Protein AF-0000000065976279 (afdb_homodimer)

GO terms:
  GO:0052716 hydroquinone:oxygen oxidoreductase activity (F, IDA)
  GO:0052716 hydroquinone:oxygen oxidoreductase activity (F, IMP)
  GO:0043324 pigment metabolic process involved in developmental pigmentation (P, IMP)
  GO:0048315 conidium formation (P, IMP)

Secondary structure (DSSP, 8-state):
------------------PPPEEEEEEEEEEEEE-TTSS--EEEEEETTBSSEEEEEEETT-EEEEEEEEESSS-B--EEET---TT-GGGS--BTTTB--B-TT-EEEEEEE--S-EEEEEE--STTTTTTT-EEEEEEEPPTTS---GGGT---HHHHHHHHHHHHSPEEEEEEEE-SS-HHHHHHHHHHH-S-----SEEEETTB--B----HHHHHHSS-HHHHHHHTT----TTSBPPTT-HHHH-S-----GGGS-HHHHT----B--PPPEEEE-TTT-SEEEEEEEE--SS--EEEEETT--EEEEEETTEEEEEEEESEEEE-TT-EEEEEEE--SPSSEEEEEEEE-SSSB--EEEEEEEE--TTGGG-TT------STT-TTSSSB-TTS-BSSTT--EE-TT--PPBSSSPPPPPGGGEEEEEEEEEEE-SSTT-EEESTT----GGGG-SS-GGG-S-HHHHS-GGGEEE--TT-EEEEEEEEE-BTTB-EE---EEEESSS-EEEEEEEES---SSSHHHHHHH-GGGB--STT-EEESEEEPPPEETTT-SEEEEEEEEE--S-EEEEEEE-SHHHHHTT-EEEEEE-GGGS--/------------------PPPEEEEEEEEEEEEE-TTSS--EEEEEETTBSSEEEEEEETT-EEEEEEEEESSS-B--EEET---TT-GGGS--BTTTB--B-TT-EEEEEEE--S-EEEEEE--STTTTTTT-EEEEEEEPPTTS---GGGT---HHHHHHHHHHHHSPEEEEEEEE-SS-HHHHHHHHHHH-S-----SEEEETTB--B----HHHHHHTS-HHHHHHHTT----TTSBPPTT-HHHH-S-----GGGS-HHHHT----B--PPPEEEE-TTT-SEEEEEEEE--SS--EEEEETT--EEEEEETTEEEEEEEESEEEE-TT-EEEEEEE--SPSSEEEEEEEE-SSSB--EEEEEEEE--TTGGG-TT------STT-TTSSSB-TTS-BSSTT--EE-TT--PPBSSSPPPPPGGGEEEEEEEEEEE-SSTT-EEESTT----GGGG-SS-GGG-S-HHHHS-GGGEEE--TT-EEEEEEEEE-BTTB-EE---EEEESSS-EEEEEEEES---SSSHHHHHHH-GGGB--STT-EEESEEEPPPEETTT-SEEEEEEEEE--S-EEEEEEE-SHHHHHTT-EEEEEE-GGGS--

Radius of gyration: 33.19 Å; Cα contacts (8 Å, |Δi|>4): 3290; chains: 2; bounding box: 68×103×101 Å

Nearest PDB structures (foldseek):
  5nq9-assembly1_C  TM=8.255E-01  e=1.855E-36  Trametes sanguinea
  6h5y-assembly2_B  TM=8.227E-01  e=1.568E-36  Aspergillus oryzae
  6vow-assembly1_A  TM=7.676E-01  e=3.914E-28  Zestomonas thermotolerans
  3g5w-assembly1_A  TM=7.216E-01  e=3.025E-21  Nitrosomonas europaea
  4e9w-assembly1_A  TM=7.809E-01  e=5.899E-20  uncultured bacterium

Foldseek 3Di:
DPPPPPPPPPPPPPPPPPDAAEDEEEWEWAWDWDDQAQDDIDTFIDTVNDFQHDEAEAAAFHWYKYKYFAQYQAWWWKAWFLFFQFPNLLQRTAFQANAFTQHHRGMDMHIGTRDDFFWTKMAINPAQNLQRGHIYIYGYAYDPPDDFQCVVVDDDPVQVVLQSVQSRPADEWEKAFAANDDSVRVLVLCVVFLFAAQATQFMATRSHWWRFQPAFVLLVVQADPVLVVQQVPHTAASSQFHDRPRCLQLFQQDDGHPVSDDCPRGHDHDTGHDDAAEDEDECVVGQKHKYKYAQSYQRFKKKKFKFPWWKWWQDKSGFGFNTDTFGMETGHHSIMTMIMTGNDDFFAKIWIKMFTDQSGGFAIGIHIYGHDDPCRVVDDPGDYYDDDAPSQQRGQAHRRGDGPDPPGGYHYPQDFGFTPPDFFADDQVQADEEAEWEWDAANTSLEIATHPRDFADSNVSSVARLLRDLQSPVVDDPRQEDEEAAQGKYKYKYKYFADNRHFKDTKFWKFWHRFWWWFFFKDFADDDDPGVVRVCVVCVVGTHRHRGIHTHGIHIDHIDGNVVTGMMIIMIMDHFHAWHQIKIATSNSSHVSSRHIGTYTGNSVPSND/DPPPPPPPPPPPPPPPPPDAAEDEEEWEWAWDWDDQAFDDIDTFIDTVNDFQHDEAEAAAFHWYKYKYFAQYQAWWWKAWFLFFQFPNLLQRTAFQANAFTQHHRGMDMHIGTPDDFFWTKMAINPAQNLQRGHIYIYGYAYDPPDDFQCVVVDDDPVQVVLQSVQSRPADEWEKEFHANDDSVRVLVLCVVFLFAAQAGQFMATRSHWWRFQPAFVLLVVQADPVLVVQQVPHTAASSQFHDRPRCLQLFQQDDGHPVSDDCPRGHDHDTGHDDAAEDEDECVVGQKHKYKYAQSYQRFKKKKFKFPWWKWWQDKSGFGFNTDTFGMETGHHSIMTMIMTGNDDFFAKIWIKMFTDQSGGFAIGIHIYGHDDPCRVVDDPGDYYDDDAPSQQRGQAHRRGDGPDPPGGYHYPQDFGFTPPDFFADDQVQADEEAEWEWDAANTSLEIATHPRDFADSNVSSVARLLRDLQSPVVDDPRQEDEEAAFGKYKYKYKYFADNRHFKDTKFWKFWHRFWWWFFFKDFADDDDRGVVRVCVVPVVRTHRHRRIHTHGIHIDHIDGNVVTGMMIIMIMDHFHAWHQIKIATSNSSHVSSRHIGTYTGNSVPSND

Structure (mmCIF, N/CA/C/O backbone):
data_AF-0000000065976279-model_v1
#
loop_
_entity.id
_entity.type
_entity.pdbx_description
1 polymer Laccase-1
#
loop_
_atom_site.group_PDB
_atom_site.id
_atom_site.type_symbol
_atom_site.label_atom_id
_atom_site.label_alt_id
_atom_site.label_comp_id
_atom_site.label_asym_id
_atom_site.label_entity_id
_atom_site.label_seq_id
_atom_site.pdbx_PDB_ins_code
_atom_site.Cartn_x
_atom_site.Cartn_y
_atom_site.Cartn_z
_atom_site.occupancy
_atom_site.B_iso_or_equiv
_atom_site.auth_seq_id
_atom_site.auth_comp_id
_atom_site.auth_asym_id
_atom_site.auth_atom_id
_atom_site.pdbx_PDB_model_num
ATOM 1 N N . MET A 1 1 ? 6.605 34.406 -60.438 1 29.83 1 MET A N 1
ATOM 2 C CA . MET A 1 1 ? 6.02 34.625 -59.125 1 29.83 1 MET A CA 1
ATOM 3 C C . MET A 1 1 ? 5.703 33.312 -58.438 1 29.83 1 MET A C 1
ATOM 5 O O . MET A 1 1 ? 4.746 32.625 -58.812 1 29.83 1 MET A O 1
ATOM 9 N N . TYR A 1 2 ? 6.715 32.562 -58.062 1 35.81 2 TYR A N 1
ATOM 10 C CA . TYR A 1 2 ? 6.773 31.219 -57.5 1 35.81 2 TYR A CA 1
ATOM 11 C C . TYR A 1 2 ? 6.148 31.203 -56.094 1 35.81 2 TYR A C 1
ATOM 13 O O . TYR A 1 2 ? 6.602 31.922 -55.188 1 35.81 2 TYR A O 1
ATOM 21 N N . LEU A 1 3 ? 4.82 31.031 -56.062 1 32.12 3 LEU A N 1
ATOM 22 C CA . LEU A 1 3 ? 4.047 30.922 -54.812 1 32.12 3 LEU A CA 1
ATOM 23 C C . LEU A 1 3 ? 4.57 29.781 -53.969 1 32.12 3 LEU A C 1
ATOM 25 O O . LEU A 1 3 ? 4.52 28.609 -54.375 1 32.12 3 LEU A O 1
ATOM 29 N N . SER A 1 4 ? 5.609 30.047 -53.156 1 35.09 4 SER A N 1
ATOM 30 C CA . SER A 1 4 ? 6.148 29.109 -52.188 1 35.09 4 SER A CA 1
ATOM 31 C C . SER A 1 4 ? 5.086 28.719 -51.156 1 35.09 4 SER A C 1
ATOM 33 O O . SER A 1 4 ? 4.52 29.578 -50.469 1 35.09 4 SER A O 1
ATOM 35 N N . THR A 1 5 ? 4.32 27.672 -51.438 1 37.66 5 THR A N 1
ATOM 36 C CA . THR A 1 5 ? 3.35 27.094 -50.5 1 37.66 5 THR A CA 1
ATOM 37 C C . THR A 1 5 ? 4.023 26.688 -49.188 1 37.66 5 THR A C 1
ATOM 39 O O . THR A 1 5 ? 4.895 25.812 -49.188 1 37.66 5 THR A O 1
ATOM 42 N N . VAL A 1 6 ? 4.164 27.625 -48.25 1 37.03 6 VAL A N 1
ATOM 43 C CA . VAL A 1 6 ? 4.648 27.328 -46.906 1 37.03 6 VAL A CA 1
ATOM 44 C C . VAL A 1 6 ? 3.732 26.312 -46.25 1 37.03 6 VAL A C 1
ATOM 46 O O . VAL A 1 6 ? 2.545 26.578 -46.031 1 37.03 6 VAL A O 1
ATOM 49 N N . LEU A 1 7 ? 4.031 25.016 -46.406 1 36.97 7 LEU A N 1
ATOM 50 C CA . LEU A 1 7 ? 3.346 23.969 -45.656 1 36.97 7 LEU A CA 1
ATOM 51 C C . LEU A 1 7 ? 3.523 24.156 -44.156 1 36.97 7 LEU A C 1
ATOM 53 O O . LEU A 1 7 ? 4.652 24.188 -43.656 1 36.97 7 LEU A O 1
ATOM 57 N N . PHE A 1 8 ? 2.605 24.875 -43.5 1 34.69 8 PHE A N 1
ATOM 58 C CA . PHE A 1 8 ? 2.592 24.969 -42.062 1 34.69 8 PHE A CA 1
ATOM 59 C C . PHE A 1 8 ? 2.537 23.594 -41.406 1 34.69 8 PHE A C 1
ATOM 61 O O . PHE A 1 8 ? 1.687 22.766 -41.75 1 34.69 8 PHE A O 1
ATOM 68 N N . PRO A 1 9 ? 3.619 23.172 -40.781 1 36.09 9 PRO A N 1
ATOM 69 C CA . PRO A 1 9 ? 3.541 21.922 -40.031 1 36.09 9 PRO A CA 1
ATOM 70 C C . PRO A 1 9 ? 2.461 21.938 -38.969 1 36.09 9 PRO A C 1
ATOM 72 O O . PRO A 1 9 ? 2.387 22.891 -38.188 1 36.09 9 PRO A O 1
ATOM 75 N N . LEU A 1 10 ? 1.335 21.422 -39.219 1 31.81 10 LEU A N 1
ATOM 76 C CA . LEU A 1 10 ? 0.347 21.188 -38.188 1 31.81 10 LEU A CA 1
ATOM 77 C C . LEU A 1 10 ? 0.979 20.484 -37 1 31.81 10 LEU A C 1
ATOM 79 O O . LEU A 1 10 ? 1.435 19.344 -37.094 1 31.81 10 LEU A O 1
ATOM 83 N N . LEU A 1 11 ? 1.527 21.219 -36.094 1 32.25 11 LEU A N 1
ATOM 84 C CA . LEU A 1 11 ? 1.904 20.688 -34.812 1 32.25 11 LEU A CA 1
ATOM 85 C C . LEU A 1 11 ? 0.741 19.938 -34.156 1 32.25 11 LEU A C 1
ATOM 87 O O . LEU A 1 11 ? -0.288 20.531 -33.844 1 32.25 11 LEU A O 1
ATOM 91 N N . ALA A 1 12 ? 0.614 18.703 -34.5 1 33.59 12 ALA A N 1
ATOM 92 C CA . ALA A 1 12 ? -0.281 17.844 -33.719 1 33.59 12 ALA A CA 1
ATOM 93 C C . ALA A 1 12 ? -0.069 18.016 -32.219 1 33.59 12 ALA A C 1
ATOM 95 O O . ALA A 1 12 ? 0.977 17.641 -31.703 1 33.59 12 ALA A O 1
ATOM 96 N N . LEU A 1 13 ? -0.64 19.062 -31.672 1 32.59 13 LEU A N 1
ATOM 97 C CA . LEU A 1 13 ? -0.769 19.172 -30.219 1 32.59 13 LEU A CA 1
ATOM 98 C C . LEU A 1 13 ? -1.282 17.875 -29.609 1 32.59 13 LEU A C 1
ATOM 100 O O . LEU A 1 13 ? -2.424 17.469 -29.859 1 32.59 13 LEU A O 1
ATOM 104 N N . ASN A 1 14 ? -0.419 17 -29.359 1 34.72 14 ASN A N 1
ATOM 105 C CA . ASN A 1 14 ? -0.693 15.82 -28.531 1 34.72 14 ASN A CA 1
ATOM 106 C C . ASN A 1 14 ? -1.289 16.203 -27.188 1 34.72 14 ASN A C 1
ATOM 108 O O . ASN A 1 14 ? -0.574 16.688 -26.297 1 34.72 14 ASN A O 1
ATOM 112 N N . LEU A 1 15 ? -2.459 16.719 -27.203 1 35.47 15 LEU A N 1
ATOM 113 C CA . LEU A 1 15 ? -3.193 16.875 -25.953 1 35.47 15 LEU A CA 1
ATOM 114 C C . LEU A 1 15 ? -3.266 15.562 -25.203 1 35.47 15 LEU A C 1
ATOM 116 O O . LEU A 1 15 ? -4.012 14.656 -25.594 1 35.47 15 LEU A O 1
ATOM 120 N N . GLY A 1 16 ? -2.238 15.18 -24.609 1 40.28 16 GLY A N 1
ATOM 121 C CA . GLY A 1 16 ? -2.244 14.078 -23.656 1 40.28 16 GLY A CA 1
ATOM 122 C C . GLY A 1 16 ? -3.33 14.203 -22.594 1 40.28 16 GLY A C 1
ATOM 123 O O . GLY A 1 16 ? -3.195 14.977 -21.656 1 40.28 16 GLY A O 1
ATOM 124 N N . LEU A 1 17 ? -4.547 14.102 -22.922 1 41.25 17 LEU A N 1
ATOM 125 C CA . LEU A 1 17 ? -5.645 14.133 -21.953 1 41.25 17 LEU A CA 1
ATOM 126 C C . LEU A 1 17 ? -5.496 13.008 -20.938 1 41.25 17 LEU A C 1
ATOM 128 O O . LEU A 1 17 ? -5.441 11.836 -21.297 1 41.25 17 LEU A O 1
ATOM 132 N N . SER A 1 18 ? -4.875 13.242 -19.906 1 50.59 18 SER A N 1
ATOM 133 C CA . SER A 1 18 ? -4.902 12.367 -18.734 1 50.59 18 SER A CA 1
ATOM 134 C C . SER A 1 18 ? -6.336 12.039 -18.328 1 50.59 18 SER A C 1
ATOM 136 O O . SER A 1 18 ? -7.145 12.945 -18.094 1 50.59 18 SER A O 1
ATOM 138 N N . HIS A 1 19 ? -6.965 10.953 -18.828 1 57.09 19 HIS A N 1
ATOM 139 C CA . HIS A 1 19 ? -8.336 10.586 -18.516 1 57.09 19 HIS A CA 1
ATOM 140 C C . HIS A 1 19 ? -8.492 10.234 -17.047 1 57.09 19 HIS A C 1
ATOM 142 O O . HIS A 1 19 ? -7.59 9.648 -16.438 1 57.09 19 HIS A O 1
ATOM 148 N N . ALA A 1 20 ? -9.43 10.828 -16.453 1 67.38 20 ALA A N 1
ATOM 149 C CA . ALA A 1 20 ? -9.945 10.555 -15.117 1 67.38 20 ALA A CA 1
ATOM 150 C C . ALA A 1 20 ? -10.266 9.07 -14.953 1 67.38 20 ALA A C 1
ATOM 152 O O . ALA A 1 20 ? -10.867 8.453 -15.844 1 67.38 20 ALA A O 1
ATOM 153 N N . ARG A 1 21 ? -9.594 8.469 -14.062 1 77.38 21 ARG A N 1
ATOM 154 C CA . ARG A 1 21 ? -9.859 7.066 -13.758 1 77.38 21 ARG A CA 1
ATOM 155 C C . ARG A 1 21 ? -10.68 6.93 -12.484 1 77.38 21 ARG A C 1
ATOM 157 O O . ARG A 1 21 ? -10.688 7.832 -11.641 1 77.38 21 ARG A O 1
ATOM 164 N N . PHE A 1 22 ? -11.5 5.945 -12.508 1 75.69 22 PHE A N 1
ATOM 165 C CA . PHE A 1 22 ? -12.125 5.551 -11.25 1 75.69 22 PHE A CA 1
ATOM 166 C C . PHE A 1 22 ? -11.18 4.691 -10.422 1 75.69 22 PHE A C 1
ATOM 168 O O . PHE A 1 22 ? -10.586 3.74 -10.93 1 75.69 22 PHE A O 1
ATOM 175 N N . VAL A 1 23 ? -10.945 5.082 -9.164 1 81.69 23 VAL A N 1
ATOM 176 C CA . VAL A 1 23 ? -10.055 4.344 -8.281 1 81.69 23 VAL A CA 1
ATOM 177 C C . VAL A 1 23 ? -10.766 4.051 -6.961 1 81.69 23 VAL A C 1
ATOM 179 O O . VAL A 1 23 ? -11.508 4.891 -6.445 1 81.69 23 VAL A O 1
ATOM 182 N N . ARG A 1 24 ? -10.523 2.82 -6.422 1 84.56 24 ARG A N 1
ATOM 183 C CA . ARG A 1 24 ? -11.133 2.414 -5.16 1 84.56 24 ARG A CA 1
ATOM 184 C C . ARG A 1 24 ? -10.07 2.078 -4.121 1 84.56 24 ARG A C 1
ATOM 186 O O . ARG A 1 24 ? -9.047 1.466 -4.445 1 84.56 24 ARG A O 1
ATOM 193 N N . GLU A 1 25 ? -10.32 2.508 -2.941 1 88 25 GLU A N 1
ATOM 194 C CA . GLU A 1 25 ? -9.523 2.135 -1.773 1 88 25 GLU A CA 1
ATOM 195 C C . GLU A 1 25 ? -10.422 1.682 -0.623 1 88 25 GLU A C 1
ATOM 197 O O . GLU A 1 25 ? -11.609 2.02 -0.582 1 88 25 GLU A O 1
ATOM 202 N N . THR A 1 26 ? -9.914 0.83 0.239 1 86.75 26 THR A N 1
ATOM 203 C CA . THR A 1 26 ? -10.578 0.409 1.465 1 86.75 26 THR A CA 1
ATOM 204 C C . THR A 1 26 ? -9.719 0.715 2.686 1 86.75 26 THR A C 1
ATOM 206 O O . THR A 1 26 ? -8.516 0.439 2.688 1 86.75 26 THR A O 1
ATOM 209 N N . LEU A 1 27 ? -10.32 1.301 3.666 1 94.69 27 LEU A N 1
ATOM 210 C CA . LEU A 1 27 ? -9.68 1.527 4.957 1 94.69 27 LEU A CA 1
ATOM 211 C C . LEU A 1 27 ? -10.438 0.808 6.07 1 94.69 27 LEU A C 1
ATOM 213 O O . LEU A 1 27 ? -11.57 1.167 6.391 1 94.69 27 LEU A O 1
ATOM 217 N N . GLU A 1 28 ? -9.852 -0.153 6.617 1 91.44 28 GLU A N 1
ATOM 218 C CA . GLU A 1 28 ? -10.383 -0.833 7.793 1 91.44 28 GLU A CA 1
ATOM 219 C C . GLU A 1 28 ? -9.703 -0.336 9.07 1 91.44 28 GLU A C 1
ATOM 221 O O . GLU A 1 28 ? -8.484 -0.44 9.219 1 91.44 28 GLU A O 1
ATOM 226 N N . LEU A 1 29 ? -10.516 0.14 9.969 1 97 29 LEU A N 1
ATOM 227 C CA . LEU A 1 29 ? -10 0.675 11.219 1 97 29 LEU A CA 1
ATOM 228 C C . LEU A 1 29 ? -10.172 -0.33 12.352 1 97 29 LEU A C 1
ATOM 230 O O . LEU A 1 29 ? -11.273 -0.838 12.578 1 97 29 LEU A O 1
ATOM 234 N N . THR A 1 30 ? -9.117 -0.582 13.055 1 95.12 30 THR A N 1
ATOM 235 C CA . THR A 1 30 ? -9.164 -1.501 14.188 1 95.12 30 THR A CA 1
ATOM 236 C C . THR A 1 30 ? -8.477 -0.892 15.406 1 95.12 30 THR A C 1
ATOM 238 O O . THR A 1 30 ? -7.707 0.064 15.281 1 95.12 30 THR A O 1
ATOM 241 N N . TRP A 1 31 ? -8.883 -1.323 16.594 1 96.5 31 TRP A N 1
ATOM 242 C CA . TRP A 1 31 ? -8.336 -0.906 17.891 1 96.5 31 TRP A CA 1
ATOM 243 C C . TRP A 1 31 ? -7.43 -1.985 18.469 1 96.5 31 TRP A C 1
ATOM 245 O O . TRP A 1 31 ? -7.91 -2.986 19 1 96.5 31 TRP A O 1
ATOM 255 N N . GLU A 1 32 ? -6.066 -1.796 18.391 1 94.38 32 GLU A N 1
ATOM 256 C CA . GLU A 1 32 ? -5.09 -2.811 18.781 1 94.38 32 GLU A CA 1
ATOM 257 C C . GLU A 1 32 ? -3.939 -2.193 19.562 1 94.38 32 GLU A C 1
ATOM 259 O O . GLU A 1 32 ? -3.812 -0.97 19.641 1 94.38 32 GLU A O 1
ATOM 264 N N . TYR A 1 33 ? -3.109 -3.057 20.203 1 93.19 33 TYR A N 1
ATOM 265 C CA . TYR A 1 33 ? -1.956 -2.564 20.953 1 93.19 33 TYR A CA 1
ATOM 266 C C . TYR A 1 33 ? -0.779 -2.295 20.016 1 93.19 33 TYR A C 1
ATOM 268 O O . TYR A 1 33 ? -0.529 -3.062 19.078 1 93.19 33 TYR A O 1
ATOM 276 N N . GLY A 1 34 ? -0.126 -1.167 20.219 1 94.25 34 GLY A N 1
ATOM 277 C CA . GLY A 1 34 ? 1.077 -0.822 19.484 1 94.25 34 GLY A CA 1
ATOM 278 C C . GLY A 1 34 ? 2.041 0.037 20.281 1 94.25 34 GLY A C 1
ATOM 279 O O . GLY A 1 34 ? 1.697 0.528 21.359 1 94.25 34 GLY A O 1
ATOM 280 N N . SER A 1 35 ? 3.277 0.096 19.812 1 94.75 35 SER A N 1
ATOM 281 C CA . SER A 1 35 ? 4.344 0.895 20.406 1 94.75 35 SER A CA 1
ATOM 282 C C . SER A 1 35 ? 5.27 1.464 19.328 1 94.75 35 SER A C 1
ATOM 284 O O . SER A 1 35 ? 6.391 0.99 19.156 1 94.75 35 SER A O 1
ATOM 286 N N . PRO A 1 36 ? 4.824 2.51 18.703 1 96.31 36 PRO A N 1
ATOM 287 C CA . PRO A 1 36 ? 5.586 3.053 17.578 1 96.31 36 PRO A CA 1
ATOM 288 C C . PRO A 1 36 ? 6.953 3.588 18 1 96.31 36 PRO A C 1
ATOM 290 O O . PRO A 1 36 ? 7.848 3.719 17.156 1 96.31 36 PRO A O 1
ATOM 293 N N . ASN A 1 37 ? 7.148 3.875 19.234 1 97.25 37 ASN A N 1
ATOM 294 C CA . ASN A 1 37 ? 8.422 4.426 19.688 1 97.25 37 ASN A CA 1
ATOM 295 C C . ASN A 1 37 ? 9.25 3.377 20.422 1 97.25 37 ASN A C 1
ATOM 297 O O . ASN A 1 37 ? 10.273 3.701 21.031 1 97.25 37 ASN A O 1
ATOM 301 N N . GLY A 1 38 ? 8.805 2.137 20.531 1 92.19 38 GLY A N 1
ATOM 302 C CA . GLY A 1 38 ? 9.539 1.061 21.188 1 92.19 38 GLY A CA 1
ATOM 303 C C . GLY A 1 38 ? 9.305 1.004 22.688 1 92.19 38 GLY A C 1
ATOM 304 O O . GLY A 1 38 ? 9.852 0.144 23.375 1 92.19 38 GLY A O 1
ATOM 305 N N . GLY A 1 39 ? 8.469 1.873 23.219 1 94.06 39 GLY A N 1
ATOM 306 C CA . GLY A 1 39 ? 8.156 1.886 24.641 1 94.06 39 GLY A CA 1
ATOM 307 C C . GLY A 1 39 ? 7 0.977 25 1 94.06 39 GLY A C 1
ATOM 308 O O . GLY A 1 39 ? 6.777 -0.046 24.359 1 94.06 39 GLY A O 1
ATOM 309 N N . THR A 1 40 ? 6.352 1.294 26.078 1 90.06 40 THR A N 1
ATOM 310 C CA . THR A 1 40 ? 5.211 0.504 26.531 1 90.06 40 THR A CA 1
ATOM 311 C C . THR A 1 40 ? 4.059 0.596 25.547 1 90.06 40 THR A C 1
ATOM 313 O O . THR A 1 40 ? 3.613 1.692 25.188 1 90.06 40 THR A O 1
ATOM 316 N N . PRO A 1 41 ? 3.611 -0.579 25.156 1 94.19 41 PRO A N 1
ATOM 317 C CA . PRO A 1 41 ? 2.488 -0.545 24.219 1 94.19 41 PRO A CA 1
ATOM 318 C C . PRO A 1 41 ? 1.196 -0.043 24.859 1 94.19 41 PRO A C 1
ATOM 320 O O . PRO A 1 41 ? 1.011 -0.182 26.078 1 94.19 41 PRO A O 1
ATOM 323 N N . ARG A 1 42 ? 0.35 0.534 24.062 1 96 42 ARG A N 1
ATOM 324 C CA . ARG A 1 42 ? -1.01 0.9 24.453 1 96 42 ARG A CA 1
ATOM 325 C C . ARG A 1 42 ? -1.964 0.78 23.266 1 96 42 ARG A C 1
ATOM 327 O O . ARG A 1 42 ? -1.529 0.574 22.141 1 96 42 ARG A O 1
ATOM 334 N N . GLU A 1 43 ? -3.223 0.844 23.562 1 96.75 43 GLU A N 1
ATOM 335 C CA . GLU A 1 43 ? -4.234 0.763 22.516 1 96.75 43 GLU A CA 1
ATOM 336 C C . GLU A 1 43 ? -4.164 1.972 21.578 1 96.75 43 GLU A C 1
ATOM 338 O O . GLU A 1 43 ? -3.939 3.096 22.031 1 96.75 43 GLU A O 1
ATOM 343 N N . MET A 1 44 ? -4.305 1.714 20.328 1 97.94 44 MET A N 1
ATOM 344 C CA . MET A 1 44 ? -4.293 2.758 19.312 1 97.94 44 MET A CA 1
ATOM 345 C C . MET A 1 44 ? -5.016 2.291 18.047 1 97.94 44 MET A C 1
ATOM 347 O O . MET A 1 44 ? -5.398 1.126 17.938 1 97.94 44 MET A O 1
ATOM 351 N N . VAL A 1 45 ? -5.238 3.178 17.141 1 98.25 45 VAL A N 1
ATOM 352 C CA . VAL A 1 45 ? -5.93 2.875 15.898 1 98.25 45 VAL A CA 1
ATOM 353 C C . VAL A 1 45 ? -4.934 2.342 14.867 1 98.25 45 VAL A C 1
ATOM 355 O O . VAL A 1 45 ? -3.881 2.943 14.641 1 98.25 45 VAL A O 1
ATOM 358 N N . PHE A 1 46 ? -5.203 1.22 14.305 1 96.31 46 PHE A N 1
ATOM 359 C CA . PHE A 1 46 ? -4.547 0.725 13.102 1 96.31 46 PHE A CA 1
ATOM 360 C C . PHE A 1 46 ? -5.461 0.857 11.891 1 96.31 46 PHE A C 1
ATOM 362 O O . PHE A 1 46 ? -6.676 0.687 12.008 1 96.31 46 PHE A O 1
ATOM 369 N N . THR A 1 47 ? -4.934 1.232 10.773 1 97.19 47 THR A N 1
ATOM 370 C CA . THR A 1 47 ? -5.629 1.281 9.492 1 97.19 47 THR A CA 1
ATOM 371 C C . THR A 1 47 ? -5.066 0.238 8.531 1 97.19 47 THR A C 1
ATOM 373 O O . THR A 1 47 ? -3.9 0.312 8.141 1 97.19 47 THR A O 1
ATOM 376 N N . ASN A 1 48 ? -5.918 -0.715 8.141 1 90.19 48 ASN A N 1
ATOM 377 C CA . ASN A 1 48 ? -5.488 -1.85 7.328 1 90.19 48 ASN A CA 1
ATOM 378 C C . ASN A 1 48 ? -4.324 -2.596 7.977 1 90.19 48 ASN A C 1
ATOM 380 O O . ASN A 1 48 ? -3.375 -2.984 7.297 1 90.19 48 ASN A O 1
ATOM 384 N N . GLY A 1 49 ? -4.32 -2.578 9.352 1 86.69 49 GLY A N 1
ATOM 385 C CA . GLY A 1 49 ? -3.338 -3.34 10.102 1 86.69 49 GLY A CA 1
ATOM 386 C C . GLY A 1 49 ? -2.02 -2.611 10.273 1 86.69 49 GLY A C 1
ATOM 387 O O . GLY A 1 49 ? -1.059 -3.174 10.805 1 86.69 49 GLY A O 1
ATOM 388 N N . GLU A 1 50 ? -1.968 -1.455 9.828 1 89.19 50 GLU A N 1
ATOM 389 C CA . GLU A 1 50 ? -0.697 -0.74 9.922 1 89.19 50 GLU A CA 1
ATOM 390 C C . GLU A 1 50 ? -0.881 0.636 10.555 1 89.19 50 GLU A C 1
ATOM 392 O O . GLU A 1 50 ? -2.002 1.141 10.641 1 89.19 50 GLU A O 1
ATOM 397 N N . TYR A 1 51 ? 0.238 1.222 11.094 1 95.69 51 TYR A N 1
ATOM 398 C CA . TYR A 1 51 ? 0.355 2.596 11.562 1 95.69 51 TYR A CA 1
ATOM 399 C C . TYR A 1 51 ? 1.623 3.252 11.031 1 95.69 51 TYR A C 1
ATOM 401 O O . TYR A 1 51 ? 2.721 2.711 11.18 1 95.69 51 TYR A O 1
ATOM 409 N N . PRO A 1 52 ? 1.482 4.492 10.469 1 97.25 52 PRO A N 1
ATOM 410 C CA . PRO A 1 52 ? 0.249 5.141 10.016 1 97.25 52 PRO A CA 1
ATOM 411 C C . PRO A 1 52 ? -0.5 4.312 8.977 1 97.25 52 PRO A C 1
ATOM 413 O O . PRO A 1 52 ? -0.028 3.246 8.57 1 97.25 52 PRO A O 1
ATOM 416 N N . GLY A 1 53 ? -1.7 4.777 8.664 1 96.56 53 GLY A N 1
ATOM 417 C CA . GLY A 1 53 ? -2.424 4.125 7.586 1 96.56 53 GLY A CA 1
ATOM 418 C C . GLY A 1 53 ? -1.683 4.164 6.262 1 96.56 53 GLY A C 1
ATOM 419 O O . GLY A 1 53 ? -0.669 4.855 6.133 1 96.56 53 GLY A O 1
ATOM 420 N N . PRO A 1 54 ? -2.188 3.408 5.281 1 93.12 54 PRO A N 1
ATOM 421 C CA . PRO A 1 54 ? -1.501 3.361 3.99 1 93.12 54 PRO A CA 1
ATOM 422 C C . PRO A 1 54 ? -1.468 4.719 3.291 1 93.12 54 PRO A C 1
ATOM 424 O O . PRO A 1 54 ? -2.4 5.516 3.434 1 93.12 54 PRO A O 1
ATOM 427 N N . ASP A 1 55 ? -0.309 4.887 2.494 1 94.88 55 ASP A N 1
ATOM 428 C CA . ASP A 1 55 ? -0.285 6.043 1.604 1 94.88 55 ASP A CA 1
ATOM 429 C C . ASP A 1 55 ? -1.33 5.906 0.498 1 94.88 55 ASP A C 1
ATOM 431 O O . ASP A 1 55 ? -1.436 4.855 -0.137 1 94.88 55 ASP A O 1
ATOM 435 N N . LEU A 1 56 ? -2.104 6.902 0.337 1 96 56 LEU A N 1
ATOM 436 C CA . LEU A 1 56 ? -3.039 6.949 -0.782 1 96 56 LEU A CA 1
ATOM 437 C C . LEU A 1 56 ? -2.508 7.844 -1.898 1 96 56 LEU A C 1
ATOM 439 O O . LEU A 1 56 ? -2.26 9.031 -1.684 1 96 56 LEU A O 1
ATOM 443 N N . ILE A 1 57 ? -2.277 7.246 -3.057 1 93.06 57 ILE A N 1
ATOM 444 C CA . ILE A 1 57 ? -1.737 7.973 -4.199 1 93.06 57 ILE A CA 1
ATOM 445 C C . ILE A 1 57 ? -2.752 7.965 -5.34 1 93.06 57 ILE A C 1
ATOM 447 O O . ILE A 1 57 ? -3.188 6.902 -5.785 1 93.06 57 ILE A O 1
ATOM 451 N N . PHE A 1 58 ? -3.172 9.148 -5.793 1 93.38 58 PHE A N 1
ATOM 452 C CA . PHE A 1 58 ? -4.113 9.312 -6.895 1 93.38 58 PHE A CA 1
ATOM 453 C C . PHE A 1 58 ? -3.535 10.227 -7.969 1 93.38 58 PHE A C 1
ATOM 455 O O . PHE A 1 58 ? -2.488 10.852 -7.766 1 93.38 58 PHE A O 1
ATOM 462 N N . ASP A 1 59 ? -4.195 10.273 -9.109 1 89.06 59 ASP A N 1
ATOM 463 C CA . ASP A 1 59 ? -3.918 11.266 -10.148 1 89.06 59 ASP A CA 1
ATOM 464 C C . ASP A 1 59 ? -4.992 12.352 -10.172 1 89.06 59 ASP A C 1
ATOM 466 O O . ASP A 1 59 ? -6.156 12.086 -9.875 1 89.06 59 ASP A O 1
ATOM 470 N N . GLU A 1 60 ? -4.523 13.484 -10.5 1 93.94 60 GLU A N 1
ATOM 471 C CA . GLU A 1 60 ? -5.434 14.625 -10.531 1 93.94 60 GLU A CA 1
ATOM 472 C C . GLU A 1 60 ? -6.672 14.312 -11.375 1 93.94 60 GLU A C 1
ATOM 474 O O . GLU A 1 60 ? -6.559 13.844 -12.508 1 93.94 60 GLU A O 1
ATOM 479 N N . ASP A 1 61 ? -7.875 14.484 -10.797 1 92.5 61 ASP A N 1
ATOM 480 C CA . ASP A 1 61 ? -9.203 14.383 -11.391 1 92.5 61 ASP A CA 1
ATOM 481 C C . ASP A 1 61 ? -9.703 12.938 -11.375 1 92.5 61 ASP A C 1
ATOM 483 O O . ASP A 1 61 ? -10.766 12.641 -11.922 1 92.5 61 ASP A O 1
ATOM 487 N N . ASP A 1 62 ? -8.953 12.062 -10.805 1 88.94 62 ASP A N 1
ATOM 488 C CA . ASP A 1 62 ? -9.508 10.734 -10.578 1 88.94 62 ASP A CA 1
ATOM 489 C C . ASP A 1 62 ? -10.828 10.805 -9.82 1 88.94 62 ASP A C 1
ATOM 491 O O . ASP A 1 62 ? -10.984 11.641 -8.922 1 88.94 62 ASP A O 1
ATOM 495 N N . ASP A 1 63 ? -11.766 9.969 -10.188 1 88.62 63 ASP A N 1
ATOM 496 C CA . ASP A 1 63 ? -12.93 9.711 -9.344 1 88.62 63 ASP A CA 1
ATOM 497 C C . ASP A 1 63 ? -12.609 8.68 -8.266 1 88.62 63 ASP A C 1
ATOM 499 O O . ASP A 1 63 ? -12.375 7.504 -8.57 1 88.62 63 ASP A O 1
ATOM 503 N N . VAL A 1 64 ? -12.648 9.109 -7.02 1 92.5 64 VAL A N 1
ATOM 504 C CA . VAL A 1 64 ? -12.133 8.297 -5.926 1 92.5 64 VAL A CA 1
ATOM 505 C C . VAL A 1 64 ? -13.281 7.797 -5.059 1 92.5 64 VAL A C 1
ATOM 507 O O . VAL A 1 64 ? -14.188 8.562 -4.715 1 92.5 64 VAL A O 1
ATOM 510 N N . GLU A 1 65 ? -13.258 6.551 -4.781 1 89.56 65 GLU A N 1
ATOM 511 C CA . GLU A 1 65 ? -14.117 5.941 -3.773 1 89.56 65 GLU A CA 1
ATOM 512 C C . GLU A 1 65 ? -13.297 5.301 -2.658 1 89.56 65 GLU A C 1
ATOM 514 O O . GLU A 1 65 ? -12.391 4.508 -2.924 1 89.56 65 GLU A O 1
ATOM 519 N N . VAL A 1 66 ? -13.562 5.664 -1.453 1 93.69 66 VAL A N 1
ATOM 520 C CA . VAL A 1 66 ? -12.906 5.059 -0.301 1 93.69 66 VAL A CA 1
ATOM 521 C C . VAL A 1 66 ? -13.953 4.453 0.632 1 93.69 66 VAL A C 1
ATOM 523 O O . VAL A 1 66 ? -14.742 5.176 1.237 1 93.69 66 VAL A O 1
ATOM 526 N N . LEU A 1 67 ? -13.961 3.186 0.724 1 89.38 67 LEU A N 1
ATOM 527 C CA . LEU A 1 67 ? -14.797 2.49 1.7 1 89.38 67 LEU A CA 1
ATOM 528 C C . LEU A 1 67 ? -14.102 2.434 3.059 1 89.38 67 LEU A C 1
ATOM 530 O O . LEU A 1 67 ? -12.992 1.916 3.174 1 89.38 67 LEU A O 1
ATOM 534 N N . VAL A 1 68 ? -14.781 2.973 4.043 1 94.44 68 VAL A N 1
ATOM 535 C CA . VAL A 1 68 ? -14.242 2.943 5.402 1 94.44 68 VAL A CA 1
ATOM 536 C C . VAL A 1 68 ? -15.055 1.972 6.254 1 94.44 68 VAL A C 1
ATOM 538 O O . VAL A 1 68 ? -16.281 2.07 6.324 1 94.44 68 VAL A O 1
ATOM 541 N N . ILE A 1 69 ? -14.375 1.023 6.879 1 88.56 69 ILE A N 1
ATOM 542 C CA . ILE A 1 69 ? -14.961 0.071 7.812 1 88.56 69 ILE A CA 1
ATOM 543 C C . ILE A 1 69 ? -14.516 0.402 9.234 1 88.56 69 ILE A C 1
ATOM 545 O O . ILE A 1 69 ? -13.328 0.373 9.547 1 88.56 69 ILE A O 1
ATOM 549 N N . ASN A 1 70 ? -15.531 0.681 10.086 1 93.25 70 ASN A N 1
ATOM 550 C CA . ASN A 1 70 ? -15.203 1.034 11.469 1 93.25 70 ASN A CA 1
ATOM 551 C C . ASN A 1 70 ? -15.297 -0.176 12.391 1 93.25 70 ASN A C 1
ATOM 553 O O . ASN A 1 70 ? -16.359 -0.472 12.93 1 93.25 70 ASN A O 1
ATOM 557 N N . ASN A 1 71 ? -14.203 -0.771 12.688 1 89.75 71 ASN A N 1
ATOM 558 C CA . ASN A 1 71 ? -14.141 -1.836 13.68 1 89.75 71 ASN A CA 1
ATOM 559 C C . ASN A 1 71 ? -13.586 -1.332 15.008 1 89.75 71 ASN A C 1
ATOM 561 O O . ASN A 1 71 ? -13.07 -2.117 15.812 1 89.75 71 ASN A O 1
ATOM 565 N N . LEU A 1 72 ? -13.586 -0.043 15.203 1 95.81 72 LEU A N 1
ATOM 566 C CA . LEU A 1 72 ? -13.266 0.557 16.484 1 95.81 72 LEU A CA 1
ATOM 567 C C . LEU A 1 72 ? -14.445 0.451 17.453 1 95.81 72 LEU A C 1
ATOM 569 O O . LEU A 1 72 ? -15.594 0.332 17.016 1 95.81 72 LEU A O 1
ATOM 573 N N . PRO A 1 73 ? -14.141 0.505 18.766 1 94.31 73 PRO A N 1
ATOM 574 C CA . PRO A 1 73 ? -15.242 0.59 19.734 1 94.31 73 PRO A CA 1
ATOM 575 C C . PRO A 1 73 ? -15.812 2.002 19.844 1 94.31 73 PRO A C 1
ATOM 577 O O . PRO A 1 73 ? -16.609 2.279 20.75 1 94.31 73 PRO A O 1
ATOM 580 N N . PHE A 1 74 ? -15.344 2.961 18.938 1 94.88 74 PHE A N 1
ATOM 581 C CA . PHE A 1 74 ? -15.742 4.363 18.953 1 94.88 74 PHE A CA 1
ATOM 582 C C . PHE A 1 74 ? -16.344 4.762 17.609 1 94.88 74 PHE A C 1
ATOM 584 O O . PHE A 1 74 ? -16.062 4.145 16.578 1 94.88 74 PHE A O 1
ATOM 591 N N . ASN A 1 75 ? -17.219 5.871 17.719 1 95.69 75 ASN A N 1
ATOM 592 C CA . ASN A 1 75 ? -17.547 6.57 16.484 1 95.69 75 ASN A CA 1
ATOM 593 C C . ASN A 1 75 ? -16.297 7.145 15.812 1 95.69 75 ASN A C 1
ATOM 595 O O . ASN A 1 75 ? -15.281 7.371 16.469 1 95.69 75 ASN A O 1
ATOM 599 N N . THR A 1 76 ? -16.375 7.332 14.492 1 97.19 76 THR A N 1
ATOM 600 C CA . THR A 1 76 ? -15.273 8 13.797 1 97.19 76 THR A CA 1
ATOM 601 C C . THR A 1 76 ? -15.758 8.617 12.484 1 97.19 76 THR A C 1
ATOM 603 O O . THR A 1 76 ? -16.953 8.562 12.172 1 97.19 76 THR A O 1
ATOM 606 N N . THR A 1 77 ? -14.93 9.359 11.852 1 97.69 77 THR A N 1
ATOM 607 C CA . THR A 1 77 ? -15.008 9.828 10.469 1 97.69 77 THR A CA 1
ATOM 608 C C . THR A 1 77 ? -13.609 9.93 9.852 1 97.69 77 THR A C 1
ATOM 610 O O . THR A 1 77 ? -12.609 9.695 10.531 1 97.69 77 THR A O 1
ATOM 613 N N . VAL A 1 78 ? -13.586 10.164 8.555 1 98.31 78 VAL A N 1
ATOM 614 C CA . VAL A 1 78 ? -12.312 10.469 7.902 1 98.31 78 VAL A CA 1
ATOM 615 C C . VAL A 1 78 ? -12.414 11.82 7.188 1 98.31 78 VAL A C 1
ATOM 617 O O . VAL A 1 78 ? -13.336 12.047 6.398 1 98.31 78 VAL A O 1
ATOM 620 N N . HIS A 1 79 ? -11.516 12.648 7.527 1 98.19 79 HIS A N 1
ATOM 621 C CA . HIS A 1 79 ? -11.336 13.914 6.824 1 98.19 79 HIS A CA 1
ATOM 622 C C . HIS A 1 79 ? -10.141 13.852 5.883 1 98.19 79 HIS A C 1
ATOM 624 O O . HIS A 1 79 ? -9.07 13.359 6.254 1 98.19 79 HIS A O 1
ATOM 630 N N . TRP A 1 80 ? -10.359 14.375 4.73 1 98.25 80 TRP A N 1
ATOM 631 C CA . TRP A 1 80 ? -9.344 14.453 3.689 1 98.25 80 TRP A CA 1
ATOM 632 C C . TRP A 1 80 ? -8.719 15.844 3.645 1 98.25 80 TRP A C 1
ATOM 634 O O . TRP A 1 80 ? -9.102 16.672 2.82 1 98.25 80 TRP A O 1
ATOM 644 N N . HIS A 1 81 ? -7.75 15.969 4.395 1 98.25 81 HIS A N 1
ATOM 645 C CA . HIS A 1 81 ? -7.203 17.266 4.762 1 98.25 81 HIS A CA 1
ATOM 646 C C . HIS A 1 81 ? -6.598 17.969 3.549 1 98.25 81 HIS A C 1
ATOM 648 O O . HIS A 1 81 ? -5.617 17.5 2.975 1 98.25 81 HIS A O 1
ATOM 654 N N . GLY A 1 82 ? -7.145 19.109 3.246 1 97.19 82 GLY A N 1
ATOM 655 C CA . GLY A 1 82 ? -6.605 19.953 2.188 1 97.19 82 GLY A CA 1
ATOM 656 C C . GLY A 1 82 ? -7.379 19.844 0.885 1 97.19 82 GLY A C 1
ATOM 657 O O . GLY A 1 82 ? -7.203 20.656 -0.018 1 97.19 82 GLY A O 1
ATOM 658 N N . LEU A 1 83 ? -8.258 18.875 0.762 1 97.44 83 LEU A N 1
ATOM 659 C CA . LEU A 1 83 ? -9.047 18.75 -0.455 1 97.44 83 LEU A CA 1
ATOM 660 C C . LEU A 1 83 ? -10.188 19.766 -0.473 1 97.44 83 LEU A C 1
ATOM 662 O O . LEU A 1 83 ? -10.719 20.125 0.58 1 97.44 83 LEU A O 1
ATOM 666 N N . GLU A 1 84 ? -10.594 20.094 -1.691 1 95 84 GLU A N 1
ATOM 667 C CA . GLU A 1 84 ? -11.594 21.156 -1.843 1 95 84 GLU A CA 1
ATOM 668 C C . GLU A 1 84 ? -13 20.609 -1.647 1 95 84 GLU A C 1
ATOM 670 O O . GLU A 1 84 ? -13.906 21.344 -1.24 1 95 84 GLU A O 1
ATOM 675 N N . MET A 1 85 ? -13.18 19.328 -2.016 1 93.38 85 MET A N 1
ATOM 676 C CA . MET A 1 85 ? -14.477 18.672 -1.938 1 93.38 85 MET A CA 1
ATOM 677 C C . MET A 1 85 ? -15.523 19.438 -2.73 1 93.38 85 MET A C 1
ATOM 679 O O . MET A 1 85 ? -16.672 19.594 -2.285 1 93.38 85 MET A O 1
ATOM 683 N N . ARG A 1 86 ? -15.031 19.859 -3.898 1 87.19 86 ARG A N 1
ATOM 684 C CA . ARG A 1 86 ? -15.953 20.609 -4.746 1 87.19 86 ARG A CA 1
ATOM 685 C C . ARG A 1 86 ? -17.141 19.734 -5.168 1 87.19 86 ARG A C 1
ATOM 687 O O . ARG A 1 86 ? -16.953 18.625 -5.668 1 87.19 86 ARG A O 1
ATOM 694 N N . GLU A 1 87 ? -18.312 20.016 -4.898 1 89.12 87 GLU A N 1
ATOM 695 C CA . GLU A 1 87 ? -19.547 19.375 -5.336 1 89.12 87 GLU A CA 1
ATOM 696 C C . GLU A 1 87 ? -19.875 18.141 -4.488 1 89.12 87 GLU A C 1
ATOM 698 O O . GLU A 1 87 ? -20.875 17.469 -4.723 1 89.12 87 GLU A O 1
ATOM 703 N N . THR A 1 88 ? -18.906 17.828 -3.654 1 94.56 88 THR A N 1
ATOM 704 C CA . THR A 1 88 ? -19.141 16.672 -2.791 1 94.56 88 THR A CA 1
ATOM 705 C C . THR A 1 88 ? -18.875 17.031 -1.332 1 94.56 88 THR A C 1
ATOM 707 O O . THR A 1 88 ? -18.125 16.328 -0.644 1 94.56 88 THR A O 1
ATOM 710 N N . PRO A 1 89 ? -19.547 18.016 -0.849 1 95.56 89 PRO A N 1
ATOM 711 C CA . PRO A 1 89 ? -19.297 18.422 0.539 1 95.56 89 PRO A CA 1
ATOM 712 C C . PRO A 1 89 ? -19.594 17.297 1.535 1 95.56 89 PRO A C 1
ATOM 714 O O . PRO A 1 89 ? -19.016 17.266 2.627 1 95.56 89 PRO A O 1
ATOM 717 N N . GLU A 1 90 ? -20.469 16.359 1.172 1 95.25 90 GLU A N 1
ATOM 718 C CA . GLU A 1 90 ? -20.828 15.258 2.051 1 95.25 90 GLU A CA 1
ATOM 719 C C . GLU A 1 90 ? -19.641 14.344 2.316 1 95.25 90 GLU A C 1
ATOM 721 O O . GLU A 1 90 ? -19.656 13.539 3.25 1 95.25 90 GLU A O 1
ATOM 726 N N . ALA A 1 91 ? -18.594 14.516 1.533 1 96.62 91 ALA A N 1
ATOM 727 C CA . ALA A 1 91 ? -17.422 13.664 1.666 1 96.62 91 ALA A CA 1
ATOM 728 C C . ALA A 1 91 ? -16.359 14.32 2.545 1 96.62 91 ALA A C 1
ATOM 730 O O . ALA A 1 91 ? -15.297 13.734 2.795 1 96.62 91 ALA A O 1
ATOM 731 N N . ASP A 1 92 ? -16.609 15.492 3.111 1 97.69 92 ASP A N 1
ATOM 732 C CA . ASP A 1 92 ? -15.586 16.25 3.828 1 97.69 92 ASP A CA 1
ATOM 733 C C . ASP A 1 92 ? -15.18 15.547 5.117 1 97.69 92 ASP A C 1
ATOM 735 O O . ASP A 1 92 ? -14.039 15.68 5.57 1 97.69 92 ASP A O 1
ATOM 739 N N . GLY A 1 93 ? -16.141 14.938 5.801 1 97.44 93 GLY A N 1
ATOM 740 C CA . GLY A 1 93 ? -15.789 14.055 6.902 1 97.44 93 GLY A CA 1
ATOM 741 C C . GLY A 1 93 ? -15.93 14.719 8.258 1 97.44 93 GLY A C 1
ATOM 742 O O . GLY A 1 93 ? -15.32 14.273 9.234 1 97.44 93 GLY A O 1
ATOM 743 N N . VAL A 1 94 ? -16.719 15.75 8.43 1 97.31 94 VAL A N 1
ATOM 744 C CA . VAL A 1 94 ? -16.891 16.406 9.719 1 97.31 94 VAL A CA 1
ATOM 745 C C . VAL A 1 94 ? -18.219 15.984 10.336 1 97.31 94 VAL A C 1
ATOM 747 O O . VAL A 1 94 ? -19.281 16.344 9.828 1 97.31 94 VAL A O 1
ATOM 750 N N . PRO A 1 95 ? -18.172 15.25 11.438 1 96.06 95 PRO A N 1
ATOM 751 C CA . PRO A 1 95 ? -19.453 14.867 12.055 1 96.06 95 PRO A CA 1
ATOM 752 C C . PRO A 1 95 ? -20.25 16.078 12.547 1 96.06 95 PRO A C 1
ATOM 754 O O . PRO A 1 95 ? -19.688 16.953 13.203 1 96.06 95 PRO A O 1
ATOM 757 N N . GLY A 1 96 ? -21.562 16.141 12.195 1 95.94 96 GLY A N 1
ATOM 758 C CA . GLY A 1 96 ? -22.422 17.25 12.586 1 95.94 96 GLY A CA 1
ATOM 759 C C . GLY A 1 96 ? -22.547 18.312 11.516 1 95.94 96 GLY A C 1
ATOM 760 O O . GLY A 1 96 ? -23.531 19.062 11.492 1 95.94 96 GLY A O 1
ATOM 761 N N . LEU A 1 97 ? -21.594 18.328 10.672 1 97.25 97 LEU A N 1
ATOM 762 C CA . LEU A 1 97 ? -21.641 19.328 9.609 1 97.25 97 LEU A CA 1
ATOM 763 C C . LEU A 1 97 ? -21.938 18.656 8.266 1 97.25 97 LEU A C 1
ATOM 765 O O . LEU A 1 97 ? -22.922 19 7.605 1 97.25 97 LEU A O 1
ATOM 769 N N . THR A 1 98 ? -21.109 17.672 7.891 1 96.88 98 THR A N 1
ATOM 770 C CA . THR A 1 98 ? -21.25 17.125 6.543 1 96.88 98 THR A CA 1
ATOM 771 C C . THR A 1 98 ? -21.641 15.656 6.586 1 96.88 98 THR A C 1
ATOM 773 O O . THR A 1 98 ? -22.062 15.094 5.574 1 96.88 98 THR A O 1
ATOM 776 N N . GLN A 1 99 ? -21.5 15.023 7.719 1 94.88 99 GLN A N 1
ATOM 777 C CA . GLN A 1 99 ? -21.875 13.617 7.824 1 94.88 99 GLN A CA 1
ATOM 778 C C . GLN A 1 99 ? -22.203 13.242 9.266 1 94.88 99 GLN A C 1
ATOM 780 O O . GLN A 1 99 ? -21.859 13.977 10.195 1 94.88 99 GLN A O 1
ATOM 785 N N . THR A 1 100 ? -22.938 12.148 9.414 1 95.12 100 THR A N 1
ATOM 786 C CA . THR A 1 100 ? -23.047 11.469 10.703 1 95.12 100 THR A CA 1
ATOM 787 C C . THR A 1 100 ? -21.797 10.664 11.016 1 95.12 100 THR A C 1
ATOM 789 O O . THR A 1 100 ? -21.047 10.289 10.102 1 95.12 100 THR A O 1
ATOM 792 N N . PRO A 1 101 ? -21.516 10.445 12.273 1 95.88 101 PRO A N 1
ATOM 793 C CA . PRO A 1 101 ? -20.375 9.578 12.578 1 95.88 101 PRO A CA 1
ATOM 794 C C . PRO A 1 101 ? -20.562 8.156 12.039 1 95.88 101 PRO A C 1
ATOM 796 O O . PRO A 1 101 ? -21.688 7.68 11.914 1 95.88 101 PRO A O 1
ATOM 799 N N . ILE A 1 102 ? -19.438 7.531 11.625 1 94.31 102 ILE A N 1
ATOM 800 C CA . ILE A 1 102 ? -19.438 6.102 11.344 1 94.31 102 ILE A CA 1
ATOM 801 C C . ILE A 1 102 ? -19.422 5.312 12.648 1 94.31 102 ILE A C 1
ATOM 803 O O . ILE A 1 102 ? -18.406 5.285 13.352 1 94.31 102 ILE A O 1
ATOM 807 N N . GLU A 1 103 ? -20.5 4.68 12.992 1 92.75 103 GLU A N 1
ATOM 808 C CA . GLU A 1 103 ? -20.625 3.977 14.266 1 92.75 103 GLU A CA 1
ATOM 809 C C . GLU A 1 103 ? -19.797 2.697 14.273 1 92.75 103 GLU A C 1
ATOM 811 O O . GLU A 1 103 ? -19.453 2.166 13.219 1 92.75 103 GLU A O 1
ATOM 816 N N . PRO A 1 104 ? -19.484 2.266 15.516 1 90.31 104 PRO A N 1
ATOM 817 C CA . PRO A 1 104 ? -18.797 0.977 15.594 1 90.31 104 PRO A CA 1
ATOM 818 C C . PRO A 1 104 ? -19.531 -0.131 14.836 1 90.31 104 PRO A C 1
ATOM 820 O O . PRO A 1 104 ? -20.734 -0.308 15.016 1 90.31 104 PRO A O 1
ATOM 823 N N . GLY A 1 105 ? -18.703 -0.824 13.961 1 80.75 105 GLY A N 1
ATOM 824 C CA . GLY A 1 105 ? -19.281 -1.917 13.211 1 80.75 105 GLY A CA 1
ATOM 825 C C . GLY A 1 105 ? -19.938 -1.465 11.914 1 80.75 105 GLY A C 1
ATOM 826 O O . GLY A 1 105 ? -20.359 -2.291 11.102 1 80.75 105 GLY A O 1
ATOM 827 N N . ALA A 1 106 ? -19.969 -0.109 11.648 1 85.62 106 ALA A N 1
ATOM 828 C CA . ALA A 1 106 ? -20.594 0.436 10.453 1 85.62 106 ALA A CA 1
ATOM 829 C C . ALA A 1 106 ? -19.562 0.775 9.383 1 85.62 106 ALA A C 1
ATOM 831 O O . ALA A 1 106 ? -18.359 0.626 9.617 1 85.62 106 ALA A O 1
ATOM 832 N N . THR A 1 107 ? -20.078 1.062 8.211 1 86.12 107 THR A N 1
ATOM 833 C CA . THR A 1 107 ? -19.234 1.471 7.094 1 86.12 107 THR A CA 1
ATOM 834 C C . THR A 1 107 ? -19.719 2.795 6.508 1 86.12 107 THR A C 1
ATOM 836 O O . THR A 1 107 ? -20.859 3.195 6.723 1 86.12 107 THR A O 1
ATOM 839 N N . PHE A 1 108 ? -18.906 3.512 5.871 1 90.94 108 PHE A N 1
ATOM 840 C CA . PHE A 1 108 ? -19.219 4.723 5.125 1 90.94 108 PHE A CA 1
ATOM 841 C C . PHE A 1 108 ? -18.375 4.805 3.855 1 90.94 108 PHE A C 1
ATOM 843 O O . PHE A 1 108 ? -17.172 4.496 3.873 1 90.94 108 PHE A O 1
ATOM 850 N N . THR A 1 109 ? -18.969 5.117 2.768 1 89.31 109 THR A N 1
ATOM 851 C CA . THR A 1 109 ? -18.25 5.27 1.506 1 89.31 109 THR A CA 1
ATOM 852 C C . THR A 1 109 ? -18.078 6.746 1.152 1 89.31 109 THR A C 1
ATOM 854 O O . THR A 1 109 ? -19.078 7.457 0.967 1 89.31 109 THR A O 1
ATOM 857 N N . TYR A 1 110 ? -16.891 7.168 1.114 1 94.88 110 TYR A N 1
ATOM 858 C CA . TYR A 1 110 ? -16.594 8.508 0.631 1 94.88 110 TYR A CA 1
ATOM 859 C C . TYR A 1 110 ? -16.391 8.508 -0.88 1 94.88 110 TYR A C 1
ATOM 861 O O . TYR A 1 110 ? -15.703 7.645 -1.425 1 94.88 110 TYR A O 1
ATOM 869 N N . ARG A 1 111 ? -17 9.43 -1.545 1 92.38 111 ARG A N 1
ATOM 870 C CA . ARG A 1 111 ? -16.828 9.641 -2.979 1 92.38 111 ARG A CA 1
ATOM 871 C C . ARG A 1 111 ? -16.453 11.094 -3.273 1 92.38 111 ARG A C 1
ATOM 873 O O . ARG A 1 111 ? -17.109 12.016 -2.801 1 92.38 111 ARG A O 1
ATOM 880 N N . PHE A 1 112 ? -15.391 11.266 -3.986 1 95.62 112 PHE A N 1
ATOM 881 C CA . PHE A 1 112 ? -14.945 12.609 -4.328 1 95.62 112 PHE A CA 1
ATOM 882 C C . PHE A 1 112 ? -14.008 12.586 -5.527 1 95.62 112 PHE A C 1
ATOM 884 O O . PHE A 1 112 ? -13.539 11.516 -5.934 1 95.62 112 PHE A O 1
ATOM 891 N N . ARG A 1 113 ? -13.82 13.703 -6.082 1 94.44 113 ARG A N 1
ATOM 892 C CA . ARG A 1 113 ? -12.82 13.891 -7.133 1 94.44 113 ARG A CA 1
ATOM 893 C C . ARG A 1 113 ? -11.461 14.227 -6.539 1 94.44 113 ARG A C 1
ATOM 895 O O . ARG A 1 113 ? -11.352 15.086 -5.664 1 94.44 113 ARG A O 1
ATOM 902 N N . ALA A 1 114 ? -10.398 13.531 -7 1 96 114 ALA A N 1
ATOM 903 C CA . ALA A 1 114 ? -9.047 13.859 -6.551 1 96 114 ALA A CA 1
ATOM 904 C C . ALA A 1 114 ? -8.617 15.234 -7.059 1 96 114 ALA A C 1
ATOM 906 O O . ALA A 1 114 ? -8.016 15.344 -8.133 1 96 114 ALA A O 1
ATOM 907 N N . TYR A 1 115 ? -8.891 16.203 -6.219 1 95.88 115 TYR A N 1
ATOM 908 C CA . TYR A 1 115 ? -8.617 17.578 -6.582 1 95.88 115 TYR A CA 1
ATOM 909 C C . TYR A 1 115 ? -8.539 18.469 -5.34 1 95.88 115 TYR A C 1
ATOM 911 O O . TYR A 1 115 ? -9.336 18.312 -4.41 1 95.88 115 TYR A O 1
ATOM 919 N N . PRO A 1 116 ? -7.629 19.469 -5.348 1 96.56 116 PRO A N 1
ATOM 920 C CA . PRO A 1 116 ? -6.555 19.734 -6.309 1 96.56 116 PRO A CA 1
ATOM 921 C C . PRO A 1 116 ? -5.395 18.75 -6.176 1 96.56 116 PRO A C 1
ATOM 923 O O . PRO A 1 116 ? -5.414 17.875 -5.305 1 96.56 116 PRO A O 1
ATOM 926 N N . ALA A 1 117 ? -4.445 18.844 -7.133 1 97.25 117 ALA A N 1
ATOM 927 C CA . ALA A 1 117 ? -3.221 18.047 -7.012 1 97.25 117 ALA A CA 1
ATOM 928 C C . ALA A 1 117 ? -2.334 18.578 -5.891 1 97.25 117 ALA A C 1
ATOM 930 O O . ALA A 1 117 ? -2.451 19.734 -5.496 1 97.25 117 ALA A O 1
ATOM 931 N N . GLY A 1 118 ? -1.466 17.703 -5.328 1 98.38 118 GLY A N 1
ATOM 932 C CA . GLY A 1 118 ? -0.511 18.109 -4.305 1 98.38 118 GLY A CA 1
ATOM 933 C C . GLY A 1 118 ? -0.403 17.109 -3.164 1 98.38 118 GLY A C 1
ATOM 934 O O . GLY A 1 118 ? -0.806 15.961 -3.303 1 98.38 118 GLY A O 1
ATOM 935 N N . THR A 1 119 ? 0.258 17.562 -2.062 1 98.75 119 THR A N 1
ATOM 936 C CA . THR A 1 119 ? 0.485 16.766 -0.863 1 98.75 119 THR A CA 1
ATOM 937 C C . THR A 1 119 ? -0.629 16.984 0.155 1 98.75 119 THR A C 1
ATOM 939 O O . THR A 1 119 ? -0.9 18.125 0.548 1 98.75 119 THR A O 1
ATOM 942 N N . PHE A 1 120 ? -1.213 15.891 0.561 1 98.62 120 PHE A N 1
ATOM 943 C CA . PHE A 1 120 ? -2.326 15.914 1.503 1 98.62 120 PHE A CA 1
ATOM 944 C C . PHE A 1 120 ? -2.182 14.805 2.537 1 98.62 120 PHE A C 1
ATOM 946 O O . PHE A 1 120 ? -1.087 14.273 2.736 1 98.62 120 PHE A O 1
ATOM 953 N N . TRP A 1 121 ? -3.154 14.641 3.311 1 98.69 121 TRP A N 1
ATOM 954 C CA . TRP A 1 121 ? -3.236 13.562 4.293 1 98.69 121 TRP A CA 1
ATOM 955 C C . TRP A 1 121 ? -4.668 13.383 4.789 1 98.69 121 TRP A C 1
ATOM 957 O O . TRP A 1 121 ? -5.555 14.172 4.438 1 98.69 121 TRP A O 1
ATOM 967 N N . TYR A 1 122 ? -4.91 12.273 5.414 1 98.69 122 TYR A N 1
ATOM 968 C CA . TYR A 1 122 ? -6.238 11.992 5.949 1 98.69 122 TYR A CA 1
ATOM 969 C C . TYR A 1 122 ? -6.168 11.633 7.43 1 98.69 122 TYR A C 1
ATOM 971 O O . TYR A 1 122 ? -5.152 11.109 7.898 1 98.69 122 TYR A O 1
ATOM 979 N N . HIS A 1 123 ? -7.211 11.992 8.164 1 98.44 123 HIS A N 1
ATOM 980 C CA . HIS A 1 123 ? -7.289 11.727 9.594 1 98.44 123 HIS A CA 1
ATOM 981 C C . HIS A 1 123 ? -8.727 11.82 10.094 1 98.44 123 HIS A C 1
ATOM 983 O O . HIS A 1 123 ? -9.609 12.273 9.367 1 98.44 123 HIS A O 1
ATOM 989 N N . SER A 1 124 ? -8.938 11.391 11.297 1 97.44 124 SER A N 1
ATOM 990 C CA . SER A 1 124 ? -10.258 11.453 11.914 1 97.44 124 SER A CA 1
ATOM 991 C C . SER A 1 124 ? -10.594 12.867 12.367 1 97.44 124 SER A C 1
ATOM 993 O O . SER A 1 124 ? -9.719 13.594 12.836 1 97.44 124 SER A O 1
ATOM 995 N N . HIS A 1 125 ? -11.867 13.266 12.273 1 95.5 125 HIS A N 1
ATOM 996 C CA . HIS A 1 125 ? -12.383 14.484 12.883 1 95.5 125 HIS A CA 1
ATOM 997 C C . HIS A 1 125 ? -13.273 14.156 14.086 1 95.5 125 HIS A C 1
ATOM 999 O O . HIS A 1 125 ? -14.023 15.016 14.555 1 95.5 125 HIS A O 1
ATOM 1005 N N . TYR A 1 126 ? -13.164 12.953 14.555 1 94.12 126 TYR A N 1
ATOM 1006 C CA . TYR A 1 126 ? -13.938 12.594 15.734 1 94.12 126 TYR A CA 1
ATOM 1007 C C . TYR A 1 126 ? -13.07 12.594 16.984 1 94.12 126 TYR A C 1
ATOM 1009 O O . TYR A 1 126 ? -12.219 11.711 17.156 1 94.12 126 TYR A O 1
ATOM 1017 N N . LYS A 1 127 ? -13.344 13.508 17.797 1 90.88 127 LYS A N 1
ATOM 1018 C CA . LYS A 1 127 ? -12.625 13.68 19.062 1 90.88 127 LYS A CA 1
ATOM 1019 C C . LYS A 1 127 ? -11.117 13.625 18.844 1 90.88 127 LYS A C 1
ATOM 1021 O O . LYS A 1 127 ? -10.578 14.344 18 1 90.88 127 LYS A O 1
ATOM 1026 N N . GLY A 1 128 ? -10.43 12.828 19.594 1 92.75 128 GLY A N 1
ATOM 1027 C CA . GLY A 1 128 ? -8.977 12.828 19.547 1 92.75 128 GLY A CA 1
ATOM 1028 C C . GLY A 1 128 ? -8.398 11.617 18.844 1 92.75 128 GLY A C 1
ATOM 1029 O O . GLY A 1 128 ? -7.223 11.289 19.016 1 92.75 128 GLY A O 1
ATOM 1030 N N . LEU A 1 129 ? -9.148 10.992 17.891 1 95.44 129 LEU A N 1
ATOM 1031 C CA . LEU A 1 129 ? -8.719 9.742 17.281 1 95.44 129 LEU A CA 1
ATOM 1032 C C . LEU A 1 129 ? -7.523 9.961 16.359 1 95.44 129 LEU A C 1
ATOM 1034 O O . LEU A 1 129 ? -6.75 9.039 16.094 1 95.44 129 LEU A O 1
ATOM 1038 N N . MET A 1 130 ? -7.371 11.172 15.867 1 96.25 130 MET A N 1
ATOM 1039 C CA . MET A 1 130 ? -6.156 11.484 15.125 1 96.25 130 MET A CA 1
ATOM 1040 C C . MET A 1 130 ? -4.918 11.25 15.984 1 96.25 130 MET A C 1
ATOM 1042 O O . MET A 1 130 ? -3.934 10.672 15.516 1 96.25 130 MET A O 1
ATOM 1046 N N . GLN A 1 131 ? -4.996 11.656 17.188 1 96 131 GLN A N 1
ATOM 1047 C CA . GLN A 1 131 ? -3.9 11.484 18.141 1 96 131 GLN A CA 1
ATOM 1048 C C . GLN A 1 131 ? -3.721 10.016 18.5 1 96 131 GLN A C 1
ATOM 1050 O O . GLN A 1 131 ? -2.623 9.586 18.875 1 96 131 GLN A O 1
ATOM 1055 N N . ASP A 1 132 ? -4.746 9.266 18.391 1 97.5 132 ASP A N 1
ATOM 1056 C CA . ASP A 1 132 ? -4.703 7.852 18.75 1 97.5 132 ASP A CA 1
ATOM 1057 C C . ASP A 1 132 ? -4.266 7.004 17.562 1 97.5 132 ASP A C 1
ATOM 1059 O O . ASP A 1 132 ? -4.27 5.773 17.625 1 97.5 132 ASP A O 1
ATOM 1063 N N . GLY A 1 133 ? -4 7.602 16.453 1 97.88 133 GLY A N 1
ATOM 1064 C CA . GLY A 1 133 ? -3.34 6.828 15.422 1 97.88 133 GLY A CA 1
ATOM 1065 C C . GLY A 1 133 ? -4.102 6.82 14.109 1 97.88 133 GLY A C 1
ATOM 1066 O O . GLY A 1 133 ? -3.629 6.266 13.117 1 97.88 133 GLY A O 1
ATOM 1067 N N . GLN A 1 134 ? -5.305 7.375 14.008 1 98.06 134 GLN A N 1
ATOM 1068 C CA . GLN A 1 134 ? -6.035 7.383 12.742 1 98.06 134 GLN A CA 1
ATOM 1069 C C . GLN A 1 134 ? -5.531 8.492 11.82 1 98.06 134 GLN A C 1
ATOM 1071 O O . GLN A 1 134 ? -6.207 9.5 11.633 1 98.06 134 GLN A O 1
ATOM 1076 N N . VAL A 1 135 ? -4.426 8.281 11.188 1 98.38 135 VAL A N 1
ATOM 1077 C CA . VAL A 1 135 ? -3.76 9.25 10.312 1 98.38 135 VAL A CA 1
ATOM 1078 C C . VAL A 1 135 ? -3.068 8.516 9.164 1 98.38 135 VAL A C 1
ATOM 1080 O O . VAL A 1 135 ? -2.641 7.367 9.32 1 98.38 135 VAL A O 1
ATOM 1083 N N . GLY A 1 136 ? -2.973 9.141 8.047 1 98.5 136 GLY A N 1
ATOM 1084 C CA . GLY A 1 136 ? -2.262 8.633 6.879 1 98.5 136 GLY A CA 1
ATOM 1085 C C . GLY A 1 136 ? -1.947 9.711 5.859 1 98.5 136 GLY A C 1
ATOM 1086 O O . GLY A 1 136 ? -2.564 10.781 5.863 1 98.5 136 GLY A O 1
ATOM 1087 N N . ALA A 1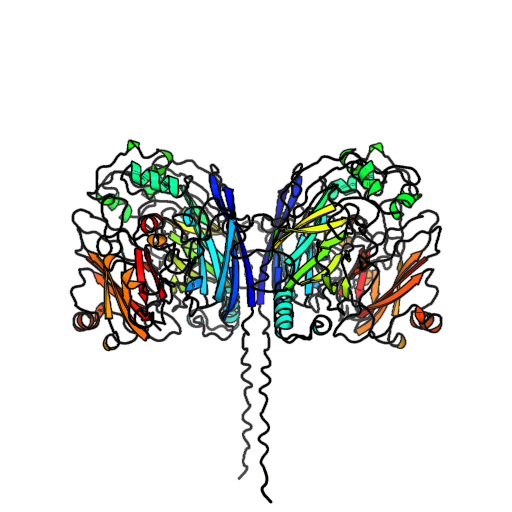 137 ? -0.973 9.391 5.008 1 98.62 137 ALA A N 1
ATOM 1088 C CA . ALA A 1 137 ? -0.54 10.352 4 1 98.62 137 ALA A CA 1
ATOM 1089 C C . ALA A 1 137 ? -1.306 10.164 2.695 1 98.62 137 ALA A C 1
ATOM 1091 O O . ALA A 1 137 ? -1.835 9.086 2.43 1 98.62 137 ALA A O 1
ATOM 1092 N N . MET A 1 138 ? -1.395 11.234 1.949 1 98.38 138 MET A N 1
ATOM 1093 C CA . MET A 1 138 ? -2.078 11.219 0.658 1 98.38 138 MET A CA 1
ATOM 1094 C C . MET A 1 138 ? -1.377 12.141 -0.335 1 98.38 138 MET A C 1
ATOM 1096 O O . MET A 1 138 ? -0.929 13.234 0.031 1 98.38 138 MET A O 1
ATOM 1100 N N . TYR A 1 139 ? -1.229 11.664 -1.527 1 98.19 139 TYR A N 1
ATOM 1101 C CA . TYR A 1 139 ? -0.644 12.461 -2.6 1 98.19 139 TYR A CA 1
ATOM 1102 C C . TYR A 1 139 ? -1.465 12.336 -3.877 1 98.19 139 TYR A C 1
ATOM 1104 O O . TYR A 1 139 ? -1.894 11.242 -4.246 1 98.19 139 TYR A O 1
ATOM 1112 N N . ILE A 1 140 ? -1.716 13.438 -4.523 1 97.38 140 ILE A N 1
ATOM 1113 C CA . ILE A 1 140 ? -2.373 13.492 -5.824 1 97.38 140 ILE A CA 1
ATOM 1114 C C . ILE A 1 140 ? -1.401 14.031 -6.871 1 97.38 140 ILE A C 1
ATOM 1116 O O . ILE A 1 140 ? -1.022 15.203 -6.832 1 97.38 140 ILE A O 1
ATOM 1120 N N . ARG A 1 141 ? -1 13.234 -7.812 1 93.94 141 ARG A N 1
ATOM 1121 C CA . ARG A 1 141 ? -0.049 13.602 -8.859 1 93.94 141 ARG A CA 1
ATOM 1122 C C . ARG A 1 141 ? -0.656 14.625 -9.812 1 93.94 141 ARG A C 1
ATOM 1124 O O . ARG A 1 141 ? -1.832 14.523 -10.172 1 93.94 141 ARG A O 1
ATOM 1131 N N . ARG A 1 142 ? 0.169 15.594 -10.109 1 94.81 142 ARG A N 1
ATOM 1132 C CA . ARG A 1 142 ? -0.263 16.609 -11.07 1 94.81 142 ARG A CA 1
ATOM 1133 C C . ARG A 1 142 ? -0.322 16.031 -12.477 1 94.81 142 ARG A C 1
ATOM 1135 O O . ARG A 1 142 ? 0.408 15.094 -12.805 1 94.81 142 ARG A O 1
ATOM 1142 N N . LYS A 1 143 ? -1.156 16.672 -13.266 1 89.88 143 LYS A N 1
ATOM 1143 C CA . LYS A 1 143 ? -1.202 16.312 -14.68 1 89.88 143 LYS A CA 1
ATOM 1144 C C . LYS A 1 143 ? 0.152 16.531 -15.344 1 89.88 143 LYS A C 1
ATOM 1146 O O . LYS A 1 143 ? 0.879 17.469 -14.992 1 89.88 143 LYS A O 1
ATOM 1151 N N . PRO A 1 144 ? 0.5 15.703 -16.297 1 82.38 144 PRO A N 1
ATOM 1152 C CA . PRO A 1 144 ? 1.82 15.797 -16.938 1 82.38 144 PRO A CA 1
ATOM 1153 C C . PRO A 1 144 ? 2.061 17.156 -17.594 1 82.38 144 PRO A C 1
ATOM 1155 O O . PRO A 1 144 ? 3.201 17.625 -17.656 1 82.38 144 PRO A O 1
ATOM 1158 N N . ASP A 1 145 ? 0.981 17.797 -18.047 1 87.31 145 ASP A N 1
ATOM 1159 C CA . ASP A 1 145 ? 1.143 19.031 -18.797 1 87.31 145 ASP A CA 1
ATOM 1160 C C . ASP A 1 145 ? 0.956 20.266 -17.906 1 87.31 145 ASP A C 1
ATOM 1162 O O . ASP A 1 145 ? 0.943 21.391 -18.406 1 87.31 145 ASP A O 1
ATOM 1166 N N . ALA A 1 146 ? 0.813 20 -16.688 1 92.38 146 ALA A N 1
ATOM 1167 C CA . ALA A 1 146 ? 0.671 21.141 -15.773 1 92.38 146 ALA A CA 1
ATOM 1168 C C . ALA A 1 146 ? 1.921 22.016 -15.789 1 92.38 146 ALA A C 1
ATOM 1170 O O . ALA A 1 146 ? 3.037 21.516 -15.93 1 92.38 146 ALA A O 1
ATOM 1171 N N . LEU A 1 147 ? 1.715 23.391 -15.617 1 94.5 147 LEU A N 1
ATOM 1172 C CA . LEU A 1 147 ? 2.84 24.312 -15.484 1 94.5 147 LEU A CA 1
ATOM 1173 C C . LEU A 1 147 ? 3.609 24.047 -14.195 1 94.5 147 LEU A C 1
ATOM 1175 O O . LEU A 1 147 ? 3.008 23.812 -13.141 1 94.5 147 LEU A O 1
ATOM 1179 N N . ARG A 1 148 ? 4.93 24 -14.32 1 96.5 148 ARG A N 1
ATOM 1180 C CA . ARG A 1 148 ? 5.781 23.719 -13.172 1 96.5 148 ARG A CA 1
ATOM 1181 C C . ARG A 1 148 ? 6.766 24.844 -12.922 1 96.5 148 ARG A C 1
ATOM 1183 O O . ARG A 1 148 ? 7.215 25.516 -13.867 1 96.5 148 ARG A O 1
ATOM 1190 N N . PRO A 1 149 ? 7.121 25.078 -11.664 1 97.56 149 PRO A N 1
ATOM 1191 C CA . PRO A 1 149 ? 7.949 26.234 -11.297 1 97.56 149 PRO A CA 1
ATOM 1192 C C . PRO A 1 149 ? 9.445 25.906 -11.297 1 97.56 149 PRO A C 1
ATOM 1194 O O . PRO A 1 149 ? 10.227 26.641 -10.68 1 97.56 149 PRO A O 1
ATOM 1197 N N . TYR A 1 150 ? 10 24.969 -11.938 1 97.69 150 TYR A N 1
ATOM 1198 C CA . TYR A 1 150 ? 11.312 24.406 -11.672 1 97.69 150 TYR A CA 1
ATOM 1199 C C . TYR A 1 150 ? 12.391 25.109 -12.484 1 97.69 150 TYR A C 1
ATOM 1201 O O . TYR A 1 150 ? 13.586 24.906 -12.266 1 97.69 150 TYR A O 1
ATOM 1209 N N . ALA A 1 151 ? 12 26.062 -13.359 1 94.94 151 ALA A N 1
ATOM 1210 C CA . ALA A 1 151 ? 12.969 26.781 -14.18 1 94.94 151 ALA A CA 1
ATOM 1211 C C . ALA A 1 151 ? 13.922 27.594 -13.312 1 94.94 151 ALA A C 1
ATOM 1213 O O . ALA A 1 151 ? 15.055 27.875 -13.711 1 94.94 151 ALA A O 1
ATOM 1214 N N . VAL A 1 152 ? 13.453 28 -12.188 1 96.06 152 VAL A N 1
ATOM 1215 C CA . VAL A 1 152 ? 14.281 28.781 -11.281 1 96.06 152 VAL A CA 1
ATOM 1216 C C . VAL A 1 152 ? 15.352 27.891 -10.656 1 96.06 152 VAL A C 1
ATOM 1218 O O . VAL A 1 152 ? 16.391 28.375 -10.203 1 96.06 152 VAL A O 1
ATOM 1221 N N . ILE A 1 153 ? 15.141 26.594 -10.609 1 97.81 153 ILE A N 1
ATOM 1222 C CA . ILE A 1 153 ? 16.078 25.656 -10.023 1 97.81 153 ILE A CA 1
ATOM 1223 C C . ILE A 1 153 ? 17.156 25.297 -11.047 1 97.81 153 ILE A C 1
ATOM 1225 O O . ILE A 1 153 ? 18.344 25.297 -10.727 1 97.81 153 ILE A O 1
ATOM 1229 N N . THR A 1 154 ? 16.719 25 -12.258 1 97.44 154 THR A N 1
ATOM 1230 C CA . THR A 1 154 ? 17.641 24.656 -13.328 1 97.44 154 THR A CA 1
ATOM 1231 C C . THR A 1 154 ? 17 24.875 -14.695 1 97.44 154 THR A C 1
ATOM 1233 O O . THR A 1 154 ? 15.773 24.891 -14.812 1 97.44 154 THR A O 1
ATOM 1236 N N . GLU A 1 155 ? 17.891 25.062 -15.703 1 95.62 155 GLU A N 1
ATOM 1237 C CA . GLU A 1 155 ? 17.422 25.156 -17.078 1 95.62 155 GLU A CA 1
ATOM 1238 C C . GLU A 1 155 ? 17.828 23.938 -17.891 1 95.62 155 GLU A C 1
ATOM 1240 O O . GLU A 1 155 ? 17.469 23.797 -19.062 1 95.62 155 GLU A O 1
ATOM 1245 N N . ASP A 1 156 ? 18.547 23.047 -17.297 1 96.44 156 ASP A N 1
ATOM 1246 C CA . ASP A 1 156 ? 18.969 21.812 -17.953 1 96.44 156 ASP A CA 1
ATOM 1247 C C . ASP A 1 156 ? 17.797 20.859 -18.172 1 96.44 156 ASP A C 1
ATOM 1249 O O . ASP A 1 156 ? 17.156 20.438 -17.203 1 96.44 156 ASP A O 1
ATOM 1253 N N . PRO A 1 157 ? 17.547 20.5 -19.438 1 93.38 157 PRO A N 1
ATOM 1254 C CA . PRO A 1 157 ? 16.375 19.672 -19.703 1 93.38 157 PRO A CA 1
ATOM 1255 C C . PRO A 1 157 ? 16.438 18.312 -19.016 1 93.38 157 PRO A C 1
ATOM 1257 O O . PRO A 1 157 ? 15.414 17.766 -18.609 1 93.38 157 PRO A O 1
ATOM 1260 N N . ARG A 1 158 ? 17.562 17.766 -18.953 1 92.62 158 ARG A N 1
ATOM 1261 C CA . ARG A 1 158 ? 17.703 16.484 -18.281 1 92.62 158 ARG A CA 1
ATOM 1262 C C . ARG A 1 158 ? 17.359 16.609 -16.797 1 92.62 158 ARG A C 1
ATOM 1264 O O . ARG A 1 158 ? 16.641 15.773 -16.25 1 92.62 158 ARG A O 1
ATOM 1271 N N . GLU A 1 159 ? 17.875 17.578 -16.125 1 94.81 159 GLU A N 1
ATOM 1272 C CA . GLU A 1 159 ? 17.578 17.812 -14.719 1 94.81 159 GLU A CA 1
ATOM 1273 C C . GLU A 1 159 ? 16.094 18.109 -14.508 1 94.81 159 GLU A C 1
ATOM 1275 O O . GLU A 1 159 ? 15.5 17.672 -13.516 1 94.81 159 GLU A O 1
ATOM 1280 N N . LEU A 1 160 ? 15.578 18.875 -15.445 1 95.38 160 LEU A N 1
ATOM 1281 C CA . LEU A 1 160 ? 14.156 19.172 -15.344 1 95.38 160 LEU A CA 1
ATOM 1282 C C . LEU A 1 160 ? 13.32 17.891 -15.406 1 95.38 160 LEU A C 1
ATOM 1284 O O . LEU A 1 160 ? 12.336 17.75 -14.672 1 95.38 160 LEU A O 1
ATOM 1288 N N . ALA A 1 161 ? 13.711 16.984 -16.234 1 92.06 161 ALA A N 1
ATOM 1289 C CA . ALA A 1 161 ? 13.023 15.703 -16.312 1 92.06 161 ALA A CA 1
ATOM 1290 C C . ALA A 1 161 ? 13.18 14.906 -15.023 1 92.06 161 ALA A C 1
ATOM 1292 O O . ALA A 1 161 ? 12.234 14.258 -14.57 1 92.06 161 ALA A O 1
ATOM 1293 N N . GLU A 1 162 ? 14.359 14.914 -14.422 1 92.56 162 GLU A N 1
ATOM 1294 C CA . GLU A 1 162 ? 14.625 14.227 -13.164 1 92.56 162 GLU A CA 1
ATOM 1295 C C . GLU A 1 162 ? 13.812 14.82 -12.023 1 92.56 162 GLU A C 1
ATOM 1297 O O . GLU A 1 162 ? 13.281 14.094 -11.188 1 92.56 162 GLU A O 1
ATOM 1302 N N . ILE A 1 163 ? 13.711 16.125 -12.078 1 97.06 163 ILE A N 1
ATOM 1303 C CA . ILE A 1 163 ? 12.938 16.828 -11.062 1 97.06 163 ILE A CA 1
ATOM 1304 C C . ILE A 1 163 ? 11.461 16.484 -11.203 1 97.06 163 ILE A C 1
ATOM 1306 O O . ILE A 1 163 ? 10.781 16.219 -10.203 1 97.06 163 ILE A O 1
ATOM 1310 N N . GLN A 1 164 ? 11 16.5 -12.367 1 93.31 164 GLN A N 1
ATOM 1311 C CA . GLN A 1 164 ? 9.602 16.141 -12.578 1 93.31 164 GLN A CA 1
ATOM 1312 C C . GLN A 1 164 ? 9.328 14.695 -12.156 1 93.31 164 GLN A C 1
ATOM 1314 O O . GLN A 1 164 ? 8.281 14.398 -11.578 1 93.31 164 GLN A O 1
ATOM 1319 N N . TYR A 1 165 ? 10.266 13.828 -12.453 1 89.5 165 TYR A N 1
ATOM 1320 C CA . TYR A 1 165 ? 10.156 12.445 -12.008 1 89.5 165 TYR A CA 1
ATOM 1321 C C . TYR A 1 165 ? 10.07 12.359 -10.484 1 89.5 165 TYR A C 1
ATOM 1323 O O . TYR A 1 165 ? 9.242 11.625 -9.938 1 89.5 165 TYR A O 1
ATOM 1331 N N . ALA A 1 166 ? 10.891 13.086 -9.828 1 94.94 166 ALA A N 1
ATOM 1332 C CA . ALA A 1 166 ? 10.898 13.109 -8.367 1 94.94 166 ALA A CA 1
ATOM 1333 C C . ALA A 1 166 ? 9.586 13.672 -7.824 1 94.94 166 ALA A C 1
ATOM 1335 O O . ALA A 1 166 ? 9.062 13.188 -6.816 1 94.94 166 ALA A O 1
ATOM 1336 N N . GLU A 1 167 ? 9.047 14.672 -8.477 1 96.69 167 GLU A N 1
ATOM 1337 C CA . GLU A 1 167 ? 7.758 15.242 -8.094 1 96.69 167 GLU A CA 1
ATOM 1338 C C . GLU A 1 167 ? 6.645 14.203 -8.195 1 96.69 167 GLU A C 1
ATOM 1340 O O . GLU A 1 167 ? 5.773 14.133 -7.32 1 96.69 167 GLU A O 1
ATOM 1345 N N . ASP A 1 168 ? 6.715 13.453 -9.227 1 91.56 168 ASP A N 1
ATOM 1346 C CA . ASP A 1 168 ? 5.672 12.461 -9.484 1 91.56 168 ASP A CA 1
ATOM 1347 C C . ASP A 1 168 ? 5.77 11.297 -8.508 1 91.56 168 ASP A C 1
ATOM 1349 O O . ASP A 1 168 ? 4.793 10.57 -8.297 1 91.56 168 ASP A O 1
ATOM 1353 N N . ASN A 1 169 ? 6.969 11.148 -7.977 1 91.5 169 ASN A N 1
ATOM 1354 C CA . ASN A 1 169 ? 7.223 10.008 -7.102 1 91.5 169 ASN A CA 1
ATOM 1355 C C . ASN A 1 169 ? 7.863 10.438 -5.785 1 91.5 169 ASN A C 1
ATOM 1357 O O . ASN A 1 169 ? 8.938 9.961 -5.43 1 91.5 169 ASN A O 1
ATOM 1361 N N . PRO A 1 170 ? 7.145 11.195 -5.062 1 96.75 170 PRO A N 1
ATOM 1362 C CA . PRO A 1 170 ? 7.754 11.695 -3.828 1 96.75 170 PRO A CA 1
ATOM 1363 C C . PRO A 1 170 ? 7.785 10.648 -2.719 1 96.75 170 PRO A C 1
ATOM 1365 O O . PRO A 1 170 ? 7.02 9.68 -2.756 1 96.75 170 PRO A O 1
ATOM 1368 N N . TYR A 1 171 ? 8.719 10.828 -1.816 1 96.06 171 TYR A N 1
ATOM 1369 C CA . TYR A 1 171 ? 8.594 10.172 -0.518 1 96.06 171 TYR A CA 1
ATOM 1370 C C . TYR A 1 171 ? 7.762 11.023 0.44 1 96.06 171 TYR A C 1
ATOM 1372 O O . TYR A 1 171 ? 8.07 12.195 0.668 1 96.06 171 TYR A O 1
ATOM 1380 N N . LEU A 1 172 ? 6.664 10.461 0.945 1 98.06 172 LEU A N 1
ATOM 1381 C CA . LEU A 1 172 ? 5.812 11.164 1.893 1 98.06 172 LEU A CA 1
ATOM 1382 C C . LEU A 1 172 ? 6.332 11.008 3.316 1 98.06 172 LEU A C 1
ATOM 1384 O O . LEU A 1 172 ? 6.445 9.883 3.816 1 98.06 172 LEU A O 1
ATOM 1388 N N . MET A 1 173 ? 6.715 12.125 3.928 1 98.69 173 MET A N 1
ATOM 1389 C CA . MET A 1 173 ? 7.262 12.172 5.281 1 98.69 173 MET A CA 1
ATOM 1390 C C . MET A 1 173 ? 6.215 12.656 6.277 1 98.69 173 MET A C 1
ATOM 1392 O O . MET A 1 173 ? 6.098 13.859 6.527 1 98.69 173 MET A O 1
ATOM 1396 N N . LEU A 1 174 ? 5.477 11.703 6.828 1 98.75 174 LEU A N 1
ATOM 1397 C CA . LEU A 1 174 ? 4.43 12.047 7.789 1 98.75 174 LEU A CA 1
ATOM 1398 C C . LEU A 1 174 ? 5.004 12.156 9.195 1 98.75 174 LEU A C 1
ATOM 1400 O O . LEU A 1 174 ? 5.453 11.164 9.766 1 98.75 174 LEU A O 1
ATOM 1404 N N . ALA A 1 175 ? 4.984 13.352 9.734 1 98.75 175 ALA A N 1
ATOM 1405 C CA . ALA A 1 175 ? 5.457 13.609 11.094 1 98.75 175 ALA A CA 1
ATOM 1406 C C . ALA A 1 175 ? 4.293 13.633 12.086 1 98.75 175 ALA A C 1
ATOM 1408 O O . ALA A 1 175 ? 3.342 14.391 11.914 1 98.75 175 ALA A O 1
ATOM 1409 N N . THR A 1 176 ? 4.352 12.789 13.039 1 98.44 176 THR A N 1
ATOM 1410 C CA . THR A 1 176 ? 3.352 12.75 14.102 1 98.44 176 THR A CA 1
ATOM 1411 C C . THR A 1 176 ? 4.016 12.805 15.477 1 98.44 176 THR A C 1
ATOM 1413 O O . THR A 1 176 ? 5.242 12.828 15.578 1 98.44 176 THR A O 1
ATOM 1416 N N . ASP A 1 177 ? 3.299 13.047 16.516 1 98 177 ASP A N 1
ATOM 1417 C CA . ASP A 1 177 ? 3.771 12.914 17.875 1 98 177 ASP A CA 1
ATOM 1418 C C . ASP A 1 177 ? 3.027 11.797 18.609 1 98 177 ASP A C 1
ATOM 1420 O O . ASP A 1 177 ? 2.021 11.289 18.109 1 98 177 ASP A O 1
ATOM 1424 N N . TRP A 1 178 ? 3.615 11.375 19.703 1 97.56 178 TRP A N 1
ATOM 1425 C CA . TRP A 1 178 ? 3.127 10.18 20.391 1 97.56 178 TRP A CA 1
ATOM 1426 C C . TRP A 1 178 ? 3.18 10.352 21.906 1 97.56 178 TRP A C 1
ATOM 1428 O O . TRP A 1 178 ? 4.133 10.922 22.438 1 97.56 178 TRP A O 1
ATOM 1438 N N . THR A 1 179 ? 2.117 9.898 22.531 1 95.38 179 THR A N 1
ATOM 1439 C CA . THR A 1 179 ? 2.041 9.797 23.984 1 95.38 179 THR A CA 1
ATOM 1440 C C . THR A 1 179 ? 1.623 8.391 24.406 1 95.38 179 THR A C 1
ATOM 1442 O O . THR A 1 179 ? 0.873 7.719 23.688 1 95.38 179 THR A O 1
ATOM 1445 N N . TYR A 1 180 ? 2.098 7.961 25.547 1 94.75 180 TYR A N 1
ATOM 1446 C CA . TYR A 1 180 ? 1.704 6.652 26.047 1 94.75 180 TYR A CA 1
ATOM 1447 C C . TYR A 1 180 ? 0.243 6.652 26.484 1 94.75 180 TYR A C 1
ATOM 1449 O O . TYR A 1 180 ? -0.333 5.594 26.75 1 94.75 180 TYR A O 1
ATOM 1457 N N . LEU A 1 181 ? -0.38 7.785 26.5 1 95.62 181 LEU A N 1
ATOM 1458 C CA . LEU A 1 181 ? -1.792 7.93 26.844 1 95.62 181 LEU A CA 1
ATOM 1459 C C . LEU A 1 181 ? -2.65 7.988 25.578 1 95.62 181 LEU A C 1
ATOM 1461 O O . LEU A 1 181 ? -2.24 8.57 24.578 1 95.62 181 LEU A O 1
ATOM 1465 N N . THR A 1 182 ? -3.889 7.441 25.703 1 95.88 182 THR A N 1
ATOM 1466 C CA . THR A 1 182 ? -4.879 7.73 24.672 1 95.88 182 THR A CA 1
ATOM 1467 C C . THR A 1 182 ? -5.301 9.195 24.734 1 95.88 182 THR A C 1
ATOM 1469 O O . THR A 1 182 ? -5.078 9.875 25.734 1 95.88 182 THR A O 1
ATOM 1472 N N . SER A 1 183 ? -5.918 9.641 23.672 1 95.25 183 SER A N 1
ATOM 1473 C CA . SER A 1 183 ? -6.379 11.023 23.641 1 95.25 183 SER A CA 1
ATOM 1474 C C . SER A 1 183 ? -7.387 11.297 24.766 1 95.25 183 SER A C 1
ATOM 1476 O O . SER A 1 183 ? -7.391 12.375 25.344 1 95.25 183 SER A O 1
ATOM 1478 N N . ALA A 1 184 ? -8.234 10.352 25.078 1 94.38 184 ALA A N 1
ATOM 1479 C CA . ALA A 1 184 ? -9.211 10.516 26.141 1 94.38 184 ALA A CA 1
ATOM 1480 C C . ALA A 1 184 ? -8.531 10.641 27.5 1 94.38 184 ALA A C 1
ATOM 1482 O O . ALA A 1 184 ? -8.906 11.477 28.328 1 94.38 184 ALA A O 1
ATOM 1483 N N . GLU A 1 185 ? -7.586 9.781 27.719 1 95.25 185 GLU A N 1
ATOM 1484 C CA . GLU A 1 185 ? -6.836 9.836 28.969 1 95.25 185 GLU A CA 1
ATOM 1485 C C . GLU A 1 185 ? -6.074 11.156 29.094 1 95.25 185 GLU A C 1
ATOM 1487 O O . GLU A 1 185 ? -6.023 11.75 30.172 1 95.25 185 GLU A O 1
ATOM 1492 N N . TYR A 1 186 ? -5.465 11.531 28.031 1 95 186 TYR A N 1
ATOM 1493 C CA . TYR A 1 186 ? -4.73 12.797 27.984 1 95 186 TYR A CA 1
ATOM 1494 C C . TYR A 1 186 ? -5.637 13.969 28.344 1 95 186 TYR A C 1
ATOM 1496 O O . TYR A 1 186 ? -5.277 14.805 29.172 1 95 186 TYR A O 1
ATOM 1504 N N . HIS A 1 187 ? -6.762 14.031 27.766 1 93.25 187 HIS A N 1
ATOM 1505 C CA . HIS A 1 187 ? -7.734 15.086 28.016 1 93.25 187 HIS A CA 1
ATOM 1506 C C . HIS A 1 187 ? -8.211 15.039 29.469 1 93.25 187 HIS A C 1
ATOM 1508 O O . HIS A 1 187 ? -8.398 16.094 30.094 1 93.25 187 HIS A O 1
ATOM 1514 N N . ASN A 1 188 ? -8.43 13.883 29.969 1 94.69 188 ASN A N 1
ATOM 1515 C CA . ASN A 1 188 ? -8.883 13.75 31.344 1 94.69 188 ASN A CA 1
ATOM 1516 C C . ASN A 1 188 ? -7.871 14.328 32.344 1 94.69 188 ASN A C 1
ATOM 1518 O O . ASN A 1 188 ? -8.25 14.867 33.375 1 94.69 188 ASN A O 1
ATOM 1522 N N . ILE A 1 189 ? -6.664 14.172 32.031 1 95.81 189 ILE A N 1
ATOM 1523 C CA . ILE A 1 189 ? -5.633 14.734 32.875 1 95.81 189 ILE A CA 1
ATOM 1524 C C . ILE A 1 189 ? -5.738 16.266 32.875 1 95.81 189 ILE A C 1
ATOM 1526 O O . ILE A 1 189 ? -5.578 16.891 33.938 1 95.81 189 ILE A O 1
ATOM 1530 N N . GLU A 1 190 ? -5.945 16.859 31.75 1 95 190 GLU A N 1
ATOM 1531 C CA . GLU A 1 190 ? -6.145 18.297 31.688 1 95 190 GLU A CA 1
ATOM 1532 C C . GLU A 1 190 ? -7.344 18.734 32.5 1 95 190 GLU A C 1
ATOM 1534 O O . GLU A 1 190 ? -7.27 19.703 33.25 1 95 190 GLU A O 1
ATOM 1539 N N . VAL A 1 191 ? -8.398 17.969 32.438 1 94.25 191 VAL A N 1
ATOM 1540 C CA . VAL A 1 191 ? -9.633 18.281 33.156 1 94.25 191 VAL A CA 1
ATOM 1541 C C . VAL A 1 191 ? -9.391 18.188 34.688 1 94.25 191 VAL A C 1
ATOM 1543 O O . VAL A 1 191 ? -9.758 19.078 35.438 1 94.25 191 VAL A O 1
ATOM 1546 N N . GLU A 1 192 ? -8.773 17.172 35.062 1 96.06 192 GLU A N 1
ATOM 1547 C CA . GLU A 1 192 ? -8.586 16.906 36.5 1 96.06 192 GLU A CA 1
ATOM 1548 C C . GLU A 1 192 ? -7.566 17.875 37.094 1 96.06 192 GLU A C 1
ATOM 1550 O O . GLU A 1 192 ? -7.695 18.266 38.25 1 96.06 192 GLU A O 1
ATOM 1555 N N . SER A 1 193 ? -6.625 18.219 36.344 1 96.25 193 SER A N 1
ATOM 1556 C CA . SER A 1 193 ? -5.555 19.047 36.906 1 96.25 193 SER A CA 1
ATOM 1557 C C . SER A 1 193 ? -5.859 20.531 36.719 1 96.25 193 SER A C 1
ATOM 1559 O O . SER A 1 193 ? -5.355 21.375 37.469 1 96.25 193 SER A O 1
ATOM 1561 N N . GLY A 1 194 ? -6.586 20.859 35.625 1 95.12 194 GLY A N 1
ATOM 1562 C CA . GLY A 1 194 ? -6.852 22.234 35.281 1 95.12 194 GLY A CA 1
ATOM 1563 C C . GLY A 1 194 ? -5.738 22.859 34.469 1 95.12 194 GLY A C 1
ATOM 1564 O O . GLY A 1 194 ? -5.844 24.016 34.062 1 95.12 194 GLY A O 1
ATOM 1565 N N . TYR A 1 195 ? -4.672 22.125 34.25 1 94.56 195 TYR A N 1
ATOM 1566 C CA . TYR A 1 195 ? -3.523 22.625 33.5 1 94.56 195 TYR A CA 1
ATOM 1567 C C . TYR A 1 195 ? -3.709 22.406 32 1 94.56 195 TYR A C 1
ATOM 1569 O O . TYR A 1 195 ? -4.387 21.469 31.594 1 94.56 195 TYR A O 1
ATOM 1577 N N . ASN A 1 196 ? -3.199 23.328 31.219 1 93.75 196 ASN A N 1
ATOM 1578 C CA . ASN A 1 196 ? -2.912 23.016 29.828 1 93.75 196 ASN A CA 1
ATOM 1579 C C . ASN A 1 196 ? -1.695 22.109 29.703 1 93.75 196 ASN A C 1
ATOM 1581 O O . ASN A 1 196 ? -0.564 22.531 29.938 1 93.75 196 ASN A O 1
ATOM 1585 N N . VAL A 1 197 ? -1.964 20.875 29.344 1 91.56 197 VAL A N 1
ATOM 1586 C CA . VAL A 1 197 ? -0.888 19.906 29.172 1 91.56 197 VAL A CA 1
ATOM 1587 C C . VAL A 1 197 ? -0.438 19.906 27.719 1 91.56 197 VAL A C 1
ATOM 1589 O O . VAL A 1 197 ? -1.267 19.953 26.797 1 91.56 197 VAL A O 1
ATOM 1592 N N . PHE A 1 198 ? 0.834 19.953 27.438 1 89.25 198 PHE A N 1
ATOM 1593 C CA . PHE A 1 198 ? 1.312 19.969 26.062 1 89.25 198 PHE A CA 1
ATOM 1594 C C . PHE A 1 198 ? 2.418 18.953 25.859 1 89.25 198 PHE A C 1
ATOM 1596 O O . PHE A 1 198 ? 2.852 18.719 24.719 1 89.25 198 PHE A O 1
ATOM 1603 N N . CYS A 1 199 ? 2.881 18.281 26.859 1 95.12 199 CYS A N 1
ATOM 1604 C CA . CYS A 1 199 ? 4.02 17.375 26.766 1 95.12 199 CYS A CA 1
ATOM 1605 C C . CYS A 1 199 ? 3.629 16.078 26.094 1 95.12 199 CYS A C 1
ATOM 1607 O O . CYS A 1 199 ? 2.537 15.555 26.312 1 95.12 199 CYS A O 1
ATOM 1609 N N . VAL A 1 200 ? 4.512 15.586 25.219 1 96.69 200 VAL A N 1
ATOM 1610 C CA . VAL A 1 200 ? 4.344 14.289 24.562 1 96.69 200 VAL A CA 1
ATOM 1611 C C . VAL A 1 200 ? 5.582 13.43 24.797 1 96.69 200 VAL A C 1
ATOM 1613 O O . VAL A 1 200 ? 6.574 13.898 25.359 1 96.69 200 VAL A O 1
ATOM 1616 N N . ASP A 1 201 ? 5.555 12.164 24.422 1 97 201 ASP A N 1
ATOM 1617 C CA . ASP A 1 201 ? 6.645 11.234 24.703 1 97 201 ASP A CA 1
ATOM 1618 C C . ASP A 1 201 ? 7.691 11.25 23.594 1 97 201 ASP A C 1
ATOM 1620 O O . ASP A 1 201 ? 8.883 11.07 23.859 1 97 201 ASP A O 1
ATOM 1624 N N . SER A 1 202 ? 7.219 11.375 22.375 1 97.06 202 SER A N 1
ATOM 1625 C CA . SER A 1 202 ? 8.164 11.352 21.266 1 97.06 202 SER A CA 1
ATOM 1626 C C . SER A 1 202 ? 7.551 11.945 20 1 97.06 202 SER A C 1
ATOM 1628 O O . SER A 1 202 ? 6.336 12.148 19.938 1 97.06 202 SER A O 1
ATOM 1630 N N . LEU A 1 203 ? 8.414 12.312 19.109 1 97.81 203 LEU A N 1
ATOM 1631 C CA . LEU A 1 203 ? 8.055 12.531 17.703 1 97.81 203 LEU A CA 1
ATOM 1632 C C . LEU A 1 203 ? 8.242 11.266 16.891 1 97.81 203 LEU A C 1
ATOM 1634 O O . LEU A 1 203 ? 9.062 10.406 17.234 1 97.81 203 LEU A O 1
ATOM 1638 N N . LEU A 1 204 ? 7.441 11.172 15.859 1 98.62 204 LEU A N 1
ATOM 1639 C CA . LEU A 1 204 ? 7.547 10.039 14.945 1 98.62 204 LEU A CA 1
ATOM 1640 C C . LEU A 1 204 ? 7.652 10.508 13.5 1 98.62 204 LEU A C 1
ATOM 1642 O O . LEU A 1 204 ? 7.059 11.523 13.133 1 98.62 204 LEU A O 1
ATOM 1646 N N . ILE A 1 205 ? 8.461 9.805 12.758 1 98.56 205 ILE A N 1
ATOM 1647 C CA . ILE A 1 205 ? 8.461 9.914 11.305 1 98.56 205 ILE A CA 1
ATOM 1648 C C . ILE A 1 205 ? 7.961 8.609 10.688 1 98.56 205 ILE A C 1
ATOM 1650 O O . ILE A 1 205 ? 8.562 7.551 10.898 1 98.56 205 ILE A O 1
ATOM 1654 N N . ASN A 1 206 ? 6.891 8.734 9.922 1 97.44 206 ASN A N 1
ATOM 1655 C CA . ASN A 1 206 ? 6.285 7.559 9.305 1 97.44 206 ASN A CA 1
ATOM 1656 C C . ASN A 1 206 ? 6.09 6.434 10.312 1 97.44 206 ASN A C 1
ATOM 1658 O O . ASN A 1 206 ? 6.418 5.277 10.031 1 97.44 206 ASN A O 1
ATOM 1662 N N . GLY A 1 207 ? 5.688 6.785 11.508 1 97.31 207 GLY A N 1
ATOM 1663 C CA . GLY A 1 207 ? 5.223 5.836 12.5 1 97.31 207 GLY A CA 1
ATOM 1664 C C . GLY A 1 207 ? 6.328 5.332 13.406 1 97.31 207 GLY A C 1
ATOM 1665 O O . GLY A 1 207 ? 6.109 4.438 14.234 1 97.31 207 GLY A O 1
ATOM 1666 N N . ARG A 1 208 ? 7.566 5.84 13.297 1 96.19 208 ARG A N 1
ATOM 1667 C CA . ARG A 1 208 ? 8.68 5.379 14.125 1 96.19 208 ARG A CA 1
ATOM 1668 C C . ARG A 1 208 ? 9.461 6.555 14.695 1 96.19 208 ARG A C 1
ATOM 1670 O O . ARG A 1 208 ? 9.688 7.551 14 1 96.19 208 ARG A O 1
ATOM 1677 N N . GLY A 1 209 ? 9.836 6.402 15.984 1 98 209 GLY A N 1
ATOM 1678 C CA . GLY A 1 209 ? 10.672 7.422 16.609 1 98 209 GLY A CA 1
ATOM 1679 C C . GLY A 1 209 ? 11.102 7.055 18.016 1 98 209 GLY A C 1
ATOM 1680 O O . GLY A 1 209 ? 10.266 6.793 18.891 1 98 209 GLY A O 1
ATOM 1681 N N . SER A 1 210 ? 12.359 7.086 18.328 1 96.81 210 SER A N 1
ATOM 1682 C CA . SER A 1 210 ? 12.93 6.699 19.609 1 96.81 210 SER A CA 1
ATOM 1683 C C . SER A 1 210 ? 12.711 7.785 20.656 1 96.81 210 SER A C 1
ATOM 1685 O O . SER A 1 210 ? 12.461 8.945 20.328 1 96.81 210 SER A O 1
ATOM 1687 N N . VAL A 1 211 ? 12.742 7.367 21.875 1 97 211 VAL A N 1
ATOM 1688 C CA . VAL A 1 211 ? 12.773 8.258 23.031 1 97 211 VAL A CA 1
ATOM 1689 C C . VAL A 1 211 ? 14.188 8.32 23.609 1 97 211 VAL A C 1
ATOM 1691 O O . VAL A 1 211 ? 14.688 7.328 24.141 1 97 211 VAL A O 1
ATOM 1694 N N . TYR A 1 212 ? 14.82 9.516 23.641 1 95.5 212 TYR A N 1
ATOM 1695 C CA . TYR A 1 212 ? 16.25 9.594 23.938 1 95.5 212 TYR A CA 1
ATOM 1696 C C . TYR A 1 212 ? 16.484 9.984 25.391 1 95.5 212 TYR A C 1
ATOM 1698 O O . TYR A 1 212 ? 17.406 9.492 26.031 1 95.5 212 TYR A O 1
ATOM 1706 N N . CYS A 1 213 ? 15.82 10.914 25.969 1 95.69 213 CYS A N 1
ATOM 1707 C CA . CYS A 1 213 ? 15.922 11.406 27.344 1 95.69 213 CYS A CA 1
ATOM 1708 C C . CYS A 1 213 ? 17.328 11.875 27.656 1 95.69 213 CYS A C 1
ATOM 1710 O O . CYS A 1 213 ? 17.953 11.406 28.609 1 95.69 213 CYS A O 1
ATOM 1712 N N . PRO A 1 214 ? 17.844 12.844 27.016 1 95.38 214 PRO A N 1
ATOM 1713 C CA . PRO A 1 214 ? 19.25 13.219 27.188 1 95.38 214 PRO A CA 1
ATOM 1714 C C . PRO A 1 214 ? 19.5 14.039 28.453 1 95.38 214 PRO A C 1
ATOM 1716 O O . PRO A 1 214 ? 20.641 14.32 28.797 1 95.38 214 PRO A O 1
ATOM 1719 N N . GLY A 1 215 ? 18.484 14.484 29.203 1 95 215 GLY A N 1
ATOM 1720 C CA . GLY A 1 215 ? 18.609 15.297 30.406 1 95 215 GLY A CA 1
ATOM 1721 C C . GLY A 1 215 ? 18.328 16.766 30.156 1 95 215 GLY A C 1
ATOM 1722 O O . GLY A 1 215 ? 18.672 17.297 29.109 1 95 215 GLY A O 1
ATOM 1723 N N . TYR A 1 216 ? 17.75 17.438 31.172 1 94.75 216 TYR A N 1
ATOM 1724 C CA . TYR A 1 216 ? 17.266 18.797 30.984 1 94.75 216 TYR A CA 1
ATOM 1725 C C . TYR A 1 216 ? 18.406 19.766 30.781 1 94.75 216 TYR A C 1
ATOM 1727 O O . TYR A 1 216 ? 18.266 20.781 30.078 1 94.75 216 TYR A O 1
ATOM 1735 N N . GLN A 1 217 ? 19.625 19.531 31.359 1 94 217 GLN A N 1
ATOM 1736 C CA . GLN A 1 217 ? 20.766 20.422 31.188 1 94 217 GLN A CA 1
ATOM 1737 C C . GLN A 1 217 ? 21.188 20.516 29.734 1 94 217 GLN A C 1
ATOM 1739 O O . GLN A 1 217 ? 21.391 21.609 29.203 1 94 217 GLN A O 1
ATOM 1744 N N . TYR A 1 218 ? 21.297 19.391 29.141 1 94.38 218 TYR A N 1
ATOM 1745 C CA . TYR A 1 218 ? 21.641 19.359 27.719 1 94.38 218 TYR A CA 1
ATOM 1746 C C . TYR A 1 218 ? 20.562 20.016 26.891 1 94.38 218 TYR A C 1
ATOM 1748 O O . TYR A 1 218 ? 20.859 20.797 25.969 1 94.38 218 TYR A O 1
ATOM 1756 N N . LEU A 1 219 ? 19.328 19.703 27.188 1 94.38 219 LEU A N 1
ATOM 1757 C CA . LEU A 1 219 ? 18.203 20.234 26.438 1 94.38 219 LEU A CA 1
ATOM 1758 C C . LEU A 1 219 ? 18.172 21.766 26.5 1 94.38 219 LEU A C 1
ATOM 1760 O O . LEU A 1 219 ? 17.875 22.422 25.5 1 94.38 219 LEU A O 1
ATOM 1764 N N . GLU A 1 220 ? 18.469 22.312 27.578 1 92.88 220 GLU A N 1
ATOM 1765 C CA . GLU A 1 220 ? 18.5 23.766 27.734 1 92.88 220 GLU A CA 1
ATOM 1766 C C . GLU A 1 220 ? 19.703 24.359 27 1 92.88 220 GLU A C 1
ATOM 1768 O O . GLU A 1 220 ? 19.625 25.484 26.484 1 92.88 220 GLU A O 1
ATOM 1773 N N . GLU A 1 221 ? 20.75 23.625 26.922 1 90 221 GLU A N 1
ATOM 1774 C CA . GLU A 1 221 ? 21.953 24.094 26.219 1 90 221 GLU A CA 1
ATOM 1775 C C . GLU A 1 221 ? 21.703 24.234 24.719 1 90 221 GLU A C 1
ATOM 1777 O O . GLU A 1 221 ? 22.219 25.141 24.078 1 90 221 GLU A O 1
ATOM 1782 N N . VAL A 1 222 ? 20.922 23.328 24.172 1 90.44 222 VAL A N 1
ATOM 1783 C CA . VAL A 1 222 ? 20.734 23.297 22.719 1 90.44 222 VAL A CA 1
ATOM 1784 C C . VAL A 1 222 ? 19.5 24.094 22.344 1 90.44 222 VAL A C 1
ATOM 1786 O O . VAL A 1 222 ? 19.141 24.172 21.172 1 90.44 222 VAL A O 1
ATOM 1789 N N . SER A 1 223 ? 18.828 24.609 23.312 1 87.44 223 SER A N 1
ATOM 1790 C CA . SER A 1 223 ? 17.625 25.391 23.031 1 87.44 223 SER A CA 1
ATOM 1791 C C . SER A 1 223 ? 17.953 26.844 22.766 1 87.44 223 SER A C 1
ATOM 1793 O O . SER A 1 223 ? 19.047 27.312 23.094 1 87.44 223 SER A O 1
ATOM 1795 N N . ASP A 1 224 ? 17 27.484 22.125 1 75.75 224 ASP A N 1
ATOM 1796 C CA . ASP A 1 224 ? 17.234 28.891 21.781 1 75.75 224 ASP A CA 1
ATOM 1797 C C . ASP A 1 224 ? 16.859 29.812 22.953 1 75.75 224 ASP A C 1
ATOM 1799 O O . ASP A 1 224 ? 16.328 29.344 23.969 1 75.75 224 ASP A O 1
ATOM 1803 N N . ASP A 1 225 ? 17.125 31.047 22.672 1 65.56 225 ASP A N 1
ATOM 1804 C CA . ASP A 1 225 ? 16.922 32.062 23.688 1 65.56 225 ASP A CA 1
ATOM 1805 C C . ASP A 1 225 ? 15.445 32.25 24 1 65.56 225 ASP A C 1
ATOM 1807 O O . ASP A 1 225 ? 15.07 32.656 25.094 1 65.56 225 ASP A O 1
ATOM 1811 N N . GLY A 1 226 ? 14.664 31.922 23.109 1 71.06 226 GLY A N 1
ATOM 1812 C CA . GLY A 1 226 ? 13.234 32.062 23.328 1 71.06 226 GLY A CA 1
ATOM 1813 C C . GLY A 1 226 ? 12.711 31.188 24.453 1 71.06 226 GLY A C 1
ATOM 1814 O O . GLY A 1 226 ? 11.867 31.625 25.25 1 71.06 226 GLY A O 1
ATOM 1815 N N . LEU A 1 227 ? 13.297 30.141 24.625 1 79.94 227 LEU A N 1
ATOM 1816 C CA . LEU A 1 227 ? 12.883 29.219 25.688 1 79.94 227 LEU A CA 1
ATOM 1817 C C . LEU A 1 227 ? 13.258 29.766 27.062 1 79.94 227 LEU A C 1
ATOM 1819 O O . LEU A 1 227 ? 12.5 29.609 28.016 1 79.94 227 LEU A O 1
ATOM 1823 N N . THR A 1 228 ? 14.312 30.422 27.094 1 75.81 228 THR A N 1
ATOM 1824 C CA . THR A 1 228 ? 14.766 30.984 28.375 1 75.81 228 THR A CA 1
ATOM 1825 C C . THR A 1 228 ? 13.773 32.031 28.891 1 75.81 228 THR A C 1
ATOM 1827 O O . THR A 1 228 ? 13.523 32.094 30.094 1 75.81 228 THR A O 1
ATOM 1830 N N . ALA A 1 229 ? 13.25 32.656 27.969 1 74.94 229 ALA A N 1
ATOM 1831 C CA . ALA A 1 229 ? 12.289 33.688 28.344 1 74.94 229 ALA A CA 1
ATOM 1832 C C . ALA A 1 229 ? 11.023 33.094 28.938 1 74.94 229 ALA A C 1
ATOM 1834 O O . ALA A 1 229 ? 10.406 33.656 29.844 1 74.94 229 ALA A O 1
ATOM 1835 N N . VAL A 1 230 ? 10.719 32 28.578 1 82.81 230 VAL A N 1
ATOM 1836 C CA . VAL A 1 230 ? 9.484 31.344 29 1 82.81 230 VAL A CA 1
ATOM 1837 C C . VAL A 1 230 ? 9.711 30.641 30.344 1 82.81 230 VAL A C 1
ATOM 1839 O O . VAL A 1 230 ? 8.805 30.562 31.172 1 82.81 230 VAL A O 1
ATOM 1842 N N . LEU A 1 231 ? 10.867 30.203 30.609 1 88.62 231 LEU A N 1
ATOM 1843 C CA . LEU A 1 231 ? 11.172 29.391 31.781 1 88.62 231 LEU A CA 1
ATOM 1844 C C . LEU A 1 231 ? 11.172 30.234 33.062 1 88.62 231 LEU A C 1
ATOM 1846 O O . LEU A 1 231 ? 11.039 29.703 34.156 1 88.62 231 LEU A O 1
ATOM 1850 N N . GLU A 1 232 ? 11.266 31.469 32.969 1 83.38 232 GLU A N 1
ATOM 1851 C CA . GLU A 1 232 ? 11.227 32.375 34.125 1 83.38 232 GLU A CA 1
ATOM 1852 C C . GLU A 1 232 ? 12.078 31.859 35.281 1 83.38 232 GLU A C 1
ATOM 1854 O O . GLU A 1 232 ? 11.617 31.812 36.406 1 83.38 232 GLU A O 1
ATOM 1859 N N . GLY A 1 233 ? 13.188 31.391 35.031 1 85.75 233 GLY A N 1
ATOM 1860 C CA . GLY A 1 233 ? 14.133 30.969 36.062 1 85.75 233 GLY A CA 1
ATOM 1861 C C . GLY A 1 233 ? 14.016 29.516 36.406 1 85.75 233 GLY A C 1
ATOM 1862 O O . GLY A 1 233 ? 14.828 28.984 37.188 1 85.75 233 GLY A O 1
ATOM 1863 N N . THR A 1 234 ? 12.992 28.875 36 1 92.5 234 THR A N 1
ATOM 1864 C CA . THR A 1 234 ? 12.883 27.438 36.219 1 92.5 234 THR A CA 1
ATOM 1865 C C . THR A 1 234 ? 13.656 26.656 35.156 1 92.5 234 THR A C 1
ATOM 1867 O O . THR A 1 234 ? 14.391 27.234 34.375 1 92.5 234 THR A O 1
ATOM 1870 N N . HIS A 1 235 ? 13.594 25.312 35.312 1 94.19 235 HIS A N 1
ATOM 1871 C CA . HIS A 1 235 ? 14.273 24.422 34.375 1 94.19 235 HIS A CA 1
ATOM 1872 C C . HIS A 1 235 ? 13.273 23.531 33.625 1 94.19 235 HIS A C 1
ATOM 1874 O O . HIS A 1 235 ? 12.156 23.312 34.125 1 94.19 235 HIS A O 1
ATOM 1880 N N . LEU A 1 236 ? 13.711 23.062 32.5 1 95.56 236 LEU A N 1
ATOM 1881 C CA . LEU A 1 236 ? 12.938 22.031 31.812 1 95.56 236 LEU A CA 1
ATOM 1882 C C . LEU A 1 236 ? 12.859 20.766 32.656 1 95.56 236 LEU A C 1
ATOM 1884 O O . LEU A 1 236 ? 13.727 20.531 33.5 1 95.56 236 LEU A O 1
ATOM 1888 N N . THR A 1 237 ? 11.836 20 32.469 1 95.94 237 THR A N 1
ATOM 1889 C CA . THR A 1 237 ? 11.766 18.688 33.094 1 95.94 237 THR A CA 1
ATOM 1890 C C . THR A 1 237 ? 12.688 17.703 32.375 1 95.94 237 THR A C 1
ATOM 1892 O O . THR A 1 237 ? 13.266 18.047 31.328 1 95.94 237 THR A O 1
ATOM 1895 N N . GLU A 1 238 ? 12.781 16.453 32.875 1 95.5 238 GLU A N 1
ATOM 1896 C CA . GLU A 1 238 ? 13.594 15.43 32.219 1 95.5 238 GLU A CA 1
ATOM 1897 C C . GLU A 1 238 ? 13.031 15.062 30.844 1 95.5 238 GLU A C 1
ATOM 1899 O O . GLU A 1 238 ? 13.758 14.602 29.969 1 95.5 238 GLU A O 1
ATOM 1904 N N . LYS A 1 239 ? 11.773 15.344 30.656 1 95.5 239 LYS A N 1
ATOM 1905 C CA . LYS A 1 239 ? 11.102 15.047 29.406 1 95.5 239 LYS A CA 1
ATOM 1906 C C . LYS A 1 239 ? 11.25 16.188 28.406 1 95.5 239 LYS A C 1
ATOM 1908 O O . LYS A 1 239 ? 10.711 16.141 27.297 1 95.5 239 LYS A O 1
ATOM 1913 N N . GLY A 1 240 ? 11.953 17.25 28.828 1 95.25 240 GLY A N 1
ATOM 1914 C CA . GLY A 1 240 ? 12.172 18.406 27.984 1 95.25 240 GLY A CA 1
ATOM 1915 C C . GLY A 1 240 ? 10.992 19.359 27.953 1 95.25 240 GLY A C 1
ATOM 1916 O O . GLY A 1 240 ? 10.914 20.234 27.094 1 95.25 240 GLY A O 1
ATOM 1917 N N . CYS A 1 241 ? 10.086 19.234 28.922 1 95.5 241 CYS A N 1
ATOM 1918 C CA . CYS A 1 241 ? 8.883 20.047 28.969 1 95.5 241 CYS A CA 1
ATOM 1919 C C . CYS A 1 241 ? 9.047 21.219 29.922 1 95.5 241 CYS A C 1
ATOM 1921 O O . CYS A 1 241 ? 9.906 21.203 30.812 1 95.5 241 CYS A O 1
ATOM 1923 N N . LEU A 1 242 ? 8.203 22.219 29.672 1 93.12 242 LEU A N 1
ATOM 1924 C CA . LEU A 1 242 ? 8.07 23.297 30.656 1 93.12 242 LEU A CA 1
ATOM 1925 C C . LEU A 1 242 ? 7.457 22.766 31.953 1 93.12 242 LEU A C 1
ATOM 1927 O O . LEU A 1 242 ? 6.664 21.828 31.938 1 93.12 242 LEU A O 1
ATOM 1931 N N . GLN A 1 243 ? 7.855 23.484 32.969 1 92.81 243 GLN A N 1
ATOM 1932 C CA . GLN A 1 243 ? 7.184 23.188 34.219 1 92.81 243 GLN A CA 1
ATOM 1933 C C . GLN A 1 243 ? 5.688 23.469 34.125 1 92.81 243 GLN A C 1
ATOM 1935 O O . GLN A 1 243 ? 5.273 24.469 33.531 1 92.81 243 GLN A O 1
ATOM 1940 N N . PRO A 1 244 ? 4.848 22.578 34.75 1 91.12 244 PRO A N 1
ATOM 1941 C CA . PRO A 1 244 ? 3.402 22.719 34.562 1 91.12 244 PRO A CA 1
ATOM 1942 C C . PRO A 1 244 ? 2.832 23.969 35.219 1 91.12 244 PRO A C 1
ATOM 1944 O O . PRO A 1 244 ? 1.795 24.484 34.812 1 91.12 244 PRO A O 1
ATOM 1947 N N . ASP A 1 245 ? 3.467 24.5 36.156 1 89 245 ASP A N 1
ATOM 1948 C CA . ASP A 1 245 ? 2.857 25.547 36.969 1 89 245 ASP A CA 1
ATOM 1949 C C . ASP A 1 245 ? 3.41 26.922 36.594 1 89 245 ASP A C 1
ATOM 1951 O O . ASP A 1 245 ? 3.342 27.875 37.375 1 89 245 ASP A O 1
ATOM 1955 N N . LEU A 1 246 ? 3.982 27.016 35.438 1 90.56 246 LEU A N 1
ATOM 1956 C CA . LEU A 1 246 ? 4.426 28.312 34.969 1 90.56 246 LEU A CA 1
ATOM 1957 C C . LEU A 1 246 ? 3.232 29.219 34.688 1 90.56 246 LEU A C 1
ATOM 1959 O O . LEU A 1 246 ? 2.443 28.953 33.781 1 90.56 246 LEU A O 1
ATOM 1963 N N . HIS A 1 247 ? 3.162 30.266 35.312 1 87.5 247 HIS A N 1
ATOM 1964 C CA . HIS A 1 247 ? 2.004 31.156 35.25 1 87.5 247 HIS A CA 1
ATOM 1965 C C . HIS A 1 247 ? 1.897 31.828 33.875 1 87.5 247 HIS A C 1
ATOM 1967 O O . HIS A 1 247 ? 0.793 32.062 33.375 1 87.5 247 HIS A O 1
ATOM 1973 N N . ASN A 1 248 ? 3 32.219 33.312 1 87.62 248 ASN A N 1
ATOM 1974 C CA . ASN A 1 248 ? 2.975 32.906 32.031 1 87.62 248 ASN A CA 1
ATOM 1975 C C . ASN A 1 248 ? 2.469 31.969 30.922 1 87.62 248 ASN A C 1
ATOM 1977 O O . ASN A 1 248 ? 2.008 32.438 29.875 1 87.62 248 ASN A O 1
ATOM 1981 N N . VAL A 1 249 ? 2.553 30.703 31.203 1 88.56 249 VAL A N 1
ATOM 1982 C CA . VAL A 1 249 ? 2.125 29.734 30.203 1 88.56 249 VAL A CA 1
ATOM 1983 C C . VAL A 1 249 ? 0.679 29.312 30.469 1 88.56 249 VAL A C 1
ATOM 1985 O O . VAL A 1 249 ? -0.102 29.125 29.547 1 88.56 249 VAL A O 1
ATOM 1988 N N . GLN A 1 250 ? 0.283 29.219 31.719 1 92.38 250 GLN A N 1
ATOM 1989 C CA . GLN A 1 250 ? -1.034 28.719 32.125 1 92.38 250 GLN A CA 1
ATOM 1990 C C . GLN A 1 250 ? -2.053 29.859 32.156 1 92.38 250 GLN A C 1
ATOM 1992 O O . GLN A 1 250 ? -3.262 29.609 32.125 1 92.38 250 GLN A O 1
ATOM 1997 N N . GLY A 1 251 ? -1.624 31.078 32.219 1 90.25 251 GLY A N 1
ATOM 1998 C CA . GLY A 1 251 ? -2.531 32.188 32.438 1 90.25 251 GLY A CA 1
ATOM 1999 C C . GLY A 1 251 ? -3.189 32.188 33.781 1 90.25 251 GLY A C 1
ATOM 2000 O O . GLY A 1 251 ? -2.893 31.344 34.625 1 90.25 251 GLY A O 1
ATOM 2001 N N . ASP A 1 252 ? -3.971 33.219 33.969 1 91.81 252 ASP A N 1
ATOM 2002 C CA . ASP A 1 252 ? -4.703 33.344 35.25 1 91.81 252 ASP A CA 1
ATOM 2003 C C . ASP A 1 252 ? -6.051 32.625 35.156 1 91.81 252 ASP A C 1
ATOM 2005 O O . ASP A 1 252 ? -7.102 33.25 35.25 1 91.81 252 ASP A O 1
ATOM 2009 N N . TYR A 1 253 ? -5.965 31.297 35.031 1 92.5 253 TYR A N 1
ATOM 2010 C CA . TYR A 1 253 ? -7.184 30.516 34.812 1 92.5 253 TYR A CA 1
ATOM 2011 C C . TYR A 1 253 ? -7.297 29.375 35.812 1 92.5 253 TYR A C 1
ATOM 2013 O O . TYR A 1 253 ? -7.945 28.375 35.531 1 92.5 253 TYR A O 1
ATOM 2021 N N . GLY A 1 254 ? -6.688 29.531 36.938 1 87.38 254 GLY A N 1
ATOM 2022 C CA . GLY A 1 254 ? -6.824 28.531 38 1 87.38 254 GLY A CA 1
ATOM 2023 C C . GLY A 1 254 ? -8.266 28.25 38.375 1 87.38 254 GLY A C 1
ATOM 2024 O O . GLY A 1 254 ? -9.188 28.859 37.812 1 87.38 254 GLY A O 1
ATOM 2025 N N . PRO A 1 255 ? -8.508 27.297 39.281 1 91.81 255 PRO A N 1
ATOM 2026 C CA . PRO A 1 255 ? -7.523 26.594 40.125 1 91.81 255 PRO A CA 1
ATOM 2027 C C . PRO A 1 255 ? -6.836 25.453 39.375 1 91.81 255 PRO A C 1
ATOM 2029 O O . PRO A 1 255 ? -7.395 24.906 38.406 1 91.81 255 PRO A O 1
ATOM 2032 N N . TRP A 1 256 ? -5.609 25.125 39.844 1 95.62 256 TRP A N 1
ATOM 2033 C CA . TRP A 1 256 ? -4.805 24.031 39.281 1 95.62 256 TRP A CA 1
ATOM 2034 C C . TRP A 1 256 ? -4.508 22.984 40.344 1 95.62 256 TRP A C 1
ATOM 2036 O O . TRP A 1 256 ? -4.5 23.297 41.562 1 95.62 256 TRP A O 1
ATOM 2046 N N . ASN A 1 257 ? -4.379 21.75 39.969 1 96.12 257 ASN A N 1
ATOM 2047 C CA . ASN A 1 257 ? -4.016 20.641 40.844 1 96.12 257 ASN A CA 1
ATOM 2048 C C . ASN A 1 257 ? -2.854 19.844 40.25 1 96.12 257 ASN A C 1
ATOM 2050 O O . ASN A 1 257 ? -3.064 18.859 39.562 1 96.12 257 ASN A O 1
ATOM 2054 N N . LEU A 1 258 ? -1.705 20.156 40.719 1 94.12 258 LEU A N 1
ATOM 2055 C CA . LEU A 1 258 ? -0.493 19.547 40.188 1 94.12 258 LEU A CA 1
ATOM 2056 C C . LEU A 1 258 ? -0.45 18.062 40.5 1 94.12 258 LEU A C 1
ATOM 2058 O O . LEU A 1 258 ? 0.101 17.281 39.719 1 94.12 258 LEU A O 1
ATOM 2062 N N . SER A 1 259 ? -1.007 17.641 41.594 1 94.69 259 SER A N 1
ATOM 2063 C CA . SER A 1 259 ? -0.968 16.25 42 1 94.69 259 SER A CA 1
ATOM 2064 C C . SER A 1 259 ? -1.762 15.367 41.031 1 94.69 259 SER A C 1
ATOM 2066 O O . SER A 1 259 ? -1.59 14.141 41.031 1 94.69 259 SER A O 1
ATOM 2068 N N . ALA A 1 260 ? -2.617 15.969 40.281 1 95.56 260 ALA A N 1
ATOM 2069 C CA . ALA A 1 260 ? -3.432 15.227 39.312 1 95.56 260 ALA A CA 1
ATOM 2070 C C . ALA A 1 260 ? -2.664 14.977 38.031 1 95.56 260 ALA A C 1
ATOM 2072 O O . ALA A 1 260 ? -3.143 14.258 37.156 1 95.56 260 ALA A O 1
ATOM 2073 N N . VAL A 1 261 ? -1.487 15.414 37.906 1 95.62 261 VAL A N 1
ATOM 2074 C CA . VAL A 1 261 ? -0.646 15.164 36.75 1 95.62 261 VAL A CA 1
ATOM 2075 C C . VAL A 1 261 ? 0.349 14.055 37.062 1 95.62 261 VAL A C 1
ATOM 2077 O O . VAL A 1 261 ? 1.322 14.266 37.781 1 95.62 261 VAL A O 1
ATOM 2080 N N . PRO A 1 262 ? 0.121 12.914 36.469 1 95 262 PRO A N 1
ATOM 2081 C CA . PRO A 1 262 ? 1.117 11.859 36.688 1 95 262 PRO A CA 1
ATOM 2082 C C . PRO A 1 262 ? 2.523 12.289 36.281 1 95 262 PRO A C 1
ATOM 2084 O O . PRO A 1 262 ? 2.691 12.992 35.281 1 95 262 PRO A O 1
ATOM 2087 N N . THR A 1 263 ? 3.564 11.773 36.969 1 94.38 263 THR A N 1
ATOM 2088 C CA . THR A 1 263 ? 4.945 12.203 36.781 1 94.38 263 THR A CA 1
ATOM 2089 C C . THR A 1 263 ? 5.418 11.852 35.375 1 94.38 263 THR A C 1
ATOM 2091 O O . THR A 1 263 ? 6.23 12.57 34.781 1 94.38 263 THR A O 1
ATOM 2094 N N . GLU A 1 264 ? 4.906 10.75 34.781 1 93.19 264 GLU A N 1
ATOM 2095 C CA . GLU A 1 264 ? 5.352 10.273 33.469 1 93.19 264 GLU A CA 1
ATOM 2096 C C . GLU A 1 264 ? 4.809 11.148 32.344 1 93.19 264 GLU A C 1
ATOM 2098 O O . GLU A 1 264 ? 5.285 11.078 31.219 1 93.19 264 GLU A O 1
ATOM 2103 N N . VAL A 1 265 ? 3.852 11.969 32.688 1 94.5 265 VAL A N 1
ATOM 2104 C CA . VAL A 1 265 ? 3.211 12.789 31.672 1 94.5 265 VAL A CA 1
ATOM 2105 C C . VAL A 1 265 ? 4.086 14 31.359 1 94.5 265 VAL A C 1
ATOM 2107 O O . VAL A 1 265 ? 4.234 14.383 30.203 1 94.5 265 VAL A O 1
ATOM 2110 N N . VAL A 1 266 ? 4.742 14.57 32.406 1 95 266 VAL A N 1
ATOM 2111 C CA . VAL A 1 266 ? 5.426 15.844 32.188 1 95 266 VAL A CA 1
ATOM 2112 C C . VAL A 1 266 ? 6.855 15.758 32.719 1 95 266 VAL A C 1
ATOM 2114 O O . VAL A 1 266 ? 7.766 16.391 32.156 1 95 266 VAL A O 1
ATOM 2117 N N . PHE A 1 267 ? 7.172 14.945 33.75 1 94.38 267 PHE A N 1
ATOM 2118 C CA . PHE A 1 267 ? 8.422 15.078 34.469 1 94.38 267 PHE A CA 1
ATOM 2119 C C . PHE A 1 267 ? 9.406 13.984 34.094 1 94.38 267 PHE A C 1
ATOM 2121 O O . PHE A 1 267 ? 10.531 14.281 33.656 1 94.38 267 PHE A O 1
ATOM 2128 N N . ASN A 1 268 ? 8.953 12.781 34.188 1 94.06 268 ASN A N 1
ATOM 2129 C CA . ASN A 1 268 ? 9.875 11.664 34 1 94.06 268 ASN A CA 1
ATOM 2130 C C . ASN A 1 268 ? 9.961 11.242 32.531 1 94.06 268 ASN A C 1
ATOM 2132 O O . ASN A 1 268 ? 8.953 11.266 31.828 1 94.06 268 ASN A O 1
ATOM 2136 N N . CYS A 1 269 ? 11.125 10.906 32.125 1 95.69 269 CYS A N 1
ATOM 2137 C CA . CYS A 1 269 ? 11.383 10.414 30.781 1 95.69 269 CYS A CA 1
ATOM 2138 C C . CYS A 1 269 ? 11.938 8.992 30.812 1 95.69 269 CYS A C 1
ATOM 2140 O O . CYS A 1 269 ? 12.867 8.703 31.562 1 95.69 269 CYS A O 1
ATOM 2142 N N . THR A 1 270 ? 11.391 8.062 30.109 1 95.12 270 THR A N 1
ATOM 2143 C CA . THR A 1 270 ? 11.883 6.699 29.953 1 95.12 270 THR A CA 1
ATOM 2144 C C . THR A 1 270 ? 12.336 6.445 28.516 1 95.12 270 THR A C 1
ATOM 2146 O O . THR A 1 270 ? 11.523 6.453 27.594 1 95.12 270 THR A O 1
ATOM 2149 N N . PRO A 1 271 ? 13.641 6.145 28.344 1 95.5 271 PRO A N 1
ATOM 2150 C CA . PRO A 1 271 ? 14.148 5.949 26.984 1 95.5 271 PRO A CA 1
ATOM 2151 C C . PRO A 1 271 ? 13.633 4.664 26.344 1 95.5 271 PRO A C 1
ATOM 2153 O O . PRO A 1 271 ? 13.336 3.693 27.047 1 95.5 271 PRO A O 1
ATOM 2156 N N . SER A 1 272 ? 13.445 4.629 25.047 1 95.69 272 SER A N 1
ATOM 2157 C CA . SER A 1 272 ? 13.148 3.494 24.188 1 95.69 272 SER A CA 1
ATOM 2158 C C . SER A 1 272 ? 13.727 3.703 22.781 1 95.69 272 SER A C 1
ATOM 2160 O O . SER A 1 272 ? 14.039 4.832 22.406 1 95.69 272 SER A O 1
ATOM 2162 N N . SER A 1 273 ? 13.938 2.545 22.062 1 93.25 273 SER A N 1
ATOM 2163 C CA . SER A 1 273 ? 14.609 2.676 20.781 1 93.25 273 SER A CA 1
ATOM 2164 C C . SER A 1 273 ? 13.906 1.865 19.703 1 93.25 273 SER A C 1
ATOM 2166 O O . SER A 1 273 ? 13.43 0.756 19.953 1 93.25 273 SER A O 1
ATOM 2168 N N . VAL A 1 274 ? 13.766 2.445 18.562 1 91.88 274 VAL A N 1
ATOM 2169 C CA . VAL A 1 274 ? 13.344 1.794 17.328 1 91.88 274 VAL A CA 1
ATOM 2170 C C . VAL A 1 274 ? 14.258 2.217 16.172 1 91.88 274 VAL A C 1
ATOM 2172 O O . VAL A 1 274 ? 14.914 3.258 16.25 1 91.88 274 VAL A O 1
ATOM 2175 N N . GLU A 1 275 ? 14.375 1.379 15.117 1 88.38 275 GLU A N 1
ATOM 2176 C CA . GLU A 1 275 ? 15.133 1.773 13.938 1 88.38 275 GLU A CA 1
ATOM 2177 C C . GLU A 1 275 ? 14.461 2.928 13.203 1 88.38 275 GLU A C 1
ATOM 2179 O O . GLU A 1 275 ? 13.242 2.908 12.992 1 88.38 275 GLU A O 1
ATOM 2184 N N . PRO A 1 276 ? 15.234 3.934 12.898 1 94.31 276 PRO A N 1
ATOM 2185 C CA . PRO A 1 276 ? 14.633 5.027 12.125 1 94.31 276 PRO A CA 1
ATOM 2186 C C . PRO A 1 276 ? 14.227 4.602 10.719 1 94.31 276 PRO A C 1
ATOM 2188 O O . PRO A 1 276 ? 14.828 3.691 10.148 1 94.31 276 PRO A O 1
ATOM 2191 N N . PRO A 1 277 ? 13.203 5.281 10.203 1 92.94 277 PRO A N 1
ATOM 2192 C CA . PRO A 1 277 ? 12.906 5.035 8.789 1 92.94 277 PRO A CA 1
ATOM 2193 C C . PRO A 1 277 ? 14.086 5.363 7.879 1 92.94 277 PRO A C 1
ATOM 2195 O O . PRO A 1 277 ? 14.828 6.312 8.141 1 92.94 277 PRO A O 1
ATOM 2198 N N . VAL A 1 278 ? 14.227 4.621 6.781 1 90.19 278 VAL A N 1
ATOM 2199 C CA . VAL A 1 278 ? 15.281 4.859 5.809 1 90.19 278 VAL A CA 1
ATOM 2200 C C . VAL A 1 278 ? 14.664 5.18 4.445 1 90.19 278 VAL A C 1
ATOM 2202 O O . VAL A 1 278 ? 13.797 4.449 3.965 1 90.19 278 VAL A O 1
ATOM 2205 N N . ILE A 1 279 ? 15.031 6.266 3.891 1 93.06 279 ILE A N 1
ATOM 2206 C CA . ILE A 1 279 ? 14.688 6.656 2.527 1 93.06 279 ILE A CA 1
ATOM 2207 C C . ILE A 1 279 ? 15.836 6.309 1.584 1 93.06 279 ILE A C 1
ATOM 2209 O O . ILE A 1 279 ? 16.891 6.945 1.625 1 93.06 279 ILE A O 1
ATOM 2213 N N . TYR A 1 280 ? 15.625 5.383 0.683 1 86.12 280 TYR A N 1
ATOM 2214 C CA . TYR A 1 280 ? 16.672 4.953 -0.242 1 86.12 280 TYR A CA 1
ATOM 2215 C C . TYR A 1 280 ? 16.609 5.75 -1.538 1 86.12 280 TYR A C 1
ATOM 2217 O O . TYR A 1 280 ? 15.547 5.898 -2.139 1 86.12 280 TYR A O 1
ATOM 2225 N N . VAL A 1 281 ? 17.734 6.234 -1.922 1 89 281 VAL A N 1
ATOM 2226 C CA . VAL A 1 281 ? 17.828 7.008 -3.156 1 89 281 VAL A CA 1
ATOM 2227 C C . VAL A 1 281 ? 19 6.516 -3.986 1 89 281 VAL A C 1
ATOM 2229 O O . VAL A 1 281 ? 20.016 6.059 -3.438 1 89 281 VAL A O 1
ATOM 2232 N N . ASP A 1 282 ? 18.859 6.562 -5.324 1 80 282 ASP A N 1
ATOM 2233 C CA . ASP A 1 282 ? 19.906 6.207 -6.266 1 80 282 ASP A CA 1
ATOM 2234 C C . ASP A 1 282 ? 20.219 7.363 -7.215 1 80 282 ASP A C 1
ATOM 2236 O O . ASP A 1 282 ? 19.516 7.559 -8.211 1 80 282 ASP A O 1
ATOM 2240 N N . PRO A 1 283 ? 21.312 8.055 -6.988 1 87.06 283 PRO A N 1
ATOM 2241 C CA . PRO A 1 283 ? 21.625 9.211 -7.828 1 87.06 283 PRO A CA 1
ATOM 2242 C C . PRO A 1 283 ? 21.938 8.82 -9.273 1 87.06 283 PRO A C 1
ATOM 2244 O O . PRO A 1 283 ? 21.891 9.672 -10.164 1 87.06 283 PRO A O 1
ATOM 2247 N N . GLU A 1 284 ? 22.312 7.594 -9.508 1 78.06 284 GLU A N 1
ATOM 2248 C CA . GLU A 1 284 ? 22.562 7.145 -10.875 1 78.06 284 GLU A CA 1
ATOM 2249 C C . GLU A 1 284 ? 21.266 7.012 -11.672 1 78.06 284 GLU A C 1
ATOM 2251 O O . GLU A 1 284 ? 21.266 7.195 -12.891 1 78.06 284 GLU A O 1
ATOM 2256 N N . PHE A 1 285 ? 20.328 6.816 -10.961 1 73.56 285 PHE A N 1
ATOM 2257 C CA . PHE A 1 285 ? 19.031 6.695 -11.609 1 73.56 285 PHE A CA 1
ATOM 2258 C C . PHE A 1 285 ? 18.375 8.062 -11.781 1 73.56 285 PHE A C 1
ATOM 2260 O O . PHE A 1 285 ? 17.859 8.383 -12.859 1 73.56 285 PHE A O 1
ATOM 2267 N N . ASN A 1 286 ? 18.312 8.68 -10.75 1 87.56 286 ASN A N 1
ATOM 2268 C CA . ASN A 1 286 ? 17.766 10.031 -10.711 1 87.56 286 ASN A CA 1
ATOM 2269 C C . ASN A 1 286 ? 18.547 10.922 -9.758 1 87.56 286 ASN A C 1
ATOM 2271 O O . ASN A 1 286 ? 18.703 10.609 -8.578 1 87.56 286 ASN A O 1
ATOM 2275 N N . GLY A 1 287 ? 18.922 11.977 -10.273 1 93.88 287 GLY A N 1
ATOM 2276 C CA . GLY A 1 287 ? 19.781 12.852 -9.5 1 93.88 287 GLY A CA 1
ATOM 2277 C C . GLY A 1 287 ? 19.031 13.727 -8.516 1 93.88 287 GLY A C 1
ATOM 2278 O O . GLY A 1 287 ? 19.625 14.508 -7.777 1 93.88 287 GLY A O 1
ATOM 2279 N N . TRP A 1 288 ? 17.703 13.602 -8.477 1 97 288 TRP A N 1
ATOM 2280 C CA . TRP A 1 288 ? 16.859 14.422 -7.594 1 97 288 TRP A CA 1
ATOM 2281 C C . TRP A 1 288 ? 15.875 13.555 -6.82 1 97 288 TRP A C 1
ATOM 2283 O O . TRP A 1 288 ? 15.523 12.461 -7.266 1 97 288 TRP A O 1
ATOM 2293 N N . VAL A 1 289 ? 15.492 14.039 -5.621 1 97 289 VAL A N 1
ATOM 2294 C CA . VAL A 1 289 ? 14.469 13.375 -4.82 1 97 289 VAL A CA 1
ATOM 2295 C C . VAL A 1 289 ? 13.523 14.414 -4.223 1 97 289 VAL A C 1
ATOM 2297 O O . VAL A 1 289 ? 13.93 15.539 -3.924 1 97 289 VAL A O 1
ATOM 2300 N N . SER A 1 290 ? 12.297 14.086 -4.207 1 98.5 290 SER A N 1
ATOM 2301 C CA . SER A 1 290 ? 11.32 14.914 -3.504 1 98.5 290 SER A CA 1
ATOM 2302 C C . SER A 1 290 ? 10.938 14.297 -2.162 1 98.5 290 SER A C 1
ATOM 2304 O O . SER A 1 290 ? 10.594 13.117 -2.092 1 98.5 290 SER A O 1
ATOM 2306 N N . LEU A 1 291 ? 11.062 15.023 -1.071 1 98.75 291 LEU A N 1
ATOM 2307 C CA . LEU A 1 291 ? 10.539 14.695 0.249 1 98.75 291 LEU A CA 1
ATOM 2308 C C . LEU A 1 291 ? 9.383 15.617 0.62 1 98.75 291 LEU A C 1
ATOM 2310 O O . LEU A 1 291 ? 9.562 16.828 0.709 1 98.75 291 LEU A O 1
ATOM 2314 N N . ASN A 1 292 ? 8.195 15.055 0.797 1 98.88 292 ASN A N 1
ATOM 2315 C CA . ASN A 1 292 ? 7.008 15.828 1.145 1 98.88 292 ASN A CA 1
ATOM 2316 C C . ASN A 1 292 ? 6.664 15.695 2.625 1 98.88 292 ASN A C 1
ATOM 2318 O O . ASN A 1 292 ? 6.039 14.711 3.033 1 98.88 292 ASN A O 1
ATOM 2322 N N . PHE A 1 293 ? 6.98 16.719 3.383 1 98.88 293 PHE A N 1
ATOM 2323 C CA . PHE A 1 293 ? 6.781 16.688 4.828 1 98.88 293 PHE A CA 1
ATOM 2324 C C . PHE A 1 293 ? 5.355 17.094 5.184 1 98.88 293 PHE A C 1
ATOM 2326 O O . PHE A 1 293 ? 4.855 18.109 4.691 1 98.88 293 PHE A O 1
ATOM 2333 N N . ILE A 1 294 ? 4.75 16.297 5.98 1 98.75 294 ILE A N 1
ATOM 2334 C CA . ILE A 1 294 ? 3.383 16.516 6.441 1 98.75 294 ILE A CA 1
ATOM 2335 C C . ILE A 1 294 ? 3.371 16.719 7.953 1 98.75 294 ILE A C 1
ATOM 2337 O O . ILE A 1 294 ? 3.836 15.859 8.703 1 98.75 294 ILE A O 1
ATOM 2341 N N . GLY A 1 295 ? 2.857 17.906 8.352 1 98.31 295 GLY A N 1
ATOM 2342 C CA . GLY A 1 295 ? 2.711 18.172 9.773 1 98.31 295 GLY A CA 1
ATOM 2343 C C . GLY A 1 295 ? 1.501 17.5 10.391 1 98.31 295 GLY A C 1
ATOM 2344 O O . GLY A 1 295 ? 0.506 18.172 10.703 1 98.31 295 GLY A O 1
ATOM 2345 N N . GLY A 1 296 ? 1.583 16.266 10.648 1 97.94 296 GLY A N 1
ATOM 2346 C CA . GLY A 1 296 ? 0.469 15.5 11.172 1 97.94 296 GLY A CA 1
ATOM 2347 C C . GLY A 1 296 ? 0.517 15.344 12.68 1 97.94 296 GLY A C 1
ATOM 2348 O O . GLY A 1 296 ? -0.191 14.5 13.25 1 97.94 296 GLY A O 1
ATOM 2349 N N . ALA A 1 297 ? 1.356 16.094 13.359 1 97.44 297 ALA A N 1
ATOM 2350 C CA . ALA A 1 297 ? 1.435 16.016 14.812 1 97.44 297 ALA A CA 1
ATOM 2351 C C . ALA A 1 297 ? 0.177 16.594 15.461 1 97.44 297 ALA A C 1
ATOM 2353 O O . ALA A 1 297 ? -0.363 17.594 14.992 1 97.44 297 ALA A O 1
ATOM 2354 N N . ALA A 1 298 ? -0.235 15.984 16.516 1 96.38 298 ALA A N 1
ATOM 2355 C CA . ALA A 1 298 ? -1.448 16.406 17.203 1 96.38 298 ALA A CA 1
ATOM 2356 C C . ALA A 1 298 ? -1.177 17.609 18.094 1 96.38 298 ALA A C 1
ATOM 2358 O O . ALA A 1 298 ? -2.049 18.469 18.281 1 96.38 298 ALA A O 1
ATOM 2359 N N . GLN A 1 299 ? 0.028 17.656 18.641 1 95.31 299 GLN A N 1
ATOM 2360 C CA . GLN A 1 299 ? 0.299 18.672 19.641 1 95.31 299 GLN A CA 1
ATOM 2361 C C . GLN A 1 299 ? 1.465 19.562 19.234 1 95.31 299 GLN A C 1
ATOM 2363 O O . GLN A 1 299 ? 1.562 20.719 19.672 1 95.31 299 GLN A O 1
ATOM 2368 N N . LYS A 1 300 ? 2.275 19.016 18.391 1 96.44 300 LYS A N 1
ATOM 2369 C CA . LYS A 1 300 ? 3.572 19.672 18.234 1 96.44 300 LYS A CA 1
ATOM 2370 C C . LYS A 1 300 ? 3.703 20.328 16.875 1 96.44 300 LYS A C 1
ATOM 2372 O O . LYS A 1 300 ? 3.127 19.859 15.891 1 96.44 300 LYS A O 1
ATOM 2377 N N . ALA A 1 301 ? 4.422 21.406 16.859 1 95.56 301 ALA A N 1
ATOM 2378 C CA . ALA A 1 301 ? 4.996 21.953 15.625 1 95.56 301 ALA A CA 1
ATOM 2379 C C . ALA A 1 301 ? 6.434 21.469 15.438 1 95.56 301 ALA A C 1
ATOM 2381 O O . ALA A 1 301 ? 7.125 21.156 16.406 1 95.56 301 ALA A O 1
ATOM 2382 N N . ILE A 1 302 ? 6.871 21.484 14.18 1 97.06 302 ILE A N 1
ATOM 2383 C CA . ILE A 1 302 ? 8.164 20.844 13.945 1 97.06 302 ILE A CA 1
ATOM 2384 C C . ILE A 1 302 ? 8.992 21.703 12.984 1 97.06 302 ILE A C 1
ATOM 2386 O O . ILE A 1 302 ? 8.453 22.562 12.297 1 97.06 302 ILE A O 1
ATOM 2390 N N . THR A 1 303 ? 10.266 21.5 13.047 1 97.06 303 THR A N 1
ATOM 2391 C CA . THR A 1 303 ? 11.219 21.953 12.047 1 97.06 303 THR A CA 1
ATOM 2392 C C . THR A 1 303 ? 12.023 20.781 11.484 1 97.06 303 THR A C 1
ATOM 2394 O O . THR A 1 303 ? 12.406 19.875 12.227 1 97.06 303 THR A O 1
ATOM 2397 N N . PHE A 1 304 ? 12.258 20.766 10.156 1 98.19 304 PHE A N 1
ATOM 2398 C CA . PHE A 1 304 ? 13.023 19.656 9.594 1 98.19 304 PHE A CA 1
ATOM 2399 C C . PHE A 1 304 ? 14.211 20.172 8.789 1 98.19 304 PHE A C 1
ATOM 2401 O O . PHE A 1 304 ? 14.227 21.328 8.367 1 98.19 304 PHE A O 1
ATOM 2408 N N . SER A 1 305 ? 15.211 19.375 8.641 1 97.81 305 SER A N 1
ATOM 2409 C CA . SER A 1 305 ? 16.406 19.562 7.812 1 97.81 305 SER A CA 1
ATOM 2410 C C . SER A 1 305 ? 16.969 18.219 7.344 1 97.81 305 SER A C 1
ATOM 2412 O O . SER A 1 305 ? 16.625 17.172 7.891 1 97.81 305 SER A O 1
ATOM 2414 N N . VAL A 1 306 ? 17.672 18.234 6.297 1 97.81 306 VAL A N 1
ATOM 2415 C CA . VAL A 1 306 ? 18.438 17.078 5.809 1 97.81 306 VAL A CA 1
ATOM 2416 C C . VAL A 1 306 ? 19.922 17.406 5.805 1 97.81 306 VAL A C 1
ATOM 2418 O O . VAL A 1 306 ? 20.359 18.359 5.145 1 97.81 306 VAL A O 1
ATOM 2421 N N . ASP A 1 307 ? 20.703 16.531 6.543 1 96.69 307 ASP A N 1
ATOM 2422 C CA . ASP A 1 307 ? 22.125 16.812 6.691 1 96.69 307 ASP A CA 1
ATOM 2423 C C . ASP A 1 307 ? 22.812 16.891 5.328 1 96.69 307 ASP A C 1
ATOM 2425 O O . ASP A 1 307 ? 22.594 16.031 4.465 1 96.69 307 ASP A O 1
ATOM 2429 N N . ASN A 1 308 ? 23.641 17.953 5.094 1 95.38 308 ASN A N 1
ATOM 2430 C CA . ASN A 1 308 ? 24.484 18.156 3.924 1 95.38 308 ASN A CA 1
ATOM 2431 C C . ASN A 1 308 ? 23.672 18.516 2.688 1 95.38 308 ASN A C 1
ATOM 2433 O O . ASN A 1 308 ? 24.219 18.672 1.599 1 95.38 308 ASN A O 1
ATOM 2437 N N . HIS A 1 309 ? 22.359 18.641 2.84 1 97.31 309 HIS A N 1
ATOM 2438 C CA . HIS A 1 309 ? 21.531 18.844 1.657 1 97.31 309 HIS A CA 1
ATOM 2439 C C . HIS A 1 309 ? 20.656 20.078 1.805 1 97.31 309 HIS A C 1
ATOM 2441 O O . HIS A 1 309 ? 19.656 20.062 2.521 1 97.31 309 HIS A O 1
ATOM 2447 N N . PRO A 1 310 ? 21.016 21.203 1.127 1 97.88 310 PRO A N 1
ATOM 2448 C CA . PRO A 1 310 ? 20 22.25 1.004 1 97.88 310 PRO A CA 1
ATOM 2449 C C . PRO A 1 310 ? 18.75 21.766 0.271 1 97.88 310 PRO A C 1
ATOM 2451 O O . PRO A 1 310 ? 18.812 20.828 -0.531 1 97.88 310 PRO A O 1
ATOM 2454 N N . MET A 1 311 ? 17.672 22.422 0.527 1 98.56 311 MET A N 1
ATOM 2455 C CA . MET A 1 311 ? 16.391 21.969 0.008 1 98.56 311 MET A CA 1
ATOM 2456 C C . MET A 1 311 ? 15.68 23.094 -0.738 1 98.56 311 MET A C 1
ATOM 2458 O O . MET A 1 311 ? 15.688 24.234 -0.292 1 98.56 311 MET A O 1
ATOM 2462 N N . TRP A 1 312 ? 15.094 22.781 -1.875 1 98.75 312 TRP A N 1
ATOM 2463 C CA . TRP A 1 312 ? 14.203 23.703 -2.572 1 98.75 312 TRP A CA 1
ATOM 2464 C C . TRP A 1 312 ? 12.75 23.469 -2.176 1 98.75 312 TRP A C 1
ATOM 2466 O O . TRP A 1 312 ? 12.148 22.469 -2.57 1 98.75 312 TRP A O 1
ATOM 2476 N N . VAL A 1 313 ? 12.18 24.375 -1.413 1 98.88 313 VAL A N 1
ATOM 2477 C CA . VAL A 1 313 ? 10.75 24.312 -1.147 1 98.88 313 VAL A CA 1
ATOM 2478 C C . VAL A 1 313 ? 9.969 24.641 -2.42 1 98.88 313 VAL A C 1
ATOM 2480 O O . VAL A 1 313 ? 10.117 25.734 -2.98 1 98.88 313 VAL A O 1
ATOM 2483 N N . TYR A 1 314 ? 9.125 23.672 -2.889 1 98.81 314 TYR A N 1
ATOM 2484 C CA . TYR A 1 314 ? 8.461 23.938 -4.164 1 98.81 314 TYR A CA 1
ATOM 2485 C C . TYR A 1 314 ? 6.949 23.844 -4.023 1 98.81 314 TYR A C 1
ATOM 2487 O O . TYR A 1 314 ? 6.211 24.234 -4.93 1 98.81 314 TYR A O 1
ATOM 2495 N N . GLU A 1 315 ? 6.477 23.344 -3.004 1 98.75 315 GLU A N 1
ATOM 2496 C CA . GLU A 1 315 ? 5.047 23.188 -2.742 1 98.75 315 GLU A CA 1
ATOM 2497 C C . GLU A 1 315 ? 4.727 23.438 -1.27 1 98.75 315 GLU A C 1
ATOM 2499 O O . GLU A 1 315 ? 5.453 22.969 -0.387 1 98.75 315 GLU A O 1
ATOM 2504 N N . VAL A 1 316 ? 3.656 24.188 -0.95 1 98.75 316 VAL A N 1
ATOM 2505 C CA . VAL A 1 316 ? 3.152 24.406 0.4 1 98.75 316 VAL A CA 1
ATOM 2506 C C . VAL A 1 316 ? 1.638 24.219 0.425 1 98.75 316 VAL A C 1
ATOM 2508 O O . VAL A 1 316 ? 0.914 24.828 -0.364 1 98.75 316 VAL A O 1
ATOM 2511 N N . ASP A 1 317 ? 1.167 23.359 1.367 1 98.5 317 ASP A N 1
ATOM 2512 C CA . ASP A 1 317 ? -0.25 23.047 1.536 1 98.5 317 ASP A CA 1
ATOM 2513 C C . ASP A 1 317 ? -0.878 22.609 0.215 1 98.5 317 ASP A C 1
ATOM 2515 O O . ASP A 1 317 ? -1.979 23.031 -0.13 1 98.5 317 ASP A O 1
ATOM 2519 N N . GLY A 1 318 ? -0.101 21.844 -0.532 1 98.12 318 GLY A N 1
ATOM 2520 C CA . GLY A 1 318 ? -0.589 21.266 -1.774 1 98.12 318 GLY A CA 1
ATOM 2521 C C . GLY A 1 318 ? -0.517 22.219 -2.947 1 98.12 318 GLY A C 1
ATOM 2522 O O . GLY A 1 318 ? -0.87 21.859 -4.074 1 98.12 318 GLY A O 1
ATOM 2523 N N . GLN A 1 319 ? -0.039 23.406 -2.764 1 98.25 319 GLN A N 1
ATOM 2524 C CA . GLN A 1 319 ? 0.052 24.453 -3.779 1 98.25 319 GLN A CA 1
ATOM 2525 C C . GLN A 1 319 ? 1.501 24.688 -4.195 1 98.25 319 GLN A C 1
ATOM 2527 O O . GLN A 1 319 ? 2.371 24.906 -3.35 1 98.25 319 GLN A O 1
ATOM 2532 N N . PHE A 1 320 ? 1.747 24.672 -5.57 1 98.5 320 PHE A N 1
ATOM 2533 C CA . PHE A 1 320 ? 3.059 25.094 -6.043 1 98.5 320 PHE A CA 1
ATOM 2534 C C . PHE A 1 320 ? 3.354 26.531 -5.598 1 98.5 320 PHE A C 1
ATOM 2536 O O . PHE A 1 320 ? 2.467 27.391 -5.617 1 98.5 320 PHE A O 1
ATOM 2543 N N . VAL A 1 321 ? 4.566 26.734 -5.234 1 98.62 321 VAL A N 1
ATOM 2544 C CA . VAL A 1 321 ? 5.016 28.078 -4.867 1 98.62 321 VAL A CA 1
ATOM 2545 C C . VAL A 1 321 ? 6.254 28.438 -5.68 1 98.62 321 VAL A C 1
ATOM 2547 O O . VAL A 1 321 ? 6.816 27.609 -6.383 1 98.62 321 VAL A O 1
ATOM 2550 N N . GLU A 1 322 ? 6.566 29.781 -5.621 1 97.81 322 GLU A N 1
ATOM 2551 C CA . GLU A 1 322 ? 7.887 30.141 -6.125 1 97.81 322 GLU A CA 1
ATOM 2552 C C . GLU A 1 322 ? 8.992 29.5 -5.285 1 97.81 322 GLU A C 1
ATOM 2554 O O . GLU A 1 322 ? 9.156 29.844 -4.105 1 97.81 322 GLU A O 1
ATOM 2559 N N . PRO A 1 323 ? 9.766 28.609 -5.953 1 98.44 323 PRO A N 1
ATOM 2560 C CA . PRO A 1 323 ? 10.711 27.812 -5.16 1 98.44 323 PRO A CA 1
ATOM 2561 C C . PRO A 1 323 ? 11.742 28.672 -4.441 1 98.44 323 PRO A C 1
ATOM 2563 O O . PRO A 1 323 ? 12.203 29.672 -4.988 1 98.44 323 PRO A O 1
ATOM 2566 N N . ARG A 1 324 ? 12.086 28.266 -3.246 1 98.12 324 ARG A N 1
ATOM 2567 C CA . ARG A 1 324 ? 13.117 28.891 -2.422 1 98.12 324 ARG A CA 1
ATOM 2568 C C . ARG A 1 324 ? 14.062 27.844 -1.841 1 98.12 324 ARG A C 1
ATOM 2570 O O . ARG A 1 324 ? 13.625 26.844 -1.284 1 98.12 324 ARG A O 1
ATOM 2577 N N . GLU A 1 325 ? 15.375 28.047 -1.99 1 98.38 325 GLU A N 1
ATOM 2578 C CA . GLU A 1 325 ? 16.359 27.125 -1.425 1 98.38 325 GLU A CA 1
ATOM 2579 C C . GLU A 1 325 ? 16.672 27.469 0.028 1 98.38 325 GLU A C 1
ATOM 2581 O O . GLU A 1 325 ? 17 28.625 0.34 1 98.38 325 GLU A O 1
ATOM 2586 N N . VAL A 1 326 ? 16.516 26.547 0.912 1 98.5 326 VAL A N 1
ATOM 2587 C CA . VAL A 1 326 ? 16.797 26.719 2.332 1 98.5 326 VAL A CA 1
ATOM 2588 C C . VAL A 1 326 ? 17.375 25.438 2.914 1 98.5 326 VAL A C 1
ATOM 2590 O O . VAL A 1 326 ? 17.438 24.406 2.234 1 98.5 326 VAL A O 1
ATOM 2593 N N . GLU A 1 327 ? 17.875 25.531 4.184 1 98.06 327 GLU A N 1
ATOM 2594 C CA . GLU A 1 327 ? 18.422 24.359 4.859 1 98.06 327 GLU A CA 1
ATOM 2595 C C . GLU A 1 327 ? 17.469 23.844 5.934 1 98.06 327 GLU A C 1
ATOM 2597 O O . GLU A 1 327 ? 17.5 22.672 6.305 1 98.06 327 GLU A O 1
ATOM 2602 N N . MET A 1 328 ? 16.609 24.734 6.426 1 97.62 328 MET A N 1
ATOM 2603 C CA . MET A 1 328 ? 15.641 24.391 7.465 1 97.62 328 MET A CA 1
ATOM 2604 C C . MET A 1 328 ? 14.258 24.938 7.129 1 97.62 328 MET A C 1
ATOM 2606 O O . MET A 1 328 ? 14.141 26.031 6.57 1 97.62 328 MET A O 1
ATOM 2610 N N . VAL A 1 329 ? 13.227 24.141 7.504 1 98.31 329 VAL A N 1
ATOM 2611 C CA . VAL A 1 329 ? 11.852 24.562 7.246 1 98.31 329 VAL A CA 1
ATOM 2612 C C . VAL A 1 329 ? 10.992 24.328 8.484 1 98.31 329 VAL A C 1
ATOM 2614 O O . VAL A 1 329 ? 10.961 23.219 9.016 1 98.31 329 VAL A O 1
ATOM 2617 N N . GLY A 1 330 ? 10.32 25.359 8.961 1 96.75 330 GLY A N 1
ATOM 2618 C CA . GLY A 1 330 ? 9.359 25.234 10.047 1 96.75 330 GLY A CA 1
ATOM 2619 C C . GLY A 1 330 ? 7.969 24.859 9.57 1 96.75 330 GLY A C 1
ATOM 2620 O O . GLY A 1 330 ? 7.496 25.375 8.555 1 96.75 330 GLY A O 1
ATOM 2621 N N . VAL A 1 331 ? 7.352 23.906 10.273 1 96.56 331 VAL A N 1
ATOM 2622 C CA . VAL A 1 331 ? 6.043 23.375 9.914 1 96.56 331 VAL A CA 1
ATOM 2623 C C . VAL A 1 331 ? 5.156 23.281 11.148 1 96.56 331 VAL A C 1
ATOM 2625 O O . VAL A 1 331 ? 5.531 22.672 12.148 1 96.56 331 VAL A O 1
ATOM 2628 N N . TYR A 1 332 ? 4.012 23.875 11.102 1 95.62 332 TYR A N 1
ATOM 2629 C CA . TYR A 1 332 ? 3.039 23.688 12.172 1 95.62 332 TYR A CA 1
ATOM 2630 C C . TYR A 1 332 ? 2.004 22.625 11.789 1 95.62 332 TYR A C 1
ATOM 2632 O O . TYR A 1 332 ? 1.913 22.234 10.625 1 95.62 332 TYR A O 1
ATOM 2640 N N . SER A 1 333 ? 1.257 22.234 12.797 1 95.12 333 SER A N 1
ATOM 2641 C CA . SER A 1 333 ? 0.295 21.141 12.609 1 95.12 333 SER A CA 1
ATOM 2642 C C . SER A 1 333 ? -0.695 21.469 11.5 1 95.12 333 SER A C 1
ATOM 2644 O O . SER A 1 333 ? -1.217 22.594 11.43 1 95.12 333 SER A O 1
ATOM 2646 N N . GLY A 1 334 ? -0.845 20.484 10.656 1 97.06 334 GLY A N 1
ATOM 2647 C CA . GLY A 1 334 ? -1.775 20.641 9.547 1 97.06 334 GLY A CA 1
ATOM 2648 C C . GLY A 1 334 ? -1.105 21.094 8.266 1 97.06 334 GLY A C 1
ATOM 2649 O O . GLY A 1 334 ? -1.578 20.781 7.168 1 97.06 334 GLY A O 1
ATOM 2650 N N . ALA A 1 335 ? -0.027 21.828 8.398 1 98.12 335 ALA A N 1
ATOM 2651 C CA . ALA A 1 335 ? 0.655 22.344 7.211 1 98.12 335 ALA A CA 1
ATOM 2652 C C . ALA A 1 335 ? 1.511 21.266 6.555 1 98.12 335 ALA A C 1
ATOM 2654 O O . ALA A 1 335 ? 1.871 20.281 7.199 1 98.12 335 ALA A O 1
ATOM 2655 N N . ARG A 1 336 ? 1.776 21.484 5.289 1 98.69 336 ARG A N 1
ATOM 2656 C CA . ARG A 1 336 ? 2.604 20.578 4.512 1 98.69 336 ARG A CA 1
ATOM 2657 C C . ARG A 1 336 ? 3.602 21.328 3.646 1 98.69 336 ARG A C 1
ATOM 2659 O O . ARG A 1 336 ? 3.266 22.375 3.07 1 98.69 336 ARG A O 1
ATOM 2666 N N . TYR A 1 337 ? 4.789 20.781 3.572 1 98.81 337 TYR A N 1
ATOM 2667 C CA . TYR A 1 337 ? 5.852 21.344 2.754 1 98.81 337 TYR A CA 1
ATOM 2668 C C . TYR A 1 337 ? 6.555 20.266 1.943 1 98.81 337 TYR A C 1
ATOM 2670 O O . TYR A 1 337 ? 7.016 19.266 2.5 1 98.81 337 TYR A O 1
ATOM 2678 N N . ALA A 1 338 ? 6.598 20.484 0.664 1 98.81 338 ALA A N 1
ATOM 2679 C CA . ALA A 1 338 ? 7.371 19.594 -0.199 1 98.81 338 ALA A CA 1
ATOM 2680 C C . ALA A 1 338 ? 8.688 20.234 -0.613 1 98.81 338 ALA A C 1
ATOM 2682 O O . ALA A 1 338 ? 8.734 21.422 -0.941 1 98.81 338 ALA A O 1
ATOM 2683 N N . VAL A 1 339 ? 9.75 19.375 -0.599 1 98.94 339 VAL A N 1
ATOM 2684 C CA . VAL A 1 339 ? 11.07 19.922 -0.92 1 98.94 339 VAL A CA 1
ATOM 2685 C C . VAL A 1 339 ? 11.758 19.031 -1.948 1 98.94 339 VAL A C 1
ATOM 2687 O O . VAL A 1 339 ? 11.57 17.812 -1.945 1 98.94 339 VAL A O 1
ATOM 2690 N N . MET A 1 340 ? 12.469 19.656 -2.785 1 98.75 340 MET A N 1
ATOM 2691 C CA . MET A 1 340 ? 13.297 19.016 -3.799 1 98.75 340 MET A CA 1
ATOM 2692 C C . MET A 1 340 ? 14.773 19.062 -3.408 1 98.75 340 MET A C 1
ATOM 2694 O O . MET A 1 340 ? 15.289 20.125 -3.055 1 98.75 340 MET A O 1
ATOM 2698 N N . ILE A 1 341 ? 15.461 17.875 -3.484 1 98.69 341 ILE A N 1
ATOM 2699 C CA . ILE A 1 341 ? 16.844 17.781 -3.039 1 98.69 341 ILE A CA 1
ATOM 2700 C C . ILE A 1 341 ? 17.719 17.219 -4.164 1 98.69 341 ILE A C 1
ATOM 2702 O O . ILE A 1 341 ? 17.375 16.188 -4.758 1 98.69 341 ILE A O 1
ATOM 2706 N N . LYS A 1 342 ? 18.766 17.875 -4.465 1 98.25 342 LYS A N 1
ATOM 2707 C CA . LYS A 1 342 ? 19.766 17.328 -5.395 1 98.25 342 LYS A CA 1
ATOM 2708 C C . LYS A 1 342 ? 20.641 16.281 -4.715 1 98.25 342 LYS A C 1
ATOM 2710 O O . LYS A 1 342 ? 21.141 16.516 -3.605 1 98.25 342 LYS A O 1
ATOM 2715 N N . LEU A 1 343 ? 20.797 15.172 -5.359 1 96 343 LEU A N 1
ATOM 2716 C CA . LEU A 1 343 ? 21.578 14.078 -4.801 1 96 343 LEU A CA 1
ATOM 2717 C C . LEU A 1 343 ? 23.016 14.125 -5.32 1 96 343 LEU A C 1
ATOM 2719 O O . LEU A 1 343 ? 23.438 13.234 -6.059 1 96 343 LEU A O 1
ATOM 2723 N N . ASP A 1 344 ? 23.797 15 -4.754 1 95.75 344 ASP A N 1
ATOM 2724 C CA . ASP A 1 344 ? 25.141 15.242 -5.277 1 95.75 344 ASP A CA 1
ATOM 2725 C C . ASP A 1 344 ? 26.188 15.039 -4.191 1 95.75 344 ASP A C 1
ATOM 2727 O O . ASP A 1 344 ? 27.312 15.539 -4.309 1 95.75 344 ASP A O 1
ATOM 2731 N N . GLN A 1 345 ? 25.812 14.375 -3.109 1 92.81 345 GLN A N 1
ATOM 2732 C CA . GLN A 1 345 ? 26.766 14.109 -2.033 1 92.81 345 GLN A CA 1
ATOM 2733 C C . GLN A 1 345 ? 27.453 12.758 -2.217 1 92.81 345 GLN A C 1
ATOM 2735 O O . GLN A 1 345 ? 27 11.93 -3.014 1 92.81 345 GLN A O 1
ATOM 2740 N N . THR A 1 346 ? 28.594 12.602 -1.475 1 89.69 346 THR A N 1
ATOM 2741 C CA . THR A 1 346 ? 29.219 11.289 -1.45 1 89.69 346 THR A CA 1
ATOM 2742 C C . THR A 1 346 ? 28.219 10.227 -0.987 1 89.69 346 THR A C 1
ATOM 2744 O O . THR A 1 346 ? 27.547 10.406 0.027 1 89.69 346 THR A O 1
ATOM 2747 N N . PRO A 1 347 ? 28.062 9.188 -1.832 1 86.19 347 PRO A N 1
ATOM 2748 C CA . PRO A 1 347 ? 27.109 8.148 -1.43 1 86.19 347 PRO A CA 1
ATOM 2749 C C . PRO A 1 347 ? 27.328 7.664 0.001 1 86.19 347 PRO A C 1
ATOM 2751 O O . PRO A 1 347 ? 28.469 7.379 0.389 1 86.19 347 PRO A O 1
ATOM 2754 N N . GLY A 1 348 ? 26.422 7.613 0.818 1 87.31 348 GLY A N 1
ATOM 2755 C CA . GLY A 1 348 ? 26.375 7.266 2.229 1 87.31 348 GLY A CA 1
ATOM 2756 C C . GLY A 1 348 ? 25.047 7.551 2.881 1 87.31 348 GLY A C 1
ATOM 2757 O O . GLY A 1 348 ? 24.016 7.59 2.205 1 87.31 348 GLY A O 1
ATOM 2758 N N . ASP A 1 349 ? 25.078 7.582 4.199 1 89.5 349 ASP A N 1
ATOM 2759 C CA . ASP A 1 349 ? 23.859 7.828 4.973 1 89.5 349 ASP A CA 1
ATOM 2760 C C . ASP A 1 349 ? 23.875 9.227 5.574 1 89.5 349 ASP A C 1
ATOM 2762 O O . ASP A 1 349 ? 24.891 9.672 6.117 1 89.5 349 ASP A O 1
ATOM 2766 N N . TYR A 1 350 ? 22.797 9.93 5.398 1 94.62 350 TYR A N 1
ATOM 2767 C CA . TYR A 1 350 ? 22.641 11.273 5.949 1 94.62 350 TYR A CA 1
ATOM 2768 C C . TYR A 1 350 ? 21.359 11.359 6.789 1 94.62 350 TYR A C 1
ATOM 2770 O O . TYR A 1 350 ? 20.328 10.789 6.434 1 94.62 350 TYR A O 1
ATOM 2778 N N . ALA A 1 351 ? 21.422 12.102 7.871 1 96.56 351 ALA A N 1
ATOM 2779 C CA . ALA A 1 351 ? 20.281 12.219 8.773 1 96.56 351 ALA A CA 1
ATOM 2780 C C . ALA A 1 351 ? 19.234 13.164 8.211 1 96.56 351 ALA A C 1
ATOM 2782 O O . ALA A 1 351 ? 19.562 14.234 7.699 1 96.56 351 ALA A O 1
ATOM 2783 N N . ILE A 1 352 ? 18.047 12.805 8.195 1 97.81 352 ILE A N 1
ATOM 2784 C CA . ILE A 1 352 ? 16.891 13.688 8.156 1 97.81 352 ILE A CA 1
ATOM 2785 C C . ILE A 1 352 ? 16.438 14.023 9.578 1 97.81 352 ILE A C 1
ATOM 2787 O O . ILE A 1 352 ? 16.094 13.133 10.352 1 97.81 352 ILE A O 1
ATOM 2791 N N . ARG A 1 353 ? 16.422 15.281 9.938 1 97.06 353 ARG A N 1
ATOM 2792 C CA . ARG A 1 353 ? 16.172 15.703 11.305 1 97.06 353 ARG A CA 1
ATOM 2793 C C . ARG A 1 353 ? 14.812 16.406 11.422 1 97.06 353 ARG A C 1
ATOM 2795 O O . ARG A 1 353 ? 14.453 17.203 10.555 1 97.06 353 ARG A O 1
ATOM 2802 N N . ILE A 1 354 ? 14.055 16.078 12.414 1 97.75 354 ILE A N 1
ATOM 2803 C CA . ILE A 1 354 ? 12.852 16.812 12.789 1 97.75 354 ILE A CA 1
ATOM 2804 C C . ILE A 1 354 ? 12.898 17.141 14.281 1 97.75 354 ILE A C 1
ATOM 2806 O O . ILE A 1 354 ? 13.109 16.266 15.117 1 97.75 354 ILE A O 1
ATOM 2810 N N . ALA A 1 355 ? 12.727 18.391 14.609 1 96.25 355 ALA A N 1
ATOM 2811 C CA . ALA A 1 355 ? 12.719 18.859 15.984 1 96.25 355 ALA A CA 1
ATOM 2812 C C . ALA A 1 355 ? 11.453 19.672 16.281 1 96.25 355 ALA A C 1
ATOM 2814 O O . ALA A 1 355 ? 10.844 20.234 15.375 1 96.25 355 ALA A O 1
ATOM 2815 N N . VAL A 1 356 ? 11.109 19.672 17.562 1 95.25 356 VAL A N 1
ATOM 2816 C CA . VAL A 1 356 ? 9.984 20.5 17.984 1 95.25 356 VAL A CA 1
ATOM 2817 C C . VAL A 1 356 ? 10.344 21.984 17.859 1 95.25 356 VAL A C 1
ATOM 2819 O O . VAL A 1 356 ? 11.461 22.375 18.188 1 95.25 356 VAL A O 1
ATOM 2822 N N . ASN A 1 357 ? 9.406 22.844 17.359 1 88.56 357 ASN A N 1
ATOM 2823 C CA . ASN A 1 357 ? 9.711 24.266 17.25 1 88.56 357 ASN A CA 1
ATOM 2824 C C . ASN A 1 357 ? 8.688 25.125 17.984 1 88.56 357 ASN A C 1
ATOM 2826 O O . ASN A 1 357 ? 8.688 26.344 17.859 1 88.56 357 ASN A O 1
ATOM 2830 N N . GLY A 1 358 ? 7.859 24.672 18.781 1 78.44 358 GLY A N 1
ATOM 2831 C CA . GLY A 1 358 ? 6.809 25.438 19.438 1 78.44 358 GLY A CA 1
ATOM 2832 C C . GLY A 1 358 ? 7.254 26.062 20.75 1 78.44 358 GLY A C 1
ATOM 2833 O O . GLY A 1 358 ? 6.516 26.844 21.344 1 78.44 358 GLY A O 1
ATOM 2834 N N . GLY A 1 359 ? 8.43 25.766 21.266 1 80.62 359 GLY A N 1
ATOM 2835 C CA . GLY A 1 359 ? 8.969 26.359 22.469 1 80.62 359 GLY A CA 1
ATOM 2836 C C . GLY A 1 359 ? 8.383 25.766 23.734 1 80.62 359 GLY A C 1
ATOM 2837 O O . GLY A 1 359 ? 8.484 26.359 24.812 1 80.62 359 GLY A O 1
ATOM 2838 N N . ASP A 1 360 ? 7.727 24.688 23.609 1 88.5 360 ASP A N 1
ATOM 2839 C CA . ASP A 1 360 ? 7.051 24.125 24.781 1 88.5 360 ASP A CA 1
ATOM 2840 C C . ASP A 1 360 ? 7.688 22.797 25.188 1 88.5 360 ASP A C 1
ATOM 2842 O O . ASP A 1 360 ? 7.441 22.297 26.297 1 88.5 360 ASP A O 1
ATOM 2846 N N . GLN A 1 361 ? 8.445 22.266 24.391 1 93.56 361 GLN A N 1
ATOM 2847 C CA . GLN A 1 361 ? 9.188 21.031 24.641 1 93.56 361 GLN A CA 1
ATOM 2848 C C . GLN A 1 361 ? 10.391 20.922 23.719 1 93.56 361 GLN A C 1
ATOM 2850 O O . GLN A 1 361 ? 10.375 21.453 22.609 1 93.56 361 GLN A O 1
ATOM 2855 N N . VAL A 1 362 ? 11.469 20.312 24.234 1 95.44 362 VAL A N 1
ATOM 2856 C CA . VAL A 1 362 ? 12.656 20.125 23.406 1 95.44 362 VAL A CA 1
ATOM 2857 C C . VAL A 1 362 ? 12.867 18.641 23.125 1 95.44 362 VAL A C 1
ATOM 2859 O O . VAL A 1 362 ? 13.117 17.859 24.047 1 95.44 362 VAL A O 1
ATOM 2862 N N . MET A 1 363 ? 12.758 18.266 21.891 1 95.56 363 MET A N 1
ATOM 2863 C CA . MET A 1 363 ? 13.008 16.891 21.453 1 95.56 363 MET A CA 1
ATOM 2864 C C . MET A 1 363 ? 13.219 16.828 19.953 1 95.56 363 MET A C 1
ATOM 2866 O O . MET A 1 363 ? 12.875 17.766 19.219 1 95.56 363 MET A O 1
ATOM 2870 N N . SER A 1 364 ? 13.773 15.664 19.516 1 96.06 364 SER A N 1
ATOM 2871 C CA . SER A 1 364 ? 14.023 15.438 18.094 1 96.06 364 SER A CA 1
ATOM 2872 C C . SER A 1 364 ? 13.75 13.984 17.719 1 96.06 364 SER A C 1
ATOM 2874 O O . SER A 1 364 ? 13.734 13.102 18.578 1 96.06 364 SER A O 1
ATOM 2876 N N . VAL A 1 365 ? 13.5 13.773 16.438 1 97.62 365 VAL A N 1
ATOM 2877 C CA . VAL A 1 365 ? 13.398 12.453 15.828 1 97.62 365 VAL A CA 1
ATOM 2878 C C . VAL A 1 365 ? 14.156 12.438 14.508 1 97.62 365 VAL A C 1
ATOM 2880 O O . VAL A 1 365 ? 14.492 13.492 13.961 1 97.62 365 VAL A O 1
ATOM 2883 N N . TYR A 1 366 ? 14.469 11.211 14.023 1 97.19 366 TYR A N 1
ATOM 2884 C CA . TYR A 1 366 ? 15.359 11.125 12.875 1 97.19 366 TYR A CA 1
ATOM 2885 C C . TYR A 1 366 ? 14.859 10.086 11.875 1 97.19 366 TYR A C 1
ATOM 2887 O O . TYR A 1 366 ? 14.219 9.102 12.266 1 97.19 366 TYR A O 1
ATOM 2895 N N . ALA A 1 367 ? 15.109 10.312 10.656 1 97.5 367 ALA A N 1
ATOM 2896 C CA . ALA A 1 367 ? 15.156 9.344 9.57 1 97.5 367 ALA A CA 1
ATOM 2897 C C . ALA A 1 367 ? 16.5 9.375 8.859 1 97.5 367 ALA A C 1
ATOM 2899 O O . ALA A 1 367 ? 17.391 10.156 9.227 1 97.5 367 ALA A O 1
ATOM 2900 N N . ILE A 1 368 ? 16.703 8.406 7.902 1 94.5 368 ILE A N 1
ATOM 2901 C CA . ILE A 1 368 ? 18 8.328 7.211 1 94.5 368 ILE A CA 1
ATOM 2902 C C . ILE A 1 368 ? 17.781 8.438 5.703 1 94.5 368 ILE A C 1
ATOM 2904 O O . ILE A 1 368 ? 16.922 7.746 5.141 1 94.5 368 ILE A O 1
ATOM 2908 N N . LEU A 1 369 ? 18.375 9.359 5.078 1 94.88 369 LEU A N 1
ATOM 2909 C CA . LEU A 1 369 ? 18.531 9.375 3.627 1 94.88 369 LEU A CA 1
ATOM 2910 C C . LEU A 1 369 ? 19.734 8.547 3.205 1 94.88 369 LEU A C 1
ATOM 2912 O O . LEU A 1 369 ? 20.875 8.93 3.465 1 94.88 369 LEU A O 1
ATOM 2916 N N . SER A 1 370 ? 19.484 7.473 2.531 1 90 370 SER A N 1
ATOM 2917 C CA . SER A 1 370 ? 20.547 6.527 2.211 1 90 370 SER A CA 1
ATOM 2918 C C . SER A 1 370 ? 20.797 6.461 0.708 1 90 370 SER A C 1
ATOM 2920 O O . SER A 1 370 ? 19.891 6.098 -0.058 1 90 370 SER A O 1
ATOM 2922 N N . TYR A 1 371 ? 21.984 6.855 0.279 1 87.44 371 TYR A N 1
ATOM 2923 C CA . TYR A 1 371 ? 22.406 6.723 -1.109 1 87.44 371 TYR A CA 1
ATOM 2924 C C . TYR A 1 371 ? 22.75 5.273 -1.438 1 87.44 371 TYR A C 1
ATOM 2926 O O . TYR A 1 371 ? 23.688 4.703 -0.868 1 87.44 371 TYR A O 1
ATOM 2934 N N . VAL A 1 372 ? 21.828 4.695 -2.326 1 76.62 372 VAL A N 1
ATOM 2935 C CA . VAL A 1 372 ? 22.094 3.311 -2.691 1 76.62 372 VAL A CA 1
ATOM 2936 C C . VAL A 1 372 ? 22.812 3.264 -4.039 1 76.62 372 VAL A C 1
ATOM 2938 O O . VAL A 1 372 ? 22.641 4.152 -4.875 1 76.62 372 VAL A O 1
ATOM 2941 N N . ASN A 1 373 ? 23.938 2.699 -4.16 1 61.06 373 ASN A N 1
ATOM 2942 C CA . ASN A 1 373 ? 24.594 2.459 -5.441 1 61.06 373 ASN A CA 1
ATOM 2943 C C . ASN A 1 373 ? 24.938 0.983 -5.625 1 61.06 373 ASN A C 1
ATOM 2945 O O . ASN A 1 373 ? 24.812 0.191 -4.688 1 61.06 373 ASN A O 1
ATOM 2949 N N . GLN A 1 374 ? 25.016 0.517 -6.836 1 52.66 374 GLN A N 1
ATOM 2950 C CA . GLN A 1 374 ? 25.328 -0.866 -7.176 1 52.66 374 GLN A CA 1
ATOM 2951 C C . GLN A 1 374 ? 26.391 -1.432 -6.242 1 52.66 374 GLN A C 1
ATOM 2953 O O . GLN A 1 374 ? 26.391 -2.627 -5.941 1 52.66 374 GLN A O 1
ATOM 2958 N N . ASP A 1 375 ? 27.312 -0.588 -5.75 1 51.19 375 ASP A N 1
ATOM 2959 C CA . ASP A 1 375 ? 28.422 -1.137 -4.98 1 51.19 375 ASP A CA 1
ATOM 2960 C C . ASP A 1 375 ? 28.312 -0.755 -3.506 1 51.19 375 ASP A C 1
ATOM 2962 O O . ASP A 1 375 ? 29.328 -0.578 -2.826 1 51.19 375 ASP A O 1
ATOM 2966 N N . TRP A 1 376 ? 27.141 -0.667 -3.02 1 50.47 376 TRP A N 1
ATOM 2967 C CA . TRP A 1 376 ? 26.922 -0.03 -1.726 1 50.47 376 TRP A CA 1
ATOM 2968 C C . TRP A 1 376 ? 27.578 -0.836 -0.605 1 50.47 376 TRP A C 1
ATOM 2970 O O . TRP A 1 376 ? 28.016 -0.272 0.402 1 50.47 376 TRP A O 1
ATOM 2980 N N . ILE A 1 377 ? 27.516 -2.18 -0.646 1 46.88 377 ILE A N 1
ATOM 2981 C CA . ILE A 1 377 ? 27.969 -3.02 0.459 1 46.88 377 ILE A CA 1
ATOM 2982 C C . ILE A 1 377 ? 29.469 -2.852 0.659 1 46.88 377 ILE A C 1
ATOM 2984 O O . ILE A 1 377 ? 30 -3.189 1.718 1 46.88 377 ILE A O 1
ATOM 2988 N N . HIS A 1 378 ? 30.156 -2.596 -0.456 1 51.16 378 HIS A N 1
ATOM 2989 C CA . HIS A 1 378 ? 31.594 -2.662 -0.266 1 51.16 378 HIS A CA 1
ATOM 2990 C C . HIS A 1 378 ? 32.156 -1.323 0.209 1 51.16 378 HIS A C 1
ATOM 2992 O O . HIS A 1 378 ? 33.375 -1.088 0.138 1 51.16 378 HIS A O 1
ATOM 2998 N N . ARG A 1 379 ? 31.203 -0.535 0.704 1 52.41 379 ARG A N 1
ATOM 2999 C CA . ARG A 1 379 ? 31.703 0.817 0.951 1 52.41 379 ARG A CA 1
ATOM 3000 C C . ARG A 1 379 ? 32.438 0.896 2.279 1 52.41 379 ARG A C 1
ATOM 3002 O O . ARG A 1 379 ? 31.828 0.819 3.346 1 52.41 379 ARG A O 1
ATOM 3009 N N . GLU A 1 380 ? 33.625 0.595 2.197 1 59.47 380 GLU A N 1
ATOM 3010 C CA . GLU A 1 380 ? 34.5 1.045 3.266 1 59.47 380 GLU A CA 1
ATOM 3011 C C . GLU A 1 380 ? 34.531 2.568 3.34 1 59.47 380 GLU A C 1
ATOM 3013 O O . GLU A 1 380 ? 34.5 3.248 2.312 1 59.47 380 GLU A O 1
ATOM 3018 N N . ASN A 1 381 ? 34.281 3.27 4.434 1 67.12 381 ASN A N 1
ATOM 3019 C CA . ASN A 1 381 ? 34.469 4.68 4.746 1 67.12 381 ASN A CA 1
ATOM 3020 C C . ASN A 1 381 ? 33.344 5.547 4.156 1 67.12 381 ASN A C 1
ATOM 3022 O O . ASN A 1 381 ? 33.625 6.574 3.533 1 67.12 381 ASN A O 1
ATOM 3026 N N . VAL A 1 382 ? 32.125 5.043 4.176 1 76.06 382 VAL A N 1
ATOM 3027 C CA . VAL A 1 382 ? 31.016 5.832 3.668 1 76.06 382 VAL A CA 1
ATOM 3028 C C . VAL A 1 382 ? 30.438 6.688 4.789 1 76.06 382 VAL A C 1
ATOM 3030 O O . VAL A 1 382 ? 30.469 6.301 5.961 1 76.06 382 VAL A O 1
ATOM 3033 N N . PRO A 1 383 ? 30.078 7.918 4.402 1 81.31 383 PRO A N 1
ATOM 3034 C CA . PRO A 1 383 ? 29.391 8.734 5.41 1 81.31 383 PRO A CA 1
ATOM 3035 C C . PRO A 1 383 ? 28.297 7.977 6.152 1 81.31 383 PRO A C 1
ATOM 3037 O O . PRO A 1 383 ? 27.594 7.16 5.551 1 81.31 383 PRO A O 1
ATOM 3040 N N . LYS A 1 384 ? 28.281 8.141 7.449 1 86.12 384 LYS A N 1
ATOM 3041 C CA . LYS A 1 384 ? 27.234 7.562 8.297 1 86.12 384 LYS A CA 1
ATOM 3042 C C . LYS A 1 384 ? 26.359 8.656 8.906 1 86.12 384 LYS A C 1
ATOM 3044 O O . LYS A 1 384 ? 26.859 9.727 9.266 1 86.12 384 LYS A O 1
ATOM 3049 N N . ALA A 1 385 ? 25.109 8.391 8.938 1 89.94 385 ALA A N 1
ATOM 3050 C CA . ALA A 1 385 ? 24.203 9.352 9.547 1 89.94 385 ALA A CA 1
ATOM 3051 C C . ALA A 1 385 ? 24.453 9.477 11.047 1 89.94 385 ALA A C 1
ATOM 3053 O O . ALA A 1 385 ? 24.484 8.477 11.758 1 89.94 385 ALA A O 1
ATOM 3054 N N . ALA A 1 386 ? 24.641 10.68 11.523 1 90.88 386 ALA A N 1
ATOM 3055 C CA . ALA A 1 386 ? 24.734 10.953 12.953 1 90.88 386 ALA A CA 1
ATOM 3056 C C . ALA A 1 386 ? 23.359 11.281 13.523 1 90.88 386 ALA A C 1
ATOM 3058 O O . ALA A 1 386 ? 22.781 12.336 13.234 1 90.88 386 ALA A O 1
ATOM 3059 N N . ILE A 1 387 ? 22.797 10.406 14.359 1 92.25 387 ILE A N 1
ATOM 3060 C CA . ILE A 1 387 ? 21.469 10.633 14.906 1 92.25 387 ILE A CA 1
ATOM 3061 C C . ILE A 1 387 ? 21.516 10.586 16.422 1 92.25 387 ILE A C 1
ATOM 3063 O O . ILE A 1 387 ? 22.438 10.016 17.016 1 92.25 387 ILE A O 1
ATOM 3067 N N . GLY A 1 388 ? 20.578 11.172 17.062 1 91.75 388 GLY A N 1
ATOM 3068 C CA . GLY A 1 388 ? 20.484 11.203 18.516 1 91.75 388 GLY A CA 1
ATOM 3069 C C . GLY A 1 388 ? 21.062 12.461 19.125 1 91.75 388 GLY A C 1
ATOM 3070 O O . GLY A 1 388 ? 21.562 13.336 18.406 1 91.75 388 GLY A O 1
ATOM 3071 N N . PRO A 1 389 ? 20.938 12.555 20.469 1 91.62 389 PRO A N 1
ATOM 3072 C CA . PRO A 1 389 ? 21.5 13.703 21.172 1 91.62 389 PRO A CA 1
ATOM 3073 C C . PRO A 1 389 ? 23.016 13.766 21.062 1 91.62 389 PRO A C 1
ATOM 3075 O O . PRO A 1 389 ? 23.672 12.734 20.891 1 91.62 389 PRO A O 1
ATOM 3078 N N . HIS A 1 390 ? 23.578 14.906 21.156 1 85.19 390 HIS A N 1
ATOM 3079 C CA . HIS A 1 390 ? 25 15.164 21.188 1 85.19 390 HIS A CA 1
ATOM 3080 C C . HIS A 1 390 ? 25.641 14.938 19.812 1 85.19 390 HIS A C 1
ATOM 3082 O O . HIS A 1 390 ? 26.844 14.672 19.719 1 85.19 390 HIS A O 1
ATOM 3088 N N . THR A 1 391 ? 24.875 14.773 18.781 1 76.5 391 THR A N 1
ATOM 3089 C CA . THR A 1 391 ? 25.391 14.695 17.422 1 76.5 391 THR A CA 1
ATOM 3090 C C . THR A 1 391 ? 25.234 16.031 16.703 1 76.5 391 THR A C 1
ATOM 3092 O O . THR A 1 391 ? 25.125 16.078 15.477 1 76.5 391 THR A O 1
ATOM 3095 N N . ASP A 1 392 ? 25.203 17.109 17.375 1 63.88 392 ASP A N 1
ATOM 3096 C CA . ASP A 1 392 ? 24.75 18.438 16.969 1 63.88 392 ASP A CA 1
ATOM 3097 C C . ASP A 1 392 ? 25.703 19.062 15.969 1 63.88 392 ASP A C 1
ATOM 3099 O O . ASP A 1 392 ? 25.328 19.953 15.203 1 63.88 392 ASP A O 1
ATOM 3103 N N . THR A 1 393 ? 26.875 18.594 15.828 1 65.56 393 THR A N 1
ATOM 3104 C CA . THR A 1 393 ? 27.859 19.328 15.039 1 65.56 393 THR A CA 1
ATOM 3105 C C . THR A 1 393 ? 27.844 18.875 13.586 1 65.56 393 THR A C 1
ATOM 3107 O O . THR A 1 393 ? 28.484 19.484 12.734 1 65.56 393 THR A O 1
ATOM 3110 N N . VAL A 1 394 ? 27.078 18.109 13.156 1 71.5 394 VAL A N 1
ATOM 3111 C CA . VAL A 1 394 ? 27.266 17.578 11.805 1 71.5 394 VAL A CA 1
ATOM 3112 C C . VAL A 1 394 ? 26.125 18.047 10.906 1 71.5 394 VAL A C 1
ATOM 3114 O O . VAL A 1 394 ? 26.312 18.266 9.711 1 71.5 394 VAL A O 1
ATOM 3117 N N . GLY A 1 395 ? 25.156 18.766 11.281 1 88.06 395 GLY A N 1
ATOM 3118 C CA . GLY A 1 395 ? 24 19.109 10.492 1 88.06 395 GLY A CA 1
ATOM 3119 C C . GLY A 1 395 ? 23.625 20.578 10.578 1 88.06 395 GLY A C 1
ATOM 3120 O O . GLY A 1 395 ? 24.375 21.375 11.133 1 88.06 395 GLY A O 1
ATOM 3121 N N . TYR A 1 396 ? 22.578 20.906 9.75 1 94.69 396 TYR A N 1
ATOM 3122 C CA . TYR A 1 396 ? 22.094 22.281 9.711 1 94.69 396 TYR A CA 1
ATOM 3123 C C . TYR A 1 396 ? 21.312 22.625 10.977 1 94.69 396 TYR A C 1
ATOM 3125 O O . TYR A 1 396 ? 21.109 23.797 11.281 1 94.69 396 TYR A O 1
ATOM 3133 N N . MET A 1 397 ? 20.906 21.562 11.695 1 93.69 397 MET A N 1
ATOM 3134 C CA . MET A 1 397 ? 20.016 21.75 12.836 1 93.69 397 MET A CA 1
ATOM 3135 C C . MET A 1 397 ? 20.484 20.938 14.039 1 93.69 397 MET A C 1
ATOM 3137 O O . MET A 1 397 ? 20.859 19.781 13.891 1 93.69 397 MET A O 1
ATOM 3141 N N . ASN A 1 398 ? 20.5 21.562 15.195 1 92.75 398 ASN A N 1
ATOM 3142 C CA . ASN A 1 398 ? 20.859 20.828 16.406 1 92.75 398 ASN A CA 1
ATOM 3143 C C . ASN A 1 398 ? 19.656 20.125 17 1 92.75 398 ASN A C 1
ATOM 3145 O O . ASN A 1 398 ? 18.562 20.156 16.453 1 92.75 398 ASN A O 1
ATOM 3149 N N . TYR A 1 399 ? 19.844 19.453 18.156 1 93.5 399 TYR A N 1
ATOM 3150 C CA . TYR A 1 399 ? 18.828 18.625 18.766 1 93.5 399 TYR A CA 1
ATOM 3151 C C . TYR A 1 399 ? 17.625 19.453 19.172 1 93.5 399 TYR A C 1
ATOM 3153 O O . TYR A 1 399 ? 16.484 18.953 19.188 1 93.5 399 TYR A O 1
ATOM 3161 N N . GLY A 1 400 ? 17.844 20.719 19.516 1 91.69 400 GLY A N 1
ATOM 3162 C CA . GLY A 1 400 ? 16.781 21.594 19.969 1 91.69 400 GLY A CA 1
ATOM 3163 C C . GLY A 1 400 ? 16.062 22.312 18.828 1 91.69 400 GLY A C 1
ATOM 3164 O O . GLY A 1 400 ? 15.164 23.109 19.062 1 91.69 400 GLY A O 1
ATOM 3165 N N . GLY A 1 401 ? 16.484 22.078 17.609 1 91.75 401 GLY A N 1
ATOM 3166 C CA . GLY A 1 401 ? 15.82 22.672 16.453 1 91.75 401 GLY A CA 1
ATOM 3167 C C . GLY A 1 401 ? 16.422 24 16.031 1 91.75 401 GLY A C 1
ATOM 3168 O O . GLY A 1 401 ? 15.859 24.703 15.203 1 91.75 401 GLY A O 1
ATOM 3169 N N . GLY A 1 402 ? 17.453 24.328 16.641 1 89.94 402 GLY A N 1
ATOM 3170 C CA . GLY A 1 402 ? 18.141 25.562 16.281 1 89.94 402 GLY A CA 1
ATOM 3171 C C . GLY A 1 402 ? 19.188 25.391 15.195 1 89.94 402 GLY A C 1
ATOM 3172 O O . GLY A 1 402 ? 19.703 24.281 15.008 1 89.94 402 GLY A O 1
ATOM 3173 N N . ASN A 1 403 ? 19.438 26.484 14.492 1 90.69 403 ASN A N 1
ATOM 3174 C CA . ASN A 1 403 ? 20.484 26.438 13.469 1 90.69 403 ASN A CA 1
ATOM 3175 C C . ASN A 1 403 ? 21.859 26.234 14.078 1 90.69 403 ASN A C 1
ATOM 3177 O O . ASN A 1 403 ? 22.156 26.766 15.156 1 90.69 403 ASN A O 1
ATOM 3181 N N . THR A 1 404 ? 22.734 25.578 13.383 1 90.88 404 THR A N 1
ATOM 3182 C CA . THR A 1 404 ? 24.062 25.25 13.891 1 90.88 404 THR A CA 1
ATOM 3183 C C . THR A 1 404 ? 25.062 26.344 13.508 1 90.88 404 THR A C 1
ATOM 3185 O O . THR A 1 404 ? 26.172 26.406 14.055 1 90.88 404 THR A O 1
ATOM 3188 N N . SER A 1 405 ? 24.75 27.172 12.531 1 90.06 405 SER A N 1
ATOM 3189 C CA . SER A 1 405 ? 25.594 28.281 12.133 1 90.06 405 SER A CA 1
ATOM 3190 C C . SER A 1 405 ? 24.766 29.422 11.531 1 90.06 405 SER A C 1
ATOM 3192 O O . SER A 1 405 ? 23.609 29.219 11.164 1 90.06 405 SER A O 1
ATOM 3194 N N . ALA A 1 406 ? 25.422 30.516 11.422 1 88.12 406 ALA A N 1
ATOM 3195 C CA . ALA A 1 406 ? 24.75 31.703 10.891 1 88.12 406 ALA A CA 1
ATOM 3196 C C . ALA A 1 406 ? 24.469 31.547 9.398 1 88.12 406 ALA A C 1
ATOM 3198 O O . ALA A 1 406 ? 23.609 32.25 8.852 1 88.12 406 ALA A O 1
ATOM 3199 N N . ASP A 1 407 ? 25.078 30.656 8.734 1 92.12 407 ASP A N 1
ATOM 3200 C CA . ASP A 1 407 ? 24.938 30.484 7.293 1 92.12 407 ASP A CA 1
ATOM 3201 C C . ASP A 1 407 ? 23.719 29.625 6.953 1 92.12 407 ASP A C 1
ATOM 3203 O O . ASP A 1 407 ? 23.312 29.562 5.797 1 92.12 407 ASP A O 1
ATOM 3207 N N . VAL A 1 408 ? 23.125 29 7.98 1 94.56 408 VAL A N 1
ATOM 3208 C CA . VAL A 1 408 ? 21.969 28.141 7.75 1 94.56 408 VAL A CA 1
ATOM 3209 C C . VAL A 1 408 ? 20.734 29 7.457 1 94.56 408 VAL A C 1
ATOM 3211 O O . VAL A 1 408 ? 20.344 29.844 8.273 1 94.56 408 VAL A O 1
ATOM 3214 N N . ARG A 1 409 ? 20.234 28.984 6.234 1 95 409 ARG A N 1
ATOM 3215 C CA . ARG A 1 409 ? 19 29.672 5.852 1 95 409 ARG A CA 1
ATOM 3216 C C . ARG A 1 409 ? 17.781 28.875 6.301 1 95 409 ARG A C 1
ATOM 3218 O O . ARG A 1 409 ? 17.641 27.703 5.984 1 95 409 ARG A O 1
ATOM 3225 N N . GLN A 1 410 ? 16.859 29.469 6.98 1 95.69 410 GLN A N 1
ATOM 3226 C CA . GLN A 1 410 ? 15.633 28.828 7.465 1 95.69 410 GLN A CA 1
ATOM 3227 C C . GLN A 1 410 ? 14.398 29.516 6.883 1 95.69 410 GLN A C 1
ATOM 3229 O O . GLN A 1 410 ? 14.336 30.734 6.797 1 95.69 410 GLN A O 1
ATOM 3234 N N . LEU A 1 411 ? 13.484 28.719 6.371 1 96.75 411 LEU A N 1
ATOM 3235 C CA . LEU A 1 411 ? 12.141 29.203 6.098 1 96.75 411 LEU A CA 1
ATOM 3236 C C . LEU A 1 411 ? 11.258 29.094 7.34 1 96.75 411 LEU A C 1
ATOM 3238 O O . LEU A 1 411 ? 10.844 28 7.715 1 96.75 411 LEU A O 1
ATOM 3242 N N . LEU A 1 412 ? 10.961 30.234 7.898 1 91.69 412 LEU A N 1
ATOM 3243 C CA . LEU A 1 412 ? 10.117 30.234 9.086 1 91.69 412 LEU A CA 1
ATOM 3244 C C . LEU A 1 412 ? 8.672 29.891 8.734 1 91.69 412 LEU A C 1
ATOM 3246 O O . LEU A 1 412 ? 8.227 30.141 7.609 1 91.69 412 LEU A O 1
ATOM 3250 N N . PHE A 1 413 ? 7.969 29.344 9.727 1 88.5 413 PHE A N 1
ATOM 3251 C CA . PHE A 1 413 ? 6.586 28.938 9.508 1 88.5 413 PHE A CA 1
ATOM 3252 C C . PHE A 1 413 ? 5.711 30.156 9.211 1 88.5 413 PHE A C 1
ATOM 3254 O O . PHE A 1 413 ? 4.609 30.016 8.672 1 88.5 413 PHE A O 1
ATOM 3261 N N . THR A 1 414 ? 6.148 31.359 9.516 1 86.56 414 THR A N 1
ATOM 3262 C CA . THR A 1 414 ? 5.383 32.562 9.289 1 86.56 414 THR A CA 1
ATOM 3263 C C . THR A 1 414 ? 5.688 33.156 7.906 1 86.56 414 THR A C 1
ATOM 3265 O O . THR A 1 414 ? 5.031 34.094 7.461 1 86.56 414 THR A O 1
ATOM 3268 N N . GLU A 1 415 ? 6.691 32.656 7.309 1 90.62 415 GLU A N 1
ATOM 3269 C CA . GLU A 1 415 ? 7.012 33.094 5.953 1 90.62 415 GLU A CA 1
ATOM 3270 C C . GLU A 1 415 ? 6.172 32.344 4.918 1 90.62 415 GLU A C 1
ATOM 3272 O O . GLU A 1 415 ? 6.258 31.125 4.801 1 90.62 415 GLU A O 1
ATOM 3277 N N . ASN A 1 416 ? 5.379 33.125 4.219 1 94 416 ASN A N 1
ATOM 3278 C CA . ASN A 1 416 ? 4.488 32.562 3.211 1 94 416 ASN A CA 1
ATOM 3279 C C . ASN A 1 416 ? 5.012 32.812 1.798 1 94 416 ASN A C 1
ATOM 3281 O O . ASN A 1 416 ? 5.102 33.969 1.361 1 94 416 ASN A O 1
ATOM 3285 N N . LEU A 1 417 ? 5.293 31.75 1.085 1 97 417 LEU A N 1
ATOM 3286 C CA . LEU A 1 417 ? 5.84 31.859 -0.262 1 97 417 LEU A CA 1
ATOM 3287 C C . LEU A 1 417 ? 4.742 32.188 -1.272 1 97 417 LEU A C 1
ATOM 3289 O O . LEU A 1 417 ? 3.629 31.656 -1.166 1 97 417 LEU A O 1
ATOM 3293 N N . PRO A 1 418 ? 5.082 33.031 -2.312 1 97.31 418 PRO A N 1
ATOM 3294 C CA . PRO A 1 418 ? 4.086 33.344 -3.338 1 97.31 418 PRO A CA 1
ATOM 3295 C C . PRO A 1 418 ? 3.568 32.094 -4.062 1 97.31 418 PRO A C 1
ATOM 3297 O O . PRO A 1 418 ? 4.355 31.219 -4.438 1 97.31 418 PRO A O 1
ATOM 3300 N N . ALA A 1 419 ? 2.273 32.094 -4.234 1 97.94 419 ALA A N 1
ATOM 3301 C CA . ALA A 1 419 ? 1.676 30.984 -4.969 1 97.94 419 ALA A CA 1
ATOM 3302 C C . ALA A 1 419 ? 2.08 31.016 -6.441 1 97.94 419 ALA A C 1
ATOM 3304 O O . ALA A 1 419 ? 2.135 32.094 -7.051 1 97.94 419 ALA A O 1
ATOM 3305 N N . PHE A 1 420 ? 2.393 29.859 -6.996 1 97.75 420 PHE A N 1
ATOM 3306 C CA . PHE A 1 420 ? 2.812 29.766 -8.391 1 97.75 420 PHE A CA 1
ATOM 3307 C C . PHE A 1 420 ? 1.66 29.312 -9.273 1 97.75 420 PHE A C 1
ATOM 3309 O O . PHE A 1 420 ? 0.925 28.391 -8.914 1 97.75 420 PHE A O 1
ATOM 3316 N N . GLY A 1 421 ? 1.582 29.922 -10.391 1 95.19 421 GLY A N 1
ATOM 3317 C CA . GLY A 1 421 ? 0.697 29.453 -11.438 1 95.19 421 GLY A CA 1
ATOM 3318 C C . GLY A 1 421 ? -0.766 29.75 -11.164 1 95.19 421 GLY A C 1
ATOM 3319 O O . GLY A 1 421 ? -1.65 29.094 -11.711 1 95.19 421 GLY A O 1
ATOM 3320 N N . VAL A 1 422 ? -1.128 30.578 -10.258 1 95.62 422 VAL A N 1
ATOM 3321 C CA . VAL A 1 422 ? -2.502 30.969 -9.969 1 95.62 422 VAL A CA 1
ATOM 3322 C C . VAL A 1 422 ? -2.633 32.5 -10.062 1 95.62 422 VAL A C 1
ATOM 3324 O O . VAL A 1 422 ? -1.644 33.219 -9.93 1 95.62 422 VAL A O 1
ATOM 3327 N N . PRO A 1 423 ? -3.834 32.969 -10.359 1 95.38 423 PRO A N 1
ATOM 3328 C CA . PRO A 1 423 ? -4.016 34.438 -10.391 1 95.38 423 PRO A CA 1
ATOM 3329 C C . PRO A 1 423 ? -3.879 35.094 -9.008 1 95.38 423 PRO A C 1
ATOM 3331 O O . PRO A 1 423 ? -4.102 34.406 -7.992 1 95.38 423 PRO A O 1
ATOM 3334 N N . PRO A 1 424 ? -3.467 36.344 -9.023 1 96.12 424 PRO A N 1
ATOM 3335 C CA . PRO A 1 424 ? -3.488 37.062 -7.742 1 96.12 424 PRO A CA 1
ATOM 3336 C C . PRO A 1 424 ? -4.898 37.219 -7.176 1 96.12 424 PRO A C 1
ATOM 3338 O O . PRO A 1 424 ? -5.879 37.094 -7.91 1 96.12 424 PRO A O 1
ATOM 3341 N N . PRO A 1 425 ? -4.938 37.375 -5.855 1 96.5 425 PRO A N 1
ATOM 3342 C CA . PRO A 1 425 ? -6.266 37.656 -5.301 1 96.5 425 PRO A CA 1
ATOM 3343 C C . PRO A 1 425 ? -6.902 38.906 -5.875 1 96.5 425 PRO A C 1
ATOM 3345 O O . PRO A 1 425 ? -6.195 39.844 -6.242 1 96.5 425 PRO A O 1
ATOM 3348 N N . PRO A 1 426 ? -8.211 38.969 -5.906 1 96.12 426 PRO A N 1
ATOM 3349 C CA . PRO A 1 426 ? -8.883 40.156 -6.383 1 96.12 426 PRO A CA 1
ATOM 3350 C C . PRO A 1 426 ? -8.703 41.344 -5.441 1 96.12 426 PRO A C 1
ATOM 3352 O O . PRO A 1 426 ? -8.414 41.156 -4.254 1 96.12 426 PRO A O 1
ATOM 3355 N N . PRO A 1 427 ? -8.898 42.562 -6.043 1 94.94 427 PRO A N 1
ATOM 3356 C CA . PRO A 1 427 ? -8.797 43.719 -5.176 1 94.94 427 PRO A CA 1
ATOM 3357 C C . PRO A 1 427 ? -9.867 43.75 -4.086 1 94.94 427 PRO A C 1
ATOM 3359 O O . PRO A 1 427 ? -10.906 43.094 -4.227 1 94.94 427 PRO A O 1
ATOM 3362 N N . SER A 1 428 ? -9.594 44.469 -3.053 1 93.25 428 SER A N 1
ATOM 3363 C CA . SER A 1 428 ? -10.477 44.531 -1.89 1 93.25 428 SER A CA 1
ATOM 3364 C C . SER A 1 428 ? -11.852 45.062 -2.252 1 93.25 428 SER A C 1
ATOM 3366 O O . SER A 1 428 ? -12.836 44.812 -1.56 1 93.25 428 SER A O 1
ATOM 3368 N N . SER A 1 429 ? -11.898 45.844 -3.273 1 90.88 429 SER A N 1
ATOM 3369 C CA . SER A 1 429 ? -13.164 46.406 -3.711 1 90.88 429 SER A CA 1
ATOM 3370 C C . SER A 1 429 ? -14.133 45.312 -4.172 1 90.88 429 SER A C 1
ATOM 3372 O O . SER A 1 429 ? -15.344 45.562 -4.234 1 90.88 429 SER A O 1
ATOM 3374 N N . GLU A 1 430 ? -13.656 44.188 -4.453 1 93.62 430 GLU A N 1
ATOM 3375 C CA . GLU A 1 430 ? -14.492 43.125 -4.961 1 93.62 430 GLU A CA 1
ATOM 3376 C C . GLU A 1 430 ? -14.938 42.188 -3.83 1 93.62 430 GLU A C 1
ATOM 3378 O O . GLU A 1 430 ? -15.719 41.25 -4.055 1 93.62 430 GLU A O 1
ATOM 3383 N N . VAL A 1 431 ? -14.516 42.438 -2.719 1 95.12 431 VAL A N 1
ATOM 3384 C CA . VAL A 1 431 ? -14.844 41.625 -1.571 1 95.12 431 VAL A CA 1
ATOM 3385 C C . VAL A 1 431 ? -16.234 41.969 -1.053 1 95.12 431 VAL A C 1
ATOM 3387 O O . VAL A 1 431 ? -16.547 43.156 -0.853 1 95.12 431 VAL A O 1
ATOM 3390 N N . SER A 1 432 ? -16.984 40.969 -0.763 1 93.12 432 SER A N 1
ATOM 3391 C CA . SER A 1 432 ? -18.375 41.156 -0.365 1 93.12 432 SER A CA 1
ATOM 3392 C C . SER A 1 432 ? -18.484 41.375 1.14 1 93.12 432 SER A C 1
ATOM 3394 O O . SER A 1 432 ? -19.344 42.156 1.596 1 93.12 432 SER A O 1
ATOM 3396 N N . THR A 1 433 ? -17.812 40.688 1.864 1 95.19 433 THR A N 1
ATOM 3397 C CA . THR A 1 433 ? -17.938 40.719 3.316 1 95.19 433 THR A CA 1
ATOM 3398 C C . THR A 1 433 ? -16.594 40.469 3.986 1 95.19 433 THR A C 1
ATOM 3400 O O . THR A 1 433 ? -15.766 39.719 3.459 1 95.19 433 THR A O 1
ATOM 3403 N N . THR A 1 434 ? -16.359 41.156 5.016 1 96.62 434 THR A N 1
ATOM 3404 C CA . THR A 1 434 ? -15.242 40.906 5.91 1 96.62 434 THR A CA 1
ATOM 3405 C C . THR A 1 434 ? -15.734 40.344 7.238 1 96.62 434 THR A C 1
ATOM 3407 O O . THR A 1 434 ? -16.469 41 7.977 1 96.62 434 THR A O 1
ATOM 3410 N N . LEU A 1 435 ? -15.336 39.125 7.461 1 97 435 LEU A N 1
ATOM 3411 C CA . LEU A 1 435 ? -15.633 38.5 8.742 1 97 435 LEU A CA 1
ATOM 3412 C C . LEU A 1 435 ? -14.461 38.656 9.703 1 97 435 LEU A C 1
ATOM 3414 O O . LEU A 1 435 ? -13.305 38.719 9.281 1 97 435 LEU A O 1
ATOM 3418 N N . ARG A 1 436 ? -14.812 38.688 10.969 1 95.56 436 ARG A N 1
ATOM 3419 C CA . ARG A 1 436 ? -13.789 38.781 12 1 95.56 436 ARG A CA 1
ATOM 3420 C C . ARG A 1 436 ? -13.992 37.719 13.078 1 95.56 436 ARG A C 1
ATOM 3422 O O . ARG A 1 436 ? -15.125 37.438 13.469 1 95.56 436 ARG A O 1
ATOM 3429 N N . THR A 1 437 ? -12.938 37.094 13.438 1 94.62 437 THR A N 1
ATOM 3430 C CA . THR A 1 437 ? -12.938 36.156 14.57 1 94.62 437 THR A CA 1
ATOM 3431 C C . THR A 1 437 ? -11.609 36.219 15.312 1 94.62 437 THR A C 1
ATOM 3433 O O . THR A 1 437 ? -10.656 36.844 14.852 1 94.62 437 THR A O 1
ATOM 3436 N N . GLY A 1 438 ? -11.578 35.719 16.484 1 91.81 438 GLY A N 1
ATOM 3437 C CA . GLY A 1 438 ? -10.391 35.844 17.312 1 91.81 438 GLY A CA 1
ATOM 3438 C C . GLY A 1 438 ? -10.062 34.594 18.094 1 91.81 438 GLY A C 1
ATOM 3439 O O . GLY A 1 438 ? -10.891 33.688 18.188 1 91.81 438 GLY A O 1
ATOM 3440 N N . MET A 1 439 ? -8.883 34.562 18.594 1 92.25 439 MET A N 1
ATOM 3441 C CA . MET A 1 439 ? -8.383 33.438 19.406 1 92.25 439 MET A CA 1
ATOM 3442 C C . MET A 1 439 ? -8.164 33.875 20.844 1 92.25 439 MET A C 1
ATOM 3444 O O . MET A 1 439 ? -7.441 34.844 21.109 1 92.25 439 MET A O 1
ATOM 3448 N N . ILE A 1 440 ? -8.789 33.156 21.719 1 90.5 440 ILE A N 1
ATOM 3449 C CA . ILE A 1 440 ? -8.68 33.5 23.125 1 90.5 440 ILE A CA 1
ATOM 3450 C C . ILE A 1 440 ? -8.828 32.281 24 1 90.5 440 ILE A C 1
ATOM 3452 O O . ILE A 1 440 ? -9.516 31.312 23.60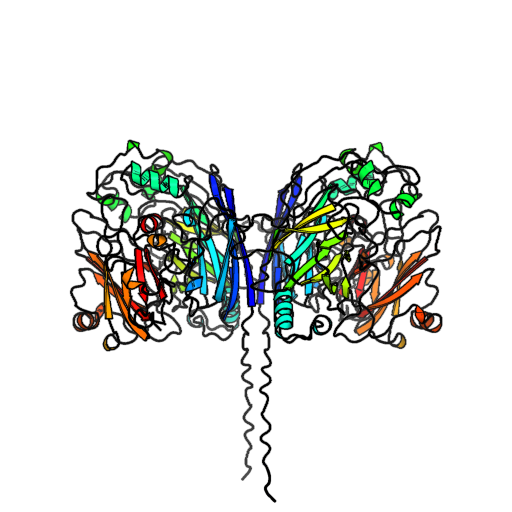9 1 90.5 440 ILE A O 1
ATOM 3456 N N . ARG A 1 441 ? -8.172 32.312 25.094 1 92.81 441 ARG A N 1
ATOM 3457 C CA . ARG A 1 441 ? -8.391 31.312 26.109 1 92.81 441 ARG A CA 1
ATOM 3458 C C . ARG A 1 441 ? -9.633 31.609 26.938 1 92.81 441 ARG A C 1
ATOM 3460 O O . ARG A 1 441 ? -9.898 32.781 27.266 1 92.81 441 ARG A O 1
ATOM 3467 N N . VAL A 1 442 ? -10.398 30.516 27.281 1 92.19 442 VAL A N 1
ATOM 3468 C CA . VAL A 1 442 ? -11.625 30.734 28.031 1 92.19 442 VAL A CA 1
ATOM 3469 C C . VAL A 1 442 ? -11.75 29.672 29.141 1 92.19 442 VAL A C 1
ATOM 3471 O O . VAL A 1 442 ? -11.242 28.562 29 1 92.19 442 VAL A O 1
ATOM 3474 N N . ASN A 1 443 ? -12.281 30.031 30.297 1 90.88 443 ASN A N 1
ATOM 3475 C CA . ASN A 1 443 ? -12.734 29.172 31.391 1 90.88 443 ASN A CA 1
ATOM 3476 C C . ASN A 1 443 ? -11.562 28.594 32.188 1 90.88 443 ASN A C 1
ATOM 3478 O O . ASN A 1 443 ? -11.516 28.734 33.406 1 90.88 443 ASN A O 1
ATOM 3482 N N . ASN A 1 444 ? -10.703 27.891 31.594 1 93.62 444 ASN A N 1
ATOM 3483 C CA . ASN A 1 444 ? -9.562 27.203 32.188 1 93.62 444 ASN A CA 1
ATOM 3484 C C . ASN A 1 444 ? -8.32 27.297 31.297 1 93.62 444 ASN A C 1
ATOM 3486 O O . ASN A 1 444 ? -8.383 27.844 30.188 1 93.62 444 ASN A O 1
ATOM 3490 N N . SER A 1 445 ? -7.211 26.75 31.75 1 94.31 445 SER A N 1
ATOM 3491 C CA . SER A 1 445 ? -5.934 26.906 31.062 1 94.31 445 SER A CA 1
ATOM 3492 C C . SER A 1 445 ? -5.91 26.125 29.75 1 94.31 445 SER A C 1
ATOM 3494 O O . SER A 1 445 ? -5.156 26.469 28.828 1 94.31 445 SER A O 1
ATOM 3496 N N . TYR A 1 446 ? -6.723 25.125 29.625 1 93.38 446 TYR A N 1
ATOM 3497 C CA . TYR A 1 446 ? -6.586 24.219 28.484 1 93.38 446 TYR A CA 1
ATOM 3498 C C . TYR A 1 446 ? -7.688 24.469 27.469 1 93.38 446 TYR A C 1
ATOM 3500 O O . TYR A 1 446 ? -7.719 23.844 26.406 1 93.38 446 TYR A O 1
ATOM 3508 N N . SER A 1 447 ? -8.609 25.406 27.656 1 94.31 447 SER A N 1
ATOM 3509 C CA . SER A 1 447 ? -9.711 25.672 26.734 1 94.31 447 SER A CA 1
ATOM 3510 C C . SER A 1 447 ? -9.461 26.938 25.938 1 94.31 447 SER A C 1
ATOM 3512 O O . SER A 1 447 ? -9.234 28 26.5 1 94.31 447 SER A O 1
ATOM 3514 N N . TRP A 1 448 ? -9.539 26.75 24.641 1 94.12 448 TRP A N 1
ATOM 3515 C CA . TRP A 1 448 ? -9.336 27.844 23.703 1 94.12 448 TRP A CA 1
ATOM 3516 C C . TRP A 1 448 ? -10.555 28.031 22.812 1 94.12 448 TRP A C 1
ATOM 3518 O O . TRP A 1 448 ? -11.203 27.047 22.422 1 94.12 448 TRP A O 1
ATOM 3528 N N . SER A 1 449 ? -10.82 29.234 22.484 1 95 449 SER A N 1
ATOM 3529 C CA . SER A 1 449 ? -11.945 29.594 21.609 1 95 449 SER A CA 1
ATOM 3530 C C . SER A 1 449 ? -11.469 30.266 20.328 1 95 449 SER A C 1
ATOM 3532 O O . SER A 1 449 ? -10.5 31.031 20.359 1 95 449 SER A O 1
ATOM 3534 N N . LEU A 1 450 ? -12.141 29.891 19.219 1 93.81 450 LEU A N 1
ATOM 3535 C CA . LEU A 1 450 ? -11.961 30.594 17.969 1 93.81 450 LEU A CA 1
ATOM 3536 C C . LEU A 1 450 ? -13.125 31.562 17.703 1 93.81 450 LEU A C 1
ATOM 3538 O O . LEU A 1 450 ? -14.031 31.25 16.922 1 93.81 450 LEU A O 1
ATOM 3542 N N . GLY A 1 451 ? -13.312 32.562 18.547 1 86.81 451 GLY A N 1
ATOM 3543 C CA . GLY A 1 451 ? -14.32 33.594 18.359 1 86.81 451 GLY A CA 1
ATOM 3544 C C . GLY A 1 451 ? -15.453 33.5 19.375 1 86.81 451 GLY A C 1
ATOM 3545 O O . GLY A 1 451 ? -15.852 32.438 19.781 1 86.81 451 GLY A O 1
ATOM 3546 N N . ASN A 1 452 ? -15.93 34.594 19.75 1 87.19 452 ASN A N 1
ATOM 3547 C CA . ASN A 1 452 ? -17.141 34.781 20.531 1 87.19 452 ASN A CA 1
ATOM 3548 C C . ASN A 1 452 ? -17.047 34.125 21.906 1 87.19 452 ASN A C 1
ATOM 3550 O O . ASN A 1 452 ? -18.062 33.781 22.516 1 87.19 452 ASN A O 1
ATOM 3554 N N . ASN A 1 453 ? -15.93 33.719 22.281 1 90.12 453 ASN A N 1
ATOM 3555 C CA . ASN A 1 453 ? -15.68 33.125 23.594 1 90.12 453 ASN A CA 1
ATOM 3556 C C . ASN A 1 453 ? -16.469 31.844 23.797 1 90.12 453 ASN A C 1
ATOM 3558 O O . ASN A 1 453 ? -16.969 31.578 24.891 1 90.12 453 ASN A O 1
ATOM 3562 N N . VAL A 1 454 ? -16.641 31.109 22.734 1 91 454 VAL A N 1
ATOM 3563 C CA . VAL A 1 454 ? -17.422 29.875 22.812 1 91 454 VAL A CA 1
ATOM 3564 C C . VAL A 1 454 ? -16.516 28.688 22.484 1 91 454 VAL A C 1
ATOM 3566 O O . VAL A 1 454 ? -15.43 28.859 21.938 1 91 454 VAL A O 1
ATOM 3569 N N . LEU A 1 455 ? -16.938 27.562 23 1 94.88 455 LEU A N 1
ATOM 3570 C CA . LEU A 1 455 ? -16.359 26.266 22.641 1 94.88 455 LEU A CA 1
ATOM 3571 C C . LEU A 1 455 ? -17.312 25.484 21.734 1 94.88 455 LEU A C 1
ATOM 3573 O O . LEU A 1 455 ? -18.406 25.109 22.172 1 94.88 455 LEU A O 1
ATOM 3577 N N . TYR A 1 456 ? -16.891 25.219 20.5 1 94.56 456 TYR A N 1
ATOM 3578 C CA . TYR A 1 456 ? -17.766 24.609 19.516 1 94.56 456 TYR A CA 1
ATOM 3579 C C . TYR A 1 456 ? -17.375 23.156 19.266 1 94.56 456 TYR A C 1
ATOM 3581 O O . TYR A 1 456 ? -16.234 22.875 18.875 1 94.56 456 TYR A O 1
ATOM 3589 N N . GLU A 1 457 ? -18.25 22.266 19.5 1 91.75 457 GLU A N 1
ATOM 3590 C CA . GLU A 1 457 ? -18.141 20.859 19.141 1 91.75 457 GLU A CA 1
ATOM 3591 C C . GLU A 1 457 ? -19.094 20.5 18.016 1 91.75 457 GLU A C 1
ATOM 3593 O O . GLU A 1 457 ? -20.297 20.312 18.25 1 91.75 457 GLU A O 1
ATOM 3598 N N . PRO A 1 458 ? -18.562 20.234 16.844 1 90.38 458 PRO A N 1
ATOM 3599 C CA . PRO A 1 458 ? -19.453 20.031 15.703 1 90.38 458 PRO A CA 1
ATOM 3600 C C . PRO A 1 458 ? -20.375 18.828 15.883 1 90.38 458 PRO A C 1
ATOM 3602 O O . PRO A 1 458 ? -21.438 18.766 15.266 1 90.38 458 PRO A O 1
ATOM 3605 N N . GLU A 1 459 ? -20.094 17.938 16.766 1 90.56 459 GLU A N 1
ATOM 3606 C CA . GLU A 1 459 ? -20.891 16.734 16.984 1 90.56 459 GLU A CA 1
ATOM 3607 C C . GLU A 1 459 ? -22.25 17.062 17.594 1 90.56 459 GLU A C 1
ATOM 3609 O O . GLU A 1 459 ? -23.156 16.234 17.609 1 90.56 459 GLU A O 1
ATOM 3614 N N . MET A 1 460 ? -22.391 18.281 18 1 89.31 460 MET A N 1
ATOM 3615 C CA . MET A 1 460 ? -23.625 18.672 18.656 1 89.31 460 MET A CA 1
ATOM 3616 C C . MET A 1 460 ? -24.812 18.562 17.688 1 89.31 460 MET A C 1
ATOM 3618 O O . MET A 1 460 ? -25.969 18.469 18.125 1 89.31 460 MET A O 1
ATOM 3622 N N . THR A 1 461 ? -24.531 18.547 16.438 1 90.5 461 THR A N 1
ATOM 3623 C CA . THR A 1 461 ? -25.578 18.391 15.43 1 90.5 461 THR A CA 1
ATOM 3624 C C . THR A 1 461 ? -25.359 17.125 14.617 1 90.5 461 THR A C 1
ATOM 3626 O O . THR A 1 461 ? -25.641 17.078 13.422 1 90.5 461 THR A O 1
ATOM 3629 N N . SER A 1 462 ? -24.859 16.109 15.234 1 87.88 462 SER A N 1
ATOM 3630 C CA . SER A 1 462 ? -24.422 14.922 14.5 1 87.88 462 SER A CA 1
ATOM 3631 C C . SER A 1 462 ? -25.609 14.039 14.117 1 87.88 462 SER A C 1
ATOM 3633 O O . SER A 1 462 ? -25.516 13.219 13.203 1 87.88 462 SER A O 1
ATOM 3635 N N . SER A 1 463 ? -26.781 14.141 14.82 1 89.44 463 SER A N 1
ATOM 3636 C CA . SER A 1 463 ? -27.938 13.336 14.461 1 89.44 463 SER A CA 1
ATOM 3637 C C . SER A 1 463 ? -28.453 13.703 13.078 1 89.44 463 SER A C 1
ATOM 3639 O O . SER A 1 463 ? -28.828 12.82 12.297 1 89.44 463 SER A O 1
ATOM 3641 N N . THR A 1 464 ? -28.469 15.008 12.82 1 93.88 464 THR A N 1
ATOM 3642 C CA . THR A 1 464 ? -28.766 15.523 11.492 1 93.88 464 THR A CA 1
ATOM 3643 C C . THR A 1 464 ? -27.75 16.609 11.102 1 93.88 464 THR A C 1
ATOM 3645 O O . THR A 1 464 ? -27.984 17.797 11.328 1 93.88 464 THR A O 1
ATOM 3648 N N . PRO A 1 465 ? -26.766 16.172 10.422 1 95.81 465 PRO A N 1
ATOM 3649 C CA . PRO A 1 465 ? -25.734 17.141 10.055 1 95.81 465 PRO A CA 1
ATOM 3650 C C . PRO A 1 465 ? -26.297 18.344 9.305 1 95.81 465 PRO A C 1
ATOM 3652 O O . PRO A 1 465 ? -27.266 18.219 8.562 1 95.81 465 PRO A O 1
ATOM 3655 N N . LEU A 1 466 ? -25.672 19.469 9.453 1 96.06 466 LEU A N 1
ATOM 3656 C CA . LEU A 1 466 ? -26.188 20.719 8.938 1 96.06 466 LEU A CA 1
ATOM 3657 C C . LEU A 1 466 ? -26.391 20.656 7.43 1 96.06 466 LEU A C 1
ATOM 3659 O O . LEU A 1 466 ? -27.297 21.297 6.891 1 96.06 466 LEU A O 1
ATOM 3663 N N . LEU A 1 467 ? -25.531 19.938 6.738 1 95.38 467 LEU A N 1
ATOM 3664 C CA . LEU A 1 467 ? -25.656 19.781 5.289 1 95.38 467 LEU A CA 1
ATOM 3665 C C . LEU A 1 467 ? -27.016 19.234 4.914 1 95.38 467 LEU A C 1
ATOM 3667 O O . LEU A 1 467 ? -27.531 19.531 3.834 1 95.38 467 LEU A O 1
ATOM 3671 N N . PHE A 1 468 ? -27.688 18.516 5.832 1 93.75 468 PHE A N 1
ATOM 3672 C CA . PHE A 1 468 ? -28.922 17.812 5.52 1 93.75 468 PHE A CA 1
ATOM 3673 C C . PHE A 1 468 ? -30.094 18.438 6.262 1 93.75 468 PHE A C 1
ATOM 3675 O O . PHE A 1 468 ? -31.219 17.922 6.203 1 93.75 468 PHE A O 1
ATOM 3682 N N . GLU A 1 469 ? -29.844 19.5 6.988 1 92.75 469 GLU A N 1
ATOM 3683 C CA . GLU A 1 469 ? -30.891 20.219 7.68 1 92.75 469 GLU A CA 1
ATOM 3684 C C . GLU A 1 469 ? -31.625 21.156 6.73 1 92.75 469 GLU A C 1
ATOM 3686 O O . GLU A 1 469 ? -31 21.906 5.98 1 92.75 469 GLU A O 1
ATOM 3691 N N . PRO A 1 470 ? -32.938 21.125 6.832 1 88.75 470 PRO A N 1
ATOM 3692 C CA . PRO A 1 470 ? -33.719 22.031 5.977 1 88.75 470 PRO A CA 1
ATOM 3693 C C . PRO A 1 470 ? -33.406 23.5 6.262 1 88.75 470 PRO A C 1
ATOM 3695 O O . PRO A 1 470 ? -33.344 24.312 5.336 1 88.75 470 PRO A O 1
ATOM 3698 N N . ASP A 1 471 ? -33.25 23.781 7.508 1 89.5 471 ASP A N 1
ATOM 3699 C CA . ASP A 1 471 ? -32.875 25.141 7.922 1 89.5 471 ASP A CA 1
ATOM 3700 C C . ASP A 1 471 ? -31.734 25.125 8.914 1 89.5 471 ASP A C 1
ATOM 3702 O O . ASP A 1 471 ? -31.922 25.312 10.117 1 89.5 471 ASP A O 1
ATOM 3706 N N . PRO A 1 472 ? -30.547 25.031 8.391 1 91.12 472 PRO A N 1
ATOM 3707 C CA . PRO A 1 472 ? -29.391 24.891 9.281 1 91.12 472 PRO A CA 1
ATOM 3708 C C . PRO A 1 472 ? -29.203 26.094 10.195 1 91.12 472 PRO A C 1
ATOM 3710 O O . PRO A 1 472 ? -28.766 25.938 11.344 1 91.12 472 PRO A O 1
ATOM 3713 N N . LEU A 1 473 ? -29.578 27.297 9.75 1 91.94 473 LEU A N 1
ATOM 3714 C CA . LEU A 1 473 ? -29.375 28.516 10.531 1 91.94 473 LEU A CA 1
ATOM 3715 C C . LEU A 1 473 ? -30.328 28.562 11.719 1 91.94 473 LEU A C 1
ATOM 3717 O O . LEU A 1 473 ? -30.094 29.312 12.672 1 91.94 473 LEU A O 1
ATOM 3721 N N . ALA A 1 474 ? -31.359 27.781 11.641 1 91.94 474 ALA A N 1
ATOM 3722 C CA . ALA A 1 474 ? -32.312 27.703 12.758 1 91.94 474 ALA A CA 1
ATOM 3723 C C . ALA A 1 474 ? -31.797 26.719 13.82 1 91.94 474 ALA A C 1
ATOM 3725 O O . ALA A 1 474 ? -32.25 26.766 14.969 1 91.94 474 ALA A O 1
ATOM 3726 N N . VAL A 1 475 ? -30.938 25.906 13.43 1 92.56 475 VAL A N 1
ATOM 3727 C CA . VAL A 1 475 ? -30.516 24.812 14.297 1 92.56 475 VAL A CA 1
ATOM 3728 C C . VAL A 1 475 ? -29.234 25.203 15.039 1 92.56 475 VAL A C 1
ATOM 3730 O O . VAL A 1 475 ? -29.078 24.906 16.234 1 92.56 475 VAL A O 1
ATOM 3733 N N . ILE A 1 476 ? -28.312 25.859 14.391 1 93.88 476 ILE A N 1
ATOM 3734 C CA . ILE A 1 476 ? -27.047 26.234 15.016 1 93.88 476 ILE A CA 1
ATOM 3735 C C . ILE A 1 476 ? -27.109 27.672 15.508 1 93.88 476 ILE A C 1
ATOM 3737 O O . ILE A 1 476 ? -27.531 28.562 14.766 1 93.88 476 ILE A O 1
ATOM 3741 N N . ALA A 1 477 ? -26.719 27.906 16.734 1 93.81 477 ALA A N 1
ATOM 3742 C CA . ALA A 1 477 ? -26.688 29.25 17.266 1 93.81 477 ALA A CA 1
ATOM 3743 C C . ALA A 1 477 ? -25.656 30.109 16.531 1 93.81 477 ALA A C 1
ATOM 3745 O O . ALA A 1 477 ? -24.578 29.641 16.203 1 93.81 477 ALA A O 1
ATOM 3746 N N . PRO A 1 478 ? -25.953 31.359 16.312 1 94 478 PRO A N 1
ATOM 3747 C CA . PRO A 1 478 ? -25.078 32.219 15.539 1 94 478 PRO A CA 1
ATOM 3748 C C . PRO A 1 478 ? -23.688 32.375 16.172 1 94 478 PRO A C 1
ATOM 3750 O O . PRO A 1 478 ? -22.703 32.594 15.461 1 94 478 PRO A O 1
ATOM 3753 N N . LYS A 1 479 ? -23.578 32.219 17.422 1 94.69 479 LYS A N 1
ATOM 3754 C CA . LYS A 1 479 ? -22.297 32.375 18.109 1 94.69 479 LYS A CA 1
ATOM 3755 C C . LYS A 1 479 ? -21.328 31.266 17.719 1 94.69 479 LYS A C 1
ATOM 3757 O O . LYS A 1 479 ? -20.109 31.391 17.922 1 94.69 479 LYS A O 1
ATOM 3762 N N . TYR A 1 480 ? -21.828 30.156 17.125 1 96.12 480 TYR A N 1
ATOM 3763 C CA . TYR A 1 480 ? -20.984 29.016 16.766 1 96.12 480 TYR A CA 1
ATOM 3764 C C . TYR A 1 480 ? -20.656 29.016 15.289 1 96.12 480 TYR A C 1
ATOM 3766 O O . TYR A 1 480 ? -20.016 28.094 14.781 1 96.12 480 TYR A O 1
ATOM 3774 N N . ALA A 1 481 ? -21.031 30.156 14.555 1 96.19 481 ALA A N 1
ATOM 3775 C CA . ALA A 1 481 ? -20.906 30.031 13.102 1 96.19 481 ALA A CA 1
ATOM 3776 C C . ALA A 1 481 ? -20.484 31.359 12.477 1 96.19 481 ALA A C 1
ATOM 3778 O O . ALA A 1 481 ? -20.797 32.438 13 1 96.19 481 ALA A O 1
ATOM 3779 N N . LEU A 1 482 ? -19.688 31.266 11.469 1 96.56 482 LEU A N 1
ATOM 3780 C CA . LEU A 1 482 ? -19.5 32.312 10.461 1 96.56 482 LEU A CA 1
ATOM 3781 C C . LEU A 1 482 ? -20.266 31.984 9.188 1 96.56 482 LEU A C 1
ATOM 3783 O O . LEU A 1 482 ? -20.328 30.828 8.773 1 96.56 482 LEU A O 1
ATOM 3787 N N . THR A 1 483 ? -20.906 32.969 8.617 1 96.69 483 THR A N 1
ATOM 3788 C CA . THR A 1 483 ? -21.734 32.719 7.445 1 96.69 483 THR A CA 1
ATOM 3789 C C . THR A 1 483 ? -21.266 33.562 6.266 1 96.69 483 THR A C 1
ATOM 3791 O O . THR A 1 483 ? -20.844 34.719 6.453 1 96.69 483 THR A O 1
ATOM 3794 N N . THR A 1 484 ? -21.344 33 5.121 1 97.25 484 THR A N 1
ATOM 3795 C CA . THR A 1 484 ? -21.016 33.719 3.891 1 97.25 484 THR A CA 1
ATOM 3796 C C . THR A 1 484 ? -22.047 33.438 2.801 1 97.25 484 THR A C 1
ATOM 3798 O O . THR A 1 484 ? -22.844 32.5 2.92 1 97.25 484 THR A O 1
ATOM 3801 N N . GLU A 1 485 ? -22 34.312 1.763 1 96.81 485 GLU A N 1
ATOM 3802 C CA . GLU A 1 485 ? -22.906 34.125 0.624 1 96.81 485 GLU A CA 1
ATOM 3803 C C . GLU A 1 485 ? -22.188 33.5 -0.556 1 96.81 485 GLU A C 1
ATOM 3805 O O . GLU A 1 485 ? -20.984 33.688 -0.737 1 96.81 485 GLU A O 1
ATOM 3810 N N . ASN A 1 486 ? -22.938 32.75 -1.358 1 96.31 486 ASN A N 1
ATOM 3811 C CA . ASN A 1 486 ? -22.406 32.031 -2.506 1 96.31 486 ASN A CA 1
ATOM 3812 C C . ASN A 1 486 ? -21.875 33 -3.566 1 96.31 486 ASN A C 1
ATOM 3814 O O . ASN A 1 486 ? -22.359 34.125 -3.693 1 96.31 486 ASN A O 1
ATOM 3818 N N . ASN A 1 487 ? -20.844 32.5 -4.293 1 97.06 487 ASN A N 1
ATOM 3819 C CA . ASN A 1 487 ? -20.266 33.188 -5.441 1 97.06 487 ASN A CA 1
ATOM 3820 C C . ASN A 1 487 ? -19.75 34.594 -5.055 1 97.06 487 ASN A C 1
ATOM 3822 O O . ASN A 1 487 ? -19.984 35.562 -5.762 1 97.06 487 ASN A O 1
ATOM 3826 N N . THR A 1 488 ? -19.125 34.688 -3.973 1 97.75 488 THR A N 1
ATOM 3827 C CA . THR A 1 488 ? -18.562 35.938 -3.488 1 97.75 488 THR A CA 1
ATOM 3828 C C . THR A 1 488 ? -17.141 35.719 -2.977 1 97.75 488 THR A C 1
ATOM 3830 O O . THR A 1 488 ? -16.75 34.594 -2.631 1 97.75 488 THR A O 1
ATOM 3833 N N . TRP A 1 489 ? -16.375 36.812 -3.041 1 98 489 TRP A N 1
ATOM 3834 C CA . TRP A 1 489 ? -15.102 36.844 -2.326 1 98 489 TRP A CA 1
ATOM 3835 C C . TRP A 1 489 ? -15.305 37.344 -0.893 1 98 489 TRP A C 1
ATOM 3837 O O . TRP A 1 489 ? -16.062 38.281 -0.65 1 98 489 TRP A O 1
ATOM 3847 N N . VAL A 1 490 ? -14.609 36.656 0.049 1 98.12 490 VAL A N 1
ATOM 3848 C CA . VAL A 1 490 ? -14.773 36.938 1.47 1 98.12 490 VAL A CA 1
ATOM 3849 C C . VAL A 1 490 ? -13.406 37.094 2.135 1 98.12 490 VAL A C 1
ATOM 3851 O O . VAL A 1 490 ? -12.469 36.375 1.786 1 98.12 490 VAL A O 1
ATOM 3854 N N . ASP A 1 491 ? -13.328 38.062 3.037 1 98.19 491 ASP A N 1
ATOM 3855 C CA . ASP A 1 491 ? -12.18 38.188 3.924 1 98.19 491 ASP A CA 1
ATOM 3856 C C . ASP A 1 491 ? -12.5 37.625 5.312 1 98.19 491 ASP A C 1
ATOM 3858 O O . ASP A 1 491 ? -13.609 37.812 5.812 1 98.19 491 ASP A O 1
ATOM 3862 N N . ILE A 1 492 ? -11.57 36.938 5.902 1 98.06 492 ILE A N 1
ATOM 3863 C CA . ILE A 1 492 ? -11.633 36.594 7.32 1 98.06 492 ILE A CA 1
ATOM 3864 C C . ILE A 1 492 ? -10.414 37.188 8.039 1 98.06 492 ILE A C 1
ATOM 3866 O O . ILE A 1 492 ? -9.273 36.875 7.684 1 98.06 492 ILE A O 1
ATOM 3870 N N . VAL A 1 493 ? -10.648 37.969 9.023 1 97.06 493 VAL A N 1
ATOM 3871 C CA . VAL A 1 493 ? -9.594 38.5 9.898 1 97.06 493 VAL A CA 1
ATOM 3872 C C . VAL A 1 493 ? -9.453 37.594 11.125 1 97.06 493 VAL A C 1
ATOM 3874 O O . VAL A 1 493 ? -10.391 37.469 11.922 1 97.06 493 VAL A O 1
ATOM 3877 N N . LEU A 1 494 ? -8.336 37 11.258 1 96.38 494 LEU A N 1
ATOM 3878 C CA . LEU A 1 494 ? -7.98 36.219 12.43 1 96.38 494 LEU A CA 1
ATOM 3879 C C . LEU A 1 494 ? -7.148 37.031 13.406 1 96.38 494 LEU A C 1
ATOM 3881 O O . LEU A 1 494 ? -6.008 37.406 13.109 1 96.38 494 LEU A O 1
ATOM 3885 N N . GLU A 1 495 ? -7.723 37.188 14.57 1 94 495 GLU A N 1
ATOM 3886 C CA . GLU A 1 495 ? -7.109 38.156 15.453 1 94 495 GLU A CA 1
ATOM 3887 C C . GLU A 1 495 ? -6.773 37.562 16.812 1 94 495 GLU A C 1
ATOM 3889 O O . GLU A 1 495 ? -7.469 36.656 17.281 1 94 495 GLU A O 1
ATOM 3894 N N . ILE A 1 496 ? -5.746 38 17.344 1 92.75 496 ILE A N 1
ATOM 3895 C CA . ILE A 1 496 ? -5.422 37.812 18.766 1 92.75 496 ILE A CA 1
ATOM 3896 C C . ILE A 1 496 ? -5.398 39.188 19.453 1 92.75 496 ILE A C 1
ATOM 3898 O O . ILE A 1 496 ? -4.852 40.156 18.922 1 92.75 496 ILE A O 1
ATOM 3902 N N . THR A 1 497 ? -6.047 39.25 20.547 1 89.19 497 THR A N 1
ATOM 3903 C CA . THR A 1 497 ? -6.043 40.469 21.344 1 89.19 497 THR A CA 1
ATOM 3904 C C . THR A 1 497 ? -5.398 40.25 22.703 1 89.19 497 THR A C 1
ATOM 3906 O O . THR A 1 497 ? -5.633 39.219 23.344 1 89.19 497 THR A O 1
ATOM 3909 N N . ALA A 1 498 ? -4.668 41.219 23.062 1 90.06 498 ALA A N 1
ATOM 3910 C CA . ALA A 1 498 ? -3.977 41.125 24.344 1 90.06 498 ALA A CA 1
ATOM 3911 C C . ALA A 1 498 ? -4.973 41 25.5 1 90.06 498 ALA A C 1
ATOM 3913 O O . ALA A 1 498 ? -6.027 41.656 25.484 1 90.06 498 ALA A O 1
ATOM 3914 N N . ASP A 1 499 ? -4.637 40.188 26.359 1 89.06 499 ASP A N 1
ATOM 3915 C CA . ASP A 1 499 ? -5.371 39.938 27.609 1 89.06 499 ASP A CA 1
ATOM 3916 C C . ASP A 1 499 ? -4.418 39.781 28.781 1 89.06 499 ASP A C 1
ATOM 3918 O O . ASP A 1 499 ? -3.537 38.906 28.766 1 89.06 499 ASP A O 1
ATOM 3922 N N . PRO A 1 500 ? -4.594 40.594 29.812 1 87.81 500 PRO A N 1
ATOM 3923 C CA . PRO A 1 500 ? -3.695 40.5 30.969 1 87.81 500 PRO A CA 1
ATOM 3924 C C . PRO A 1 500 ? -3.77 39.125 31.656 1 87.81 500 PRO A C 1
ATOM 3926 O O . PRO A 1 500 ? -2.846 38.75 32.375 1 87.81 500 PRO A O 1
ATOM 3929 N N . ARG A 1 501 ? -4.828 38.438 31.531 1 90.81 501 ARG A N 1
ATOM 3930 C CA . ARG A 1 501 ? -4.969 37.125 32.156 1 90.81 501 ARG A CA 1
ATOM 3931 C C . ARG A 1 501 ? -4.246 36.062 31.344 1 90.81 501 ARG A C 1
ATOM 3933 O O . ARG A 1 501 ? -4.027 34.938 31.844 1 90.81 501 ARG A O 1
ATOM 3940 N N . ASP A 1 502 ? -3.914 36.375 30.172 1 89.94 502 ASP A N 1
ATOM 3941 C CA . ASP A 1 502 ? -3.268 35.438 29.25 1 89.94 502 ASP A CA 1
ATOM 3942 C C . ASP A 1 502 ? -2.07 36.094 28.562 1 89.94 502 ASP A C 1
ATOM 3944 O O . ASP A 1 502 ? -2.193 36.594 27.453 1 89.94 502 ASP A O 1
ATOM 3948 N N . LEU A 1 503 ? -0.936 35.906 29.125 1 86.44 503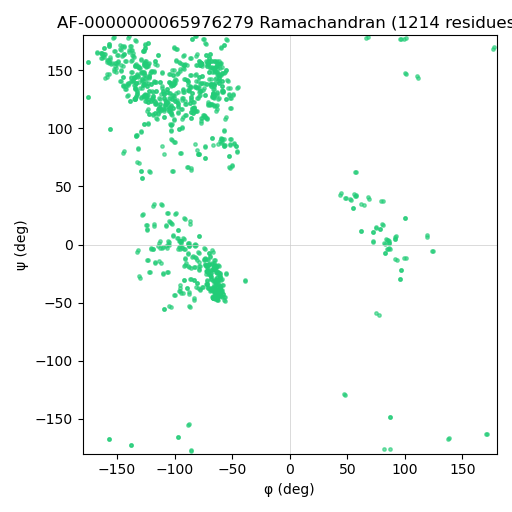 LEU A N 1
ATOM 3949 C CA . LEU A 1 503 ? 0.24 36.688 28.75 1 86.44 503 LEU A CA 1
ATOM 3950 C C . LEU A 1 503 ? 0.832 36.156 27.438 1 86.44 503 LEU A C 1
ATOM 3952 O O . LEU A 1 503 ? 1.342 36.938 26.641 1 86.44 503 LEU A O 1
ATOM 3956 N N . ILE A 1 504 ? 0.841 34.906 27.266 1 84.56 504 ILE A N 1
ATOM 3957 C CA . ILE A 1 504 ? 1.482 34.344 26.094 1 84.56 504 ILE A CA 1
ATOM 3958 C C . ILE A 1 504 ? 0.484 33.469 25.344 1 84.56 504 ILE A C 1
ATOM 3960 O O . ILE A 1 504 ? -0.18 32.594 25.938 1 84.56 504 ILE A O 1
ATOM 3964 N N . HIS A 1 505 ? 0.392 33.75 24.062 1 83.56 505 HIS A N 1
ATOM 3965 C CA . HIS A 1 505 ? -0.346 32.906 23.156 1 83.56 505 HIS A CA 1
ATOM 3966 C C . HIS A 1 505 ? 0.6 32.125 22.25 1 83.56 505 HIS A C 1
ATOM 3968 O O . HIS A 1 505 ? 1.447 32.719 21.578 1 83.56 505 HIS A O 1
ATOM 3974 N N . PRO A 1 506 ? 0.498 30.766 22.312 1 83.88 506 PRO A N 1
ATOM 3975 C CA . PRO A 1 506 ? 1.243 30.062 21.266 1 83.88 506 PRO A CA 1
ATOM 3976 C C . PRO A 1 506 ? 0.705 30.344 19.859 1 83.88 506 PRO A C 1
ATOM 3978 O O . PRO A 1 506 ? -0.437 30.781 19.719 1 83.88 506 PRO A O 1
ATOM 3981 N N . PRO A 1 507 ? 1.581 30.125 18.859 1 88.88 507 PRO A N 1
ATOM 3982 C CA . PRO A 1 507 ? 1.017 30.172 17.516 1 88.88 507 PRO A CA 1
ATOM 3983 C C . PRO A 1 507 ? -0.112 29.172 17.312 1 88.88 507 PRO A C 1
ATOM 3985 O O . PRO A 1 507 ? -0.039 28.047 17.812 1 88.88 507 PRO A O 1
ATOM 3988 N N . HIS A 1 508 ? -1.191 29.609 16.781 1 90.12 508 HIS A N 1
ATOM 3989 C CA . HIS A 1 508 ? -2.305 28.719 16.453 1 90.12 508 HIS A CA 1
ATOM 3990 C C . HIS A 1 508 ? -2.391 28.469 14.953 1 90.12 508 HIS A C 1
ATOM 3992 O O . HIS A 1 508 ? -2.588 29.391 14.172 1 90.12 508 HIS A O 1
ATOM 3998 N N . PRO A 1 509 ? -2.172 27.203 14.539 1 95.62 509 PRO A N 1
ATOM 3999 C CA . PRO A 1 509 ? -2.438 26.859 13.141 1 95.62 509 PRO A CA 1
ATOM 4000 C C . PRO A 1 509 ? -3.926 26.688 12.844 1 95.62 509 PRO A C 1
ATOM 4002 O O . PRO A 1 509 ? -4.52 25.672 13.211 1 95.62 509 PRO A O 1
ATOM 4005 N N . ILE A 1 510 ? -4.484 27.656 12.195 1 97.06 510 ILE A N 1
ATOM 4006 C CA . ILE A 1 510 ? -5.902 27.625 11.859 1 97.06 510 ILE A CA 1
ATOM 4007 C C . ILE A 1 510 ? -6.09 26.984 10.484 1 97.06 510 ILE A C 1
ATOM 4009 O O . ILE A 1 510 ? -5.492 27.438 9.5 1 97.06 510 ILE A O 1
ATOM 4013 N N . HIS A 1 511 ? -6.863 25.984 10.445 1 97.94 511 HIS A N 1
ATOM 4014 C CA . HIS A 1 511 ? -7.16 25.281 9.203 1 97.94 511 HIS A CA 1
ATOM 4015 C C . HIS A 1 511 ? -8.578 25.578 8.719 1 97.94 511 HIS A C 1
ATOM 4017 O O . HIS A 1 511 ? -9.523 25.547 9.508 1 97.94 511 HIS A O 1
ATOM 4023 N N . LYS A 1 512 ? -8.664 25.859 7.496 1 98 512 LYS A N 1
ATOM 4024 C CA . LYS A 1 512 ? -9.945 26.031 6.812 1 98 512 LYS A CA 1
ATOM 4025 C C . LYS A 1 512 ? -10.25 24.844 5.91 1 98 512 LYS A C 1
ATOM 4027 O O . LYS A 1 512 ? -9.445 24.484 5.043 1 98 512 LYS A O 1
ATOM 4032 N N . HIS A 1 513 ? -11.422 24.203 6.176 1 97.75 513 HIS A N 1
ATOM 4033 C CA . HIS A 1 513 ? -11.867 23.156 5.254 1 97.75 513 HIS A CA 1
ATOM 4034 C C . HIS A 1 513 ? -12.297 23.75 3.92 1 97.75 513 HIS A C 1
ATOM 4036 O O . HIS A 1 513 ? -12.641 24.938 3.846 1 97.75 513 HIS A O 1
ATOM 4042 N N . GLY A 1 514 ? -12.273 22.938 2.877 1 96.25 514 GLY A N 1
ATOM 4043 C CA . GLY A 1 514 ? -12.672 23.391 1.554 1 96.25 514 GLY A CA 1
ATOM 4044 C C . GLY A 1 514 ? -11.531 24.016 0.768 1 96.25 514 GLY A C 1
ATOM 4045 O O . GLY A 1 514 ? -10.383 23.578 0.893 1 96.25 514 GLY A O 1
ATOM 4046 N N . ASN A 1 515 ? -11.891 24.953 -0.059 1 95.94 515 ASN A N 1
ATOM 4047 C CA . ASN A 1 515 ? -10.875 25.516 -0.943 1 95.94 515 ASN A CA 1
ATOM 4048 C C . ASN A 1 515 ? -9.867 26.359 -0.171 1 95.94 515 ASN A C 1
ATOM 4050 O O . ASN A 1 515 ? -10.148 26.812 0.939 1 95.94 515 ASN A O 1
ATOM 4054 N N . ARG A 1 516 ? -8.727 26.594 -0.751 1 97.69 516 ARG A N 1
ATOM 4055 C CA . ARG A 1 516 ? -7.637 27.375 -0.17 1 97.69 516 ARG A CA 1
ATOM 4056 C C . ARG A 1 516 ? -7.961 28.859 -0.154 1 97.69 516 ARG A C 1
ATOM 4058 O O . ARG A 1 516 ? -8.875 29.312 -0.847 1 97.69 516 ARG A O 1
ATOM 4065 N N . ALA A 1 517 ? -7.219 29.562 0.631 1 98.19 517 ALA A N 1
ATOM 4066 C CA . ALA A 1 517 ? -7.379 31.016 0.757 1 98.19 517 ALA A CA 1
ATOM 4067 C C . ALA A 1 517 ? -6.043 31.734 0.578 1 98.19 517 ALA A C 1
ATOM 4069 O O . ALA A 1 517 ? -4.996 31.219 0.977 1 98.19 517 ALA A O 1
ATOM 4070 N N . TYR A 1 518 ? -6.172 32.906 0.024 1 98.25 518 TYR A N 1
ATOM 4071 C CA . TYR A 1 518 ? -5.004 33.781 -0.047 1 98.25 518 TYR A CA 1
ATOM 4072 C C . TYR A 1 518 ? -4.703 34.375 1.312 1 98.25 518 TYR A C 1
ATOM 4074 O O . TYR A 1 518 ? -5.617 34.781 2.043 1 98.25 518 TYR A O 1
ATOM 4082 N N . ILE A 1 519 ? -3.484 34.375 1.692 1 97.5 519 ILE A N 1
ATOM 4083 C CA . ILE A 1 519 ? -3.047 35.25 2.777 1 97.5 519 ILE A CA 1
ATOM 4084 C C . ILE A 1 519 ? -2.729 36.625 2.227 1 97.5 519 ILE A C 1
ATOM 4086 O O . ILE A 1 519 ? -1.767 36.781 1.475 1 97.5 519 ILE A O 1
ATOM 4090 N N . ILE A 1 520 ? -3.471 37.656 2.676 1 96.25 520 ILE A N 1
ATOM 4091 C CA . ILE A 1 520 ? -3.371 38.906 1.958 1 96.25 520 ILE A CA 1
ATOM 4092 C C . ILE A 1 520 ? -2.848 40 2.896 1 96.25 520 ILE A C 1
ATOM 4094 O O . ILE A 1 520 ? -2.615 41.125 2.473 1 96.25 520 ILE A O 1
ATOM 4098 N N . GLY A 1 521 ? -2.688 39.625 4.133 1 94.06 521 GLY A N 1
ATOM 4099 C CA . GLY A 1 521 ? -2.156 40.625 5.047 1 94.06 521 GLY A CA 1
ATOM 4100 C C . GLY A 1 521 ? -1.891 40.094 6.438 1 94.06 521 GLY A C 1
ATOM 4101 O O . GLY A 1 521 ? -2.457 39.062 6.828 1 94.06 521 GLY A O 1
ATOM 4102 N N . ASN A 1 522 ? -1.025 40.75 7.141 1 93.31 522 ASN A N 1
ATOM 4103 C CA . ASN A 1 522 ? -0.746 40.5 8.555 1 93.31 522 ASN A CA 1
ATOM 4104 C C . ASN A 1 522 ? -0.189 41.75 9.242 1 93.31 522 ASN A C 1
ATOM 4106 O O . ASN A 1 522 ? 0.361 42.625 8.586 1 93.31 522 ASN A O 1
ATOM 4110 N N . GLY A 1 523 ? -0.392 41.781 10.562 1 91 523 GLY A N 1
ATOM 4111 C CA . GLY A 1 523 ? 0.089 42.938 11.273 1 91 523 GLY A CA 1
ATOM 4112 C C . GLY A 1 523 ? 0.093 42.75 12.781 1 91 523 GLY A C 1
ATOM 4113 O O . GLY A 1 523 ? -0.491 41.812 13.297 1 91 523 GLY A O 1
ATOM 4114 N N . VAL A 1 524 ? 0.798 43.656 13.367 1 91.06 524 VAL A N 1
ATOM 4115 C CA . VAL A 1 524 ? 0.851 43.781 14.828 1 91.06 524 VAL A CA 1
ATOM 4116 C C . VAL A 1 524 ? -0.088 44.875 15.297 1 91.06 524 VAL A C 1
ATOM 4118 O O . VAL A 1 524 ? -0.197 45.906 14.664 1 91.06 524 VAL A O 1
ATOM 4121 N N . GLY A 1 525 ? -0.707 44.594 16.406 1 91 525 GLY A N 1
ATOM 4122 C CA . GLY A 1 525 ? -1.737 45.5 16.906 1 91 525 GLY A CA 1
ATOM 4123 C C . GLY A 1 525 ? -3.145 45 16.594 1 91 525 GLY A C 1
ATOM 4124 O O . GLY A 1 525 ? -3.326 43.969 15.969 1 91 525 GLY A O 1
ATOM 4125 N N . LYS A 1 526 ? -4.078 45.75 17.062 1 92.88 526 LYS A N 1
ATOM 4126 C CA . LYS A 1 526 ? -5.48 45.406 16.828 1 92.88 526 LYS A CA 1
ATOM 4127 C C . LYS A 1 526 ? -5.906 45.781 15.422 1 92.88 526 LYS A C 1
ATOM 4129 O O . LYS A 1 526 ? -5.496 46.812 14.891 1 92.88 526 LYS A O 1
ATOM 4134 N N . PHE A 1 527 ? -6.602 44.969 14.844 1 94.81 527 PHE A N 1
ATOM 4135 C CA . PHE A 1 527 ? -7.25 45.344 13.586 1 94.81 527 PHE A CA 1
ATOM 4136 C C . PHE A 1 527 ? -8.383 46.312 13.836 1 94.81 527 PHE A C 1
ATOM 4138 O O . PHE A 1 527 ? -9.477 45.938 14.25 1 94.81 527 PHE A O 1
ATOM 4145 N N . ARG A 1 528 ? -8.281 47.5 13.516 1 94.38 528 ARG A N 1
ATOM 4146 C CA . ARG A 1 528 ? -9.203 48.531 13.945 1 94.38 528 ARG A CA 1
ATOM 4147 C C . ARG A 1 528 ? -10.117 48.969 12.797 1 94.38 528 ARG A C 1
ATOM 4149 O O . ARG A 1 528 ? -10.961 49.875 12.969 1 94.38 528 ARG A O 1
ATOM 4156 N N . TRP A 1 529 ? -9.953 48.469 11.68 1 95.88 529 TRP A N 1
ATOM 4157 C CA . TRP A 1 529 ? -10.68 48.906 10.5 1 95.88 529 TRP A CA 1
ATOM 4158 C C . TRP A 1 529 ? -11.953 48.094 10.305 1 95.88 529 TRP A C 1
ATOM 4160 O O . TRP A 1 529 ? -12.055 46.969 10.789 1 95.88 529 TRP A O 1
ATOM 4170 N N . GLU A 1 530 ? -12.867 48.688 9.656 1 93.69 530 GLU A N 1
ATOM 4171 C CA . GLU A 1 530 ? -14.141 48.031 9.375 1 93.69 530 GLU A CA 1
ATOM 4172 C C . GLU A 1 530 ? -13.953 46.875 8.391 1 93.69 530 GLU A C 1
ATOM 4174 O O . GLU A 1 530 ? -14.648 45.844 8.484 1 93.69 530 GLU A O 1
ATOM 4179 N N . ASN A 1 531 ? -13.133 47.094 7.477 1 94.94 531 ASN A N 1
ATOM 4180 C CA . ASN A 1 531 ? -12.844 46.094 6.457 1 94.94 531 ASN A CA 1
ATOM 4181 C C . ASN A 1 531 ? -11.445 46.281 5.883 1 94.94 531 ASN A C 1
ATOM 4183 O O . ASN A 1 531 ? -10.711 47.188 6.285 1 94.94 531 ASN A O 1
ATOM 4187 N N . VAL A 1 532 ? -11.125 45.375 4.992 1 95.38 532 VAL A N 1
ATOM 4188 C CA . VAL A 1 532 ? -9.766 45.344 4.461 1 95.38 532 VAL A CA 1
ATOM 4189 C C . VAL A 1 532 ? -9.523 46.531 3.559 1 95.38 532 VAL A C 1
ATOM 4191 O O . VAL A 1 532 ? -8.422 47.094 3.535 1 95.38 532 VAL A O 1
ATOM 4194 N N . SER A 1 533 ? -10.531 46.906 2.818 1 94.31 533 SER A N 1
ATOM 4195 C CA . SER A 1 533 ? -10.398 48.062 1.953 1 94.31 533 SER A CA 1
ATOM 4196 C C . SER A 1 533 ? -10 49.312 2.752 1 94.31 533 SER A C 1
ATOM 4198 O O . SER A 1 533 ? -9.109 50.062 2.34 1 94.31 533 SER A O 1
ATOM 4200 N N . ALA A 1 534 ? -10.656 49.469 3.818 1 95.5 534 ALA A N 1
ATOM 4201 C CA . ALA A 1 534 ? -10.336 50.594 4.691 1 95.5 534 ALA A CA 1
ATOM 4202 C C . ALA A 1 534 ? -8.922 50.469 5.254 1 95.5 534 ALA A C 1
ATOM 4204 O O . ALA A 1 534 ? -8.203 51.469 5.371 1 95.5 534 ALA A O 1
ATOM 4205 N N . ALA A 1 535 ? -8.57 49.344 5.621 1 96.06 535 ALA A N 1
ATOM 4206 C CA . ALA A 1 535 ? -7.238 49.094 6.164 1 96.06 535 ALA A CA 1
ATOM 4207 C C . ALA A 1 535 ? -6.164 49.375 5.117 1 96.06 535 ALA A C 1
ATOM 4209 O O . ALA A 1 535 ? -5.164 50.031 5.406 1 96.06 535 ALA A O 1
ATOM 4210 N N . GLU A 1 536 ? -6.375 48.906 3.941 1 94.12 536 GLU A N 1
ATOM 4211 C CA . GLU A 1 536 ? -5.422 49.094 2.848 1 94.12 536 GLU A CA 1
ATOM 4212 C C . GLU A 1 536 ? -5.211 50.562 2.531 1 94.12 536 GLU A C 1
ATOM 4214 O O . GLU A 1 536 ? -4.113 50.969 2.158 1 94.12 536 GLU A O 1
ATOM 4219 N N . ALA A 1 537 ? -6.246 51.281 2.596 1 93.69 537 ALA A N 1
ATOM 4220 C CA . ALA A 1 537 ? -6.164 52.688 2.314 1 93.69 537 ALA A CA 1
ATOM 4221 C C . ALA A 1 537 ? -5.238 53.406 3.309 1 93.69 537 ALA A C 1
ATOM 4223 O O . ALA A 1 537 ? -4.547 54.344 2.953 1 93.69 537 ALA A O 1
ATOM 4224 N N . GLU A 1 538 ? -5.242 52.938 4.484 1 95.38 538 GLU A N 1
ATOM 4225 C CA . GLU A 1 538 ? -4.469 53.594 5.531 1 95.38 538 GLU A CA 1
ATOM 4226 C C . GLU A 1 538 ? -3.072 52.969 5.648 1 95.38 538 GLU A C 1
ATOM 4228 O O . GLU A 1 538 ? -2.094 53.688 5.867 1 95.38 538 GLU A O 1
ATOM 4233 N N . VAL A 1 539 ? -2.971 51.656 5.57 1 94.94 539 VAL A N 1
ATOM 4234 C CA . VAL A 1 539 ? -1.688 51 5.766 1 94.94 539 VAL A CA 1
ATOM 4235 C C . VAL A 1 539 ? -1.454 49.969 4.645 1 94.94 539 VAL A C 1
ATOM 4237 O O . VAL A 1 539 ? -1.297 48.781 4.902 1 94.94 539 VAL A O 1
ATOM 4240 N N . PRO A 1 540 ? -1.226 50.438 3.521 1 92.31 540 PRO A N 1
ATOM 4241 C CA . PRO A 1 540 ? -1.106 49.531 2.365 1 92.31 540 PRO A CA 1
ATOM 4242 C C . PRO A 1 540 ? 0.077 48.594 2.477 1 92.31 540 PRO A C 1
ATOM 4244 O O . PRO A 1 540 ? 0.041 47.469 1.915 1 92.31 540 PRO A O 1
ATOM 4247 N N . ASP A 1 541 ? 1.062 48.938 3.215 1 92.5 541 ASP A N 1
ATOM 4248 C CA . ASP A 1 541 ? 2.291 48.156 3.283 1 92.5 541 ASP A CA 1
ATOM 4249 C C . ASP A 1 541 ? 2.062 46.844 4.027 1 92.5 541 ASP A C 1
ATOM 4251 O O . ASP A 1 541 ? 2.881 45.938 3.947 1 92.5 541 ASP A O 1
ATOM 4255 N N . LEU A 1 542 ? 0.968 46.656 4.719 1 92.94 542 LEU A N 1
ATOM 4256 C CA . LEU A 1 542 ? 0.672 45.438 5.492 1 92.94 542 LEU A CA 1
ATOM 4257 C C . LEU A 1 542 ? -0.144 44.469 4.668 1 92.94 542 LEU A C 1
ATOM 4259 O O . LEU A 1 542 ? -0.461 43.375 5.141 1 92.94 542 LEU A O 1
ATOM 4263 N N . PHE A 1 543 ? -0.385 44.812 3.492 1 92.88 543 PHE A N 1
ATOM 4264 C CA . PHE A 1 543 ? -1.244 44 2.652 1 92.88 543 PHE A CA 1
ATOM 4265 C C . PHE A 1 543 ? -0.548 43.656 1.342 1 92.88 543 PHE A C 1
ATOM 4267 O O . PHE A 1 543 ? 0.199 44.469 0.795 1 92.88 543 PHE A O 1
ATOM 4274 N N . TYR A 1 544 ? -0.718 42.375 0.908 1 88.31 544 TYR A N 1
ATOM 4275 C CA . TYR A 1 544 ? -0.105 41.844 -0.297 1 88.31 544 TYR A CA 1
ATOM 4276 C C . TYR A 1 544 ? -1.165 41.312 -1.268 1 88.31 544 TYR A C 1
ATOM 4278 O O . TYR A 1 544 ? -1.123 40.156 -1.695 1 88.31 544 TYR A O 1
ATOM 4286 N N . VAL A 1 545 ? -1.975 42.188 -1.706 1 89.12 545 VAL A N 1
ATOM 4287 C CA . VAL A 1 545 ? -3.014 41.844 -2.668 1 89.12 545 VAL A CA 1
ATOM 4288 C C . VAL A 1 545 ? -2.449 41.906 -4.086 1 89.12 545 VAL A C 1
ATOM 4290 O O . VAL A 1 545 ? -2.883 42.719 -4.898 1 89.12 545 VAL A O 1
ATOM 4293 N N . ASN A 1 546 ? -1.521 41.062 -4.383 1 90.69 546 ASN A N 1
ATOM 4294 C CA . ASN A 1 546 ? -0.785 41.031 -5.641 1 90.69 546 ASN A CA 1
ATOM 4295 C C . ASN A 1 546 ? -0.197 39.625 -5.883 1 90.69 546 ASN A C 1
ATOM 4297 O O . ASN A 1 546 ? -0.649 38.656 -5.293 1 90.69 546 ASN A O 1
ATOM 4301 N N . GLU A 1 547 ? 0.704 39.531 -6.863 1 88.94 547 GLU A N 1
ATOM 4302 C CA . GLU A 1 547 ? 1.24 38.281 -7.328 1 88.94 547 GLU A CA 1
ATOM 4303 C C . GLU A 1 547 ? 2.092 37.594 -6.25 1 88.94 547 GLU A C 1
ATOM 4305 O O . GLU A 1 547 ? 2.426 36.438 -6.359 1 88.94 547 GLU A O 1
ATOM 4310 N N . THR A 1 548 ? 2.303 38.25 -5.191 1 92.06 548 THR A N 1
ATOM 4311 C CA . THR A 1 548 ? 3.17 37.688 -4.156 1 92.06 548 THR A CA 1
ATOM 4312 C C . THR A 1 548 ? 2.348 36.969 -3.078 1 92.06 548 THR A C 1
ATOM 4314 O O . THR A 1 548 ? 2.904 36.375 -2.156 1 92.06 548 THR A O 1
ATOM 4317 N N . ALA A 1 549 ? 1.05 37.031 -3.201 1 96 549 ALA A N 1
ATOM 4318 C CA . ALA A 1 549 ? 0.186 36.438 -2.191 1 96 549 ALA A CA 1
ATOM 4319 C C . ALA A 1 549 ? 0.341 34.906 -2.178 1 96 549 ALA A C 1
ATOM 4321 O O . ALA A 1 549 ? 0.471 34.281 -3.23 1 96 549 ALA A O 1
ATOM 4322 N N . ALA A 1 550 ? 0.414 34.406 -0.943 1 97.62 550 ALA A N 1
ATOM 4323 C CA . ALA A 1 550 ? 0.403 32.969 -0.775 1 97.62 550 ALA A CA 1
ATOM 4324 C C . ALA A 1 550 ? -1.021 32.406 -0.824 1 97.62 550 ALA A C 1
ATOM 4326 O O . ALA A 1 550 ? -1.977 33.125 -0.497 1 97.62 550 ALA A O 1
ATOM 4327 N N . LEU A 1 551 ? -1.231 31.234 -1.332 1 98.25 551 LEU A N 1
ATOM 4328 C CA . LEU A 1 551 ? -2.488 30.5 -1.353 1 98.25 551 LEU A CA 1
ATOM 4329 C C . LEU A 1 551 ? -2.379 29.219 -0.535 1 98.25 551 LEU A C 1
ATOM 4331 O O . LEU A 1 551 ? -1.688 28.281 -0.937 1 98.25 551 LEU A O 1
ATOM 4335 N N . ARG A 1 552 ? -3.047 29.156 0.661 1 98.12 552 ARG A N 1
ATOM 4336 C CA . ARG A 1 552 ? -2.842 28.094 1.639 1 98.12 552 ARG A CA 1
ATOM 4337 C C . ARG A 1 552 ? -4.168 27.656 2.248 1 98.12 552 ARG A C 1
ATOM 4339 O O . ARG A 1 552 ? -5.215 28.25 1.974 1 98.12 552 ARG A O 1
ATOM 4346 N N . ASP A 1 553 ? -4.094 26.531 3.025 1 98.25 553 ASP A N 1
ATOM 4347 C CA . ASP A 1 553 ? -5.281 26.109 3.77 1 98.25 553 ASP A CA 1
ATOM 4348 C C . ASP A 1 553 ? -4.996 26.062 5.27 1 98.25 553 ASP A C 1
ATOM 4350 O O . ASP A 1 553 ? -5.883 25.734 6.066 1 98.25 553 ASP A O 1
ATOM 4354 N N . THR A 1 554 ? -3.828 26.312 5.691 1 97.88 554 THR A N 1
ATOM 4355 C CA . THR A 1 554 ? -3.416 26.422 7.086 1 97.88 554 THR A CA 1
ATOM 4356 C C . THR A 1 554 ? -2.76 27.781 7.352 1 97.88 554 THR A C 1
ATOM 4358 O O . THR A 1 554 ? -1.81 28.156 6.66 1 97.88 554 THR A O 1
ATOM 4361 N N . PHE A 1 555 ? -3.215 28.469 8.352 1 96.94 555 PHE A N 1
ATOM 4362 C CA . PHE A 1 555 ? -2.789 29.828 8.664 1 96.94 555 PHE A CA 1
ATOM 4363 C C . PHE A 1 555 ? -2.25 29.906 10.086 1 96.94 555 PHE A C 1
ATOM 4365 O O . PHE A 1 555 ? -3 29.75 11.055 1 96.94 555 PHE A O 1
ATOM 4372 N N . VAL A 1 556 ? -1.006 30.219 10.156 1 92.75 556 VAL A N 1
ATOM 4373 C CA . VAL A 1 556 ? -0.359 30.188 11.461 1 92.75 556 VAL A CA 1
ATOM 4374 C C . VAL A 1 556 ? -0.116 31.609 11.961 1 92.75 556 VAL A C 1
ATOM 4376 O O . VAL A 1 556 ? 0.551 32.406 11.289 1 92.75 556 VAL A O 1
ATOM 4379 N N . THR A 1 557 ? -0.65 31.891 13.07 1 84.62 557 THR A N 1
ATOM 4380 C CA . THR A 1 557 ? -0.369 33.156 13.703 1 84.62 557 THR A CA 1
ATOM 4381 C C . THR A 1 557 ? 1.018 33.156 14.344 1 84.62 557 THR A C 1
ATOM 4383 O O . THR A 1 557 ? 1.57 32.094 14.633 1 84.62 557 THR A O 1
ATOM 4386 N N . ASP A 1 558 ? 1.562 34.281 14.5 1 79.81 558 ASP A N 1
ATOM 4387 C CA . ASP A 1 558 ? 2.867 34.344 15.148 1 79.81 558 ASP A CA 1
ATOM 4388 C C . ASP A 1 558 ? 2.727 34.281 16.672 1 79.81 558 ASP A C 1
ATOM 4390 O O . ASP A 1 558 ? 1.623 34.375 17.203 1 79.81 558 ASP A O 1
ATOM 4394 N N . PHE A 1 559 ? 3.941 33.938 17.266 1 77.62 559 PHE A N 1
ATOM 4395 C CA . PHE A 1 559 ? 4.023 34.031 18.719 1 77.62 559 PHE A CA 1
ATOM 4396 C C . PHE A 1 559 ? 3.561 35.406 19.188 1 77.62 559 PHE A C 1
ATOM 4398 O O . PHE A 1 559 ? 3.871 36.438 18.578 1 77.62 559 PHE A O 1
ATOM 4405 N N . PHE A 1 560 ? 2.697 35.375 20.266 1 80.38 560 PHE A N 1
ATOM 4406 C CA . PHE A 1 560 ? 2.09 36.594 20.766 1 80.38 560 PHE A CA 1
ATOM 4407 C C . PHE A 1 560 ? 2.363 36.781 22.25 1 80.38 560 PHE A C 1
ATOM 4409 O O . PHE A 1 560 ? 2.141 35.844 23.047 1 80.38 560 PHE A O 1
ATOM 4416 N N . ASP A 1 561 ? 2.924 37.844 22.578 1 83.25 561 ASP A N 1
ATOM 4417 C CA . ASP A 1 561 ? 3.166 38.25 23.969 1 83.25 561 ASP A CA 1
ATOM 4418 C C . ASP A 1 561 ? 2.416 39.531 24.297 1 83.25 561 ASP A C 1
ATOM 4420 O O . ASP A 1 561 ? 2.781 40.625 23.828 1 83.25 561 ASP A O 1
ATOM 4424 N N . SER A 1 562 ? 1.426 39.406 25.188 1 85.25 562 SER A N 1
ATOM 4425 C CA . SER A 1 562 ? 0.523 40.5 25.531 1 85.25 562 SER A CA 1
ATOM 4426 C C . SER A 1 562 ? 1.271 41.625 26.219 1 85.25 562 SER A C 1
ATOM 4428 O O . SER A 1 562 ? 0.76 42.75 26.312 1 85.25 562 SER A O 1
ATOM 4430 N N . ARG A 1 563 ? 2.457 41.469 26.812 1 83.62 563 ARG A N 1
ATOM 4431 C CA . ARG A 1 563 ? 3.229 42.5 27.5 1 83.62 563 ARG A CA 1
ATOM 4432 C C . ARG A 1 563 ? 3.943 43.375 26.484 1 83.62 563 ARG A C 1
ATOM 4434 O O . ARG A 1 563 ? 4.316 44.531 26.812 1 83.62 563 ARG A O 1
ATOM 4441 N N . LEU A 1 564 ? 4.035 42.781 25.25 1 85.69 564 LEU A N 1
ATOM 4442 C CA . LEU A 1 564 ? 4.855 43.469 24.266 1 85.69 564 LEU A CA 1
ATOM 4443 C C . LEU A 1 564 ? 3.986 44.062 23.156 1 85.69 564 LEU A C 1
ATOM 4445 O O . LEU A 1 564 ? 4.418 44.969 22.438 1 85.69 564 LEU A O 1
ATOM 4449 N N . MET A 1 565 ? 2.787 43.5 22.906 1 88.06 565 MET A N 1
ATOM 4450 C CA . MET A 1 565 ? 1.936 43.969 21.828 1 88.06 565 MET A CA 1
ATOM 4451 C C . MET A 1 565 ? 0.462 43.875 22.203 1 88.06 565 MET A C 1
ATOM 4453 O O . MET A 1 565 ? 0.069 42.969 22.953 1 88.06 565 MET A O 1
ATOM 4457 N N . ASP A 1 566 ? -0.398 44.719 21.594 1 90.94 566 ASP A N 1
ATOM 4458 C CA . ASP A 1 566 ? -1.809 44.812 21.953 1 90.94 566 ASP A CA 1
ATOM 4459 C C . ASP A 1 566 ? -2.66 43.844 21.141 1 90.94 566 ASP A C 1
ATOM 4461 O O . ASP A 1 566 ? -3.809 43.562 21.5 1 90.94 566 ASP A O 1
ATOM 4465 N N . GLY A 1 567 ? -2.016 43.406 20.094 1 90.81 567 GLY A N 1
ATOM 4466 C CA . GLY A 1 567 ? -2.744 42.5 19.234 1 90.81 567 GLY A CA 1
ATOM 4467 C C . GLY A 1 567 ? -1.954 42.094 18 1 90.81 567 GLY A C 1
ATOM 4468 O O . GLY A 1 567 ? -0.873 42.625 17.75 1 90.81 567 GLY A O 1
ATOM 4469 N N . ALA A 1 568 ? -2.445 41.125 17.344 1 93.06 568 ALA A N 1
ATOM 4470 C CA . ALA A 1 568 ? -1.92 40.688 16.047 1 93.06 568 ALA A CA 1
ATOM 4471 C C . ALA A 1 568 ? -3.025 40.094 15.188 1 93.06 568 ALA A C 1
ATOM 4473 O O . ALA A 1 568 ? -4.062 39.656 15.703 1 93.06 568 ALA A O 1
ATOM 4474 N N . TRP A 1 569 ? -2.801 40.156 13.898 1 94.06 569 TRP A N 1
ATOM 4475 C CA . TRP A 1 569 ? -3.852 39.656 13.023 1 94.06 569 TRP A CA 1
ATOM 4476 C C . TRP A 1 569 ? -3.266 39.156 11.711 1 94.06 569 TRP A C 1
ATOM 4478 O O . TRP A 1 569 ? -2.182 39.594 11.305 1 94.06 569 TRP A O 1
ATOM 4488 N N . ILE A 1 570 ? -3.943 38.188 11.117 1 95.88 570 ILE A N 1
ATOM 4489 C CA . ILE A 1 570 ? -3.76 37.719 9.75 1 95.88 570 ILE A CA 1
ATOM 4490 C C . ILE A 1 570 ? -5.078 37.812 8.984 1 95.88 570 ILE A C 1
ATOM 4492 O O . ILE A 1 570 ? -6.148 37.562 9.547 1 95.88 570 ILE A O 1
ATOM 4496 N N . VAL A 1 571 ? -5.004 38.281 7.77 1 96.81 571 VAL A N 1
ATOM 4497 C CA . VAL A 1 571 ? -6.199 38.344 6.934 1 96.81 571 VAL A CA 1
ATOM 4498 C C . VAL A 1 571 ? -6.09 37.312 5.793 1 96.81 571 VAL A C 1
ATOM 4500 O O . VAL A 1 571 ? -5.098 37.312 5.062 1 96.81 571 VAL A O 1
ATOM 4503 N N . ILE A 1 572 ? -7.137 36.531 5.645 1 97.88 572 ILE A N 1
ATOM 4504 C CA . ILE A 1 572 ? -7.199 35.625 4.523 1 97.88 572 ILE A CA 1
ATOM 4505 C C . ILE A 1 572 ? -8.391 35.969 3.631 1 97.88 572 ILE A C 1
ATOM 4507 O O . ILE A 1 572 ? -9.375 36.531 4.098 1 97.88 572 ILE A O 1
ATOM 4511 N N . ARG A 1 573 ? -8.289 35.719 2.326 1 98.44 573 ARG A N 1
ATOM 4512 C CA . ARG A 1 573 ? -9.312 35.969 1.316 1 98.44 573 ARG A CA 1
ATOM 4513 C C . ARG A 1 573 ? -9.586 34.719 0.5 1 98.44 573 ARG A C 1
ATOM 4515 O O . ARG A 1 573 ? -8.656 34.062 0.012 1 98.44 573 ARG A O 1
ATOM 4522 N N . TYR A 1 574 ? -10.812 34.312 0.376 1 97.69 574 TYR A N 1
ATOM 4523 C CA . TYR A 1 574 ? -11.141 33.125 -0.426 1 97.69 574 TYR A CA 1
ATOM 4524 C C . TYR A 1 574 ? -12.469 33.312 -1.15 1 97.69 574 TYR A C 1
ATOM 4526 O O . TYR A 1 574 ? -13.211 34.281 -0.864 1 97.69 574 TYR A O 1
ATOM 4534 N N . PHE A 1 575 ? -12.703 32.469 -2.145 1 97.56 575 PHE A N 1
ATOM 4535 C CA . PHE A 1 575 ? -13.906 32.531 -2.957 1 97.56 575 PHE A CA 1
ATOM 4536 C C . PHE A 1 575 ? -14.914 31.484 -2.506 1 97.56 575 PHE A C 1
ATOM 4538 O O . PHE A 1 575 ? -14.578 30.297 -2.41 1 97.56 575 PHE A O 1
ATOM 4545 N N . VAL A 1 576 ? -16.109 31.844 -2.217 1 97.19 576 VAL A N 1
ATOM 4546 C CA . VAL A 1 576 ? -17.156 30.922 -1.783 1 97.19 576 VAL A CA 1
ATOM 4547 C C . VAL A 1 576 ? -17.766 30.219 -2.996 1 97.19 576 VAL A C 1
ATOM 4549 O O . VAL A 1 576 ? -18.312 30.875 -3.883 1 97.19 576 VAL A O 1
ATOM 4552 N N . GLN A 1 577 ? -17.516 28.891 -2.957 1 92.88 577 GLN A N 1
ATOM 4553 C CA . GLN A 1 577 ? -17.984 28.078 -4.078 1 92.88 577 GLN A CA 1
ATOM 4554 C C . GLN A 1 577 ? -19.109 27.156 -3.658 1 92.88 577 GLN A C 1
ATOM 4556 O O . GLN A 1 577 ? -18.891 25.984 -3.336 1 92.88 577 GLN A O 1
ATOM 4561 N N . ASP A 1 578 ? -20.391 27.594 -3.637 1 92.44 578 ASP A N 1
ATOM 4562 C CA . ASP A 1 578 ? -21.594 26.797 -3.4 1 92.44 578 ASP A CA 1
ATOM 4563 C C . ASP A 1 578 ? -21.812 26.578 -1.905 1 92.44 578 ASP A C 1
ATOM 4565 O O . ASP A 1 578 ? -21.078 27.109 -1.075 1 92.44 578 ASP A O 1
ATOM 4569 N N . LYS A 1 579 ? -22.844 25.797 -1.582 1 94.12 579 LYS A N 1
ATOM 4570 C CA . LYS A 1 579 ? -23.172 25.5 -0.192 1 94.12 579 LYS A CA 1
ATOM 4571 C C . LYS A 1 579 ? -22.172 24.516 0.411 1 94.12 579 LYS A C 1
ATOM 4573 O O . LYS A 1 579 ? -21.875 23.469 -0.187 1 94.12 579 LYS A O 1
ATOM 4578 N N . PHE A 1 580 ? -21.625 24.859 1.535 1 96.12 580 PHE A N 1
ATOM 4579 C CA . PHE A 1 580 ? -20.672 24.016 2.234 1 96.12 580 PHE A CA 1
ATOM 4580 C C . PHE A 1 580 ? -20.641 24.344 3.723 1 96.12 580 PHE A C 1
ATOM 4582 O O . PHE A 1 580 ? -20.047 25.344 4.129 1 96.12 580 PHE A O 1
ATOM 4589 N N . PRO A 1 581 ? -21.375 23.5 4.52 1 96.31 581 PRO A N 1
ATOM 4590 C CA . PRO A 1 581 ? -21.172 23.656 5.965 1 96.31 581 PRO A CA 1
ATOM 4591 C C . PRO A 1 581 ? -19.828 23.109 6.434 1 96.31 581 PRO A C 1
ATOM 4593 O O . PRO A 1 581 ? -19.766 21.984 6.961 1 96.31 581 PRO A O 1
ATOM 4596 N N . SER A 1 582 ? -18.859 23.922 6.32 1 94.56 582 SER A N 1
ATOM 4597 C CA . SER A 1 582 ? -17.5 23.516 6.66 1 94.56 582 SER A CA 1
ATOM 4598 C C . SER A 1 582 ? -17.125 23.953 8.062 1 94.56 582 SER A C 1
ATOM 4600 O O . SER A 1 582 ? -18 24.266 8.883 1 94.56 582 SER A O 1
ATOM 4602 N N . ILE A 1 583 ? -15.781 23.891 8.336 1 97.06 583 ILE A N 1
ATOM 4603 C CA . ILE A 1 583 ? -15.297 24.188 9.68 1 97.06 583 ILE A CA 1
ATOM 4604 C C . ILE A 1 583 ? -14 25 9.594 1 97.06 583 ILE A C 1
ATOM 4606 O O . ILE A 1 583 ? -13.219 24.828 8.656 1 97.06 583 ILE A O 1
ATOM 4610 N N . LEU A 1 584 ? -13.844 25.969 10.406 1 97.5 584 LEU A N 1
ATOM 4611 C CA . LEU A 1 584 ? -12.609 26.688 10.719 1 97.5 584 LEU A CA 1
ATOM 4612 C C . LEU A 1 584 ? -12.117 26.328 12.117 1 97.5 584 LEU A C 1
ATOM 4614 O O . LEU A 1 584 ? -12.852 26.469 13.094 1 97.5 584 LEU A O 1
ATOM 4618 N N . HIS A 1 585 ? -10.867 25.859 12.195 1 96.81 585 HIS A N 1
ATOM 4619 C CA . HIS A 1 585 ? -10.484 25.359 13.516 1 96.81 585 HIS A CA 1
ATOM 4620 C C . HIS A 1 585 ? -8.977 25.375 13.695 1 96.81 585 HIS A C 1
ATOM 4622 O O . HIS A 1 585 ? -8.227 25.438 12.711 1 96.81 585 HIS A O 1
ATOM 4628 N N . CYS A 1 586 ? -8.547 25.406 14.977 1 96.44 586 CYS A N 1
ATOM 4629 C CA . CYS A 1 586 ? -7.141 25.203 15.305 1 96.44 586 CYS A CA 1
ATOM 4630 C C . CYS A 1 586 ? -6.746 23.734 15.117 1 96.44 586 CYS A C 1
ATOM 4632 O O . CYS A 1 586 ? -7.5 22.828 15.484 1 96.44 586 CYS A O 1
ATOM 4634 N N . HIS A 1 587 ? -5.605 23.484 14.562 1 95.88 587 HIS A N 1
ATOM 4635 C CA . HIS A 1 587 ? -5.227 22.109 14.234 1 95.88 587 HIS A CA 1
ATOM 4636 C C . HIS A 1 587 ? -4.391 21.484 15.352 1 95.88 587 HIS A C 1
ATOM 4638 O O . HIS A 1 587 ? -3.922 20.359 15.227 1 95.88 587 HIS A O 1
ATOM 4644 N N . ILE A 1 588 ? -4.168 22.172 16.422 1 93.62 588 ILE A N 1
ATOM 4645 C CA . ILE A 1 588 ? -3.729 21.5 17.656 1 93.62 588 ILE A CA 1
ATOM 4646 C C . ILE A 1 588 ? -4.867 20.672 18.219 1 93.62 588 ILE A C 1
ATOM 4648 O O . ILE A 1 588 ? -5.922 21.203 18.578 1 93.62 588 ILE A O 1
ATOM 4652 N N . ALA A 1 589 ? -4.621 19.438 18.328 1 92.12 589 ALA A N 1
ATOM 4653 C CA . ALA A 1 589 ? -5.699 18.469 18.562 1 92.12 589 ALA A CA 1
ATOM 4654 C C . ALA A 1 589 ? -6.414 18.766 19.875 1 92.12 589 ALA A C 1
ATOM 4656 O O . ALA A 1 589 ? -7.645 18.688 19.953 1 92.12 589 ALA A O 1
ATOM 4657 N N . SER A 1 590 ? -5.73 19.047 20.938 1 90.06 590 SER A N 1
ATOM 4658 C CA . SER A 1 590 ? -6.363 19.312 22.234 1 90.06 590 SER A CA 1
ATOM 4659 C C . SER A 1 590 ? -7.207 20.578 22.188 1 90.06 590 SER A C 1
ATOM 4661 O O . SER A 1 590 ? -8.25 20.672 22.844 1 90.06 590 SER A O 1
ATOM 4663 N N . HIS A 1 591 ? -6.734 21.594 21.422 1 92.12 591 HIS A N 1
ATOM 4664 C CA . HIS A 1 591 ? -7.516 22.812 21.266 1 92.12 591 HIS A CA 1
ATOM 4665 C C . HIS A 1 591 ? -8.805 22.547 20.5 1 92.12 591 HIS A C 1
ATOM 4667 O O . HIS A 1 591 ? -9.883 23 20.906 1 92.12 591 HIS A O 1
ATOM 4673 N N . GLN A 1 592 ? -8.656 21.828 19.484 1 91.31 592 GLN A N 1
ATOM 4674 C CA . GLN A 1 592 ? -9.828 21.5 18.672 1 91.31 592 GLN A CA 1
ATOM 4675 C C . GLN A 1 592 ? -10.812 20.641 19.453 1 91.31 592 GLN A C 1
ATOM 4677 O O . GLN A 1 592 ? -12.023 20.891 19.438 1 91.31 592 GLN A O 1
ATOM 4682 N N . MET A 1 593 ? -10.297 19.641 20.094 1 87.56 593 MET A N 1
ATOM 4683 C CA . MET A 1 593 ? -11.148 18.766 20.891 1 87.56 593 MET A CA 1
ATOM 4684 C C . MET A 1 593 ? -11.859 19.547 22 1 87.56 593 MET A C 1
ATOM 4686 O O . MET A 1 593 ? -12.984 19.219 22.375 1 87.56 593 MET A O 1
ATOM 4690 N N . GLY A 1 594 ? -11.195 20.562 22.406 1 88.69 594 GLY A N 1
ATOM 4691 C CA . GLY A 1 594 ? -11.773 21.391 23.453 1 88.69 594 GLY A CA 1
ATOM 4692 C C . GLY A 1 594 ? -12.766 22.406 22.906 1 88.69 594 GLY A C 1
ATOM 4693 O O . GLY A 1 594 ? -13.43 23.109 23.688 1 88.69 594 GLY A O 1
ATOM 4694 N N . GLY A 1 595 ? -12.805 22.547 21.625 1 93.12 595 GLY A N 1
ATOM 4695 C CA . GLY A 1 595 ? -13.859 23.375 21.062 1 93.12 595 GLY A CA 1
ATOM 4696 C C . GLY A 1 595 ? -13.328 24.578 20.297 1 93.12 595 GLY A C 1
ATOM 4697 O O . GLY A 1 595 ? -14.102 25.438 19.875 1 93.12 595 GLY A O 1
ATOM 4698 N N . MET A 1 596 ? -12.07 24.656 20.094 1 95.62 596 MET A N 1
ATOM 4699 C CA . MET A 1 596 ? -11.523 25.812 19.375 1 95.62 596 MET A CA 1
ATOM 4700 C C . MET A 1 596 ? -11.836 25.719 17.891 1 95.62 596 MET A C 1
ATOM 4702 O O . MET A 1 596 ? -10.938 25.469 17.078 1 95.62 596 MET A O 1
ATOM 4706 N N . ALA A 1 597 ? -13.016 25.969 17.578 1 96.94 597 ALA A N 1
ATOM 4707 C CA . ALA A 1 597 ? -13.539 25.844 16.219 1 96.94 597 ALA A CA 1
ATOM 4708 C C . ALA A 1 597 ? -14.797 26.703 16.031 1 96.94 597 ALA A C 1
ATOM 4710 O O . ALA A 1 597 ? -15.391 27.156 17.016 1 96.94 597 ALA A O 1
ATOM 4711 N N . LEU A 1 598 ? -15.102 27.016 14.812 1 97.38 598 LEU A N 1
ATOM 4712 C CA . LEU A 1 598 ? -16.375 27.578 14.383 1 97.38 598 LEU A CA 1
ATOM 4713 C C . LEU A 1 598 ? -16.875 26.891 13.117 1 97.38 598 LEU A C 1
ATOM 4715 O O . LEU A 1 598 ? -16.078 26.531 12.25 1 97.38 598 LEU A O 1
ATOM 4719 N N . ALA A 1 599 ? -18.188 26.734 13.062 1 97.25 599 ALA A N 1
ATOM 4720 C CA . ALA A 1 599 ? -18.75 26.344 11.773 1 97.25 599 ALA A CA 1
ATOM 4721 C C . ALA A 1 599 ? -18.594 27.469 10.75 1 97.25 599 ALA A C 1
ATOM 4723 O O . ALA A 1 599 ? -18.844 28.641 11.055 1 97.25 599 ALA A O 1
ATOM 4724 N N . LEU A 1 600 ? -18.062 27.172 9.664 1 97.31 600 LEU A N 1
ATOM 4725 C CA . LEU A 1 600 ? -18 28.078 8.531 1 97.31 600 LEU A CA 1
ATOM 4726 C C . LEU A 1 600 ? -19.031 27.703 7.473 1 97.31 600 LEU A C 1
ATOM 4728 O O . LEU A 1 600 ? -18.797 26.828 6.648 1 97.31 600 LEU A O 1
ATOM 4732 N N . LEU A 1 601 ? -20.109 28.375 7.523 1 97 601 LEU A N 1
ATOM 4733 C CA . LEU A 1 601 ? -21.25 28.062 6.672 1 97 601 LEU A CA 1
ATOM 4734 C C . LEU A 1 601 ? -21.219 28.891 5.387 1 97 601 LEU A C 1
ATOM 4736 O O . LEU A 1 601 ? -21.703 30.016 5.359 1 97 601 LEU A O 1
ATOM 4740 N N . ASP A 1 602 ? -20.781 28.281 4.352 1 96.44 602 ASP A N 1
ATOM 4741 C CA . ASP A 1 602 ? -20.625 28.953 3.07 1 96.44 602 ASP A CA 1
ATOM 4742 C C . ASP A 1 602 ? -21.891 28.828 2.221 1 96.44 602 ASP A C 1
ATOM 4744 O O . ASP A 1 602 ? -22.531 27.766 2.205 1 96.44 602 ASP A O 1
ATOM 4748 N N . GLY A 1 603 ? -22.203 29.891 1.521 1 95.88 603 GLY A N 1
ATOM 4749 C CA . GLY A 1 603 ? -23.297 29.891 0.553 1 95.88 603 GLY A CA 1
ATOM 4750 C C . GLY A 1 603 ? -24.656 29.75 1.191 1 95.88 603 GLY A C 1
ATOM 4751 O O . GLY A 1 603 ? -25.516 29 0.698 1 95.88 603 GLY A O 1
ATOM 4752 N N . VAL A 1 604 ? -24.891 30.391 2.279 1 94.62 604 VAL A N 1
ATOM 4753 C CA . VAL A 1 604 ? -26.109 30.203 3.045 1 94.62 604 VAL A CA 1
ATOM 4754 C C . VAL A 1 604 ? -27.312 30.656 2.227 1 94.62 604 VAL A C 1
ATOM 4756 O O . VAL A 1 604 ? -28.438 30.188 2.434 1 94.62 604 VAL A O 1
ATOM 4759 N N . ASP A 1 605 ? -27.125 31.5 1.305 1 93.88 605 ASP A N 1
ATOM 4760 C CA . ASP A 1 605 ? -28.203 32.062 0.482 1 93.88 605 ASP A CA 1
ATOM 4761 C C . ASP A 1 605 ? -28.703 31.016 -0.516 1 93.88 605 ASP A C 1
ATOM 4763 O O . ASP A 1 605 ? -29.781 31.172 -1.101 1 93.88 605 ASP A O 1
ATOM 4767 N N . VAL A 1 606 ? -28.016 29.938 -0.683 1 92.31 606 VAL A N 1
ATOM 4768 C CA . VAL A 1 606 ? -28.438 28.953 -1.672 1 92.31 606 VAL A CA 1
ATOM 4769 C C . VAL A 1 606 ? -28.766 27.625 -0.979 1 92.31 606 VAL A C 1
ATOM 4771 O O . VAL A 1 606 ? -28.828 26.578 -1.626 1 92.31 606 VAL A O 1
ATOM 4774 N N . TRP A 1 607 ? -28.953 27.562 0.254 1 88.62 607 TRP A N 1
ATOM 4775 C CA . TRP A 1 607 ? -29.281 26.344 0.978 1 88.62 607 TRP A CA 1
ATOM 4776 C C . TRP A 1 607 ? -30.734 25.938 0.748 1 88.62 607 TRP A C 1
ATOM 4778 O O . TRP A 1 607 ? -31.062 24.75 0.792 1 88.62 607 TRP A O 1
ATOM 4788 N N . ASP A 1 608 ? -31.734 26.812 0.626 1 71.75 608 ASP A N 1
ATOM 4789 C CA . ASP A 1 608 ? -33.156 26.531 0.43 1 71.75 608 ASP A CA 1
ATOM 4790 C C . ASP A 1 608 ? -33.406 26.062 -0.998 1 71.75 608 ASP A C 1
ATOM 4792 O O . ASP A 1 608 ? -34.531 25.672 -1.322 1 71.75 608 ASP A O 1
ATOM 4796 N N . SER A 1 609 ? -32.469 26.031 -1.828 1 54.66 609 SER A N 1
ATOM 4797 C CA . SER A 1 609 ? -32.812 25.734 -3.217 1 54.66 609 SER A CA 1
ATOM 4798 C C . SER A 1 609 ? -32.562 24.25 -3.527 1 54.66 609 SER A C 1
ATOM 4800 O O . SER A 1 609 ? -31.688 23.625 -2.92 1 54.66 609 SER A O 1
ATOM 4802 N N . MET B 1 1 ? -32 21.109 -58.125 1 29.09 1 MET B N 1
ATOM 4803 C CA . MET B 1 1 ? -30.953 20.156 -57.781 1 29.09 1 MET B CA 1
ATOM 4804 C C . MET B 1 1 ? -30.25 20.578 -56.5 1 29.09 1 MET B C 1
ATOM 4806 O O . MET B 1 1 ? -29.391 21.469 -56.531 1 29.09 1 MET B O 1
ATOM 4810 N N . TYR B 1 2 ? -30.953 20.656 -55.406 1 35.72 2 TYR B N 1
ATOM 4811 C CA . TYR B 1 2 ? -30.609 21.094 -54.062 1 35.72 2 TYR B CA 1
ATOM 4812 C C . TYR B 1 2 ? -29.531 20.203 -53.438 1 35.72 2 TYR B C 1
ATOM 4814 O O . TYR B 1 2 ? -29.734 18.984 -53.312 1 35.72 2 TYR B O 1
ATOM 4822 N N . LEU B 1 3 ? -28.266 20.547 -53.719 1 31.84 3 LEU B N 1
ATOM 4823 C CA . LEU B 1 3 ? -27.094 19.859 -53.188 1 31.84 3 LEU B CA 1
ATOM 4824 C C . LEU B 1 3 ? -27.125 19.875 -51.656 1 31.84 3 LEU B C 1
ATOM 4826 O O . LEU B 1 3 ? -27.062 20.938 -51.031 1 31.84 3 LEU B O 1
ATOM 4830 N N . SER B 1 4 ? -27.828 18.906 -51.062 1 35.53 4 SER B N 1
ATOM 4831 C CA . SER B 1 4 ? -27.859 18.672 -49.625 1 35.53 4 SER B CA 1
ATOM 4832 C C . SER B 1 4 ? -26.453 18.391 -49.094 1 35.53 4 SER B C 1
ATOM 4834 O O . SER B 1 4 ? -25.797 17.438 -49.531 1 35.53 4 SER B O 1
ATOM 4836 N N . THR B 1 5 ? -25.719 19.438 -48.719 1 37.62 5 THR B N 1
ATOM 4837 C CA . THR B 1 5 ? -24.406 19.328 -48.062 1 37.62 5 THR B CA 1
ATOM 4838 C C . THR B 1 5 ? -24.516 18.5 -46.781 1 37.62 5 THR B C 1
ATOM 4840 O O . THR B 1 5 ? -25.219 18.875 -45.844 1 37.62 5 THR B O 1
ATOM 4843 N N . VAL B 1 6 ? -24.438 17.188 -46.906 1 37.12 6 VAL B N 1
ATOM 4844 C CA . VAL B 1 6 ? -24.359 16.281 -45.75 1 37.12 6 VAL B CA 1
ATOM 4845 C C . VAL B 1 6 ? -23.125 16.594 -44.906 1 37.12 6 VAL B C 1
ATOM 4847 O O . VAL B 1 6 ? -22 16.5 -45.406 1 37.12 6 VAL B O 1
ATOM 4850 N N . LEU B 1 7 ? -23.266 17.531 -43.969 1 37.19 7 LEU B N 1
ATOM 4851 C CA . LEU B 1 7 ? -22.219 17.781 -42.969 1 37.19 7 LEU B CA 1
ATOM 4852 C C . LEU B 1 7 ? -21.891 16.516 -42.188 1 37.19 7 LEU B C 1
ATOM 4854 O O . LEU B 1 7 ? -22.781 15.938 -41.562 1 37.19 7 LEU B O 1
ATOM 4858 N N . PHE B 1 8 ? -20.922 15.742 -42.656 1 34.69 8 PHE B N 1
ATOM 4859 C CA . PHE B 1 8 ? -20.422 14.594 -41.906 1 34.69 8 PHE B CA 1
ATOM 4860 C C . PHE B 1 8 ? -19.953 15.023 -40.531 1 34.69 8 PHE B C 1
ATOM 4862 O O . PHE B 1 8 ? -19.156 15.961 -40.375 1 34.69 8 PHE B O 1
ATOM 4869 N N . PRO B 1 9 ? -20.703 14.664 -39.5 1 36.28 9 PRO B N 1
ATOM 4870 C CA . PRO B 1 9 ? -20.188 14.945 -38.156 1 36.28 9 PRO B CA 1
ATOM 4871 C C . PRO B 1 9 ? -18.828 14.312 -37.906 1 36.28 9 PRO B C 1
ATOM 4873 O O . PRO B 1 9 ? -18.625 13.133 -38.188 1 36.28 9 PRO B O 1
ATOM 4876 N N . LEU B 1 10 ? -17.781 15.047 -38.031 1 31.95 10 LEU B N 1
ATOM 4877 C CA . LEU B 1 10 ? -16.469 14.586 -37.562 1 31.95 10 LEU B CA 1
ATOM 4878 C C . LEU B 1 10 ? -16.562 14.039 -36.156 1 31.95 10 LEU B C 1
ATOM 4880 O O . LEU B 1 10 ? -16.859 14.773 -35.219 1 31.95 10 LEU B O 1
ATOM 4884 N N . LEU B 1 11 ? -16.875 12.805 -36.031 1 32.31 11 LEU B N 1
ATOM 4885 C CA . LEU B 1 11 ? -16.719 12.117 -34.75 1 32.31 11 LEU B CA 1
ATOM 4886 C C . LEU B 1 11 ? -15.312 12.328 -34.219 1 32.31 11 LEU B C 1
ATOM 4888 O O . LEU B 1 11 ? -14.328 11.883 -34.812 1 32.31 11 LEU B O 1
ATOM 4892 N N . ALA B 1 12 ? -15.117 13.391 -33.531 1 33.44 12 ALA B N 1
ATOM 4893 C CA . ALA B 1 12 ? -13.898 13.531 -32.719 1 33.44 12 ALA B CA 1
ATOM 4894 C C . ALA B 1 12 ? -13.617 12.266 -31.922 1 33.44 12 ALA B C 1
ATOM 4896 O O . ALA B 1 12 ? -14.352 11.938 -30.984 1 33.44 12 ALA B O 1
ATOM 4897 N N . LEU B 1 13 ? -13.062 11.273 -32.562 1 32.59 13 LEU B N 1
ATOM 4898 C CA . LEU B 1 13 ? -12.477 10.141 -31.875 1 32.59 13 LEU B CA 1
ATOM 4899 C C . LEU B 1 13 ? -11.594 10.609 -30.719 1 32.59 13 LEU B C 1
ATOM 4901 O O . LEU B 1 13 ? -10.562 11.25 -30.938 1 32.59 13 LEU B O 1
ATOM 4905 N N . ASN B 1 14 ? -12.18 10.836 -29.641 1 34.59 14 ASN B N 1
ATOM 4906 C CA . ASN B 1 14 ? -11.461 11.008 -28.375 1 34.59 14 ASN B CA 1
ATOM 4907 C C . ASN B 1 14 ? -10.5 9.852 -28.109 1 34.59 14 ASN B C 1
ATOM 4909 O O . ASN B 1 14 ? -10.922 8.766 -27.719 1 34.59 14 ASN B O 1
ATOM 4913 N N . LEU B 1 15 ? -9.508 9.742 -28.922 1 35.47 15 LEU B N 1
ATOM 4914 C CA . LEU B 1 15 ? -8.414 8.836 -28.578 1 35.47 15 LEU B CA 1
ATOM 4915 C C . LEU B 1 15 ? -7.875 9.133 -27.188 1 35.47 15 LEU B C 1
ATOM 4917 O O . LEU B 1 15 ? -7.168 10.125 -26.984 1 35.47 15 LEU B O 1
ATOM 4921 N N . GLY B 1 16 ? -8.555 8.75 -26.219 1 40.47 16 GLY B N 1
ATOM 4922 C CA . GLY B 1 16 ? -8.047 8.742 -24.859 1 40.47 16 GLY B CA 1
ATOM 4923 C C . GLY B 1 16 ? -6.699 8.055 -24.734 1 40.47 16 GLY B C 1
ATOM 4924 O O . GLY B 1 16 ? -6.621 6.828 -24.719 1 40.47 16 GLY B O 1
ATOM 4925 N N . LEU B 1 17 ? -5.668 8.57 -25.25 1 41.44 17 LEU B N 1
ATOM 4926 C CA . LEU B 1 17 ? -4.324 8.023 -25.094 1 41.44 17 LEU B CA 1
ATOM 4927 C C . LEU B 1 17 ? -3.926 7.965 -23.625 1 41.44 17 LEU B C 1
ATOM 4929 O O . LEU B 1 17 ? -3.916 8.984 -22.938 1 41.44 17 LEU B O 1
ATOM 4933 N N . SER B 1 18 ? -4.172 6.945 -23 1 50.97 18 SER B N 1
ATOM 4934 C CA . SER B 1 18 ? -3.6 6.652 -21.688 1 50.97 18 SER B CA 1
ATOM 4935 C C . SER B 1 18 ? -2.082 6.801 -21.703 1 50.97 18 SER B C 1
ATOM 4937 O O . SER B 1 18 ? -1.4 6.172 -22.516 1 50.97 18 SER B O 1
ATOM 4939 N N . HIS B 1 19 ? -1.507 7.98 -21.406 1 57.34 19 HIS B N 1
ATOM 4940 C CA . HIS B 1 19 ? -0.068 8.219 -21.422 1 57.34 19 HIS B CA 1
ATOM 4941 C C . HIS B 1 19 ? 0.643 7.355 -20.375 1 57.34 19 HIS B C 1
ATOM 4943 O O . HIS B 1 19 ? 0.115 7.125 -19.281 1 57.34 19 HIS B O 1
ATOM 4949 N N . ALA B 1 20 ? 1.615 6.691 -20.812 1 67.88 20 ALA B N 1
ATOM 4950 C CA . ALA B 1 20 ? 2.598 5.945 -20.031 1 67.88 20 ALA B CA 1
ATOM 4951 C C . ALA B 1 20 ? 3.199 6.82 -18.938 1 67.88 20 ALA B C 1
ATOM 4953 O O . ALA B 1 20 ? 3.549 7.98 -19.188 1 67.88 20 ALA B O 1
ATOM 4954 N N . ARG B 1 21 ? 2.979 6.43 -17.766 1 76.75 21 ARG B N 1
ATOM 4955 C CA . ARG B 1 21 ? 3.568 7.141 -16.641 1 76.75 21 ARG B CA 1
ATOM 4956 C C . ARG B 1 21 ? 4.789 6.402 -16.094 1 76.75 21 ARG B C 1
ATOM 4958 O O . ARG B 1 21 ? 4.926 5.195 -16.297 1 76.75 21 ARG B O 1
ATOM 4965 N N . PHE B 1 22 ? 5.699 7.168 -15.656 1 75.19 22 PHE B N 1
ATOM 4966 C CA . PHE B 1 22 ? 6.773 6.578 -14.867 1 75.19 22 PHE B CA 1
ATOM 4967 C C . PHE B 1 22 ? 6.328 6.344 -13.43 1 75.19 22 PHE B C 1
ATOM 4969 O O . PHE B 1 22 ? 5.754 7.234 -12.797 1 75.19 22 PHE B O 1
ATOM 4976 N N . VAL B 1 23 ? 6.465 5.113 -12.945 1 81.62 23 VAL B N 1
ATOM 4977 C CA . VAL B 1 23 ? 6.066 4.77 -11.586 1 81.62 23 VAL B CA 1
ATOM 4978 C C . VAL B 1 23 ? 7.227 4.078 -10.867 1 81.62 23 VAL B C 1
ATOM 4980 O O . VAL B 1 23 ? 7.949 3.283 -11.469 1 81.62 23 VAL B O 1
ATOM 4983 N N . ARG B 1 24 ? 7.398 4.418 -9.555 1 84.44 24 ARG B N 1
ATOM 4984 C CA . ARG B 1 24 ? 8.461 3.826 -8.742 1 84.44 24 ARG B CA 1
ATOM 4985 C C . ARG B 1 24 ? 7.887 3.086 -7.543 1 84.44 24 ARG B C 1
ATOM 4987 O O . ARG B 1 24 ? 6.934 3.553 -6.914 1 84.44 24 ARG B O 1
ATOM 4994 N N . GLU B 1 25 ? 8.445 1.956 -7.297 1 87.88 25 GLU B N 1
ATOM 4995 C CA . GLU B 1 25 ? 8.18 1.187 -6.086 1 87.88 25 GLU B CA 1
ATOM 4996 C C . GLU B 1 25 ? 9.469 0.753 -5.406 1 87.88 25 GLU B C 1
ATOM 4998 O O . GLU B 1 25 ? 10.523 0.708 -6.043 1 87.88 25 GLU B O 1
ATOM 5003 N N . THR B 1 26 ? 9.438 0.57 -4.105 1 86.75 26 THR B N 1
ATOM 5004 C CA . THR B 1 26 ? 10.547 0.023 -3.334 1 86.75 26 THR B CA 1
ATOM 5005 C C . THR B 1 26 ? 10.117 -1.233 -2.584 1 86.75 26 THR B C 1
ATOM 5007 O O . THR B 1 26 ? 9.047 -1.258 -1.964 1 86.75 26 THR B O 1
ATOM 5010 N N . LEU B 1 27 ? 10.906 -2.25 -2.676 1 94.75 27 LEU B N 1
ATOM 5011 C CA . LEU B 1 27 ? 10.719 -3.473 -1.901 1 94.75 27 LEU B CA 1
ATOM 5012 C C . LEU B 1 27 ? 11.914 -3.729 -0.99 1 94.75 27 LEU B C 1
ATOM 5014 O O . LEU B 1 27 ? 13.016 -4.008 -1.469 1 94.75 27 LEU B O 1
ATOM 5018 N N . GLU B 1 28 ? 11.719 -3.623 0.246 1 91.5 28 GLU B N 1
ATOM 5019 C CA . GLU B 1 28 ? 12.727 -3.986 1.239 1 91.5 28 GLU B CA 1
ATOM 5020 C C . GLU B 1 28 ? 12.453 -5.375 1.814 1 91.5 28 GLU B C 1
ATOM 5022 O O . GLU B 1 28 ? 11.398 -5.617 2.393 1 91.5 28 GLU B O 1
ATOM 5027 N N . LEU B 1 29 ? 13.438 -6.219 1.685 1 97 29 LEU B N 1
ATOM 5028 C CA . LEU B 1 29 ? 13.297 -7.59 2.164 1 97 29 LEU B CA 1
ATOM 5029 C C . LEU B 1 29 ? 14.016 -7.773 3.498 1 97 29 LEU B C 1
ATOM 5031 O O . LEU B 1 29 ? 15.195 -7.445 3.627 1 97 29 LEU B O 1
ATOM 5035 N N . THR B 1 30 ? 13.312 -8.305 4.445 1 95.12 30 THR B N 1
ATOM 5036 C CA . THR B 1 30 ? 13.898 -8.562 5.758 1 95.12 30 THR B CA 1
ATOM 5037 C C . THR B 1 30 ? 13.578 -9.984 6.223 1 95.12 30 THR B C 1
ATOM 5039 O O . THR B 1 30 ? 12.656 -10.625 5.699 1 95.12 30 THR B O 1
ATOM 5042 N N . TRP B 1 31 ? 14.43 -10.547 7.078 1 96.56 31 TRP B N 1
ATOM 5043 C CA . TRP B 1 31 ? 14.297 -11.867 7.676 1 96.56 31 TRP B CA 1
ATOM 5044 C C . TRP B 1 31 ? 13.828 -11.766 9.125 1 96.56 31 TRP B C 1
ATOM 5046 O O . TRP B 1 31 ? 14.617 -11.445 10.016 1 96.56 31 TRP B O 1
ATOM 5056 N N . GLU B 1 32 ? 12.516 -12.047 9.398 1 94.44 32 GLU B N 1
ATOM 5057 C CA . GLU B 1 32 ? 11.906 -11.859 10.711 1 94.44 32 GLU B CA 1
ATOM 5058 C C . GLU B 1 32 ? 11.008 -13.031 11.078 1 94.44 32 GLU B C 1
ATOM 5060 O O . GLU B 1 32 ? 10.727 -13.891 10.242 1 94.44 32 GLU B O 1
ATOM 5065 N N . TYR B 1 33 ? 10.594 -13.102 12.367 1 93.31 33 TYR B N 1
ATOM 5066 C CA . TYR B 1 33 ? 9.703 -14.164 12.805 1 93.31 33 TYR B CA 1
ATOM 5067 C C . TYR B 1 33 ? 8.25 -13.828 12.484 1 93.31 33 TYR B C 1
ATOM 5069 O O . TYR B 1 33 ? 7.828 -12.68 12.617 1 93.31 33 TYR B O 1
ATOM 5077 N N . GLY B 1 34 ? 7.527 -14.812 11.984 1 94.31 34 GLY B N 1
ATOM 5078 C CA . GLY B 1 34 ? 6.105 -14.672 11.719 1 94.31 34 GLY B CA 1
ATOM 5079 C C . GLY B 1 34 ? 5.344 -15.977 11.852 1 94.31 34 GLY B C 1
ATOM 5080 O O . GLY B 1 34 ? 5.945 -17.047 11.969 1 94.31 34 GLY B O 1
ATOM 5081 N N . SER B 1 35 ? 4.035 -15.867 11.969 1 94.81 35 SER B N 1
ATOM 5082 C CA . SER B 1 35 ? 3.117 -17 12.062 1 94.81 35 SER B CA 1
ATOM 5083 C C . SER B 1 35 ? 1.803 -16.703 11.344 1 94.81 35 SER B C 1
ATOM 5085 O O . SER B 1 35 ? 0.782 -16.453 11.984 1 94.81 35 SER B O 1
ATOM 5087 N N . PRO B 1 36 ? 1.825 -16.844 10.055 1 96.38 36 PRO B N 1
ATOM 5088 C CA . PRO B 1 36 ? 0.645 -16.453 9.273 1 96.38 36 PRO B CA 1
ATOM 5089 C C . PRO B 1 36 ? -0.567 -17.344 9.57 1 96.38 36 PRO B C 1
ATOM 5091 O O . PRO B 1 36 ? -1.704 -16.938 9.305 1 96.38 36 PRO B O 1
ATOM 5094 N N . ASN B 1 37 ? -0.372 -18.469 10.117 1 97.25 37 ASN B N 1
ATOM 5095 C CA . ASN B 1 37 ? -1.481 -19.375 10.398 1 97.25 37 ASN B CA 1
ATOM 5096 C C . ASN B 1 37 ? -1.823 -19.406 11.891 1 97.25 37 ASN B C 1
ATOM 5098 O O . ASN B 1 37 ? -2.625 -20.234 12.328 1 97.25 37 ASN B O 1
ATOM 5102 N N . GLY B 1 38 ? -1.169 -18.625 12.727 1 92.38 38 GLY B N 1
ATOM 5103 C CA . GLY B 1 38 ? -1.443 -18.547 14.156 1 92.38 38 GLY B CA 1
ATOM 5104 C C . GLY B 1 38 ? -0.709 -19.594 14.961 1 92.38 38 GLY B C 1
ATOM 5105 O O . GLY B 1 38 ? -0.845 -19.656 16.188 1 92.38 38 GLY B O 1
ATOM 5106 N N . GLY B 1 39 ? 0.088 -20.422 14.328 1 94.25 39 GLY B N 1
ATOM 5107 C CA . GLY B 1 39 ? 0.856 -21.453 15.008 1 94.25 39 GLY B CA 1
ATOM 5108 C C . GLY B 1 39 ? 2.205 -20.953 15.5 1 94.25 39 GLY B C 1
ATOM 5109 O O . GLY B 1 39 ? 2.363 -19.781 15.82 1 94.25 39 GLY B O 1
ATOM 5110 N N . THR B 1 40 ? 3.121 -21.859 15.641 1 90.19 40 THR B N 1
ATOM 5111 C CA . THR B 1 40 ? 4.465 -21.516 16.094 1 90.19 40 THR B CA 1
ATOM 5112 C C . THR B 1 40 ? 5.176 -20.641 15.078 1 90.19 40 THR B C 1
ATOM 5114 O O . THR B 1 40 ? 5.281 -21 13.906 1 90.19 40 THR B O 1
ATOM 5117 N N . PRO B 1 41 ? 5.648 -19.531 15.586 1 94.19 41 PRO B N 1
ATOM 5118 C CA . PRO B 1 41 ? 6.359 -18.656 14.648 1 94.19 41 PRO B CA 1
ATOM 5119 C C . PRO B 1 41 ? 7.691 -19.25 14.188 1 94.19 41 PRO B C 1
ATOM 5121 O O . PRO B 1 41 ? 8.297 -20.047 14.906 1 94.19 41 PRO B O 1
ATOM 5124 N N . ARG B 1 42 ? 8.117 -18.891 13.016 1 96.06 42 ARG B N 1
ATOM 5125 C CA . ARG B 1 42 ? 9.445 -19.188 12.492 1 96.06 42 ARG B CA 1
ATOM 5126 C C . ARG B 1 42 ? 9.945 -18.062 11.594 1 96.06 42 ARG B C 1
ATOM 5128 O O . ARG B 1 42 ? 9.195 -17.141 11.266 1 96.06 42 ARG B O 1
ATOM 5135 N N . GLU B 1 43 ? 11.203 -18.109 11.289 1 96.81 43 GLU B N 1
ATOM 5136 C CA . GLU B 1 43 ? 11.797 -17.109 10.414 1 96.81 43 GLU B CA 1
ATOM 5137 C C . GLU B 1 43 ? 11.211 -17.188 9.008 1 96.81 43 GLU B C 1
ATOM 5139 O O . GLU B 1 43 ? 10.977 -18.281 8.484 1 96.81 43 GLU B O 1
ATOM 5144 N N . MET B 1 44 ? 10.961 -16.047 8.445 1 97.94 44 MET B N 1
ATOM 5145 C CA . MET B 1 44 ? 10.43 -15.938 7.094 1 97.94 44 MET B CA 1
ATOM 5146 C C . MET B 1 44 ? 10.75 -14.57 6.488 1 97.94 44 MET B C 1
ATOM 5148 O O . MET B 1 44 ? 11.25 -13.688 7.18 1 97.94 44 MET B O 1
ATOM 5152 N N . VAL B 1 45 ? 10.5 -14.414 5.238 1 98.25 45 VAL B N 1
ATOM 5153 C CA . VAL B 1 45 ? 10.766 -13.164 4.527 1 98.25 45 VAL B CA 1
ATOM 5154 C C . VAL B 1 45 ? 9.578 -12.219 4.691 1 98.25 45 VAL B C 1
ATOM 5156 O O . VAL B 1 45 ? 8.43 -12.602 4.469 1 98.25 45 VAL B O 1
ATOM 5159 N N . PHE B 1 46 ? 9.836 -11.039 5.129 1 96.38 46 PHE B N 1
ATOM 5160 C CA . PHE B 1 46 ? 8.898 -9.93 5.047 1 96.38 46 PHE B CA 1
ATOM 5161 C C . PHE B 1 46 ? 9.305 -8.945 3.953 1 96.38 46 PHE B C 1
ATOM 5163 O O . PHE B 1 46 ? 10.5 -8.727 3.73 1 96.38 46 PHE B O 1
ATOM 5170 N N . THR B 1 47 ? 8.367 -8.438 3.225 1 97.25 47 THR B N 1
ATOM 5171 C CA . THR B 1 47 ? 8.57 -7.387 2.23 1 97.25 47 THR B CA 1
ATOM 5172 C C . THR B 1 47 ? 7.895 -6.09 2.668 1 97.25 47 THR B C 1
ATOM 5174 O O . THR B 1 47 ? 6.668 -6.035 2.789 1 97.25 47 THR B O 1
ATOM 5177 N N . ASN B 1 48 ? 8.703 -5.055 2.871 1 90.25 48 ASN B N 1
ATOM 5178 C CA . ASN B 1 48 ? 8.219 -3.791 3.416 1 90.25 48 ASN B CA 1
ATOM 5179 C C . ASN B 1 48 ? 7.488 -3.996 4.738 1 90.25 48 ASN B C 1
ATOM 5181 O O . ASN B 1 48 ? 6.438 -3.393 4.973 1 90.25 48 ASN B O 1
ATOM 5185 N N . GLY B 1 49 ? 7.945 -5.031 5.496 1 86.69 49 GLY B N 1
ATOM 5186 C CA . GLY B 1 49 ? 7.422 -5.277 6.832 1 86.69 49 GLY B CA 1
ATOM 5187 C C . GLY B 1 49 ? 6.137 -6.082 6.832 1 86.69 49 GLY B C 1
ATOM 5188 O O . GLY B 1 49 ? 5.516 -6.273 7.879 1 86.69 49 GLY B O 1
ATOM 5189 N N . GLU B 1 50 ? 5.75 -6.504 5.73 1 89.25 50 GLU B N 1
ATOM 5190 C CA . GLU B 1 50 ? 4.488 -7.234 5.676 1 89.25 50 GLU B CA 1
ATOM 5191 C C . GLU B 1 50 ? 4.645 -8.555 4.934 1 89.25 50 GLU B C 1
ATOM 5193 O O . GLU B 1 50 ? 5.625 -8.758 4.211 1 89.25 50 GLU B O 1
ATOM 5198 N N . TYR B 1 51 ? 3.703 -9.523 5.18 1 95.62 51 TYR B N 1
ATOM 5199 C CA . TYR B 1 51 ? 3.531 -10.773 4.449 1 95.62 51 TYR B CA 1
ATOM 5200 C C . TYR B 1 51 ? 2.066 -10.992 4.09 1 95.62 51 TYR B C 1
ATOM 5202 O O . TYR B 1 51 ? 1.192 -10.945 4.961 1 95.62 51 TYR B O 1
ATOM 5210 N N . PRO B 1 52 ? 1.788 -11.344 2.797 1 97.25 52 PRO B N 1
ATOM 5211 C CA . PRO B 1 52 ? 2.666 -11.211 1.631 1 97.25 52 PRO B CA 1
ATOM 5212 C C . PRO B 1 52 ? 3.139 -9.773 1.404 1 97.25 52 PRO B C 1
ATOM 5214 O O . PRO B 1 52 ? 2.74 -8.867 2.139 1 97.25 52 PRO B O 1
ATOM 5217 N N . GLY B 1 53 ? 4.059 -9.648 0.471 1 96.62 53 GLY B N 1
ATOM 5218 C CA . GLY B 1 53 ? 4.469 -8.305 0.103 1 96.62 53 GLY B CA 1
ATOM 5219 C C . GLY B 1 53 ? 3.328 -7.449 -0.418 1 96.62 53 GLY B C 1
ATOM 5220 O O . GLY B 1 53 ? 2.234 -7.957 -0.673 1 96.62 53 GLY B O 1
ATOM 5221 N N . PRO B 1 54 ? 3.588 -6.145 -0.569 1 93.12 54 PRO B N 1
ATOM 5222 C CA . PRO B 1 54 ? 2.518 -5.254 -1.027 1 93.12 54 PRO B CA 1
ATOM 5223 C C . PRO B 1 54 ? 2.027 -5.598 -2.432 1 93.12 54 PRO B C 1
ATOM 5225 O O . PRO B 1 54 ? 2.809 -6.059 -3.268 1 93.12 54 PRO B O 1
ATOM 5228 N N . ASP B 1 55 ? 0.656 -5.297 -2.617 1 94.88 55 ASP B N 1
ATOM 5229 C CA . ASP B 1 55 ? 0.138 -5.367 -3.98 1 94.88 55 ASP B CA 1
ATOM 5230 C C . ASP B 1 55 ? 0.751 -4.277 -4.855 1 94.88 55 ASP B C 1
ATOM 5232 O O . ASP B 1 55 ? 0.804 -3.109 -4.457 1 94.88 55 ASP B O 1
ATOM 5236 N N . LEU B 1 56 ? 1.248 -4.656 -5.961 1 96.12 56 LEU B N 1
ATOM 5237 C CA . LEU B 1 56 ? 1.725 -3.691 -6.945 1 96.12 56 LEU B CA 1
ATOM 5238 C C . LEU B 1 56 ? 0.704 -3.506 -8.062 1 96.12 56 LEU B C 1
ATOM 5240 O O . LEU B 1 56 ? 0.353 -4.465 -8.758 1 96.12 56 LEU B O 1
ATOM 5244 N N . ILE B 1 57 ? 0.188 -2.297 -8.18 1 93.12 57 ILE B N 1
ATOM 5245 C CA . ILE B 1 57 ? -0.823 -1.984 -9.188 1 93.12 57 ILE B CA 1
ATOM 5246 C C . ILE B 1 57 ? -0.272 -0.955 -10.172 1 93.12 57 ILE B C 1
ATOM 5248 O O . ILE B 1 57 ? 0.158 0.129 -9.766 1 93.12 57 ILE B O 1
ATOM 5252 N N . PHE B 1 58 ? -0.234 -1.292 -11.461 1 93.38 58 PHE B N 1
ATOM 5253 C CA . PHE B 1 58 ? 0.234 -0.415 -12.523 1 93.38 58 PHE B CA 1
ATOM 5254 C C . PHE B 1 58 ? -0.817 -0.285 -13.625 1 93.38 58 PHE B C 1
ATOM 5256 O O . PHE B 1 58 ? -1.82 -1.003 -13.617 1 93.38 58 PHE B O 1
ATOM 5263 N N . ASP B 1 59 ? -0.599 0.653 -14.531 1 89.12 59 ASP B N 1
ATOM 5264 C CA . ASP B 1 59 ? -1.372 0.76 -15.758 1 89.12 59 ASP B CA 1
ATOM 5265 C C . ASP B 1 59 ? -0.566 0.264 -16.953 1 89.12 59 ASP B C 1
ATOM 5267 O O . ASP B 1 59 ? 0.659 0.4 -16.984 1 89.12 59 ASP B O 1
ATOM 5271 N N . GLU B 1 60 ? -1.297 -0.3 -17.844 1 94 60 GLU B N 1
ATOM 5272 C CA . GLU B 1 60 ? -0.653 -0.848 -19.031 1 94 60 GLU B CA 1
ATOM 5273 C C . GLU B 1 60 ? 0.255 0.184 -19.688 1 94 60 GLU B C 1
ATOM 5275 O O . GLU B 1 60 ? -0.159 1.32 -19.922 1 94 60 GLU B O 1
ATOM 5280 N N . ASP B 1 61 ? 1.548 -0.165 -19.906 1 92.5 61 ASP B N 1
ATOM 5281 C CA . ASP B 1 61 ? 2.59 0.57 -20.609 1 92.5 61 ASP B CA 1
ATOM 5282 C C . ASP B 1 61 ? 3.293 1.56 -19.688 1 92.5 61 ASP B C 1
ATOM 5284 O O . ASP B 1 61 ? 4.137 2.34 -20.125 1 92.5 61 ASP B O 1
ATOM 5288 N N . ASP B 1 62 ? 2.93 1.56 -18.438 1 88.88 62 ASP B N 1
ATOM 5289 C CA . ASP B 1 62 ? 3.734 2.334 -17.5 1 88.88 62 ASP B CA 1
ATOM 5290 C C . ASP B 1 62 ? 5.207 1.931 -17.578 1 88.88 62 ASP B C 1
ATOM 5292 O O . ASP B 1 62 ? 5.523 0.754 -17.766 1 88.88 62 ASP B O 1
ATOM 5296 N N . ASP B 1 63 ? 6.082 2.904 -17.469 1 88.5 63 ASP B N 1
ATOM 5297 C CA . ASP B 1 63 ? 7.488 2.627 -17.203 1 88.5 63 ASP B CA 1
ATOM 5298 C C . ASP B 1 63 ? 7.73 2.418 -15.711 1 88.5 63 ASP B C 1
ATOM 5300 O O . ASP B 1 63 ? 7.598 3.354 -14.914 1 88.5 63 ASP B O 1
ATOM 5304 N N . VAL B 1 64 ? 8.133 1.211 -15.367 1 92.44 64 VAL B N 1
ATOM 5305 C CA . VAL B 1 64 ? 8.156 0.819 -13.961 1 92.44 64 VAL B CA 1
ATOM 5306 C C . VAL B 1 64 ? 9.602 0.678 -13.484 1 92.44 64 VAL B C 1
ATOM 5308 O O . VAL B 1 64 ? 10.43 0.078 -14.172 1 92.44 64 VAL B O 1
ATOM 5311 N N . GLU B 1 65 ? 9.875 1.254 -12.383 1 89.56 65 GLU B N 1
ATOM 5312 C CA . GLU B 1 65 ? 11.117 1.024 -11.648 1 89.56 65 GLU B CA 1
ATOM 5313 C C . GLU B 1 65 ? 10.836 0.456 -10.258 1 89.56 65 GLU B C 1
ATOM 5315 O O . GLU B 1 65 ? 10.039 1.011 -9.5 1 89.56 65 GLU B O 1
ATOM 5320 N N . VAL B 1 66 ? 11.438 -0.639 -9.938 1 93.75 66 VAL B N 1
ATOM 5321 C CA . VAL B 1 66 ? 11.32 -1.228 -8.609 1 93.75 66 VAL B CA 1
ATOM 5322 C C . VAL B 1 66 ? 12.711 -1.374 -7.988 1 93.75 66 VAL B C 1
ATOM 5324 O O . VAL B 1 66 ? 13.531 -2.158 -8.469 1 93.75 66 VAL B O 1
ATOM 5327 N N . LEU B 1 67 ? 12.969 -0.636 -6.984 1 89.5 67 LEU B N 1
ATOM 5328 C CA . LEU B 1 67 ? 14.188 -0.791 -6.199 1 89.5 67 LEU B CA 1
ATOM 5329 C C . LEU B 1 67 ? 14.023 -1.891 -5.156 1 89.5 67 LEU B C 1
ATOM 5331 O O . LEU B 1 67 ? 13.125 -1.827 -4.316 1 89.5 67 LEU B O 1
ATOM 5335 N N . VAL B 1 68 ? 14.898 -2.863 -5.23 1 94.56 68 VAL B N 1
ATOM 5336 C CA . VAL B 1 68 ? 14.867 -3.955 -4.262 1 94.56 68 VAL B CA 1
ATOM 5337 C C . VAL B 1 68 ? 16.062 -3.844 -3.324 1 94.56 68 VAL B C 1
ATOM 5339 O O . VAL B 1 68 ? 17.219 -3.754 -3.779 1 94.56 68 VAL B O 1
ATOM 5342 N N . ILE B 1 69 ? 15.812 -3.83 -2.041 1 88.69 69 ILE B N 1
ATOM 5343 C CA . ILE B 1 69 ? 16.828 -3.83 -0.998 1 88.69 69 ILE B CA 1
ATOM 5344 C C . ILE B 1 69 ? 16.859 -5.184 -0.296 1 88.69 69 ILE B C 1
ATOM 5346 O O . ILE B 1 69 ? 15.859 -5.594 0.306 1 88.69 69 ILE B O 1
ATOM 5350 N N . ASN B 1 70 ? 18.031 -5.828 -0.364 1 93.25 70 ASN B N 1
ATOM 5351 C CA . ASN B 1 70 ? 18.141 -7.145 0.256 1 93.25 70 ASN B CA 1
ATOM 5352 C C . ASN B 1 70 ? 18.734 -7.055 1.656 1 93.25 70 ASN B C 1
ATOM 5354 O O . ASN B 1 70 ? 19.953 -7.086 1.814 1 93.25 70 ASN B O 1
ATOM 5358 N N . ASN B 1 71 ? 17.922 -7.086 2.637 1 89.81 71 ASN B N 1
ATOM 5359 C CA . ASN B 1 71 ? 18.391 -7.164 4.02 1 89.81 71 ASN B CA 1
ATOM 5360 C C . ASN B 1 71 ? 18.234 -8.578 4.578 1 89.81 71 ASN B C 1
ATOM 5362 O O . ASN B 1 71 ? 18.172 -8.766 5.793 1 89.81 71 ASN B O 1
ATOM 5366 N N . LEU B 1 72 ? 18.094 -9.539 3.713 1 95.75 72 LEU B N 1
ATOM 5367 C CA . LEU B 1 72 ? 18.141 -10.945 4.098 1 95.75 72 LEU B CA 1
ATOM 5368 C C . LEU B 1 72 ? 19.578 -11.406 4.316 1 95.75 72 LEU B C 1
ATOM 5370 O O . LEU B 1 72 ? 20.5 -10.82 3.771 1 95.75 72 LEU B O 1
ATOM 5374 N N . PRO B 1 73 ? 19.734 -12.484 5.117 1 94.31 73 PRO B N 1
ATOM 5375 C CA . PRO B 1 73 ? 21.062 -13.078 5.215 1 94.31 73 PRO B CA 1
ATOM 5376 C C . PRO B 1 73 ? 21.406 -13.969 4.027 1 94.31 73 PRO B C 1
ATOM 5378 O O . PRO B 1 73 ? 22.406 -14.703 4.059 1 94.31 73 PRO B O 1
ATOM 5381 N N . PHE B 1 74 ? 20.5 -13.977 2.953 1 94.88 74 PHE B N 1
ATOM 5382 C CA . PHE B 1 74 ? 20.641 -14.812 1.765 1 94.88 74 PHE B CA 1
ATOM 5383 C C . PHE B 1 74 ? 20.688 -13.953 0.504 1 94.88 74 PHE B C 1
ATOM 5385 O O . PHE B 1 74 ? 20.172 -12.828 0.492 1 94.88 74 PHE B O 1
ATOM 5392 N N . ASN B 1 75 ? 21.328 -14.602 -0.554 1 95.69 75 ASN B N 1
ATOM 5393 C CA . ASN B 1 75 ? 21.109 -14.062 -1.89 1 95.69 75 ASN B CA 1
ATOM 5394 C C . ASN B 1 75 ? 19.625 -14.125 -2.273 1 95.69 75 ASN B C 1
ATOM 5396 O O . ASN B 1 75 ? 18.875 -14.93 -1.728 1 95.69 75 ASN B O 1
ATOM 5400 N N . THR B 1 76 ? 19.219 -13.234 -3.189 1 97.19 76 THR B N 1
ATOM 5401 C CA . THR B 1 76 ? 17.859 -13.312 -3.707 1 97.19 76 THR B CA 1
ATOM 5402 C C . THR B 1 76 ? 17.75 -12.648 -5.074 1 97.19 76 THR B C 1
ATOM 5404 O O . THR B 1 76 ? 18.766 -12.195 -5.625 1 97.19 76 THR B O 1
ATOM 5407 N N . THR B 1 77 ? 16.641 -12.773 -5.703 1 97.69 77 THR B N 1
ATOM 5408 C CA . THR B 1 77 ? 16.172 -12.023 -6.859 1 97.69 77 THR B CA 1
ATOM 5409 C C . THR B 1 77 ? 14.648 -11.859 -6.812 1 97.69 77 THR B C 1
ATOM 5411 O O . THR B 1 77 ? 13.992 -12.383 -5.914 1 97.69 77 THR B O 1
ATOM 5414 N N . VAL B 1 78 ? 14.141 -11.047 -7.711 1 98.31 78 VAL B N 1
ATOM 5415 C CA . VAL B 1 78 ? 12.695 -10.953 -7.875 1 98.31 78 VAL B CA 1
ATOM 5416 C C . VAL B 1 78 ? 12.32 -11.25 -9.32 1 98.31 78 VAL B C 1
ATOM 5418 O O . VAL B 1 78 ? 12.867 -10.656 -10.25 1 98.31 78 VAL B O 1
ATOM 5421 N N . HIS B 1 79 ? 11.461 -12.18 -9.445 1 98.19 79 HIS B N 1
ATOM 5422 C CA . HIS B 1 79 ? 10.852 -12.484 -10.734 1 98.19 79 HIS B CA 1
ATOM 5423 C C . HIS B 1 79 ? 9.43 -11.938 -10.812 1 98.19 79 HIS B C 1
ATOM 5425 O O . HIS B 1 79 ? 8.656 -12.07 -9.867 1 98.19 79 HIS B O 1
ATOM 5431 N N . TRP B 1 80 ? 9.156 -11.375 -11.938 1 98.19 80 TRP B N 1
ATOM 5432 C CA . TRP B 1 80 ? 7.848 -10.805 -12.234 1 98.19 80 TRP B CA 1
ATOM 5433 C C . TRP B 1 80 ? 7.023 -11.766 -13.094 1 98.19 80 TRP B C 1
ATOM 5435 O O . TRP B 1 80 ? 6.949 -11.609 -14.312 1 98.19 80 TRP B O 1
ATOM 5445 N N . HIS B 1 81 ? 6.363 -12.57 -12.438 1 98.25 81 HIS B N 1
ATOM 5446 C CA . HIS B 1 81 ? 5.762 -13.766 -13.031 1 98.25 81 HIS B CA 1
ATOM 5447 C C . HIS B 1 81 ? 4.68 -13.391 -14.039 1 98.25 81 HIS B C 1
ATOM 5449 O O . HIS B 1 81 ? 3.656 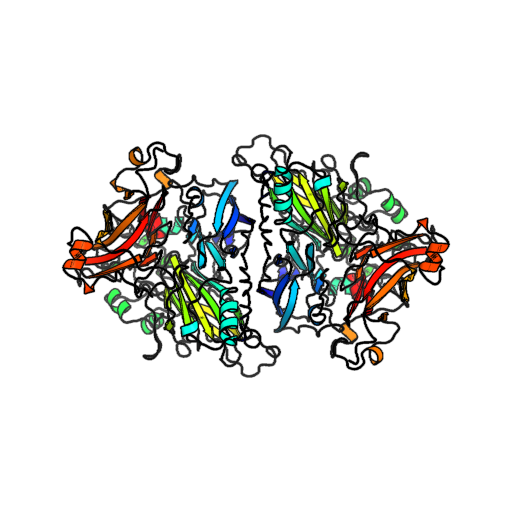-12.812 -13.672 1 98.25 81 HIS B O 1
ATOM 5455 N N . GLY B 1 82 ? 4.891 -13.812 -15.25 1 97.19 82 GLY B N 1
ATOM 5456 C CA . GLY B 1 82 ? 3.895 -13.641 -16.297 1 97.19 82 GLY B CA 1
ATOM 5457 C C . GLY B 1 82 ? 4.18 -12.461 -17.203 1 97.19 82 GLY B C 1
ATOM 5458 O O . GLY B 1 82 ? 3.578 -12.336 -18.266 1 97.19 82 GLY B O 1
ATOM 5459 N N . LEU B 1 83 ? 5.105 -11.609 -16.844 1 97.44 83 LEU B N 1
ATOM 5460 C CA . LEU B 1 83 ? 5.445 -10.477 -17.703 1 97.44 83 LEU B CA 1
ATOM 5461 C C . LEU B 1 83 ? 6.332 -10.922 -18.859 1 97.44 83 LEU B C 1
ATOM 5463 O O . LEU B 1 83 ? 7.125 -11.859 -18.719 1 97.44 83 LEU B O 1
ATOM 5467 N N . GLU B 1 84 ? 6.25 -10.148 -19.938 1 94.94 84 GLU B N 1
ATOM 5468 C CA . GLU B 1 84 ? 6.949 -10.539 -21.156 1 94.94 84 GLU B CA 1
ATOM 5469 C C . GLU B 1 84 ? 8.414 -10.109 -21.125 1 94.94 84 GLU B C 1
ATOM 5471 O O . GLU B 1 84 ? 9.266 -10.734 -21.75 1 94.94 84 GLU B O 1
ATOM 5476 N N . MET B 1 85 ? 8.656 -8.992 -20.422 1 93.31 85 MET B N 1
ATOM 5477 C CA . MET B 1 85 ? 9.992 -8.414 -20.328 1 93.31 85 MET B CA 1
ATOM 5478 C C . MET B 1 85 ? 10.57 -8.141 -21.703 1 93.31 85 MET B C 1
ATOM 5480 O O . MET B 1 85 ? 11.75 -8.383 -21.953 1 93.31 85 MET B O 1
ATOM 5484 N N . ARG B 1 86 ? 9.641 -7.582 -22.5 1 86.94 86 ARG B N 1
ATOM 5485 C CA . ARG B 1 86 ? 10.078 -7.273 -23.859 1 86.94 86 ARG B CA 1
ATOM 5486 C C . ARG B 1 86 ? 11.18 -6.215 -23.859 1 86.94 86 ARG B C 1
ATOM 5488 O O . ARG B 1 86 ? 11.031 -5.164 -23.234 1 86.94 86 ARG B O 1
ATOM 5495 N N . GLU B 1 87 ? 12.32 -6.418 -24.312 1 89.19 87 GLU B N 1
ATOM 5496 C CA . GLU B 1 87 ? 13.43 -5.484 -24.5 1 89.19 87 GLU B CA 1
ATOM 5497 C C . GLU B 1 87 ? 14.211 -5.289 -23.203 1 89.19 87 GLU B C 1
ATOM 5499 O O . GLU B 1 87 ? 15.164 -4.508 -23.156 1 89.19 87 GLU B O 1
ATOM 5504 N N . THR B 1 88 ? 13.656 -5.867 -22.156 1 94.62 88 THR B N 1
ATOM 5505 C CA . THR B 1 88 ? 14.352 -5.746 -20.891 1 94.62 88 THR B CA 1
ATOM 5506 C C . THR B 1 88 ? 14.539 -7.117 -20.234 1 94.62 88 THR B C 1
ATOM 5508 O O . THR B 1 88 ? 14.195 -7.312 -19.078 1 94.62 88 THR B O 1
ATOM 5511 N N . PRO B 1 89 ? 15.164 -7.992 -20.938 1 95.62 89 PRO B N 1
ATOM 5512 C CA . PRO B 1 89 ? 15.344 -9.336 -20.375 1 95.62 89 PRO B CA 1
ATOM 5513 C C . PRO B 1 89 ? 16.141 -9.32 -19.078 1 95.62 89 PRO B C 1
ATOM 5515 O O . PRO B 1 89 ? 15.992 -10.219 -18.25 1 95.62 89 PRO B O 1
ATOM 5518 N N . GLU B 1 90 ? 16.969 -8.312 -18.875 1 95.31 90 GLU B N 1
ATOM 5519 C CA . GLU B 1 90 ? 17.797 -8.211 -17.672 1 95.31 90 GLU B CA 1
ATOM 5520 C C . GLU B 1 90 ? 16.922 -8.023 -16.422 1 95.31 90 GLU B C 1
ATOM 5522 O O . GLU B 1 90 ? 17.406 -8.203 -15.297 1 95.31 90 GLU B O 1
ATOM 5527 N N . ALA B 1 91 ? 15.672 -7.711 -16.641 1 96.69 91 ALA B N 1
ATOM 5528 C CA . ALA B 1 91 ? 14.773 -7.457 -15.523 1 96.69 91 ALA B CA 1
ATOM 5529 C C . ALA B 1 91 ? 13.977 -8.711 -15.156 1 96.69 91 ALA B C 1
ATOM 5531 O O . ALA B 1 91 ? 13.172 -8.695 -14.227 1 96.69 91 ALA B O 1
ATOM 5532 N N . ASP B 1 92 ? 14.211 -9.844 -15.797 1 97.75 92 ASP B N 1
ATOM 5533 C CA . ASP B 1 92 ? 13.391 -11.039 -15.625 1 97.75 92 ASP B CA 1
ATOM 5534 C C . ASP B 1 92 ? 13.57 -11.625 -14.227 1 97.75 92 ASP B C 1
ATOM 5536 O O . ASP B 1 92 ? 12.641 -12.234 -13.688 1 97.75 92 ASP B O 1
ATOM 5540 N N . GLY B 1 93 ? 14.797 -11.602 -13.719 1 97.5 93 GLY B N 1
ATOM 5541 C CA . GLY B 1 93 ? 14.992 -11.93 -12.32 1 97.5 93 GLY B CA 1
ATOM 5542 C C . GLY B 1 93 ? 15.477 -13.352 -12.102 1 97.5 93 GLY B C 1
ATOM 5543 O O . GLY B 1 93 ? 15.297 -13.914 -11.016 1 97.5 93 GLY B O 1
ATOM 5544 N N . VAL B 1 94 ? 16.094 -14 -13.055 1 97.38 94 VAL B N 1
ATOM 5545 C CA . VAL B 1 94 ? 16.594 -15.359 -12.867 1 97.38 94 VAL B CA 1
ATOM 5546 C C . VAL B 1 94 ? 18.109 -15.336 -12.672 1 97.38 94 VAL B C 1
ATOM 5548 O O . VAL B 1 94 ? 18.859 -15.016 -13.594 1 97.38 94 VAL B O 1
ATOM 5551 N N . PRO B 1 95 ? 18.562 -15.703 -11.484 1 96.06 95 PRO B N 1
ATOM 5552 C CA . PRO B 1 95 ? 20 -15.711 -11.289 1 96.06 95 PRO B CA 1
ATOM 5553 C C . PRO B 1 95 ? 20.719 -16.719 -12.188 1 96.06 95 PRO B C 1
ATOM 5555 O O . PRO B 1 95 ? 20.281 -17.875 -12.297 1 96.06 95 PRO B O 1
ATOM 5558 N N . GLY B 1 96 ? 21.797 -16.266 -12.891 1 96 96 GLY B N 1
ATOM 5559 C CA . GLY B 1 96 ? 22.547 -17.125 -13.797 1 96 96 GLY B CA 1
ATOM 5560 C C . GLY B 1 96 ? 22.125 -16.984 -15.242 1 96 96 GLY B C 1
ATOM 5561 O O . GLY B 1 96 ? 22.891 -17.297 -16.156 1 96 96 GLY B O 1
ATOM 5562 N N . LEU B 1 97 ? 20.953 -16.516 -15.398 1 97.25 97 LEU B N 1
ATOM 5563 C CA . LEU B 1 97 ? 20.469 -16.344 -16.766 1 97.25 97 LEU B CA 1
ATOM 5564 C C . LEU B 1 97 ? 20.391 -14.859 -17.125 1 97.25 97 LEU B C 1
ATOM 5566 O O . LEU B 1 97 ? 21.031 -14.406 -18.078 1 97.25 97 LEU B O 1
ATOM 5570 N N . THR B 1 98 ? 19.656 -14.086 -16.297 1 96.88 98 THR B N 1
ATOM 5571 C CA . THR B 1 98 ? 19.406 -12.703 -16.688 1 96.88 98 THR B CA 1
ATOM 5572 C C . THR B 1 98 ? 20.031 -11.727 -15.695 1 96.88 98 THR B C 1
ATOM 5574 O O . THR B 1 98 ? 20.156 -10.539 -15.984 1 96.88 98 THR B O 1
ATOM 5577 N N . GLN B 1 99 ? 20.391 -12.211 -14.539 1 94.94 99 GLN B N 1
ATOM 5578 C CA . GLN B 1 99 ? 21.016 -11.336 -13.547 1 94.94 99 GLN B CA 1
ATOM 5579 C C . GLN B 1 99 ? 21.8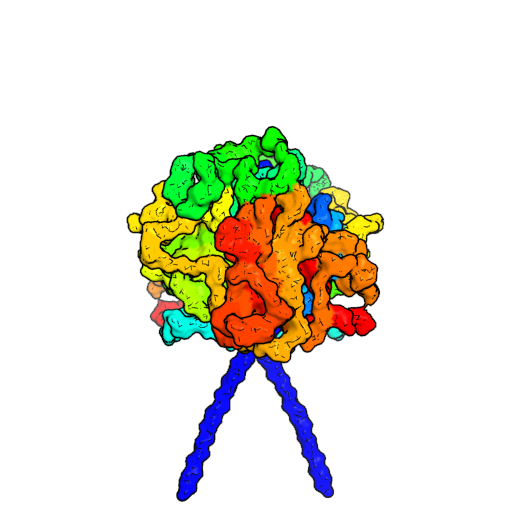75 -12.125 -12.562 1 94.94 99 GLN B C 1
ATOM 5581 O O . GLN B 1 99 ? 21.734 -13.352 -12.469 1 94.94 99 GLN B O 1
ATOM 5586 N N . THR B 1 100 ? 22.766 -11.414 -11.898 1 95.19 100 THR B N 1
ATOM 5587 C CA . THR B 1 100 ? 23.422 -11.938 -10.711 1 95.19 100 THR B CA 1
ATOM 5588 C C . THR B 1 100 ? 22.5 -11.859 -9.5 1 95.19 100 THR B C 1
ATOM 5590 O O . THR B 1 100 ? 21.562 -11.062 -9.484 1 95.19 100 THR B O 1
ATOM 5593 N N . PRO B 1 101 ? 22.719 -12.719 -8.531 1 95.81 101 PRO B N 1
ATOM 5594 C CA . PRO B 1 101 ? 21.906 -12.578 -7.316 1 95.81 101 PRO B CA 1
ATOM 5595 C C . PRO B 1 101 ? 22.109 -11.234 -6.617 1 95.81 101 PRO B C 1
ATOM 5597 O O . PRO B 1 101 ? 23.188 -10.641 -6.719 1 95.81 101 PRO B O 1
ATOM 5600 N N . ILE B 1 102 ? 21.047 -10.719 -6 1 94.38 102 ILE B N 1
ATOM 5601 C CA . ILE B 1 102 ? 21.188 -9.586 -5.086 1 94.38 102 ILE B CA 1
ATOM 5602 C C . ILE B 1 102 ? 21.75 -10.07 -3.75 1 94.38 102 ILE B C 1
ATOM 5604 O O . ILE B 1 102 ? 21.047 -10.742 -2.984 1 94.38 102 ILE B O 1
ATOM 5608 N N . GLU B 1 103 ? 22.969 -9.742 -3.453 1 92.75 103 GLU B N 1
ATOM 5609 C CA . GLU B 1 103 ? 23.641 -10.227 -2.25 1 92.75 103 GLU B CA 1
ATOM 5610 C C . GLU B 1 103 ? 23.078 -9.562 -0.998 1 92.75 103 GLU B C 1
ATOM 5612 O O . GLU B 1 103 ? 22.484 -8.484 -1.076 1 92.75 103 GLU B O 1
ATOM 5617 N N . PRO B 1 104 ? 23.281 -10.273 0.139 1 90.19 104 PRO B N 1
ATOM 5618 C CA . PRO B 1 104 ? 22.875 -9.625 1.389 1 90.19 104 PRO B CA 1
ATOM 5619 C C . PRO B 1 104 ? 23.469 -8.234 1.551 1 90.19 104 PRO B C 1
ATOM 5621 O O . PRO B 1 104 ? 24.688 -8.055 1.367 1 90.19 104 PRO B O 1
ATOM 5624 N N . GLY B 1 105 ? 22.531 -7.27 1.864 1 80.62 105 GLY B N 1
ATOM 5625 C CA . GLY B 1 105 ? 23 -5.906 2.061 1 80.62 105 GLY B CA 1
ATOM 5626 C C . GLY B 1 105 ? 23.078 -5.113 0.769 1 80.62 105 GLY B C 1
ATOM 5627 O O . GLY B 1 105 ? 23.312 -3.904 0.791 1 80.62 105 GLY B O 1
ATOM 5628 N N . ALA B 1 106 ? 22.797 -5.77 -0.408 1 85.62 106 ALA B N 1
ATOM 5629 C CA . ALA B 1 106 ? 22.875 -5.113 -1.709 1 85.62 106 ALA B CA 1
ATOM 5630 C C . ALA B 1 106 ? 21.5 -4.699 -2.211 1 85.62 106 ALA B C 1
ATOM 5632 O O . ALA B 1 106 ? 20.484 -4.965 -1.558 1 85.62 106 ALA B O 1
ATOM 5633 N N . THR B 1 107 ? 21.547 -3.92 -3.271 1 86.19 107 THR B N 1
ATOM 5634 C CA . THR B 1 107 ? 20.312 -3.477 -3.918 1 86.19 107 THR B CA 1
ATOM 5635 C C . THR B 1 107 ? 20.344 -3.803 -5.41 1 86.19 107 THR B C 1
ATOM 5637 O O . THR B 1 107 ? 21.406 -4.039 -5.98 1 86.19 107 THR B O 1
ATOM 5640 N N . PHE B 1 108 ? 19.219 -3.92 -6 1 91 108 PHE B N 1
ATOM 5641 C CA . PHE B 1 108 ? 19.047 -4.082 -7.438 1 91 108 PHE B CA 1
ATOM 5642 C C . PHE B 1 108 ? 17.828 -3.316 -7.93 1 91 108 PHE B C 1
ATOM 5644 O O . PHE B 1 108 ? 16.781 -3.322 -7.281 1 91 108 PHE B O 1
ATOM 5651 N N . THR B 1 109 ? 17.969 -2.592 -8.992 1 89.31 109 THR B N 1
ATOM 5652 C CA . THR B 1 109 ? 16.859 -1.856 -9.57 1 89.31 109 THR B CA 1
ATOM 5653 C C . THR B 1 109 ? 16.344 -2.555 -10.828 1 89.31 109 THR B C 1
ATOM 5655 O O . THR B 1 109 ? 17.078 -2.707 -11.805 1 89.31 109 THR B O 1
ATOM 5658 N N . TYR B 1 110 ? 15.156 -2.979 -10.766 1 94.94 110 TYR B N 1
ATOM 5659 C CA . TYR B 1 110 ? 14.492 -3.52 -11.938 1 94.94 110 TYR B CA 1
ATOM 5660 C C . TYR B 1 110 ? 13.797 -2.414 -12.727 1 94.94 110 TYR B C 1
ATOM 5662 O O . TYR B 1 110 ? 13.117 -1.561 -12.141 1 94.94 110 TYR B O 1
ATOM 5670 N N . ARG B 1 111 ? 13.984 -2.406 -14 1 92.38 111 ARG B N 1
ATOM 5671 C CA . ARG B 1 111 ? 13.297 -1.492 -14.906 1 92.38 111 ARG B CA 1
ATOM 5672 C C . ARG B 1 111 ? 12.609 -2.254 -16.031 1 92.38 111 ARG B C 1
ATOM 5674 O O . ARG B 1 111 ? 13.227 -3.09 -16.703 1 92.38 111 ARG B O 1
ATOM 5681 N N . PHE B 1 112 ? 11.352 -1.992 -16.203 1 95.62 112 PHE B N 1
ATOM 5682 C CA . PHE B 1 112 ? 10.609 -2.664 -17.266 1 95.62 112 PHE B CA 1
ATOM 5683 C C . PHE B 1 112 ? 9.328 -1.9 -17.594 1 95.62 112 PHE B C 1
ATOM 5685 O O . PHE B 1 112 ? 8.938 -0.992 -16.859 1 95.62 112 PHE B O 1
ATOM 5692 N N . ARG B 1 113 ? 8.789 -2.225 -18.703 1 94.5 113 ARG B N 1
ATOM 5693 C CA . ARG B 1 113 ? 7.477 -1.714 -19.078 1 94.5 113 ARG B CA 1
ATOM 5694 C C . ARG B 1 113 ? 6.363 -2.604 -18.531 1 94.5 113 ARG B C 1
ATOM 5696 O O . ARG B 1 113 ? 6.426 -3.828 -18.656 1 94.5 113 ARG B O 1
ATOM 5703 N N . ALA B 1 114 ? 5.328 -1.988 -17.906 1 96 114 ALA B N 1
ATOM 5704 C CA . ALA B 1 114 ? 4.18 -2.76 -17.438 1 96 114 ALA B CA 1
ATOM 5705 C C . ALA B 1 114 ? 3.383 -3.32 -18.609 1 96 114 ALA B C 1
ATOM 5707 O O . ALA B 1 114 ? 2.441 -2.684 -19.094 1 96 114 ALA B O 1
ATOM 5708 N N . TYR B 1 115 ? 3.775 -4.523 -18.969 1 95.81 115 TYR B N 1
ATOM 5709 C CA . TYR B 1 115 ? 3.166 -5.18 -20.109 1 95.81 115 TYR B CA 1
ATOM 5710 C C . TYR B 1 115 ? 3.367 -6.688 -20.047 1 95.81 115 TYR B C 1
ATOM 5712 O O . TYR B 1 115 ? 4.445 -7.16 -19.688 1 95.81 115 TYR B O 1
ATOM 5720 N N . PRO B 1 116 ? 2.359 -7.473 -20.5 1 96.56 116 PRO B N 1
ATOM 5721 C CA . PRO B 1 116 ? 0.996 -7.086 -20.875 1 96.56 116 PRO B CA 1
ATOM 5722 C C . PRO B 1 116 ? 0.124 -6.754 -19.672 1 96.56 116 PRO B C 1
ATOM 5724 O O . PRO B 1 116 ? 0.584 -6.848 -18.531 1 96.56 116 PRO B O 1
ATOM 5727 N N . ALA B 1 117 ? -1.096 -6.266 -19.953 1 97.25 117 ALA B N 1
ATOM 5728 C CA . ALA B 1 117 ? -2.059 -6.055 -18.875 1 97.25 117 ALA B CA 1
ATOM 5729 C C . ALA B 1 117 ? -2.584 -7.383 -18.344 1 97.25 117 ALA B C 1
ATOM 5731 O O . ALA B 1 117 ? -2.533 -8.398 -19.031 1 97.25 117 ALA B O 1
ATOM 5732 N N . GLY B 1 118 ? -3.045 -7.391 -17.062 1 98.38 118 GLY B N 1
ATOM 5733 C CA . GLY B 1 118 ? -3.645 -8.57 -16.469 1 98.38 118 GLY B CA 1
ATOM 5734 C C . GLY B 1 118 ? -3.199 -8.812 -15.039 1 98.38 118 GLY B C 1
ATOM 5735 O O . GLY B 1 118 ? -2.686 -7.902 -14.383 1 98.38 118 GLY B O 1
ATOM 5736 N N . THR B 1 119 ? -3.508 -10.047 -14.539 1 98.75 119 THR B N 1
ATOM 5737 C CA . THR B 1 119 ? -3.18 -10.469 -13.18 1 98.75 119 THR B CA 1
ATOM 5738 C C . THR B 1 119 ? -1.839 -11.195 -13.156 1 98.75 119 THR B C 1
ATOM 5740 O O . THR B 1 119 ? -1.641 -12.18 -13.875 1 98.75 119 THR B O 1
ATOM 5743 N N . PHE B 1 120 ? -0.983 -10.703 -12.297 1 98.62 120 PHE B N 1
ATOM 5744 C CA . PHE B 1 120 ? 0.365 -11.242 -12.164 1 98.62 120 PHE B CA 1
ATOM 5745 C C . PHE B 1 120 ? 0.764 -11.344 -10.695 1 98.62 120 PHE B C 1
ATOM 5747 O O . PHE B 1 120 ? -0.095 -11.336 -9.812 1 98.62 120 PHE B O 1
ATOM 5754 N N . TRP B 1 121 ? 1.961 -11.664 -10.477 1 98.69 121 TRP B N 1
ATOM 5755 C CA . TRP B 1 121 ? 2.547 -11.703 -9.141 1 98.69 121 TRP B CA 1
ATOM 5756 C C . TRP B 1 121 ? 4.07 -11.727 -9.211 1 98.69 121 TRP B C 1
ATOM 5758 O O . TRP B 1 121 ? 4.645 -11.82 -10.297 1 98.69 121 TRP B O 1
ATOM 5768 N N . TYR B 1 122 ? 4.695 -11.445 -8.094 1 98.69 122 TYR B N 1
ATOM 5769 C CA . TYR B 1 122 ? 6.152 -11.453 -8.039 1 98.69 122 TYR B CA 1
ATOM 5770 C C . TYR B 1 122 ? 6.652 -12.352 -6.914 1 98.69 122 TYR B C 1
ATOM 5772 O O . TYR B 1 122 ? 5.961 -12.539 -5.91 1 98.69 122 TYR B O 1
ATOM 5780 N N . HIS B 1 123 ? 7.812 -12.961 -7.129 1 98.44 123 HIS B N 1
ATOM 5781 C CA . HIS B 1 123 ? 8.414 -13.859 -6.152 1 98.44 123 HIS B CA 1
ATOM 5782 C C . HIS B 1 123 ? 9.898 -14.062 -6.43 1 98.44 123 HIS B C 1
ATOM 5784 O O . HIS B 1 123 ? 10.398 -13.656 -7.484 1 98.44 123 HIS B O 1
ATOM 5790 N N . SER B 1 124 ? 10.578 -14.664 -5.504 1 97.44 124 SER B N 1
ATOM 5791 C CA . SER B 1 124 ? 12 -14.945 -5.656 1 97.44 124 SER B CA 1
ATOM 5792 C C . SER B 1 124 ? 12.234 -16.125 -6.586 1 97.44 124 SER B C 1
ATOM 5794 O O . SER B 1 124 ? 11.453 -17.078 -6.59 1 97.44 124 SER B O 1
ATOM 5796 N N . HIS B 1 125 ? 13.312 -16.094 -7.367 1 95.5 125 HIS B N 1
ATOM 5797 C CA . HIS B 1 125 ? 13.805 -17.25 -8.117 1 95.5 125 HIS B CA 1
ATOM 5798 C C . HIS B 1 125 ? 15.094 -17.797 -7.504 1 95.5 125 HIS B C 1
ATOM 5800 O O . HIS B 1 125 ? 15.812 -18.562 -8.141 1 95.5 125 HIS B O 1
ATOM 5806 N N . TYR B 1 126 ? 15.336 -17.406 -6.277 1 94.19 126 TYR B N 1
ATOM 5807 C CA . TYR B 1 126 ? 16.516 -17.938 -5.613 1 94.19 126 TYR B CA 1
ATOM 5808 C C . TYR B 1 126 ? 16.141 -19.016 -4.609 1 94.19 126 TYR B C 1
ATOM 5810 O O . TYR B 1 126 ? 15.555 -18.734 -3.568 1 94.19 126 TYR B O 1
ATOM 5818 N N . LYS B 1 127 ? 16.531 -20.156 -4.938 1 90.94 127 LYS B N 1
ATOM 5819 C CA . LYS B 1 127 ? 16.266 -21.344 -4.117 1 90.94 127 LYS B CA 1
ATOM 5820 C C . LYS B 1 127 ? 14.812 -21.391 -3.682 1 90.94 127 LYS B C 1
ATOM 5822 O O . LYS B 1 127 ? 13.906 -21.312 -4.516 1 90.94 127 LYS B O 1
ATOM 5827 N N . GLY B 1 128 ? 14.555 -21.562 -2.422 1 92.69 128 GLY B N 1
ATOM 5828 C CA . GLY B 1 128 ? 13.195 -21.766 -1.944 1 92.69 128 GLY B CA 1
ATOM 5829 C C . GLY B 1 128 ? 12.617 -20.562 -1.236 1 92.69 128 GLY B C 1
ATOM 5830 O O . GLY B 1 128 ? 11.648 -20.672 -0.488 1 92.69 128 GLY B O 1
ATOM 5831 N N . LEU B 1 129 ? 13.086 -19.328 -1.563 1 95.44 129 LEU B N 1
ATOM 5832 C CA . LEU B 1 129 ? 12.688 -18.141 -0.817 1 95.44 129 LEU B CA 1
ATOM 5833 C C . LEU B 1 129 ? 11.227 -17.781 -1.097 1 95.44 129 LEU B C 1
ATOM 5835 O O . LEU B 1 129 ? 10.578 -17.125 -0.283 1 95.44 129 LEU B O 1
ATOM 5839 N N . MET B 1 130 ? 10.727 -18.219 -2.23 1 96.25 130 MET B N 1
ATOM 5840 C CA . MET B 1 130 ? 9.297 -18.062 -2.471 1 96.25 130 MET B CA 1
ATOM 5841 C C . MET B 1 130 ? 8.477 -18.75 -1.388 1 96.25 130 MET B C 1
ATOM 5843 O O . MET B 1 130 ? 7.508 -18.188 -0.878 1 96.25 130 MET B O 1
ATOM 5847 N N . GLN B 1 131 ? 8.891 -19.906 -1.037 1 96 131 GLN B N 1
ATOM 5848 C CA . GLN B 1 131 ? 8.227 -20.688 0.002 1 96 131 GLN B CA 1
ATOM 5849 C C . GLN B 1 131 ? 8.422 -20.047 1.376 1 96 131 GLN B C 1
ATOM 5851 O O . GLN B 1 131 ? 7.609 -20.25 2.279 1 96 131 GLN B O 1
ATOM 5856 N N . ASP B 1 132 ? 9.453 -19.328 1.517 1 97.5 132 ASP B N 1
ATOM 5857 C CA . ASP B 1 132 ? 9.766 -18.688 2.795 1 97.5 132 ASP B CA 1
ATOM 5858 C C . ASP B 1 132 ? 9.109 -17.328 2.908 1 97.5 132 ASP B C 1
ATOM 5860 O O . ASP B 1 132 ? 9.344 -16.594 3.873 1 97.5 132 ASP B O 1
ATOM 5864 N N . GLY B 1 133 ? 8.383 -16.922 1.944 1 97.88 133 GLY B N 1
ATOM 5865 C CA . GLY B 1 133 ? 7.547 -15.758 2.168 1 97.88 133 GLY B CA 1
ATOM 5866 C C . GLY B 1 133 ? 7.805 -14.641 1.174 1 97.88 133 GLY B C 1
ATOM 5867 O O . GLY B 1 133 ? 7.117 -13.609 1.192 1 97.88 133 GLY B O 1
ATOM 5868 N N . GLN B 1 134 ? 8.789 -14.727 0.287 1 98.06 134 GLN B N 1
ATOM 5869 C CA . GLN B 1 134 ? 9.039 -13.664 -0.679 1 98.06 134 GLN B CA 1
ATOM 5870 C C . GLN B 1 134 ? 8.07 -13.758 -1.858 1 98.06 134 GLN B C 1
ATOM 5872 O O . GLN B 1 134 ? 8.461 -14.164 -2.955 1 98.06 134 GLN B O 1
ATOM 5877 N N . VAL B 1 135 ? 6.863 -13.32 -1.679 1 98.38 135 VAL B N 1
ATOM 5878 C CA . VAL B 1 135 ? 5.793 -13.391 -2.668 1 98.38 135 VAL B CA 1
ATOM 5879 C C . VAL B 1 135 ? 4.887 -12.164 -2.529 1 98.38 135 VAL B C 1
ATOM 5881 O O . VAL B 1 135 ? 4.734 -11.617 -1.434 1 98.38 135 VAL B O 1
ATOM 5884 N N . GLY B 1 136 ? 4.305 -11.75 -3.607 1 98.5 136 GLY B N 1
ATOM 5885 C CA . GLY B 1 136 ? 3.336 -10.664 -3.643 1 98.5 136 GLY B CA 1
ATOM 5886 C C . GLY B 1 136 ? 2.52 -10.633 -4.922 1 98.5 136 GLY B C 1
ATOM 5887 O O . GLY B 1 136 ? 2.924 -11.211 -5.934 1 98.5 136 GLY B O 1
ATOM 5888 N N . ALA B 1 137 ? 1.381 -9.945 -4.816 1 98.62 137 ALA B N 1
ATOM 5889 C CA . ALA B 1 137 ? 0.479 -9.875 -5.965 1 98.62 137 ALA B CA 1
ATOM 5890 C C . ALA B 1 137 ? 0.777 -8.641 -6.816 1 98.62 137 ALA B C 1
ATOM 5892 O O . ALA B 1 137 ? 1.365 -7.672 -6.336 1 98.62 137 ALA B O 1
ATOM 5893 N N . MET B 1 138 ? 0.423 -8.742 -8.078 1 98.38 138 MET B N 1
ATOM 5894 C CA . MET B 1 138 ? 0.616 -7.652 -9.023 1 98.38 138 MET B CA 1
ATOM 5895 C C . MET B 1 138 ? -0.522 -7.609 -10.039 1 98.38 138 MET B C 1
ATOM 5897 O O . MET B 1 138 ? -0.991 -8.648 -10.5 1 98.38 138 MET B O 1
ATOM 5901 N N . TYR B 1 139 ? -0.979 -6.426 -10.305 1 98.12 139 TYR B N 1
ATOM 5902 C CA . TYR B 1 139 ? -2.02 -6.223 -11.305 1 98.12 139 TYR B CA 1
ATOM 5903 C C . TYR B 1 139 ? -1.678 -5.051 -12.219 1 98.12 139 TYR B C 1
ATOM 5905 O O . TYR B 1 139 ? -1.224 -4.004 -11.75 1 98.12 139 TYR B O 1
ATOM 5913 N N . ILE B 1 140 ? -1.838 -5.23 -13.484 1 97.38 140 ILE B N 1
ATOM 5914 C CA . ILE B 1 140 ? -1.682 -4.18 -14.477 1 97.38 140 ILE B CA 1
ATOM 5915 C C . ILE B 1 140 ? -3.027 -3.896 -15.148 1 97.38 140 ILE B C 1
ATOM 5917 O O . ILE B 1 140 ? -3.555 -4.738 -15.875 1 97.38 140 ILE B O 1
ATOM 5921 N N . ARG B 1 141 ? -3.596 -2.746 -14.938 1 94 141 ARG B N 1
ATOM 5922 C CA . ARG B 1 141 ? -4.891 -2.354 -15.484 1 94 141 ARG B CA 1
ATOM 5923 C C . ARG B 1 141 ? -4.824 -2.182 -17 1 94 141 ARG B C 1
ATOM 5925 O O . ARG B 1 141 ? -3.838 -1.659 -17.516 1 94 141 ARG B O 1
ATOM 5932 N N . ARG B 1 142 ? -5.844 -2.711 -17.609 1 94.88 142 ARG B N 1
ATOM 5933 C CA . ARG B 1 142 ? -5.938 -2.564 -19.062 1 94.88 142 ARG B CA 1
ATOM 5934 C C . ARG B 1 142 ? -6.273 -1.127 -19.438 1 94.88 142 ARG B C 1
ATOM 5936 O O . ARG B 1 142 ? -6.906 -0.405 -18.672 1 94.88 142 ARG B O 1
ATOM 5943 N N . LYS B 1 143 ? -5.875 -0.806 -20.641 1 90.12 143 LYS B N 1
ATOM 5944 C CA . LYS B 1 143 ? -6.258 0.495 -21.188 1 90.12 143 LYS B CA 1
ATOM 5945 C C . LYS B 1 143 ? -7.777 0.631 -21.266 1 90.12 143 LYS B C 1
ATOM 5947 O O . LYS B 1 143 ? -8.484 -0.346 -21.531 1 90.12 143 LYS B O 1
ATOM 5952 N N . PRO B 1 144 ? -8.289 1.829 -21.062 1 82.44 144 PRO B N 1
ATOM 5953 C CA . PRO B 1 144 ? -9.742 2.021 -21.031 1 82.44 144 PRO B CA 1
ATOM 5954 C C . PRO B 1 144 ? -10.414 1.622 -22.344 1 82.44 144 PRO B C 1
ATOM 5956 O O . PRO B 1 144 ? -11.57 1.181 -22.344 1 82.44 144 PRO B O 1
ATOM 5959 N N . ASP B 1 145 ? -9.68 1.725 -23.453 1 87.31 145 ASP B N 1
ATOM 5960 C CA . ASP B 1 145 ? -10.289 1.489 -24.75 1 87.31 145 ASP B CA 1
ATOM 5961 C C . ASP B 1 145 ? -10.016 0.07 -25.234 1 87.31 145 ASP B C 1
ATOM 5963 O O . ASP B 1 145 ? -10.367 -0.283 -26.359 1 87.31 145 ASP B O 1
ATOM 5967 N N . ALA B 1 146 ? -9.422 -0.672 -24.406 1 92.38 146 ALA B N 1
ATOM 5968 C CA . ALA B 1 146 ? -9.172 -2.055 -24.812 1 92.38 146 ALA B CA 1
ATOM 5969 C C . ALA B 1 146 ? -10.477 -2.809 -25.047 1 92.38 146 ALA B C 1
ATOM 5971 O O . ALA B 1 146 ? -11.469 -2.566 -24.359 1 92.38 146 ALA B O 1
ATOM 5972 N N . LEU B 1 147 ? -10.453 -3.779 -26.047 1 94.44 147 LEU B N 1
ATOM 5973 C CA . LEU B 1 147 ? -11.602 -4.652 -26.281 1 94.44 147 LEU B CA 1
ATOM 5974 C C . LEU B 1 147 ? -11.828 -5.578 -25.094 1 94.44 147 LEU B C 1
ATOM 5976 O O . LEU B 1 147 ? -10.875 -6.129 -24.531 1 94.44 147 LEU B O 1
ATOM 5980 N N . ARG B 1 148 ? -13.078 -5.672 -24.672 1 96.5 148 ARG B N 1
ATOM 5981 C CA . ARG B 1 148 ? -13.43 -6.496 -23.531 1 96.5 148 ARG B CA 1
ATOM 5982 C C . ARG B 1 148 ? -14.438 -7.578 -23.906 1 96.5 148 ARG B C 1
ATOM 5984 O O . ARG B 1 148 ? -15.281 -7.363 -24.781 1 96.5 148 ARG B O 1
ATOM 5991 N N . PRO B 1 149 ? -14.375 -8.727 -23.25 1 97.5 149 PRO B N 1
ATOM 5992 C CA . PRO B 1 149 ? -15.203 -9.867 -23.625 1 97.5 149 PRO B CA 1
ATOM 5993 C C . PRO B 1 149 ? -16.531 -9.914 -22.891 1 97.5 149 PRO B C 1
ATOM 5995 O O . PRO B 1 149 ? -17.172 -10.969 -22.812 1 97.5 149 PRO B O 1
ATOM 5998 N N . TYR B 1 150 ? -17.109 -8.922 -22.344 1 97.62 150 TYR B N 1
ATOM 5999 C CA . TYR B 1 150 ? -18.141 -8.977 -21.328 1 97.62 150 TYR B CA 1
ATOM 6000 C C . TYR B 1 150 ? -19.531 -9 -21.953 1 97.62 150 TYR B C 1
ATOM 6002 O O . TYR B 1 150 ? -20.531 -9.227 -21.266 1 97.62 150 TYR B O 1
ATOM 6010 N N . ALA B 1 151 ? -19.625 -8.891 -23.281 1 94.81 151 ALA B N 1
ATOM 6011 C CA . ALA B 1 151 ? -20.922 -8.883 -23.969 1 94.81 151 ALA B CA 1
ATOM 6012 C C . ALA B 1 151 ? -21.641 -10.219 -23.766 1 94.81 151 ALA B C 1
ATOM 6014 O O . ALA B 1 151 ? -22.875 -10.273 -23.812 1 94.81 151 ALA B O 1
ATOM 6015 N N . VAL B 1 152 ? -20.891 -11.242 -23.578 1 95.94 152 VAL B N 1
ATOM 6016 C CA . VAL B 1 152 ? -21.469 -12.562 -23.375 1 95.94 152 VAL B CA 1
ATOM 6017 C C . VAL B 1 152 ? -22.094 -12.641 -21.984 1 95.94 152 VAL B C 1
ATOM 6019 O O . VAL B 1 152 ? -23 -13.453 -21.75 1 95.94 152 VAL B O 1
ATOM 6022 N N . ILE B 1 153 ? -21.672 -11.812 -21.078 1 97.75 153 ILE B N 1
ATOM 6023 C CA . ILE B 1 153 ? -22.188 -11.797 -19.719 1 97.75 153 ILE B CA 1
ATOM 6024 C C . ILE B 1 153 ? -23.484 -10.984 -19.656 1 97.75 153 ILE B C 1
ATOM 6026 O O . ILE B 1 153 ? -24.484 -11.43 -19.078 1 97.75 153 ILE B O 1
ATOM 6030 N N . THR B 1 154 ? -23.438 -9.812 -20.25 1 97.38 154 THR B N 1
ATOM 6031 C CA . THR B 1 154 ? -24.609 -8.938 -20.281 1 97.38 154 THR B CA 1
ATOM 6032 C C . THR B 1 154 ? -24.516 -7.953 -21.453 1 97.38 154 THR B C 1
ATOM 6034 O O . THR B 1 154 ? -23.422 -7.668 -21.938 1 97.38 154 THR B O 1
ATOM 6037 N N . GLU B 1 155 ? -25.703 -7.461 -21.844 1 95.56 155 GLU B N 1
ATOM 6038 C CA . GLU B 1 155 ? -25.766 -6.41 -22.859 1 95.56 155 GLU B CA 1
ATOM 6039 C C . GLU B 1 155 ? -26.219 -5.086 -22.25 1 95.56 155 GLU B C 1
ATOM 6041 O O . GLU B 1 155 ? -26.266 -4.062 -22.938 1 95.56 155 GLU B O 1
ATOM 6046 N N . ASP B 1 156 ? -26.531 -5.09 -21.016 1 96.38 156 ASP B N 1
ATOM 6047 C CA . ASP B 1 156 ? -26.953 -3.879 -20.328 1 96.38 156 ASP B CA 1
ATOM 6048 C C . ASP B 1 156 ? -25.781 -2.92 -20.125 1 96.38 156 ASP B C 1
ATOM 6050 O O . ASP B 1 156 ? -24.797 -3.266 -19.469 1 96.38 156 ASP B O 1
ATOM 6054 N N . PRO B 1 157 ? -25.922 -1.692 -20.641 1 93.31 157 PRO B N 1
ATOM 6055 C CA . PRO B 1 157 ? -24.797 -0.753 -20.562 1 93.31 157 PRO B CA 1
ATOM 6056 C C . PRO B 1 157 ? -24.406 -0.427 -19.125 1 93.31 157 PRO B C 1
ATOM 6058 O O . PRO B 1 157 ? -23.219 -0.21 -18.844 1 93.31 157 PRO B O 1
ATOM 6061 N N . ARG B 1 158 ? -25.328 -0.302 -18.297 1 92.75 158 ARG B N 1
ATOM 6062 C CA . ARG B 1 158 ? -25.016 -0.024 -16.906 1 92.75 158 ARG B CA 1
ATOM 6063 C C . ARG B 1 158 ? -24.219 -1.163 -16.281 1 92.75 158 ARG B C 1
ATOM 6065 O O . ARG B 1 158 ? -23.219 -0.926 -15.594 1 92.75 158 ARG B O 1
ATOM 6072 N N . GLU B 1 159 ? -24.609 -2.371 -16.469 1 94.75 159 GLU B N 1
ATOM 6073 C CA . GLU B 1 159 ? -23.891 -3.531 -15.953 1 94.75 159 GLU B CA 1
ATOM 6074 C C . GLU B 1 159 ? -22.5 -3.633 -16.562 1 94.75 159 GLU B C 1
ATOM 6076 O O . GLU B 1 159 ? -21.547 -4.008 -15.875 1 94.75 159 GLU B O 1
ATOM 6081 N N . LEU B 1 160 ? -22.469 -3.328 -17.828 1 95.44 160 LEU B N 1
ATOM 6082 C CA . LEU B 1 160 ? -21.172 -3.363 -18.484 1 95.44 160 LEU B CA 1
ATOM 6083 C C . LEU B 1 160 ? -20.203 -2.369 -17.844 1 95.44 160 LEU B C 1
ATOM 6085 O O . LEU B 1 160 ? -19.031 -2.67 -17.656 1 95.44 160 LEU B O 1
ATOM 6089 N N . ALA B 1 161 ? -20.703 -1.229 -17.484 1 92.06 161 ALA B N 1
ATOM 6090 C CA . ALA B 1 161 ? -19.891 -0.229 -16.812 1 92.06 161 ALA B CA 1
ATOM 6091 C C . ALA B 1 161 ? -19.453 -0.72 -15.422 1 92.06 161 ALA B C 1
ATOM 6093 O O . ALA B 1 161 ? -18.328 -0.495 -15 1 92.06 161 ALA B O 1
ATOM 6094 N N . GLU B 1 162 ? -20.344 -1.369 -14.695 1 92.69 162 GLU B N 1
ATOM 6095 C CA . GLU B 1 162 ? -20.047 -1.921 -13.375 1 92.69 162 GLU B CA 1
ATOM 6096 C C . GLU B 1 162 ? -19 -3.029 -13.461 1 92.69 162 GLU B C 1
ATOM 6098 O O . GLU B 1 162 ? -18.109 -3.107 -12.617 1 92.69 162 GLU B O 1
ATOM 6103 N N . ILE B 1 163 ? -19.141 -3.801 -14.5 1 97.12 163 ILE B N 1
ATOM 6104 C CA . ILE B 1 163 ? -18.203 -4.887 -14.727 1 97.12 163 ILE B CA 1
ATOM 6105 C C . ILE B 1 163 ? -16.812 -4.316 -15.039 1 97.12 163 ILE B C 1
ATOM 6107 O O . ILE B 1 163 ? -15.805 -4.785 -14.516 1 97.12 163 ILE B O 1
ATOM 6111 N N . GLN B 1 164 ? -16.781 -3.377 -15.859 1 93.44 164 GLN B N 1
ATOM 6112 C CA . GLN B 1 164 ? -15.508 -2.754 -16.188 1 93.44 164 GLN B CA 1
ATOM 6113 C C . GLN B 1 164 ? -14.883 -2.111 -14.953 1 93.44 164 GLN B C 1
ATOM 6115 O O . GLN B 1 164 ? -13.664 -2.189 -14.758 1 93.44 164 GLN B O 1
ATOM 6120 N N . TYR B 1 165 ? -15.703 -1.489 -14.156 1 89.62 165 TYR B N 1
ATOM 6121 C CA . TYR B 1 165 ? -15.219 -0.92 -12.898 1 89.62 165 TYR B CA 1
ATOM 6122 C C . TYR B 1 165 ? -14.617 -1.998 -12.008 1 89.62 165 TYR B C 1
ATOM 6124 O O . TYR B 1 165 ? -13.547 -1.805 -11.43 1 89.62 165 TYR B O 1
ATOM 6132 N N . ALA B 1 166 ? -15.273 -3.096 -11.914 1 94.94 166 ALA B N 1
ATOM 6133 C CA . ALA B 1 166 ? -14.781 -4.211 -11.102 1 94.94 166 ALA B CA 1
ATOM 6134 C C . ALA B 1 166 ? -13.477 -4.762 -11.664 1 94.94 166 ALA B C 1
ATOM 6136 O O . ALA B 1 166 ? -12.57 -5.125 -10.906 1 94.94 166 ALA B O 1
ATOM 6137 N N . GLU B 1 167 ? -13.359 -4.812 -12.969 1 96.75 167 GLU B N 1
ATOM 6138 C CA . GLU B 1 167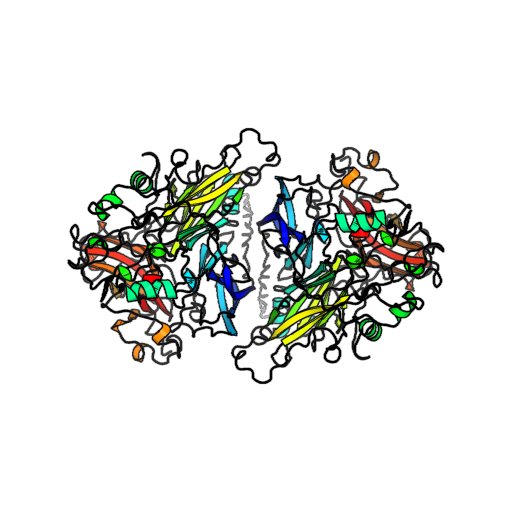 ? -12.125 -5.25 -13.617 1 96.75 167 GLU B CA 1
ATOM 6139 C C . GLU B 1 167 ? -10.961 -4.332 -13.273 1 96.75 167 GLU B C 1
ATOM 6141 O O . GLU B 1 167 ? -9.844 -4.797 -13.031 1 96.75 167 GLU B O 1
ATOM 6146 N N . ASP B 1 168 ? -11.258 -3.086 -13.266 1 91.62 168 ASP B N 1
ATOM 6147 C CA . ASP B 1 168 ? -10.219 -2.084 -13.023 1 91.62 168 ASP B CA 1
ATOM 6148 C C . ASP B 1 168 ? -9.781 -2.094 -11.562 1 91.62 168 ASP B C 1
ATOM 6150 O O . ASP B 1 168 ? -8.688 -1.628 -11.234 1 91.62 168 ASP B O 1
ATOM 6154 N N . ASN B 1 169 ? -10.688 -2.6 -10.742 1 91.56 169 ASN B N 1
ATOM 6155 C CA . ASN B 1 169 ? -10.438 -2.574 -9.305 1 91.56 169 ASN B CA 1
ATOM 6156 C C . ASN B 1 169 ? -10.648 -3.947 -8.672 1 91.56 169 ASN B C 1
ATOM 6158 O O . ASN B 1 169 ? -11.445 -4.09 -7.742 1 91.56 169 ASN B O 1
ATOM 6162 N N . PRO B 1 170 ? -9.859 -4.852 -9.086 1 96.75 170 PRO B N 1
ATOM 6163 C CA . PRO B 1 170 ? -10.086 -6.199 -8.555 1 96.75 170 PRO B CA 1
ATOM 6164 C C . PRO B 1 170 ? -9.562 -6.371 -7.133 1 96.75 170 PRO B C 1
ATOM 6166 O O . PRO B 1 170 ? -8.703 -5.602 -6.688 1 96.75 170 PRO B O 1
ATOM 6169 N N . TYR B 1 171 ? -10.141 -7.324 -6.445 1 96.06 171 TYR B N 1
ATOM 6170 C CA . TYR B 1 171 ? -9.477 -7.867 -5.266 1 96.06 171 TYR B CA 1
ATOM 6171 C C . TYR B 1 171 ? -8.523 -8.992 -5.645 1 96.06 171 TYR B C 1
ATOM 6173 O O . TYR B 1 171 ? -8.922 -9.961 -6.301 1 96.06 171 TYR B O 1
ATOM 6181 N N . LEU B 1 172 ? -7.246 -8.828 -5.309 1 98.06 172 LEU B N 1
ATOM 6182 C CA . LEU B 1 172 ? -6.246 -9.859 -5.598 1 98.06 172 LEU B CA 1
ATOM 6183 C C . LEU B 1 172 ? -6.215 -10.914 -4.5 1 98.06 172 LEU B C 1
ATOM 6185 O O . LEU B 1 172 ? -5.965 -10.594 -3.334 1 98.06 172 LEU B O 1
ATOM 6189 N N . MET B 1 173 ? -6.543 -12.148 -4.871 1 98.69 173 MET B N 1
ATOM 6190 C CA . MET B 1 173 ? -6.598 -13.281 -3.953 1 98.69 173 MET B CA 1
ATOM 6191 C C . MET B 1 173 ? -5.367 -14.172 -4.113 1 98.69 173 MET B C 1
ATOM 6193 O O . MET B 1 173 ? -5.371 -15.102 -4.922 1 98.69 173 MET B O 1
ATOM 6197 N N . LEU B 1 174 ? -4.344 -13.859 -3.334 1 98.75 174 LEU B N 1
ATOM 6198 C CA . LEU B 1 174 ? -3.109 -14.633 -3.408 1 98.75 174 LEU B CA 1
ATOM 6199 C C . LEU B 1 174 ? -3.178 -15.859 -2.502 1 98.75 174 LEU B C 1
ATOM 6201 O O . LEU B 1 174 ? -3.24 -15.727 -1.277 1 98.75 174 LEU B O 1
ATOM 6205 N N . ALA B 1 175 ? -3.168 -17.016 -3.107 1 98.75 175 ALA B N 1
ATOM 6206 C CA . ALA B 1 175 ? -3.184 -18.281 -2.371 1 98.75 175 ALA B CA 1
ATOM 6207 C C . ALA B 1 175 ? -1.775 -18.844 -2.227 1 98.75 175 ALA B C 1
ATOM 6209 O O . ALA B 1 175 ? -1.076 -19.047 -3.223 1 98.75 175 ALA B O 1
ATOM 6210 N N . THR B 1 176 ? -1.369 -19.047 -1.035 1 98.44 176 THR B N 1
ATOM 6211 C CA . THR B 1 176 ? -0.075 -19.656 -0.752 1 98.44 176 THR B CA 1
ATOM 6212 C C . THR B 1 176 ? -0.231 -20.844 0.205 1 98.44 176 THR B C 1
ATOM 6214 O O . THR B 1 176 ? -1.339 -21.125 0.66 1 98.44 176 THR B O 1
ATOM 6217 N N . ASP B 1 177 ? 0.749 -21.656 0.358 1 97.94 177 ASP B N 1
ATOM 6218 C CA . ASP B 1 177 ? 0.801 -22.672 1.394 1 97.94 177 ASP B CA 1
ATOM 6219 C C . ASP B 1 177 ? 1.922 -22.391 2.391 1 97.94 177 ASP B C 1
ATOM 6221 O O . ASP B 1 177 ? 2.768 -21.531 2.154 1 97.94 177 ASP B O 1
ATOM 6225 N N . TRP B 1 178 ? 1.821 -23.047 3.525 1 97.56 178 TRP B N 1
ATOM 6226 C CA . TRP B 1 178 ? 2.699 -22.703 4.641 1 97.56 178 TRP B CA 1
ATOM 6227 C C . TRP B 1 178 ? 3.145 -23.969 5.383 1 97.56 178 TRP B C 1
ATOM 6229 O O . TRP B 1 178 ? 2.352 -24.891 5.574 1 97.56 178 TRP B O 1
ATOM 6239 N N . THR B 1 179 ? 4.41 -23.969 5.719 1 95.38 179 THR B N 1
ATOM 6240 C CA . THR B 1 179 ? 4.996 -24.984 6.586 1 95.38 179 THR B CA 1
ATOM 6241 C C . THR B 1 179 ? 5.758 -24.344 7.738 1 95.38 179 THR B C 1
ATOM 6243 O O . THR B 1 179 ? 6.312 -23.25 7.59 1 95.38 179 THR B O 1
ATOM 6246 N N . TYR B 1 180 ? 5.785 -25 8.867 1 94.75 180 TYR B N 1
ATOM 6247 C CA . TYR B 1 180 ? 6.535 -24.484 10 1 94.75 180 TYR B CA 1
ATOM 6248 C C . TYR B 1 180 ? 8.039 -24.578 9.75 1 94.75 180 TYR B C 1
ATOM 6250 O O . TYR B 1 180 ? 8.836 -24 10.492 1 94.75 180 TYR B O 1
ATOM 6258 N N . LEU B 1 181 ? 8.438 -25.203 8.688 1 95.62 181 LEU B N 1
ATOM 6259 C CA . LEU B 1 181 ? 9.836 -25.328 8.289 1 95.62 181 LEU B CA 1
ATOM 6260 C C . LEU B 1 181 ? 10.188 -24.281 7.238 1 95.62 181 LEU B C 1
ATOM 6262 O O . LEU B 1 181 ? 9.367 -23.953 6.375 1 95.62 181 LEU B O 1
ATOM 6266 N N . THR B 1 182 ? 11.461 -23.828 7.305 1 95.88 182 THR B N 1
ATOM 6267 C CA . THR B 1 182 ? 11.977 -23.062 6.168 1 95.88 182 THR B CA 1
ATOM 6268 C C . THR B 1 182 ? 12.148 -23.969 4.949 1 95.88 182 THR B C 1
ATOM 6270 O O . THR B 1 182 ? 12.172 -25.203 5.078 1 95.88 182 THR B O 1
ATOM 6273 N N . SER B 1 183 ? 12.289 -23.359 3.814 1 95.25 183 SER B N 1
ATOM 6274 C CA . SER B 1 183 ? 12.477 -24.141 2.598 1 95.25 183 SER B CA 1
ATOM 6275 C C . SER B 1 183 ? 13.742 -25 2.678 1 95.25 183 SER B C 1
ATOM 6277 O O . SER B 1 183 ? 13.773 -26.125 2.193 1 95.25 183 SER B O 1
ATOM 6279 N N . ALA B 1 184 ? 14.789 -24.484 3.273 1 94.38 184 ALA B N 1
ATOM 6280 C CA . ALA B 1 184 ? 16.031 -25.234 3.422 1 94.38 184 ALA B CA 1
ATOM 6281 C C . ALA B 1 184 ? 15.844 -26.453 4.324 1 94.38 184 ALA B C 1
ATOM 6283 O O . ALA B 1 184 ? 16.328 -27.547 4.02 1 94.38 184 ALA B O 1
ATOM 6284 N N . GLU B 1 185 ? 15.188 -26.219 5.422 1 95.25 185 GLU B N 1
ATOM 6285 C CA . GLU B 1 185 ? 14.906 -27.328 6.336 1 95.25 185 GLU B CA 1
ATOM 6286 C C . GLU B 1 185 ? 14.031 -28.375 5.672 1 95.25 185 GLU B C 1
ATOM 6288 O O . GLU B 1 185 ? 14.25 -29.578 5.852 1 95.25 185 GLU B O 1
ATOM 6293 N N . TYR B 1 186 ? 13.039 -27.922 4.996 1 95 186 TYR B N 1
ATOM 6294 C CA . TYR B 1 186 ? 12.133 -28.812 4.27 1 95 186 TYR B CA 1
ATOM 6295 C C . TYR B 1 186 ? 12.898 -29.672 3.275 1 95 186 TYR B C 1
ATOM 6297 O O . TYR B 1 186 ? 12.711 -30.891 3.232 1 95 186 TYR B O 1
ATOM 6305 N N . HIS B 1 187 ? 13.734 -29.094 2.516 1 93.31 187 HIS B N 1
ATOM 6306 C CA . HIS B 1 187 ? 14.547 -29.812 1.539 1 93.31 187 HIS B CA 1
ATOM 6307 C C . HIS B 1 187 ? 15.5 -30.797 2.221 1 93.31 187 HIS B C 1
ATOM 6309 O O . HIS B 1 187 ? 15.703 -31.906 1.729 1 93.31 187 HIS B O 1
ATOM 6315 N N . ASN B 1 188 ? 16.062 -30.391 3.303 1 94.75 188 ASN B N 1
ATOM 6316 C CA . ASN B 1 188 ? 16.969 -31.266 4.027 1 94.75 188 ASN B CA 1
ATOM 6317 C C . ASN B 1 188 ? 16.281 -32.562 4.492 1 94.75 188 ASN B C 1
ATOM 6319 O O . ASN B 1 188 ? 16.891 -33.625 4.539 1 94.75 188 ASN B O 1
ATOM 6323 N N . ILE B 1 189 ? 15.078 -32.406 4.84 1 95.88 189 ILE B N 1
ATOM 6324 C CA . ILE B 1 189 ? 14.32 -33.594 5.25 1 95.88 189 ILE B CA 1
ATOM 6325 C C . ILE B 1 189 ? 14.172 -34.531 4.07 1 95.88 189 ILE B C 1
ATOM 6327 O O . ILE B 1 189 ? 14.273 -35.75 4.23 1 95.88 189 ILE B O 1
ATOM 6331 N N . GLU B 1 190 ? 13.875 -34.031 2.908 1 95.06 190 GLU B N 1
ATOM 6332 C CA . GLU B 1 190 ? 13.797 -34.875 1.716 1 95.06 190 GLU B CA 1
ATOM 6333 C C . GLU B 1 190 ? 15.125 -35.594 1.45 1 95.06 190 GLU B C 1
ATOM 6335 O O . GLU B 1 190 ? 15.148 -36.781 1.16 1 95.06 190 GLU B O 1
ATOM 6340 N N . VAL B 1 191 ? 16.203 -34.875 1.64 1 94.31 191 VAL B N 1
ATOM 6341 C CA . VAL B 1 191 ? 17.531 -35.406 1.38 1 94.31 191 VAL B CA 1
ATOM 6342 C C . VAL B 1 191 ? 17.844 -36.531 2.391 1 94.31 191 VAL B C 1
ATOM 6344 O O . VAL B 1 191 ? 18.297 -37.594 2.016 1 94.31 191 VAL B O 1
ATOM 6347 N N . GLU B 1 192 ? 17.578 -36.281 3.58 1 96.12 192 GLU B N 1
ATOM 6348 C CA . GLU B 1 192 ? 17.922 -37.219 4.648 1 96.12 192 GLU B CA 1
ATOM 6349 C C . GLU B 1 192 ? 17.031 -38.438 4.613 1 96.12 192 GLU B C 1
ATOM 6351 O O . GLU B 1 192 ? 17.484 -39.562 4.922 1 96.12 192 GLU B O 1
ATOM 6356 N N . SER B 1 193 ? 15.844 -38.281 4.246 1 96.38 193 SER B N 1
ATOM 6357 C CA . SER B 1 193 ? 14.906 -39.375 4.293 1 96.38 193 SER B CA 1
ATOM 6358 C C . SER B 1 193 ? 14.875 -40.125 2.967 1 96.38 193 SER B C 1
ATOM 6360 O O . SER B 1 193 ? 14.531 -41.312 2.926 1 96.38 193 SER B O 1
ATOM 6362 N N . GLY B 1 194 ? 15.133 -39.406 1.876 1 95.19 194 GLY B N 1
ATOM 6363 C CA . GLY B 1 194 ? 15.031 -39.969 0.541 1 95.19 194 GLY B CA 1
ATOM 6364 C C . GLY B 1 194 ? 13.617 -39.938 -0.013 1 95.19 194 GLY B C 1
ATOM 6365 O O . GLY B 1 194 ? 13.383 -40.344 -1.153 1 95.19 194 GLY B O 1
ATOM 6366 N N . TYR B 1 195 ? 12.688 -39.5 0.793 1 94.69 195 TYR B N 1
ATOM 6367 C CA . TYR B 1 195 ? 11.289 -39.438 0.387 1 94.69 195 TYR B CA 1
ATOM 6368 C C . TYR B 1 195 ? 10.984 -38.125 -0.348 1 94.69 195 TYR B C 1
ATOM 6370 O O . TYR B 1 195 ? 11.633 -37.125 -0.106 1 94.69 195 TYR B O 1
ATOM 6378 N N . ASN B 1 196 ? 10.094 -38.219 -1.302 1 93.88 196 ASN B N 1
ATOM 6379 C CA . ASN B 1 196 ? 9.406 -37 -1.751 1 93.88 196 ASN B CA 1
ATOM 6380 C C . ASN B 1 196 ? 8.383 -36.531 -0.721 1 93.88 196 ASN B C 1
ATOM 6382 O O . ASN B 1 196 ? 7.352 -37.156 -0.517 1 93.88 196 ASN B O 1
ATOM 6386 N N . VAL B 1 197 ? 8.711 -35.438 -0.099 1 91.69 197 VAL B N 1
ATOM 6387 C CA . VAL B 1 197 ? 7.816 -34.875 0.897 1 91.69 197 VAL B CA 1
ATOM 6388 C C . VAL B 1 197 ? 6.902 -33.844 0.237 1 91.69 197 VAL B C 1
ATOM 6390 O O . VAL B 1 197 ? 7.352 -33.031 -0.596 1 91.69 197 VAL B O 1
ATOM 6393 N N . PHE B 1 198 ? 5.625 -33.844 0.478 1 89.31 198 PHE B N 1
ATOM 6394 C CA . PHE B 1 198 ? 4.715 -32.906 -0.148 1 89.31 198 PHE B CA 1
ATOM 6395 C C . PHE B 1 198 ? 3.779 -32.281 0.888 1 89.31 198 PHE B C 1
ATOM 6397 O O . PHE B 1 198 ? 3.025 -31.359 0.579 1 89.31 198 PHE B O 1
ATOM 6404 N N . CYS B 1 199 ? 3.805 -32.719 2.111 1 95.19 199 CYS B N 1
ATOM 6405 C CA . CYS B 1 199 ? 2.867 -32.25 3.133 1 95.19 199 CYS B CA 1
ATOM 6406 C C . CYS B 1 199 ? 3.211 -30.844 3.6 1 95.19 199 CYS B C 1
ATOM 6408 O O . CYS B 1 199 ? 4.387 -30.516 3.752 1 95.19 199 CYS B O 1
ATOM 6410 N N . VAL B 1 200 ? 2.18 -30.031 3.777 1 96.69 200 VAL B N 1
ATOM 6411 C CA . VAL B 1 200 ? 2.328 -28.688 4.328 1 96.69 200 VAL B CA 1
ATOM 6412 C C . VAL B 1 200 ? 1.407 -28.516 5.531 1 96.69 200 VAL B C 1
ATOM 6414 O O . VAL B 1 200 ? 0.601 -29.391 5.836 1 96.69 200 VAL B O 1
ATOM 6417 N N . ASP B 1 201 ? 1.51 -27.406 6.262 1 97.06 201 ASP B N 1
ATOM 6418 C CA . ASP B 1 201 ? 0.754 -27.203 7.496 1 97.06 201 ASP B CA 1
ATOM 6419 C C . ASP B 1 201 ? -0.598 -26.547 7.215 1 97.06 201 ASP B C 1
ATOM 6421 O O . ASP B 1 201 ? -1.581 -26.828 7.902 1 97.06 201 ASP B O 1
ATOM 6425 N N . SER B 1 202 ? -0.598 -25.641 6.262 1 97.12 202 SER B N 1
ATOM 6426 C CA . SER B 1 202 ? -1.848 -24.953 5.977 1 97.12 202 SER B CA 1
ATOM 6427 C C . SER B 1 202 ? -1.808 -24.281 4.609 1 97.12 202 SER B C 1
ATOM 6429 O O . SER B 1 202 ? -0.741 -24.156 4.004 1 97.12 202 SER B O 1
ATOM 6431 N N . LEU B 1 203 ? -2.98 -23.969 4.125 1 97.81 203 LEU B N 1
ATOM 6432 C CA . LEU B 1 203 ? -3.154 -23 3.049 1 97.81 203 LEU B CA 1
ATOM 6433 C C . LEU B 1 203 ? -3.402 -21.609 3.607 1 97.81 203 LEU B C 1
ATOM 6435 O O . LEU B 1 203 ? -3.896 -21.469 4.727 1 97.81 203 LEU B O 1
ATOM 6439 N N . LEU B 1 204 ? -2.994 -20.641 2.818 1 98.69 204 LEU B N 1
ATOM 6440 C CA . LEU B 1 204 ? -3.219 -19.25 3.195 1 98.69 204 LEU B CA 1
ATOM 6441 C C . LEU B 1 204 ? -3.889 -18.484 2.062 1 98.69 204 LEU B C 1
ATOM 6443 O O . LEU B 1 204 ? -3.633 -18.75 0.887 1 98.69 204 LEU B O 1
ATOM 6447 N N . ILE B 1 205 ? -4.777 -17.609 2.455 1 98.56 205 ILE B N 1
ATOM 6448 C CA . ILE B 1 205 ? -5.289 -16.578 1.55 1 98.56 205 ILE B CA 1
ATOM 6449 C C . ILE B 1 205 ? -4.828 -15.203 2.016 1 98.56 205 ILE B C 1
ATOM 6451 O O . ILE B 1 205 ? -5.129 -14.781 3.137 1 98.56 205 ILE B O 1
ATOM 6455 N N . ASN B 1 206 ? -4.113 -14.539 1.13 1 97.5 206 ASN B N 1
ATOM 6456 C CA . ASN B 1 206 ? -3.568 -13.227 1.461 1 97.5 206 ASN B CA 1
ATOM 6457 C C . ASN B 1 206 ? -2.859 -13.234 2.812 1 97.5 206 ASN B C 1
ATOM 6459 O O . ASN B 1 206 ? -3.07 -12.344 3.637 1 97.5 206 ASN B O 1
ATOM 6463 N N . GLY B 1 207 ? -2.143 -14.273 3.08 1 97.38 207 GLY B N 1
ATOM 6464 C CA . GLY B 1 207 ? -1.215 -14.344 4.199 1 97.38 207 GLY B CA 1
ATOM 6465 C C . GLY B 1 207 ? -1.846 -14.891 5.465 1 97.38 207 GLY B C 1
ATOM 6466 O O . GLY B 1 207 ? -1.214 -14.906 6.523 1 97.38 207 GLY B O 1
ATOM 6467 N N . ARG B 1 208 ? -3.109 -15.328 5.434 1 96.19 208 ARG B N 1
ATOM 6468 C CA . ARG B 1 208 ? -3.779 -15.844 6.625 1 96.19 208 ARG B CA 1
ATOM 6469 C C . ARG B 1 208 ? -4.504 -17.156 6.328 1 96.19 208 ARG B C 1
ATOM 6471 O O . ARG B 1 208 ? -5.117 -17.297 5.27 1 96.19 208 ARG B O 1
ATOM 6478 N N . GLY B 1 209 ? -4.383 -18.094 7.305 1 98.06 209 GLY B N 1
ATOM 6479 C CA . GLY B 1 209 ? -5.098 -19.344 7.172 1 98.06 209 GLY B CA 1
ATOM 6480 C C . GLY B 1 209 ? -4.961 -20.25 8.391 1 98.06 209 GLY B C 1
ATOM 6481 O O . GLY B 1 209 ? -3.85 -20.594 8.789 1 98.06 209 GLY B O 1
ATOM 6482 N N . SER B 1 210 ? -6.027 -20.703 8.961 1 96.81 210 SER B N 1
ATOM 6483 C CA . SER B 1 210 ? -6.059 -21.516 10.172 1 96.81 210 SER B CA 1
ATOM 6484 C C . SER B 1 210 ? -5.684 -22.953 9.875 1 96.81 210 SER B C 1
ATOM 6486 O O . SER B 1 210 ? -5.75 -23.406 8.727 1 96.81 210 SER B O 1
ATOM 6488 N N . VAL B 1 211 ? -5.227 -23.609 10.891 1 97 211 VAL B N 1
ATOM 6489 C CA . VAL B 1 211 ? -5.008 -25.047 10.883 1 97 211 VAL B CA 1
ATOM 6490 C C . VAL B 1 211 ? -6.133 -25.75 11.641 1 97 211 VAL B C 1
ATOM 6492 O O . VAL B 1 211 ? -6.246 -25.609 12.859 1 97 211 VAL B O 1
ATOM 6495 N N . TYR B 1 212 ? -6.898 -26.656 10.969 1 95.5 212 TYR B N 1
ATOM 6496 C CA . TYR B 1 212 ? -8.133 -27.156 11.562 1 95.5 212 TYR B CA 1
ATOM 6497 C C . TYR B 1 212 ? -7.918 -28.547 12.172 1 95.5 212 TYR B C 1
ATOM 6499 O O . TYR B 1 212 ? -8.484 -28.859 13.219 1 95.5 212 TYR B O 1
ATOM 6507 N N . CYS B 1 213 ? -7.258 -29.469 11.578 1 95.75 213 CYS B N 1
ATOM 6508 C CA . CYS B 1 213 ? -6.961 -30.828 12.016 1 95.75 213 CYS B CA 1
ATOM 6509 C C . CYS B 1 213 ? -8.242 -31.594 12.32 1 95.75 213 CYS B C 1
ATOM 6511 O O . CYS B 1 213 ? -8.422 -32.125 13.422 1 95.75 213 CYS B O 1
ATOM 6513 N N . PRO B 1 214 ? -9.102 -31.812 11.391 1 95.44 214 PRO B N 1
ATOM 6514 C CA . PRO B 1 214 ? -10.406 -32.406 11.688 1 95.44 214 PRO B CA 1
ATOM 6515 C C . PRO B 1 214 ? -10.328 -33.938 11.859 1 95.44 214 PRO B C 1
ATOM 6517 O O . PRO B 1 214 ? -11.32 -34.562 12.234 1 95.44 214 PRO B O 1
ATOM 6520 N N . GLY B 1 215 ? -9.211 -34.625 11.617 1 95 215 GLY B N 1
ATOM 6521 C CA . GLY B 1 215 ? -9.047 -36.062 11.719 1 95 215 GLY B CA 1
ATOM 6522 C C . GLY B 1 215 ? -9.117 -36.75 10.383 1 95 215 GLY B C 1
ATOM 6523 O O . GLY B 1 215 ? -9.875 -36.375 9.5 1 95 215 GLY B O 1
ATOM 6524 N N . TYR B 1 216 ? -8.352 -37.844 10.258 1 94.75 216 TYR B N 1
ATOM 6525 C CA . TYR B 1 216 ? -8.18 -38.5 8.953 1 94.75 216 TYR B CA 1
ATOM 6526 C C . TYR B 1 216 ? -9.477 -39.156 8.492 1 94.75 216 TYR B C 1
ATOM 6528 O O . TYR B 1 216 ? -9.742 -39.25 7.293 1 94.75 216 TYR B O 1
ATOM 6536 N N . GLN B 1 217 ? -10.359 -39.625 9.414 1 93.94 217 GLN B N 1
ATOM 6537 C CA . GLN B 1 217 ? -11.617 -40.281 9.031 1 93.94 217 GLN B CA 1
ATOM 6538 C C . GLN B 1 217 ? -12.523 -39.312 8.281 1 93.94 217 GLN B C 1
ATOM 6540 O O . GLN B 1 217 ? -13.055 -39.625 7.227 1 93.94 217 GLN B O 1
ATOM 6545 N N . TYR B 1 218 ? -12.641 -38.156 8.844 1 94.44 218 TYR B N 1
ATOM 6546 C CA . TYR B 1 218 ? -13.438 -37.125 8.18 1 94.44 218 TYR B CA 1
ATOM 6547 C C . TYR B 1 218 ? -12.828 -36.75 6.84 1 94.44 218 TYR B C 1
ATOM 6549 O O . TYR B 1 218 ? -13.547 -36.594 5.848 1 94.44 218 TYR B O 1
ATOM 6557 N N . LEU B 1 219 ? -11.531 -36.562 6.836 1 94.38 219 LEU B N 1
ATOM 6558 C CA . LEU B 1 219 ? -10.836 -36.156 5.625 1 94.38 219 LEU B CA 1
ATOM 6559 C C . LEU B 1 219 ? -11.039 -37.156 4.504 1 94.38 219 LEU B C 1
ATOM 6561 O O . LEU B 1 219 ? -11.211 -36.781 3.342 1 94.38 219 LEU B O 1
ATOM 6565 N N . GLU B 1 220 ? -11.031 -38.375 4.801 1 92.94 220 GLU B N 1
ATOM 6566 C CA . GLU B 1 220 ? -11.25 -39.406 3.799 1 92.94 220 GLU B CA 1
ATOM 6567 C C . GLU B 1 220 ? -12.711 -39.438 3.35 1 92.94 220 GLU B C 1
ATOM 6569 O O . GLU B 1 220 ? -13 -39.75 2.191 1 92.94 220 GLU B O 1
ATOM 6574 N N . GLU B 1 221 ? -13.594 -39.094 4.207 1 90 221 GLU B N 1
ATOM 6575 C CA . GLU B 1 221 ? -15.016 -39.062 3.875 1 90 221 GLU B CA 1
ATOM 6576 C C . GLU B 1 221 ? -15.305 -37.969 2.84 1 90 221 GLU B C 1
ATOM 6578 O O . GLU B 1 221 ? -16.156 -38.156 1.968 1 90 221 GLU B O 1
ATOM 6583 N N . VAL B 1 222 ? -14.633 -36.875 2.955 1 90.38 222 VAL B N 1
ATOM 6584 C CA . VAL B 1 222 ? -14.953 -35.719 2.098 1 90.38 222 VAL B CA 1
ATOM 6585 C C . VAL B 1 222 ? -14.062 -35.75 0.859 1 90.38 222 VAL B C 1
ATOM 6587 O O . VAL B 1 222 ? -14.133 -34.844 0.018 1 90.38 222 VAL B O 1
ATOM 6590 N N . SER B 1 223 ? -13.195 -36.688 0.792 1 87.44 223 SER B N 1
ATOM 6591 C CA . SER B 1 223 ? -12.297 -36.781 -0.358 1 87.44 223 SER B CA 1
ATOM 6592 C C . SER B 1 223 ? -12.945 -37.562 -1.501 1 87.44 223 SER B C 1
ATOM 6594 O O . SER B 1 223 ? -13.914 -38.281 -1.292 1 87.44 223 SER B O 1
ATOM 6596 N N . ASP B 1 224 ? -12.398 -37.344 -2.674 1 75.81 224 ASP B N 1
ATOM 6597 C CA . ASP B 1 224 ? -12.953 -38 -3.842 1 75.81 224 ASP B CA 1
ATOM 6598 C C . ASP B 1 224 ? -12.359 -39.406 -4.004 1 75.81 224 ASP B C 1
ATOM 6600 O O . ASP B 1 224 ? -11.453 -39.781 -3.258 1 75.81 224 ASP B O 1
ATOM 6604 N N . ASP B 1 225 ? -12.906 -40.031 -5.008 1 65.75 225 ASP B N 1
ATOM 6605 C CA . ASP B 1 225 ? -12.539 -41.406 -5.277 1 65.75 225 ASP B CA 1
ATOM 6606 C C . ASP B 1 225 ? -11.094 -41.531 -5.758 1 65.75 225 ASP B C 1
ATOM 6608 O O . ASP B 1 225 ? -10.445 -42.562 -5.559 1 65.75 225 ASP B O 1
ATOM 6612 N N . GLY B 1 226 ? -10.625 -40.5 -6.27 1 71.12 226 GLY B N 1
ATOM 6613 C CA . GLY B 1 226 ? -9.25 -40.531 -6.742 1 71.12 226 GLY B CA 1
ATOM 6614 C C . GLY B 1 226 ? -8.242 -40.719 -5.625 1 71.12 226 GLY B C 1
ATOM 6615 O O . GLY B 1 226 ? -7.266 -41.469 -5.785 1 71.12 226 GLY B O 1
ATOM 6616 N N . LEU B 1 227 ? -8.547 -40.281 -4.531 1 79.94 227 LEU B N 1
ATOM 6617 C CA . LEU B 1 227 ? -7.652 -40.438 -3.387 1 79.94 227 LEU B CA 1
ATOM 6618 C C . LEU B 1 227 ? -7.621 -41.875 -2.896 1 79.94 227 LEU B C 1
ATOM 6620 O O . LEU B 1 227 ? -6.57 -42.375 -2.494 1 79.94 227 LEU B O 1
ATOM 6624 N N . THR B 1 228 ? -8.703 -42.5 -3.004 1 76 228 THR B N 1
ATOM 6625 C CA . THR B 1 228 ? -8.781 -43.875 -2.547 1 76 228 THR B CA 1
ATOM 6626 C C . THR B 1 228 ? -7.863 -44.781 -3.371 1 76 228 THR B C 1
ATOM 6628 O O . THR B 1 228 ? -7.238 -45.688 -2.832 1 76 228 THR B O 1
ATOM 6631 N N . ALA B 1 229 ? -7.797 -44.406 -4.566 1 75.06 229 ALA B N 1
ATOM 6632 C CA . ALA B 1 229 ? -6.953 -45.188 -5.453 1 75.06 229 ALA B CA 1
ATOM 6633 C C . ALA B 1 229 ? -5.477 -45.031 -5.098 1 75.06 229 ALA B C 1
ATOM 6635 O O . ALA B 1 229 ? -4.695 -46 -5.223 1 75.06 229 ALA B O 1
ATOM 6636 N N . VAL B 1 230 ? -5.133 -44.031 -4.578 1 82.88 230 VAL B N 1
ATOM 6637 C CA . VAL B 1 230 ? -3.738 -43.75 -4.27 1 82.88 230 VAL B CA 1
ATOM 6638 C C . VAL B 1 230 ? -3.377 -44.344 -2.906 1 82.88 230 VAL B C 1
ATOM 6640 O O . VAL B 1 230 ? -2.24 -44.75 -2.689 1 82.88 230 VAL B O 1
ATOM 6643 N N . LEU B 1 231 ? -4.285 -44.438 -2.031 1 88.62 231 LEU B N 1
ATOM 6644 C CA . LEU B 1 231 ? -4.035 -44.844 -0.654 1 88.62 231 LEU B CA 1
ATOM 6645 C C . LEU B 1 231 ? -3.73 -46.344 -0.578 1 88.62 231 LEU B C 1
ATOM 6647 O O . LEU B 1 231 ? -3.152 -46.812 0.404 1 88.62 231 LEU B O 1
ATOM 6651 N N . GLU B 1 232 ? -4.043 -47.094 -1.521 1 83.5 232 GLU B N 1
ATOM 6652 C CA . GLU B 1 232 ? -3.758 -48.531 -1.579 1 83.5 232 GLU B CA 1
ATOM 6653 C C . GLU B 1 232 ? -4.07 -49.188 -0.249 1 83.5 232 GLU B C 1
ATOM 6655 O O . GLU B 1 232 ? -3.246 -49.938 0.282 1 83.5 232 GLU B O 1
ATOM 6660 N N . GLY B 1 233 ? -5.102 -48.906 0.347 1 85.75 233 GLY B N 1
ATOM 6661 C CA . GLY B 1 233 ? -5.566 -49.562 1.557 1 85.75 233 GLY B CA 1
ATOM 6662 C C . GLY B 1 233 ? -5.086 -48.875 2.828 1 85.75 233 GLY B C 1
ATOM 6663 O O . GLY B 1 233 ? -5.488 -49.281 3.93 1 85.75 233 GLY B O 1
ATOM 6664 N N . THR B 1 234 ? -4.18 -48 2.723 1 92.44 234 THR B N 1
ATOM 6665 C CA . THR B 1 234 ? -3.764 -47.219 3.898 1 92.44 234 THR B CA 1
ATOM 6666 C C . THR B 1 234 ? -4.707 -46.062 4.152 1 92.44 234 THR B C 1
ATOM 6668 O O . THR B 1 234 ? -5.75 -45.938 3.5 1 92.44 234 THR B O 1
ATOM 6671 N N . HIS B 1 235 ? -4.379 -45.312 5.234 1 94.19 235 HIS B N 1
ATOM 6672 C CA . HIS B 1 235 ? -5.184 -44.125 5.598 1 94.19 235 HIS B CA 1
ATOM 6673 C C . HIS B 1 235 ? -4.367 -42.844 5.512 1 94.19 235 HIS B C 1
ATOM 6675 O O . HIS B 1 235 ? -3.137 -42.906 5.566 1 94.19 235 HIS B O 1
ATOM 6681 N N . LEU B 1 236 ? -5.086 -41.781 5.367 1 95.62 236 LEU B N 1
ATOM 6682 C CA . LEU B 1 236 ? -4.434 -40.469 5.496 1 95.62 236 LEU B CA 1
ATOM 6683 C C . LEU B 1 236 ? -3.863 -40.281 6.898 1 95.62 236 LEU B C 1
ATOM 6685 O O . LEU B 1 236 ? -4.34 -40.906 7.852 1 95.62 236 LEU B O 1
ATOM 6689 N N . THR B 1 237 ? -2.84 -39.5 7.031 1 96 237 THR B N 1
ATOM 6690 C CA . THR B 1 237 ? -2.35 -39.125 8.344 1 96 237 THR B CA 1
ATOM 6691 C C . THR B 1 237 ? -3.289 -38.094 8.984 1 96 237 THR B C 1
ATOM 6693 O O . THR B 1 237 ? -4.23 -37.625 8.352 1 96 237 THR B O 1
ATOM 6696 N N . GLU B 1 238 ? -2.998 -37.688 10.242 1 95.5 238 GLU B N 1
ATOM 6697 C CA . GLU B 1 238 ? -3.807 -36.656 10.914 1 95.5 238 GLU B CA 1
ATOM 6698 C C . GLU B 1 238 ? -3.684 -35.312 10.234 1 95.5 238 GLU B C 1
ATOM 6700 O O . GLU B 1 238 ? -4.582 -34.469 10.336 1 95.5 238 GLU B O 1
ATOM 6705 N N . LYS B 1 239 ? -2.633 -35.156 9.492 1 95.56 239 LYS B N 1
ATOM 6706 C CA . LYS B 1 239 ? -2.389 -33.906 8.773 1 95.56 239 LYS B CA 1
ATOM 6707 C C . LYS B 1 239 ? -3.051 -33.906 7.402 1 95.56 239 LYS B C 1
ATOM 6709 O O . LYS B 1 239 ? -2.92 -32.969 6.633 1 95.56 239 LYS B O 1
ATOM 6714 N N . GLY B 1 240 ? -3.74 -35 7.094 1 95.31 240 GLY B N 1
ATOM 6715 C CA . GLY B 1 240 ? -4.422 -35.156 5.82 1 95.31 240 GLY B CA 1
ATOM 6716 C C . GLY B 1 240 ? -3.494 -35.562 4.688 1 95.31 240 GLY B C 1
ATOM 6717 O O . GLY B 1 240 ? -3.861 -35.469 3.514 1 95.31 240 GLY B O 1
ATOM 6718 N N . CYS B 1 241 ? -2.314 -36.062 5.016 1 95.56 241 CYS B N 1
ATOM 6719 C CA . CYS B 1 241 ? -1.314 -36.406 4.012 1 95.56 241 CYS B CA 1
ATOM 6720 C C . CYS B 1 241 ? -1.333 -37.906 3.721 1 95.56 241 CYS B C 1
ATOM 6722 O O . CYS B 1 241 ? -1.823 -38.688 4.531 1 95.56 241 CYS B O 1
ATOM 6724 N N . LEU B 1 242 ? -0.799 -38.219 2.547 1 93.19 242 LEU B N 1
ATOM 6725 C CA . LEU B 1 242 ? -0.519 -39.594 2.242 1 93.19 242 LEU B CA 1
ATOM 6726 C C . LEU B 1 242 ? 0.575 -40.156 3.154 1 93.19 242 LEU B C 1
ATOM 6728 O O . LEU B 1 242 ? 1.459 -39.406 3.586 1 93.19 242 LEU B O 1
ATOM 6732 N N . GLN B 1 243 ? 0.434 -41.438 3.311 1 92.88 243 GLN B N 1
ATOM 6733 C CA . GLN B 1 243 ? 1.533 -42.094 4.02 1 92.88 243 GLN B CA 1
ATOM 6734 C C . GLN B 1 243 ? 2.842 -41.938 3.248 1 92.88 243 GLN B C 1
ATOM 6736 O O . GLN B 1 243 ? 2.861 -42.094 2.023 1 92.88 243 GLN B O 1
ATOM 6741 N N . PRO B 1 244 ? 3.967 -41.719 3.975 1 91.31 244 PRO B N 1
ATOM 6742 C CA . PRO B 1 244 ? 5.219 -41.406 3.27 1 91.31 244 PRO B CA 1
ATOM 6743 C C . PRO B 1 244 ? 5.773 -42.625 2.525 1 91.31 244 PRO B C 1
ATOM 6745 O O . PRO B 1 244 ? 6.504 -42.469 1.542 1 91.31 244 PRO B O 1
ATOM 6748 N N . ASP B 1 245 ? 5.41 -43.781 2.869 1 89.06 245 ASP B N 1
ATOM 6749 C CA . ASP B 1 245 ? 6.074 -44.938 2.318 1 89.06 245 ASP B CA 1
ATOM 6750 C C . ASP B 1 245 ? 5.203 -45.625 1.259 1 89.06 245 ASP B C 1
ATOM 6752 O O . ASP B 1 245 ? 5.379 -46.812 0.962 1 89.06 245 ASP B O 1
ATOM 6756 N N . LEU B 1 246 ? 4.27 -44.906 0.745 1 90.56 246 LEU B N 1
ATOM 6757 C CA . LEU B 1 246 ? 3.486 -45.469 -0.356 1 90.56 246 LEU B CA 1
ATOM 6758 C C . LEU B 1 246 ? 4.344 -45.625 -1.604 1 90.56 246 LEU B C 1
ATOM 6760 O O . LEU B 1 246 ? 4.805 -44.656 -2.184 1 90.56 246 LEU B O 1
ATOM 6764 N N . HIS B 1 247 ? 4.453 -46.75 -2.07 1 87.56 247 HIS B N 1
AT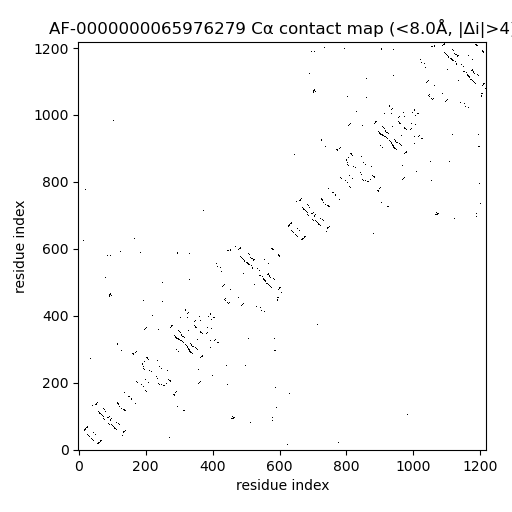OM 6765 C CA . HIS B 1 247 ? 5.359 -47.062 -3.166 1 87.56 247 HIS B CA 1
ATOM 6766 C C . HIS B 1 247 ? 4.879 -46.469 -4.477 1 87.56 247 HIS B C 1
ATOM 6768 O O . HIS B 1 247 ? 5.695 -46.062 -5.312 1 87.56 247 HIS B O 1
ATOM 6774 N N . ASN B 1 248 ? 3.602 -46.469 -4.707 1 87.75 248 ASN B N 1
ATOM 6775 C CA . ASN B 1 248 ? 3.07 -45.938 -5.953 1 87.75 248 ASN B CA 1
ATOM 6776 C C . ASN B 1 248 ? 3.314 -44.438 -6.055 1 87.75 248 ASN B C 1
ATOM 6778 O O . ASN B 1 248 ? 3.307 -43.875 -7.152 1 87.75 248 ASN B O 1
ATOM 6782 N N . VAL B 1 249 ? 3.543 -43.844 -4.914 1 88.62 249 VAL B N 1
ATOM 6783 C CA . VAL B 1 249 ? 3.76 -42.406 -4.883 1 88.62 249 VAL B CA 1
ATOM 6784 C C . VAL B 1 249 ? 5.258 -42.125 -4.918 1 88.62 249 VAL B C 1
ATOM 6786 O O . VAL B 1 249 ? 5.695 -41.156 -5.574 1 88.62 249 VAL B O 1
ATOM 6789 N N . GLN B 1 250 ? 6.059 -42.906 -4.273 1 92.5 250 GLN B N 1
ATOM 6790 C CA . GLN B 1 250 ? 7.492 -42.688 -4.137 1 92.5 250 GLN B CA 1
ATOM 6791 C C . GLN B 1 250 ? 8.266 -43.25 -5.316 1 92.5 250 GLN B C 1
ATOM 6793 O O . GLN B 1 250 ? 9.422 -42.906 -5.551 1 92.5 250 GLN B O 1
ATOM 6798 N N . GLY B 1 251 ? 7.691 -44.156 -6.047 1 90.38 251 GLY B N 1
ATOM 6799 C CA . GLY B 1 251 ? 8.414 -44.875 -7.086 1 90.38 251 GLY B CA 1
ATOM 6800 C C . GLY B 1 251 ? 9.484 -45.812 -6.539 1 90.38 251 GLY B C 1
ATOM 6801 O O . GLY B 1 251 ? 9.625 -45.938 -5.32 1 90.38 251 GLY B O 1
ATOM 6802 N N . ASP B 1 252 ? 10.109 -46.469 -7.473 1 91.88 252 ASP B N 1
ATOM 6803 C CA . ASP B 1 252 ? 11.203 -47.375 -7.094 1 91.88 252 ASP B CA 1
ATOM 6804 C C . ASP B 1 252 ? 12.539 -46.625 -7.07 1 91.88 252 ASP B C 1
ATOM 6806 O O . ASP B 1 252 ? 13.438 -46.938 -7.859 1 91.88 252 ASP B O 1
ATOM 6810 N N . TYR B 1 253 ? 12.633 -45.688 -6.117 1 92.69 253 TYR B N 1
ATOM 6811 C CA . TYR B 1 253 ? 13.812 -44.844 -6.082 1 92.69 253 TYR B CA 1
ATOM 6812 C C . TYR B 1 253 ? 14.453 -44.844 -4.699 1 92.69 253 TYR B C 1
ATOM 6814 O O . TYR B 1 253 ? 15.125 -43.906 -4.316 1 92.69 253 TYR B O 1
ATOM 6822 N N . GLY B 1 254 ? 14.242 -45.906 -3.959 1 87.56 254 GLY B N 1
ATOM 6823 C CA . GLY B 1 254 ? 14.891 -46.031 -2.662 1 87.56 254 GLY B CA 1
ATOM 6824 C C . GLY B 1 254 ? 16.391 -45.906 -2.732 1 87.56 254 GLY B C 1
ATOM 6825 O O . GLY B 1 254 ? 16.953 -45.719 -3.814 1 87.56 254 GLY B O 1
ATOM 6826 N N . PRO B 1 255 ? 17.094 -45.938 -1.573 1 92 255 PRO B N 1
ATOM 6827 C CA . PRO B 1 255 ? 16.578 -46.25 -0.241 1 92 255 PRO B CA 1
ATOM 6828 C C . PRO B 1 255 ? 15.883 -45.094 0.435 1 92 255 PRO B C 1
ATOM 6830 O O . PRO B 1 255 ? 16.156 -43.938 0.123 1 92 255 PRO B O 1
ATOM 6833 N N . TRP B 1 256 ? 14.961 -45.438 1.363 1 95.75 256 TRP B N 1
ATOM 6834 C CA . TRP B 1 256 ? 14.211 -44.469 2.154 1 95.75 256 TRP B CA 1
ATOM 6835 C C . TRP B 1 256 ? 14.477 -44.656 3.645 1 95.75 256 TRP B C 1
ATOM 6837 O O . TRP B 1 256 ? 14.82 -45.75 4.082 1 95.75 256 TRP B O 1
ATOM 6847 N N . ASN B 1 257 ? 14.422 -43.594 4.398 1 96.19 257 ASN B N 1
ATOM 6848 C CA . ASN B 1 257 ? 14.57 -43.594 5.848 1 96.19 257 ASN B CA 1
ATOM 6849 C C . ASN B 1 257 ? 13.438 -42.844 6.531 1 96.19 257 ASN B C 1
ATOM 6851 O O . ASN B 1 257 ? 13.547 -41.656 6.801 1 96.19 257 ASN B O 1
ATOM 6855 N N . LEU B 1 258 ? 12.484 -43.594 6.949 1 94.25 258 LEU B N 1
ATOM 6856 C CA . LEU B 1 258 ? 11.273 -43 7.52 1 94.25 258 LEU B CA 1
ATOM 6857 C C . LEU B 1 258 ? 11.594 -42.281 8.836 1 94.25 258 LEU B C 1
ATOM 6859 O O . LEU B 1 258 ? 10.945 -41.312 9.18 1 94.25 258 LEU B O 1
ATOM 6863 N N . SER B 1 259 ? 12.547 -42.75 9.562 1 94.81 259 SER B N 1
ATOM 6864 C CA . SER B 1 259 ? 12.883 -42.188 10.859 1 94.81 259 SER B CA 1
ATOM 6865 C C . SER B 1 259 ? 13.43 -40.75 10.711 1 94.81 259 SER B C 1
ATOM 6867 O O . SER B 1 259 ? 13.469 -40 11.68 1 94.81 259 SER B O 1
ATOM 6869 N N . ALA B 1 260 ? 13.859 -40.438 9.531 1 95.56 260 ALA B N 1
ATOM 6870 C CA . ALA B 1 260 ? 14.414 -39.094 9.281 1 95.56 260 ALA B CA 1
ATOM 6871 C C . ALA B 1 260 ? 13.305 -38.094 9 1 95.56 260 ALA B C 1
ATOM 6873 O O . ALA B 1 260 ? 13.562 -36.906 8.875 1 95.56 260 ALA B O 1
ATOM 6874 N N . VAL B 1 261 ? 12.094 -38.469 9 1 95.62 261 VAL B N 1
ATOM 6875 C CA . VAL B 1 261 ? 10.953 -37.594 8.812 1 95.62 261 VAL B CA 1
ATOM 6876 C C . VAL B 1 261 ? 10.32 -37.281 10.172 1 95.62 261 VAL B C 1
ATOM 6878 O O . VAL B 1 261 ? 9.633 -38.125 10.75 1 95.62 261 VAL B O 1
ATOM 6881 N N . PRO B 1 262 ? 10.523 -36.062 10.625 1 95.06 262 PRO B N 1
ATOM 6882 C CA . PRO B 1 262 ? 9.852 -35.719 11.875 1 95.06 262 PRO B CA 1
ATOM 6883 C C . PRO B 1 262 ? 8.336 -35.906 11.805 1 95.06 262 PRO B C 1
ATOM 6885 O O . PRO B 1 262 ? 7.727 -35.625 10.766 1 95.06 262 PRO B O 1
ATOM 6888 N N . THR B 1 263 ? 7.691 -36.281 12.938 1 94.56 263 THR B N 1
ATOM 6889 C CA . THR B 1 263 ? 6.273 -36.625 12.969 1 94.56 263 THR B CA 1
ATOM 6890 C C . THR B 1 263 ? 5.414 -35.406 12.609 1 94.56 263 THR B C 1
ATOM 6892 O O . THR B 1 263 ? 4.344 -35.562 12.016 1 94.56 263 THR B O 1
ATOM 6895 N N . GLU B 1 264 ? 5.879 -34.188 12.93 1 93.19 264 GLU B N 1
ATOM 6896 C CA . GLU B 1 264 ? 5.102 -32.969 12.703 1 93.19 264 GLU B CA 1
ATOM 6897 C C . GLU B 1 264 ? 5.074 -32.594 11.227 1 93.19 264 GLU B C 1
ATOM 6899 O O . GLU B 1 264 ? 4.258 -31.781 10.805 1 93.19 264 GLU B O 1
ATOM 6904 N N . VAL B 1 265 ? 5.945 -33.25 10.477 1 94.56 265 VAL B N 1
ATOM 6905 C CA . VAL B 1 265 ? 6.055 -32.875 9.062 1 94.56 265 VAL B CA 1
ATOM 6906 C C . VAL B 1 265 ? 4.938 -33.562 8.281 1 94.56 265 VAL B C 1
ATOM 6908 O O . VAL B 1 265 ? 4.336 -32.969 7.387 1 94.56 265 VAL B O 1
ATOM 6911 N N . VAL B 1 266 ? 4.59 -34.844 8.672 1 95.06 266 VAL B N 1
ATOM 6912 C CA . VAL B 1 266 ? 3.668 -35.562 7.824 1 95.06 266 VAL B CA 1
ATOM 6913 C C . VAL B 1 266 ? 2.539 -36.156 8.672 1 95.06 266 VAL B C 1
ATOM 6915 O O . VAL B 1 266 ? 1.409 -36.312 8.195 1 95.06 266 VAL B O 1
ATOM 6918 N N . PHE B 1 267 ? 2.742 -36.469 9.969 1 94.5 267 PHE B N 1
ATOM 6919 C CA . PHE B 1 267 ? 1.819 -37.312 10.711 1 94.5 267 PHE B CA 1
ATOM 6920 C C . PHE B 1 267 ? 0.946 -36.469 11.641 1 94.5 267 PHE B C 1
ATOM 6922 O O . PHE B 1 267 ? -0.283 -36.562 11.578 1 94.5 267 PHE B O 1
ATOM 6929 N N . ASN B 1 268 ? 1.592 -35.688 12.453 1 94.19 268 ASN B N 1
ATOM 6930 C CA . ASN B 1 268 ? 0.862 -35 13.508 1 94.19 268 ASN B CA 1
ATOM 6931 C C . ASN B 1 268 ? 0.351 -33.656 13.031 1 94.19 268 ASN B C 1
ATOM 6933 O O . ASN B 1 268 ? 1.029 -32.969 12.266 1 94.19 268 ASN B O 1
ATOM 6937 N N . CYS B 1 269 ? -0.818 -33.312 13.453 1 95.75 269 CYS B N 1
ATOM 6938 C CA . CYS B 1 269 ? -1.437 -32.031 13.148 1 95.75 269 CYS B CA 1
ATOM 6939 C C . CYS B 1 269 ? -1.706 -31.25 14.422 1 95.75 269 CYS B C 1
ATOM 6941 O O . CYS B 1 269 ? -2.264 -31.781 15.383 1 95.75 269 CYS B O 1
ATOM 6943 N N . THR B 1 270 ? -1.286 -30.016 14.539 1 95.19 270 THR B N 1
ATOM 6944 C CA . THR B 1 270 ? -1.571 -29.125 15.648 1 95.19 270 THR B CA 1
ATOM 6945 C C . THR B 1 270 ? -2.438 -27.953 15.188 1 95.19 270 THR B C 1
ATOM 6947 O O . THR B 1 270 ? -1.998 -27.125 14.383 1 95.19 270 THR B O 1
ATOM 6950 N N . PRO B 1 271 ? -3.658 -27.859 15.773 1 95.56 271 PRO B N 1
ATOM 6951 C CA . PRO B 1 271 ? -4.559 -26.781 15.32 1 95.56 271 PRO B CA 1
ATOM 6952 C C . PRO B 1 271 ? -4.086 -25.391 15.75 1 95.56 271 PRO B C 1
ATOM 6954 O O . PRO B 1 271 ? -3.42 -25.25 16.781 1 95.56 271 PRO B O 1
ATOM 6957 N N . SER B 1 272 ? -4.348 -24.375 14.977 1 95.75 272 SER B N 1
ATOM 6958 C CA . SER B 1 272 ? -4.184 -22.938 15.242 1 95.75 272 SER B CA 1
ATOM 6959 C C . SER B 1 272 ? -5.227 -22.125 14.492 1 95.75 272 SER B C 1
ATOM 6961 O O . SER B 1 272 ? -5.824 -22.594 13.531 1 95.75 272 SER B O 1
ATOM 6963 N N . SER B 1 273 ? -5.473 -20.875 15.023 1 93.38 273 SER B N 1
ATOM 6964 C CA . SER B 1 273 ? -6.559 -20.109 14.43 1 93.38 273 SER B CA 1
ATOM 6965 C C . SER B 1 273 ? -6.141 -18.656 14.188 1 93.38 273 SER B C 1
ATOM 6967 O O . SER B 1 273 ? -5.43 -18.062 15.008 1 93.38 273 SER B O 1
ATOM 6969 N N . VAL B 1 274 ? -6.5 -18.141 13.07 1 91.94 274 VAL B N 1
ATOM 6970 C CA . VAL B 1 274 ? -6.418 -16.734 12.719 1 91.94 274 VAL B CA 1
ATOM 6971 C C . VAL B 1 274 ? -7.727 -16.281 12.062 1 91.94 274 VAL B C 1
ATOM 6973 O O . VAL B 1 274 ? -8.477 -17.109 11.539 1 91.94 274 VAL B O 1
ATOM 6976 N N . GLU B 1 275 ? -8.055 -14.977 12.141 1 88.38 275 GLU B N 1
ATOM 6977 C CA . GLU B 1 275 ? -9.227 -14.461 11.438 1 88.38 275 GLU B CA 1
ATOM 6978 C C . GLU B 1 275 ? -9.047 -14.539 9.922 1 88.38 275 GLU B C 1
ATOM 6980 O O . GLU B 1 275 ? -7.992 -14.156 9.406 1 88.38 275 GLU B O 1
ATOM 6985 N N . PRO B 1 276 ? -10.039 -15.078 9.258 1 94.25 276 PRO B N 1
ATOM 6986 C CA . PRO B 1 276 ? -9.93 -15.102 7.797 1 94.25 276 PRO B CA 1
ATOM 6987 C C . PRO B 1 276 ? -9.961 -13.703 7.188 1 94.25 276 PRO B C 1
ATOM 6989 O O . PRO B 1 276 ? -10.562 -12.789 7.758 1 94.25 276 PRO B O 1
ATOM 6992 N N . PRO B 1 277 ? -9.289 -13.57 6.039 1 93 277 PRO B N 1
ATOM 6993 C CA . PRO B 1 277 ? -9.461 -12.297 5.328 1 93 277 PRO B CA 1
ATOM 6994 C C . PRO B 1 277 ? -10.914 -12.016 4.965 1 93 277 PRO B C 1
ATOM 6996 O O . PRO B 1 277 ? -11.672 -12.945 4.652 1 93 277 PRO B O 1
ATOM 6999 N N . VAL B 1 278 ? -11.297 -10.75 4.953 1 90.19 278 VAL B N 1
ATOM 7000 C CA . VAL B 1 278 ? -12.648 -10.336 4.582 1 90.19 278 VAL B CA 1
ATOM 7001 C C . VAL B 1 278 ? -12.594 -9.414 3.371 1 90.19 278 VAL B C 1
ATOM 7003 O O . VAL B 1 278 ? -11.828 -8.445 3.355 1 90.19 278 VAL B O 1
ATOM 7006 N N . ILE B 1 279 ? -13.297 -9.75 2.367 1 93.06 279 ILE B N 1
ATOM 7007 C CA . ILE B 1 279 ? -13.508 -8.914 1.19 1 93.06 279 ILE B CA 1
ATOM 7008 C C . ILE B 1 279 ? -14.836 -8.18 1.31 1 93.06 279 ILE B C 1
ATOM 7010 O O . ILE B 1 279 ? -15.906 -8.789 1.213 1 93.06 279 ILE B O 1
ATOM 7014 N N . TYR B 1 280 ? -14.797 -6.871 1.436 1 86.06 280 TYR B N 1
ATOM 7015 C CA . TYR B 1 280 ? -16.016 -6.074 1.595 1 86.06 280 TYR B CA 1
ATOM 7016 C C . TYR B 1 280 ? -16.531 -5.598 0.244 1 86.06 280 TYR B C 1
ATOM 7018 O O . TYR B 1 280 ? -15.773 -5.066 -0.568 1 86.06 280 TYR B O 1
ATOM 7026 N N . VAL B 1 281 ? -17.781 -5.801 0.038 1 89 281 VAL B N 1
ATOM 7027 C CA . VAL B 1 281 ? -18.406 -5.379 -1.207 1 89 281 VAL B CA 1
ATOM 7028 C C . VAL B 1 281 ? -19.703 -4.641 -0.901 1 89 281 VAL B C 1
ATOM 7030 O O . VAL B 1 281 ? -20.375 -4.934 0.093 1 89 281 VAL B O 1
ATOM 7033 N N . ASP B 1 282 ? -20.031 -3.641 -1.734 1 80.12 282 ASP B N 1
ATOM 7034 C CA . ASP B 1 282 ? -21.281 -2.881 -1.636 1 80.12 282 ASP B CA 1
ATOM 7035 C C . ASP B 1 282 ? -22.062 -2.953 -2.938 1 80.12 282 ASP B C 1
ATOM 7037 O O . ASP B 1 282 ? -21.781 -2.211 -3.883 1 80.12 282 ASP B O 1
ATOM 7041 N N . PRO B 1 283 ? -23.125 -3.746 -2.965 1 87 283 PRO B N 1
ATOM 7042 C CA . PRO B 1 283 ? -23.891 -3.904 -4.199 1 87 283 PRO B CA 1
ATOM 7043 C C . PRO B 1 283 ? -24.609 -2.621 -4.617 1 87 283 PRO B C 1
ATOM 7045 O O . PRO B 1 283 ? -25.016 -2.486 -5.773 1 87 283 PRO B O 1
ATOM 7048 N N . GLU B 1 284 ? -24.828 -1.717 -3.695 1 78.25 284 GLU B N 1
ATOM 7049 C CA . GLU B 1 284 ? -25.469 -0.447 -4.039 1 78.25 284 GLU B CA 1
ATOM 7050 C C . GLU B 1 284 ? -24.516 0.45 -4.828 1 78.25 284 GLU B C 1
ATOM 7052 O O . GLU B 1 284 ? -24.953 1.254 -5.652 1 78.25 284 GLU B O 1
ATOM 7057 N N . PHE B 1 285 ? -23.359 0.201 -4.602 1 73.69 285 PHE B N 1
ATOM 7058 C CA . PHE B 1 285 ? -22.359 0.984 -5.316 1 73.69 285 PHE B CA 1
ATOM 7059 C C . PHE B 1 285 ? -22.047 0.351 -6.664 1 73.69 285 PHE B C 1
ATOM 7061 O O . PHE B 1 285 ? -21.984 1.042 -7.684 1 73.69 285 PHE B O 1
ATOM 7068 N N . ASN B 1 286 ? -21.734 -0.815 -6.578 1 87.62 286 ASN B N 1
ATOM 7069 C CA . ASN B 1 286 ? -21.438 -1.615 -7.766 1 87.62 286 ASN B CA 1
ATOM 7070 C C . ASN B 1 286 ? -22 -3.031 -7.637 1 87.62 286 ASN B C 1
ATOM 7072 O O . ASN B 1 286 ? -21.672 -3.742 -6.684 1 87.62 286 ASN B O 1
ATOM 7076 N N . GLY B 1 287 ? -22.672 -3.371 -8.586 1 93.94 287 GLY B N 1
ATOM 7077 C CA . GLY B 1 287 ? -23.359 -4.656 -8.516 1 93.94 287 GLY B CA 1
ATOM 7078 C C . GLY B 1 287 ? -22.453 -5.824 -8.883 1 93.94 287 GLY B C 1
ATOM 7079 O O . GLY B 1 287 ? -22.891 -6.977 -8.859 1 93.94 287 GLY B O 1
ATOM 7080 N N . TRP B 1 288 ? -21.188 -5.566 -9.211 1 97.06 288 TRP B N 1
ATOM 7081 C CA . TRP B 1 288 ? -20.25 -6.613 -9.609 1 97.06 288 TRP B CA 1
ATOM 7082 C C . TRP B 1 288 ? -18.938 -6.477 -8.859 1 97.06 288 TRP B C 1
ATOM 7084 O O . TRP B 1 288 ? -18.578 -5.387 -8.406 1 97.06 288 TRP B O 1
ATOM 7094 N N . VAL B 1 289 ? -18.25 -7.621 -8.688 1 97 289 VAL B N 1
ATOM 7095 C CA . VAL B 1 289 ? -16.922 -7.629 -8.086 1 97 289 VAL B CA 1
ATOM 7096 C C . VAL B 1 289 ? -16.016 -8.586 -8.852 1 97 289 VAL B C 1
ATOM 7098 O O . VAL B 1 289 ? -16.469 -9.594 -9.391 1 97 289 VAL B O 1
ATOM 7101 N N . SER B 1 290 ? -14.812 -8.188 -9.016 1 98.5 290 SER B N 1
ATOM 7102 C CA . SER B 1 290 ? -13.805 -9.078 -9.57 1 98.5 290 SER B CA 1
ATOM 7103 C C . SER B 1 290 ? -12.891 -9.633 -8.484 1 98.5 290 SER B C 1
ATOM 7105 O O . SER B 1 290 ? -12.352 -8.875 -7.676 1 98.5 290 SER B O 1
ATOM 7107 N N . LEU B 1 291 ? -12.758 -10.945 -8.375 1 98.75 291 LEU B N 1
ATOM 7108 C CA . LEU B 1 291 ? -11.766 -11.641 -7.562 1 98.75 291 LEU B CA 1
ATOM 7109 C C . LEU B 1 291 ? -10.727 -12.32 -8.445 1 98.75 291 LEU B C 1
ATOM 7111 O O . LEU B 1 291 ? -11.062 -13.195 -9.25 1 98.75 291 LEU B O 1
ATOM 7115 N N . ASN B 1 292 ? -9.469 -11.906 -8.328 1 98.88 292 ASN B N 1
ATOM 7116 C CA . ASN B 1 292 ? -8.383 -12.461 -9.117 1 98.88 292 ASN B CA 1
ATOM 7117 C C . ASN B 1 292 ? -7.531 -13.438 -8.305 1 98.88 292 ASN B C 1
ATOM 7119 O O . ASN B 1 292 ? -6.656 -13.016 -7.543 1 98.88 292 ASN B O 1
ATOM 7123 N N . PHE B 1 293 ? -7.742 -14.711 -8.539 1 98.88 293 PHE B N 1
ATOM 7124 C CA . PHE B 1 293 ? -7.059 -15.742 -7.773 1 98.88 293 PHE B CA 1
ATOM 7125 C C . PHE B 1 293 ? -5.684 -16.031 -8.367 1 98.88 293 PHE B C 1
ATOM 7127 O O . PHE B 1 293 ? -5.555 -16.234 -9.578 1 98.88 293 PHE B O 1
ATOM 7134 N N . ILE B 1 294 ? -4.719 -16.031 -7.523 1 98.75 294 ILE B N 1
ATOM 7135 C CA . ILE B 1 294 ? -3.332 -16.297 -7.895 1 98.75 294 ILE B CA 1
ATOM 7136 C C . ILE B 1 294 ? -2.842 -17.562 -7.199 1 98.75 294 ILE B C 1
ATOM 7138 O O . ILE B 1 294 ? -2.871 -17.656 -5.969 1 98.75 294 ILE B O 1
ATOM 7142 N N . GLY B 1 295 ? -2.424 -18.531 -8.039 1 98.25 295 GLY B N 1
ATOM 7143 C CA . GLY B 1 295 ? -1.852 -19.75 -7.496 1 98.25 295 GLY B CA 1
ATOM 7144 C C . GLY B 1 295 ? -0.409 -19.594 -7.055 1 98.25 295 GLY B C 1
ATOM 7145 O O . GLY B 1 295 ? 0.506 -20.078 -7.719 1 98.25 295 GLY B O 1
ATOM 7146 N N . GLY B 1 296 ? -0.194 -19.016 -5.953 1 97.94 296 GLY B N 1
ATOM 7147 C CA . GLY B 1 296 ? 1.145 -18.734 -5.457 1 97.94 296 GLY B CA 1
ATOM 7148 C C . GLY B 1 296 ? 1.64 -19.781 -4.469 1 97.94 296 GLY B C 1
ATOM 7149 O O . GLY B 1 296 ? 2.619 -19.562 -3.758 1 97.94 296 GLY B O 1
ATOM 7150 N N . ALA B 1 297 ? 0.974 -20.891 -4.371 1 97.44 297 ALA B N 1
ATOM 7151 C CA . ALA B 1 297 ? 1.408 -21.969 -3.473 1 97.44 297 ALA B CA 1
ATOM 7152 C C . ALA B 1 297 ? 2.699 -22.609 -3.971 1 97.44 297 ALA B C 1
ATOM 7154 O O . ALA B 1 297 ? 2.875 -22.812 -5.176 1 97.44 297 ALA B O 1
ATOM 7155 N N . ALA B 1 298 ? 3.533 -22.953 -3.061 1 96.38 298 ALA B N 1
ATOM 7156 C CA . ALA B 1 298 ? 4.824 -23.531 -3.398 1 96.38 298 ALA B CA 1
ATOM 7157 C C . ALA B 1 298 ? 4.684 -25.031 -3.709 1 96.38 298 ALA B C 1
ATOM 7159 O O . ALA B 1 298 ? 5.418 -25.562 -4.539 1 96.38 298 ALA B O 1
ATOM 7160 N N . GLN B 1 299 ? 3.748 -25.656 -3.02 1 95.31 299 GLN B N 1
ATOM 7161 C CA . GLN B 1 299 ? 3.678 -27.109 -3.117 1 95.31 299 GLN B CA 1
ATOM 7162 C C . GLN B 1 299 ? 2.311 -27.562 -3.627 1 95.31 299 GLN B C 1
ATOM 7164 O O . GLN B 1 299 ? 2.188 -28.641 -4.211 1 95.31 299 GLN B O 1
ATOM 7169 N N . LYS B 1 300 ? 1.364 -26.719 -3.422 1 96.38 300 LYS B N 1
ATOM 7170 C CA . LYS B 1 300 ? 0.007 -27.234 -3.559 1 96.38 300 LYS B CA 1
ATOM 7171 C C . LYS B 1 300 ? -0.688 -26.641 -4.781 1 96.38 300 LYS B C 1
ATOM 7173 O O . LYS B 1 300 ? -0.41 -25.5 -5.168 1 96.38 300 LYS B O 1
ATOM 7178 N N . ALA B 1 301 ? -1.542 -27.438 -5.348 1 95.5 301 ALA B N 1
ATOM 7179 C CA . ALA B 1 301 ? -2.58 -26.938 -6.254 1 95.5 301 ALA B CA 1
ATOM 7180 C C . ALA B 1 301 ? -3.896 -26.734 -5.508 1 95.5 301 ALA B C 1
ATOM 7182 O O . ALA B 1 301 ? -4.152 -27.375 -4.488 1 95.5 301 ALA B O 1
ATOM 7183 N N . ILE B 1 302 ? -4.727 -25.859 -6.086 1 97 302 ILE B N 1
ATOM 7184 C CA . ILE B 1 302 ? -5.898 -25.484 -5.297 1 97 302 ILE B CA 1
ATOM 7185 C C . ILE B 1 302 ? -7.133 -25.453 -6.199 1 97 302 ILE B C 1
ATOM 7187 O O . ILE B 1 302 ? -7.008 -25.391 -7.426 1 97 302 ILE B O 1
ATOM 7191 N N . THR B 1 303 ? -8.258 -25.562 -5.562 1 97 303 THR B N 1
ATOM 7192 C CA . THR B 1 303 ? -9.562 -25.266 -6.145 1 97 303 THR B CA 1
ATOM 7193 C C . THR B 1 303 ? -10.305 -24.234 -5.301 1 97 303 THR B C 1
ATOM 7195 O O . THR B 1 303 ? -10.258 -24.281 -4.07 1 97 303 THR B O 1
ATOM 7198 N N . PHE B 1 304 ? -10.977 -23.266 -5.977 1 98.19 304 PHE B N 1
ATOM 7199 C CA . PHE B 1 304 ? -11.695 -22.266 -5.195 1 98.19 304 PHE B CA 1
ATOM 7200 C C . PHE B 1 304 ? -13.148 -22.188 -5.629 1 98.19 304 PHE B C 1
ATOM 7202 O O . PHE B 1 304 ? -13.5 -22.594 -6.734 1 98.19 304 PHE B O 1
ATOM 7209 N N . SER B 1 305 ? -14 -21.719 -4.758 1 97.75 305 SER B N 1
ATOM 7210 C CA . SER B 1 305 ? -15.406 -21.406 -4.965 1 97.75 305 SER B CA 1
ATOM 7211 C C . SER B 1 305 ? -15.875 -20.297 -4.031 1 97.75 305 SER B C 1
ATOM 7213 O O . SER B 1 305 ? -15.203 -19.969 -3.049 1 97.75 305 SER B O 1
ATOM 7215 N N . VAL B 1 306 ? -16.891 -19.625 -4.395 1 97.81 306 VAL B N 1
ATOM 7216 C CA . VAL B 1 306 ? -17.562 -18.656 -3.549 1 97.81 306 VAL B CA 1
ATOM 7217 C C . VAL B 1 306 ? -19 -19.094 -3.291 1 97.81 306 VAL B C 1
ATOM 7219 O O . VAL B 1 306 ? -19.781 -19.266 -4.23 1 97.81 306 VAL B O 1
ATOM 7222 N N . ASP B 1 307 ? -19.328 -19.219 -1.95 1 96.69 307 ASP B N 1
ATOM 7223 C CA . ASP B 1 307 ? -20.641 -19.75 -1.599 1 96.69 307 ASP B CA 1
ATOM 7224 C C . ASP B 1 307 ? -21.75 -18.891 -2.191 1 96.69 307 ASP B C 1
ATOM 7226 O O . ASP B 1 307 ? -21.703 -17.656 -2.111 1 96.69 307 ASP B O 1
ATOM 7230 N N . ASN B 1 308 ? -22.766 -19.516 -2.828 1 95.31 308 ASN B N 1
ATOM 7231 C CA . ASN B 1 308 ? -23.984 -18.906 -3.354 1 95.31 308 ASN B CA 1
ATOM 7232 C C . ASN B 1 308 ? -23.703 -18.078 -4.598 1 95.31 308 ASN B C 1
ATOM 7234 O O . ASN B 1 308 ? -24.609 -17.438 -5.145 1 95.31 308 ASN B O 1
ATOM 7238 N N . HIS B 1 309 ? -22.484 -18.062 -5.055 1 97.31 309 HIS B N 1
ATOM 7239 C CA . HIS B 1 309 ? -22.141 -17.156 -6.156 1 97.31 309 HIS B CA 1
ATOM 7240 C C . HIS B 1 309 ? -21.484 -17.922 -7.305 1 97.31 309 HIS B C 1
ATOM 7242 O O . HIS B 1 309 ? -20.312 -18.281 -7.223 1 97.31 309 HIS B O 1
ATOM 7248 N N . PRO B 1 310 ? -22.234 -18.172 -8.391 1 97.88 310 PRO B N 1
ATOM 7249 C CA . PRO B 1 310 ? -21.516 -18.578 -9.602 1 97.88 310 PRO B CA 1
ATOM 7250 C C . PRO B 1 310 ? -20.516 -17.516 -10.078 1 97.88 310 PRO B C 1
ATOM 7252 O O . PRO B 1 310 ? -20.703 -16.328 -9.797 1 97.88 310 PRO B O 1
ATOM 7255 N N . MET B 1 311 ? -19.547 -17.938 -10.789 1 98.56 311 MET B N 1
ATOM 7256 C CA . MET B 1 311 ? -18.453 -17.047 -11.18 1 98.56 311 MET B CA 1
ATOM 7257 C C . MET B 1 311 ? -18.234 -17.094 -12.688 1 98.56 311 MET B C 1
ATOM 7259 O O . MET B 1 311 ? -18.281 -18.156 -13.297 1 98.56 311 MET B O 1
ATOM 7263 N N . TRP B 1 312 ? -18.031 -15.938 -13.297 1 98.75 312 TRP B N 1
ATOM 7264 C CA . TRP B 1 312 ? -17.609 -15.859 -14.688 1 98.75 312 TRP B CA 1
ATOM 7265 C C . TRP B 1 312 ? -16.078 -15.773 -14.781 1 98.75 312 TRP B C 1
ATOM 7267 O O . TRP B 1 312 ? -15.492 -14.742 -14.461 1 98.75 312 TRP B O 1
ATOM 7277 N N . VAL B 1 313 ? -15.445 -16.828 -15.25 1 98.88 313 VAL B N 1
ATOM 7278 C CA . VAL B 1 313 ? -14.016 -16.75 -15.531 1 98.88 313 VAL B CA 1
ATOM 7279 C C . VAL B 1 313 ? -13.781 -15.875 -16.75 1 98.88 313 VAL B C 1
ATOM 7281 O O . VAL B 1 313 ? -14.289 -16.172 -17.844 1 98.88 313 VAL B O 1
ATOM 7284 N N . TYR B 1 314 ? -13.008 -14.766 -16.578 1 98.81 314 TYR B N 1
ATOM 7285 C CA . TYR B 1 314 ? -12.875 -13.859 -17.703 1 98.81 314 TYR B CA 1
ATOM 7286 C C . TYR B 1 314 ? -11.406 -13.656 -18.078 1 98.81 314 TYR B C 1
ATOM 7288 O O . TYR B 1 314 ? -11.094 -13.102 -19.141 1 98.81 314 TYR B O 1
ATOM 7296 N N . GLU B 1 315 ? -10.539 -14.047 -17.281 1 98.75 315 GLU B N 1
ATOM 7297 C CA . GLU B 1 315 ? -9.102 -13.906 -17.516 1 98.75 315 GLU B CA 1
ATOM 7298 C C . GLU B 1 315 ? -8.344 -15.117 -16.969 1 98.75 315 GLU B C 1
ATOM 7300 O O . GLU B 1 315 ? -8.641 -15.609 -15.883 1 98.75 315 GLU B O 1
ATOM 7305 N N . VAL B 1 316 ? -7.363 -15.656 -17.719 1 98.69 316 VAL B N 1
ATOM 7306 C CA . VAL B 1 316 ? -6.473 -16.734 -17.312 1 98.69 316 VAL B CA 1
ATOM 7307 C C . VAL B 1 316 ? -5.031 -16.375 -17.672 1 98.69 316 VAL B C 1
ATOM 7309 O O . VAL B 1 316 ? -4.73 -16.062 -18.812 1 98.69 316 VAL B O 1
ATOM 7312 N N . ASP B 1 317 ? -4.133 -16.453 -16.656 1 98.44 317 ASP B N 1
ATOM 7313 C CA . ASP B 1 317 ? -2.715 -16.156 -16.812 1 98.44 317 ASP B CA 1
ATOM 7314 C C . ASP B 1 317 ? -2.512 -14.781 -17.438 1 98.44 317 ASP B C 1
ATOM 7316 O O . ASP B 1 317 ? -1.679 -14.609 -18.328 1 98.44 317 ASP B O 1
ATOM 7320 N N . GLY B 1 318 ? -3.363 -13.859 -17.016 1 98.12 318 GLY B N 1
ATOM 7321 C CA . GLY B 1 318 ? -3.242 -12.477 -17.453 1 98.12 318 GLY B CA 1
ATOM 7322 C C . GLY B 1 318 ? -3.863 -12.219 -18.812 1 98.12 318 GLY B C 1
ATOM 7323 O O . GLY B 1 318 ? -3.857 -11.086 -19.297 1 98.12 318 GLY B O 1
ATOM 7324 N N . GLN B 1 319 ? -4.441 -13.195 -19.438 1 98.25 319 GLN B N 1
ATOM 7325 C CA . GLN B 1 319 ? -5.039 -13.109 -20.75 1 98.25 319 GLN B CA 1
ATOM 7326 C C . GLN B 1 319 ? -6.562 -13.18 -20.672 1 98.25 319 GLN B C 1
ATOM 7328 O O . GLN B 1 319 ? -7.113 -14.094 -20.062 1 98.25 319 GLN B O 1
ATOM 7333 N 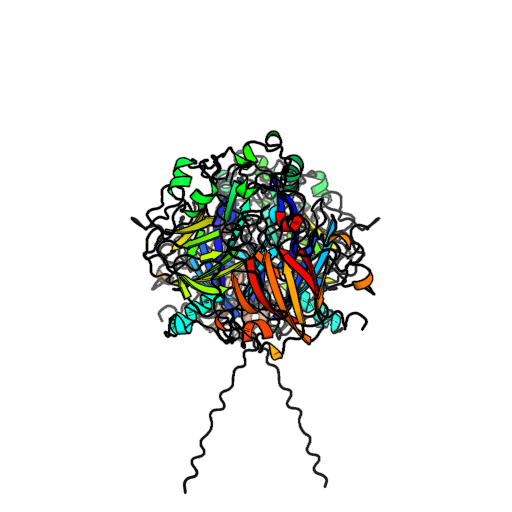N . PHE B 1 320 ? -7.258 -12.172 -21.359 1 98.44 320 PHE B N 1
ATOM 7334 C CA . PHE B 1 320 ? -8.703 -12.312 -21.5 1 98.44 320 PHE B CA 1
ATOM 7335 C C . PHE B 1 320 ? -9.062 -13.602 -22.219 1 98.44 320 PHE B C 1
ATOM 7337 O O . PHE B 1 320 ? -8.391 -13.984 -23.172 1 98.44 320 PHE B O 1
ATOM 7344 N N . VAL B 1 321 ? -10.094 -14.203 -21.75 1 98.62 321 VAL B N 1
ATOM 7345 C CA . VAL B 1 321 ? -10.602 -15.406 -22.406 1 98.62 321 VAL B CA 1
ATOM 7346 C C . VAL B 1 321 ? -12.086 -15.234 -22.719 1 98.62 321 VAL B C 1
ATOM 7348 O O . VAL B 1 321 ? -12.711 -14.266 -22.281 1 98.62 321 VAL B O 1
ATOM 7351 N N . GLU B 1 322 ? -12.578 -16.188 -23.578 1 97.81 322 GLU B N 1
ATOM 7352 C CA . GLU B 1 322 ? -14.031 -16.266 -23.688 1 97.81 322 GLU B CA 1
ATOM 7353 C C . GLU B 1 322 ? -14.656 -16.672 -22.359 1 97.81 322 GLU B C 1
ATOM 7355 O O . GLU B 1 322 ? -14.461 -17.797 -21.891 1 97.81 322 GLU B O 1
ATOM 7360 N N . PRO B 1 323 ? -15.453 -15.703 -21.797 1 98.38 323 PRO B N 1
ATOM 7361 C CA . PRO B 1 323 ? -15.922 -15.953 -20.422 1 98.38 323 PRO B CA 1
ATOM 7362 C C . PRO B 1 323 ? -16.781 -17.203 -20.312 1 98.38 323 PRO B C 1
ATOM 7364 O O . PRO B 1 323 ? -17.562 -17.516 -21.219 1 98.38 323 PRO B O 1
ATOM 7367 N N . ARG B 1 324 ? -16.625 -17.906 -19.219 1 98.06 324 ARG B N 1
ATOM 7368 C CA . ARG B 1 324 ? -17.391 -19.094 -18.891 1 98.06 324 ARG B CA 1
ATOM 7369 C C . ARG B 1 324 ? -17.906 -19.031 -17.453 1 98.06 324 ARG B C 1
ATOM 7371 O O . ARG B 1 324 ? -17.141 -18.734 -16.531 1 98.06 324 ARG B O 1
ATOM 7378 N N . GLU B 1 325 ? -19.203 -19.266 -17.234 1 98.38 325 GLU B N 1
ATOM 7379 C CA . GLU B 1 325 ? -19.766 -19.266 -15.891 1 98.38 325 GLU B CA 1
ATOM 7380 C C . GLU B 1 325 ? -19.609 -20.625 -15.227 1 98.38 325 GLU B C 1
ATOM 7382 O O . GLU B 1 325 ? -19.984 -21.641 -15.805 1 98.38 325 GLU B O 1
ATOM 7387 N N . VAL B 1 326 ? -19.016 -20.672 -14.078 1 98.5 326 VAL B N 1
ATOM 7388 C CA . VAL B 1 326 ? -18.812 -21.906 -13.32 1 98.5 326 VAL B CA 1
ATOM 7389 C C . VAL B 1 326 ? -18.953 -21.625 -11.82 1 98.5 326 VAL B C 1
ATOM 7391 O O . VAL B 1 326 ? -19.047 -20.453 -11.414 1 98.5 326 VAL B O 1
ATOM 7394 N N . GLU B 1 327 ? -18.984 -22.719 -11.016 1 98.06 327 GLU B N 1
ATOM 7395 C CA . GLU B 1 327 ? -19.062 -22.562 -9.562 1 98.06 327 GLU B CA 1
ATOM 7396 C C . GLU B 1 327 ? -17.734 -22.891 -8.898 1 98.06 327 GLU B C 1
ATOM 7398 O O . GLU B 1 327 ? -17.453 -22.438 -7.793 1 98.06 327 GLU B O 1
ATOM 7403 N N . MET B 1 328 ? -16.922 -23.688 -9.586 1 97.62 328 MET B N 1
ATOM 7404 C CA . MET B 1 328 ? -15.617 -24.094 -9.062 1 97.62 328 MET B CA 1
ATOM 7405 C C . MET B 1 328 ? -14.539 -23.969 -10.141 1 97.62 328 MET B C 1
ATOM 7407 O O . MET B 1 328 ? -14.805 -24.219 -11.32 1 97.62 328 MET B O 1
ATOM 7411 N N . VAL B 1 329 ? -13.328 -23.562 -9.68 1 98.25 329 VAL B N 1
ATOM 7412 C CA . VAL B 1 329 ? -12.219 -23.422 -10.609 1 98.25 329 VAL B CA 1
ATOM 7413 C C . VAL B 1 329 ? -10.961 -24.062 -10.023 1 98.25 329 VAL B C 1
ATOM 7415 O O . VAL B 1 329 ? -10.57 -23.75 -8.898 1 98.25 329 VAL B O 1
ATOM 7418 N N . GLY B 1 330 ? -10.344 -24.953 -10.758 1 96.69 330 GLY B N 1
ATOM 7419 C CA . GLY B 1 330 ? -9.062 -25.547 -10.383 1 96.69 330 GLY B CA 1
ATOM 7420 C C . GLY B 1 330 ? -7.875 -24.719 -10.844 1 96.69 330 GLY B C 1
ATOM 7421 O O . GLY B 1 330 ? -7.867 -24.203 -11.969 1 96.69 330 GLY B O 1
ATOM 7422 N N . VAL B 1 331 ? -6.906 -24.547 -9.945 1 96.56 331 VAL B N 1
ATOM 7423 C CA . VAL B 1 331 ? -5.734 -23.703 -10.188 1 96.56 331 VAL B CA 1
ATOM 7424 C C . VAL B 1 331 ? -4.473 -24.438 -9.727 1 96.56 331 VAL B C 1
ATOM 7426 O O . VAL B 1 331 ? -4.375 -24.844 -8.57 1 96.56 331 VAL B O 1
ATOM 7429 N N . TYR B 1 332 ? -3.525 -24.578 -10.578 1 95.5 332 TYR B N 1
ATOM 7430 C CA . TYR B 1 332 ? -2.23 -25.109 -10.164 1 95.5 332 TYR B CA 1
ATOM 7431 C C . TYR B 1 332 ? -1.229 -23.984 -9.938 1 95.5 332 TYR B C 1
ATOM 7433 O O . TYR B 1 332 ? -1.477 -22.828 -10.32 1 95.5 332 TYR B O 1
ATOM 7441 N N . SER B 1 333 ? -0.126 -24.359 -9.336 1 95.06 333 SER B N 1
ATOM 7442 C CA . SER B 1 333 ? 0.88 -23.375 -8.953 1 95.06 333 SER B CA 1
ATOM 7443 C C . SER B 1 333 ? 1.362 -22.594 -10.164 1 95.06 333 SER B C 1
ATOM 7445 O O . SER B 1 333 ? 1.639 -23.156 -11.219 1 95.06 333 SER B O 1
ATOM 7447 N N . GLY B 1 334 ? 1.372 -21.297 -9.953 1 97.06 334 GLY B N 1
ATOM 7448 C CA . GLY B 1 334 ? 1.83 -20.406 -11.016 1 97.06 334 GLY B CA 1
ATOM 7449 C C . GLY B 1 334 ? 0.697 -19.844 -11.844 1 97.06 334 GLY B C 1
ATOM 7450 O O . GLY B 1 334 ? 0.813 -18.734 -12.398 1 97.06 334 GLY B O 1
ATOM 7451 N N . ALA B 1 335 ? -0.381 -20.594 -11.953 1 98.06 335 ALA B N 1
ATOM 7452 C CA . ALA B 1 335 ? -1.501 -20.141 -12.773 1 98.06 335 ALA B CA 1
ATOM 7453 C C . ALA B 1 335 ? -2.338 -19.094 -12.039 1 98.06 335 ALA B C 1
ATOM 7455 O O . ALA B 1 335 ? -2.291 -19 -10.812 1 98.06 335 ALA B O 1
ATOM 7456 N N . ARG B 1 336 ? -3.053 -18.328 -12.836 1 98.69 336 ARG B N 1
ATOM 7457 C CA . ARG B 1 336 ? -3.932 -17.297 -12.297 1 98.69 336 ARG B CA 1
ATOM 7458 C C . ARG B 1 336 ? -5.273 -17.297 -13.016 1 98.69 336 ARG B C 1
ATOM 7460 O O . ARG B 1 336 ? -5.332 -17.469 -14.242 1 98.69 336 ARG B O 1
ATOM 7467 N N . TYR B 1 337 ? -6.309 -17.078 -12.234 1 98.81 337 TYR B N 1
ATOM 7468 C CA . TYR B 1 337 ? -7.668 -17 -12.758 1 98.81 337 TYR B CA 1
ATOM 7469 C C . TYR B 1 337 ? -8.414 -15.805 -12.164 1 98.81 337 TYR B C 1
ATOM 7471 O O . TYR B 1 337 ? -8.484 -15.656 -10.945 1 98.81 337 TYR B O 1
ATOM 7479 N N . ALA B 1 338 ? -8.938 -15 -13.039 1 98.81 338 ALA B N 1
ATOM 7480 C CA . ALA B 1 338 ? -9.797 -13.906 -12.594 1 98.81 338 ALA B CA 1
ATOM 7481 C C . ALA B 1 338 ? -11.266 -14.219 -12.859 1 98.81 338 ALA B C 1
ATOM 7483 O O . ALA B 1 338 ? -11.617 -14.734 -13.922 1 98.81 338 ALA B O 1
ATOM 7484 N N . VAL B 1 339 ? -12.109 -13.852 -11.836 1 98.94 339 VAL B N 1
ATOM 7485 C CA . VAL B 1 339 ? -13.523 -14.172 -11.977 1 98.94 339 VAL B CA 1
ATOM 7486 C C . VAL B 1 339 ? -14.367 -12.938 -11.648 1 98.94 339 VAL B C 1
ATOM 7488 O O . VAL B 1 339 ? -13.992 -12.141 -10.789 1 98.94 339 VAL B O 1
ATOM 7491 N N . MET B 1 340 ? -15.414 -12.844 -12.344 1 98.75 340 MET B N 1
ATOM 7492 C CA . MET B 1 340 ? -16.422 -11.805 -12.148 1 98.75 340 MET B CA 1
ATOM 7493 C C . MET B 1 340 ? -17.656 -12.367 -11.461 1 98.75 340 MET B C 1
ATOM 7495 O O . MET B 1 340 ? -18.203 -13.391 -11.891 1 98.75 340 MET B O 1
ATOM 7499 N N . ILE B 1 341 ? -18.125 -11.68 -10.383 1 98.69 341 ILE B N 1
ATOM 7500 C CA . ILE B 1 341 ? -19.234 -12.18 -9.586 1 98.69 341 ILE B CA 1
ATOM 7501 C C . ILE B 1 341 ? -20.328 -11.109 -9.5 1 98.69 341 ILE B C 1
ATOM 7503 O O . ILE B 1 341 ? -20.047 -9.953 -9.18 1 98.69 341 ILE B O 1
ATOM 7507 N N . LYS B 1 342 ? -21.531 -11.484 -9.797 1 98.25 342 LYS B N 1
ATOM 7508 C CA . LYS B 1 342 ? -22.672 -10.602 -9.578 1 98.25 342 LYS B CA 1
ATOM 7509 C C . LYS B 1 342 ? -23.078 -10.594 -8.109 1 98.25 342 LYS B C 1
ATOM 7511 O O . LYS B 1 342 ? -23.203 -11.648 -7.488 1 98.25 342 LYS B O 1
ATOM 7516 N N . LEU B 1 343 ? -23.25 -9.422 -7.594 1 96 343 LEU B N 1
ATOM 7517 C CA . LEU B 1 343 ? -23.625 -9.273 -6.188 1 96 343 LEU B CA 1
ATOM 7518 C C . LEU B 1 343 ? -25.125 -9.141 -6.027 1 96 343 LEU B C 1
ATOM 7520 O O . LEU B 1 343 ? -25.641 -8.086 -5.629 1 96 343 LEU B O 1
ATOM 7524 N N . ASP B 1 344 ? -25.797 -10.258 -6.094 1 95.69 344 ASP B N 1
ATOM 7525 C CA . ASP B 1 344 ? -27.266 -10.234 -6.109 1 95.69 344 ASP B CA 1
ATOM 7526 C C . ASP B 1 344 ? -27.844 -11.102 -4.988 1 95.69 344 ASP B C 1
ATOM 7528 O O . ASP B 1 344 ? -29 -11.516 -5.047 1 95.69 344 ASP B O 1
ATOM 7532 N N . GLN B 1 345 ? -27.016 -11.422 -4.02 1 92.69 345 GLN B N 1
ATOM 7533 C CA . GLN B 1 345 ? -27.469 -12.219 -2.891 1 92.69 345 GLN B CA 1
ATOM 7534 C C . GLN B 1 345 ? -27.938 -11.328 -1.741 1 92.69 345 GLN B C 1
ATOM 7536 O O . GLN B 1 345 ? -27.672 -10.133 -1.726 1 92.69 345 GLN B O 1
ATOM 7541 N N . THR B 1 346 ? -28.719 -11.984 -0.819 1 89.44 346 THR B N 1
ATOM 7542 C CA . THR B 1 346 ? -29.078 -11.266 0.402 1 89.44 346 THR B CA 1
ATOM 7543 C C . THR B 1 346 ? -27.828 -10.773 1.122 1 89.44 346 THR B C 1
ATOM 7545 O O . THR B 1 346 ? -26.875 -11.531 1.32 1 89.44 346 THR B O 1
ATOM 7548 N N . PRO B 1 347 ? -27.797 -9.453 1.376 1 86.19 347 PRO B N 1
ATOM 7549 C CA . PRO B 1 347 ? -26.609 -8.938 2.059 1 86.19 347 PRO B CA 1
ATOM 7550 C C . PRO B 1 347 ? -26.25 -9.742 3.305 1 86.19 347 PRO B C 1
ATOM 7552 O O . PRO B 1 347 ? -27.125 -10.047 4.121 1 86.19 347 PRO B O 1
ATOM 7555 N N . GLY B 1 348 ? -25.109 -10.164 3.49 1 87.12 348 GLY B N 1
ATOM 7556 C CA . GLY B 1 348 ? -24.531 -11 4.535 1 87.12 348 GLY B CA 1
ATOM 7557 C C . GLY B 1 348 ? -23.125 -11.461 4.227 1 87.12 348 GLY B C 1
ATOM 7558 O O . GLY B 1 348 ? -22.406 -10.805 3.465 1 87.12 348 GLY B O 1
ATOM 7559 N N . ASP B 1 349 ? -22.703 -12.469 4.953 1 89.38 349 ASP B N 1
ATOM 7560 C CA . ASP B 1 349 ? -21.359 -13.008 4.789 1 89.38 349 ASP B CA 1
ATOM 7561 C C . ASP B 1 349 ? -21.391 -14.359 4.074 1 89.38 349 ASP B C 1
ATOM 7563 O O . ASP B 1 349 ? -22.219 -15.211 4.395 1 89.38 349 ASP B O 1
ATOM 7567 N N . TYR B 1 350 ? -20.578 -14.492 3.094 1 94.56 350 TYR B N 1
ATOM 7568 C CA . TYR B 1 350 ? -20.453 -15.734 2.336 1 94.56 350 TYR B CA 1
ATOM 7569 C C . TYR B 1 350 ? -19.016 -16.219 2.312 1 94.56 350 TYR B C 1
ATOM 7571 O O . TYR B 1 350 ? -18.094 -15.414 2.193 1 94.56 350 TYR B O 1
ATOM 7579 N N . ALA B 1 351 ? -18.828 -17.516 2.379 1 96.56 351 ALA B N 1
ATOM 7580 C CA . ALA B 1 351 ? -17.469 -18.078 2.416 1 96.56 351 ALA B CA 1
ATOM 7581 C C . ALA B 1 351 ? -16.844 -18.094 1.024 1 96.56 351 ALA B C 1
ATOM 7583 O O . ALA B 1 351 ? -17.5 -18.453 0.045 1 96.56 351 ALA B O 1
ATOM 7584 N N . ILE B 1 352 ? -15.695 -17.656 0.898 1 97.81 352 ILE B N 1
ATOM 7585 C CA . ILE B 1 352 ? -14.781 -18 -0.185 1 97.81 352 ILE B CA 1
ATOM 7586 C C . ILE B 1 352 ? -13.938 -19.203 0.212 1 97.81 352 ILE B C 1
ATOM 7588 O O . ILE B 1 352 ? -13.203 -19.172 1.203 1 97.81 352 ILE B O 1
ATOM 7592 N N . ARG B 1 353 ? -14.008 -20.281 -0.548 1 97 353 ARG B N 1
ATOM 7593 C CA . ARG B 1 353 ? -13.359 -21.531 -0.178 1 97 353 ARG B CA 1
ATOM 7594 C C . ARG B 1 353 ? -12.188 -21.844 -1.103 1 97 353 ARG B C 1
ATOM 7596 O O . ARG B 1 353 ? -12.281 -21.656 -2.318 1 97 353 ARG B O 1
ATOM 7603 N N . ILE B 1 354 ? -11.094 -22.266 -0.552 1 97.69 354 ILE B N 1
ATOM 7604 C CA . ILE B 1 354 ? -9.977 -22.812 -1.301 1 97.69 354 ILE B CA 1
ATOM 7605 C C . ILE B 1 354 ? -9.562 -24.156 -0.703 1 97.69 354 ILE B C 1
ATOM 7607 O O . ILE B 1 354 ? -9.336 -24.266 0.504 1 97.69 354 ILE B O 1
ATOM 7611 N N . ALA B 1 355 ? -9.5 -25.172 -1.513 1 96.19 355 ALA B N 1
ATOM 7612 C CA . ALA B 1 355 ? -9.102 -26.5 -1.098 1 96.19 355 ALA B CA 1
ATOM 7613 C C . ALA B 1 355 ? -7.957 -27.031 -1.963 1 96.19 355 ALA B C 1
ATOM 7615 O O . ALA B 1 355 ? -7.789 -26.609 -3.107 1 96.19 355 ALA B O 1
ATOM 7616 N N . VAL B 1 356 ? -7.207 -27.938 -1.372 1 95.12 356 VAL B N 1
ATOM 7617 C CA . VAL B 1 356 ? -6.152 -28.594 -2.137 1 95.12 356 VAL B CA 1
ATOM 7618 C C . VAL B 1 356 ? -6.773 -29.516 -3.191 1 95.12 356 VAL B C 1
ATOM 7620 O O . VAL B 1 356 ? -7.758 -30.203 -2.92 1 95.12 356 VAL B O 1
ATOM 7623 N N . ASN B 1 357 ? -6.215 -29.531 -4.449 1 88.56 357 ASN B N 1
ATOM 7624 C CA . ASN B 1 357 ? -6.77 -30.406 -5.48 1 88.56 357 ASN B CA 1
ATOM 7625 C C . ASN B 1 357 ? -5.715 -31.344 -6.051 1 88.56 357 ASN B C 1
ATOM 7627 O O . ASN B 1 357 ? -5.961 -32.031 -7.043 1 88.56 357 ASN B O 1
ATOM 7631 N N . GLY B 1 358 ? -4.602 -31.516 -5.547 1 78.25 358 GLY B N 1
ATOM 7632 C CA . GLY B 1 358 ? -3.531 -32.312 -6.113 1 78.25 358 GLY B CA 1
ATOM 7633 C C . GLY B 1 358 ? -3.598 -33.781 -5.695 1 78.25 358 GLY B C 1
ATOM 7634 O O . GLY B 1 358 ? -2.836 -34.594 -6.191 1 78.25 358 GLY B O 1
ATOM 7635 N N . GLY B 1 359 ? -4.461 -34.156 -4.781 1 80.56 359 GLY B N 1
ATOM 7636 C CA . GLY B 1 359 ? -4.648 -35.531 -4.355 1 80.56 359 GLY B CA 1
ATOM 7637 C C . GLY B 1 359 ? -3.576 -36.031 -3.396 1 80.56 359 GLY B C 1
ATOM 7638 O O . GLY B 1 359 ? -3.406 -37.219 -3.201 1 80.56 359 GLY B O 1
ATOM 7639 N N . ASP B 1 360 ? -2.832 -35.125 -2.891 1 88.5 360 ASP B N 1
ATOM 7640 C CA . ASP B 1 360 ? -1.719 -35.531 -2.037 1 88.5 360 ASP B CA 1
ATOM 7641 C C . ASP B 1 360 ? -1.953 -35.125 -0.589 1 88.5 360 ASP B C 1
ATOM 7643 O O . ASP B 1 360 ? -1.267 -35.594 0.321 1 88.5 360 ASP B O 1
ATOM 7647 N N . GLN B 1 361 ? -2.834 -34.281 -0.385 1 93.5 361 GLN B N 1
ATOM 7648 C CA . GLN B 1 361 ? -3.234 -33.812 0.938 1 93.5 361 GLN B CA 1
ATOM 7649 C C . GLN B 1 361 ? -4.648 -33.25 0.915 1 93.5 361 GLN B C 1
ATOM 7651 O O . GLN B 1 361 ? -5.105 -32.75 -0.116 1 93.5 361 GLN B O 1
ATOM 7656 N N . VAL B 1 362 ? -5.371 -33.438 2.029 1 95.44 362 VAL B N 1
ATOM 7657 C CA . VAL B 1 362 ? -6.719 -32.875 2.111 1 95.44 362 VAL B CA 1
ATOM 7658 C C . VAL B 1 362 ? -6.762 -31.766 3.143 1 95.44 362 VAL B C 1
ATOM 7660 O O . VAL B 1 362 ? -6.543 -32 4.336 1 95.44 362 VAL B O 1
ATOM 7663 N N . MET B 1 363 ? -7.023 -30.562 2.684 1 95.56 363 MET B N 1
ATOM 7664 C CA . MET B 1 363 ? -7.172 -29.406 3.559 1 95.56 363 MET B CA 1
ATOM 7665 C C . MET B 1 363 ? -7.867 -28.266 2.83 1 95.56 363 MET B C 1
ATOM 7667 O O . MET B 1 363 ? -7.953 -28.266 1.602 1 95.56 363 MET B O 1
ATOM 7671 N N . SER B 1 364 ? -8.344 -27.297 3.652 1 96.06 364 SER B N 1
ATOM 7672 C CA . SER B 1 364 ? -9.016 -26.125 3.113 1 96.06 364 SER B CA 1
ATOM 7673 C C . SER B 1 364 ? -8.664 -24.859 3.902 1 96.06 364 SER B C 1
ATOM 7675 O O . SER B 1 364 ? -8.211 -24.953 5.043 1 96.06 364 SER B O 1
ATOM 7677 N N . VAL B 1 365 ? -8.828 -23.734 3.262 1 97.62 365 VAL B N 1
ATOM 7678 C CA . VAL B 1 365 ? -8.727 -22.422 3.871 1 97.62 365 VAL B CA 1
ATOM 7679 C C . VAL B 1 365 ? -9.883 -21.531 3.398 1 97.62 365 VAL B C 1
ATOM 7681 O O . VAL B 1 365 ? -10.547 -21.859 2.414 1 97.62 365 VAL B O 1
ATOM 7684 N N . TYR B 1 366 ? -10.133 -20.438 4.16 1 97.12 366 TYR B N 1
ATOM 7685 C CA . TYR B 1 366 ? -11.336 -19.672 3.875 1 97.12 366 TYR B CA 1
ATOM 7686 C C . TYR B 1 366 ? -11.039 -18.172 3.928 1 97.12 366 TYR B C 1
ATOM 7688 O O . TYR B 1 366 ? -10.164 -17.734 4.668 1 97.12 366 TYR B O 1
ATOM 7696 N N . ALA B 1 367 ? -11.727 -17.438 3.148 1 97.5 367 ALA B N 1
ATOM 7697 C CA . ALA B 1 367 ? -11.977 -16 3.279 1 97.5 367 ALA B CA 1
ATOM 7698 C C . ALA B 1 367 ? -13.477 -15.719 3.316 1 97.5 367 ALA B C 1
ATOM 7700 O O . ALA B 1 367 ? -14.297 -16.641 3.24 1 97.5 367 ALA B O 1
ATOM 7701 N N . ILE B 1 368 ? -13.836 -14.414 3.578 1 94.44 368 ILE B N 1
ATOM 7702 C CA . ILE B 1 368 ? -15.242 -14.055 3.688 1 94.44 368 ILE B CA 1
ATOM 7703 C C . ILE B 1 368 ? -15.578 -12.953 2.684 1 94.44 368 ILE B C 1
ATOM 7705 O O . ILE B 1 368 ? -14.867 -11.945 2.594 1 94.44 368 ILE B O 1
ATOM 7709 N N . LEU B 1 369 ? -16.5 -13.164 1.841 1 94.88 369 LEU B N 1
ATOM 7710 C CA . LEU B 1 369 ? -17.141 -12.109 1.07 1 94.88 369 LEU B CA 1
ATOM 7711 C C . LEU B 1 369 ? -18.266 -11.461 1.869 1 94.88 369 LEU B C 1
ATOM 7713 O O . LEU B 1 369 ? -19.297 -12.086 2.117 1 94.88 369 LEU B O 1
ATOM 7717 N N . SER B 1 370 ? -18.078 -10.227 2.203 1 89.94 370 SER B N 1
ATOM 7718 C CA . SER B 1 370 ? -19.016 -9.555 3.096 1 89.94 370 SER B CA 1
ATOM 7719 C C . SER B 1 370 ? -19.75 -8.422 2.381 1 89.94 370 SER B C 1
ATOM 7721 O O . SER B 1 370 ? -19.125 -7.469 1.919 1 89.94 370 SER B O 1
ATOM 7723 N N . TYR B 1 371 ? -21.062 -8.555 2.242 1 87.38 371 TYR B N 1
ATOM 7724 C CA . TYR B 1 371 ? -21.922 -7.496 1.703 1 87.38 371 TYR B CA 1
ATOM 7725 C C . TYR B 1 371 ? -22.109 -6.379 2.723 1 87.38 371 TYR B C 1
ATOM 7727 O O . TYR B 1 371 ? -22.703 -6.594 3.779 1 87.38 371 TYR B O 1
ATOM 7735 N N . VAL B 1 372 ? -21.453 -5.195 2.346 1 76.44 372 VAL B N 1
ATOM 7736 C CA . VAL B 1 372 ? -21.609 -4.082 3.273 1 76.44 372 VAL B CA 1
ATOM 7737 C C . VAL B 1 372 ? -22.703 -3.15 2.783 1 76.44 372 VAL B C 1
ATOM 7739 O O . VAL B 1 372 ? -22.969 -3.066 1.581 1 76.44 372 VAL B O 1
ATOM 7742 N N . ASN B 1 373 ? -23.703 -2.854 3.523 1 61.25 373 ASN B N 1
ATOM 7743 C CA . ASN B 1 373 ? -24.688 -1.839 3.189 1 61.25 373 ASN B CA 1
ATOM 7744 C C . ASN B 1 373 ? -24.828 -0.801 4.301 1 61.25 373 ASN B C 1
ATOM 7746 O O . ASN B 1 373 ? -24.266 -0.974 5.387 1 61.25 373 ASN B O 1
ATOM 7750 N N . GLN B 1 374 ? -25.234 0.394 3.98 1 52.78 374 GLN B N 1
ATOM 7751 C CA . GLN B 1 374 ? -25.422 1.493 4.922 1 52.78 374 GLN B CA 1
ATOM 7752 C C . GLN B 1 374 ? -26.016 0.996 6.242 1 52.78 374 GLN B C 1
ATOM 7754 O O . GLN B 1 374 ? -25.719 1.549 7.305 1 52.78 374 GLN B O 1
ATOM 7759 N N . ASP B 1 375 ? -26.828 -0.064 6.199 1 51.16 375 ASP B N 1
ATOM 7760 C CA . ASP B 1 375 ? -27.516 -0.462 7.43 1 51.16 375 ASP B CA 1
ATOM 7761 C C . ASP B 1 375 ? -26.984 -1.798 7.941 1 51.16 375 ASP B C 1
ATOM 7763 O O . ASP B 1 375 ? -27.734 -2.586 8.531 1 51.16 375 ASP B O 1
ATOM 7767 N N . TRP B 1 376 ? -25.75 -2.021 7.766 1 50.75 376 TRP B N 1
ATOM 7768 C CA . TRP B 1 376 ? -25.219 -3.369 7.945 1 50.75 376 TRP B CA 1
ATOM 7769 C C . TRP B 1 376 ? -25.312 -3.795 9.406 1 50.75 376 TRP B C 1
ATOM 7771 O O . TRP B 1 376 ? -25.422 -4.984 9.711 1 50.75 376 TRP B O 1
ATOM 7781 N N . ILE B 1 377 ? -25.094 -2.896 10.398 1 47.25 377 ILE B N 1
ATOM 7782 C CA . ILE B 1 377 ? -25.016 -3.244 11.812 1 47.25 377 ILE B CA 1
ATOM 7783 C C . ILE B 1 377 ? -26.359 -3.777 12.289 1 47.25 377 ILE B C 1
ATOM 7785 O O . ILE B 1 377 ? -26.438 -4.414 13.344 1 47.25 377 ILE B O 1
ATOM 7789 N N . HIS B 1 378 ? -27.422 -3.248 11.664 1 51.19 378 HIS B N 1
ATOM 7790 C CA . HIS B 1 378 ? -28.688 -3.617 12.289 1 51.19 378 HIS B CA 1
ATOM 7791 C C . HIS B 1 378 ? -29.203 -4.949 11.75 1 51.19 378 HIS B C 1
ATOM 7793 O O . HIS B 1 378 ? -30.375 -5.277 11.914 1 51.19 378 HIS B O 1
ATOM 7799 N N . ARG B 1 379 ? -28.25 -5.66 11.195 1 52.5 379 ARG B N 1
ATOM 7800 C CA . ARG B 1 379 ? -28.75 -6.82 10.469 1 52.5 379 ARG B CA 1
ATOM 7801 C C . ARG B 1 379 ? -29.047 -7.977 11.422 1 52.5 379 ARG B C 1
ATOM 7803 O O . ARG B 1 379 ? -28.125 -8.633 11.914 1 52.5 379 ARG B O 1
ATOM 7810 N N . GLU B 1 380 ? -30.125 -7.898 12 1 59.5 380 GLU B N 1
ATOM 7811 C CA . GLU B 1 380 ? -30.656 -9.133 12.562 1 59.5 380 GLU B CA 1
ATOM 7812 C C . GLU B 1 380 ? -30.922 -10.164 11.477 1 59.5 380 GLU B C 1
ATOM 7814 O O . GLU B 1 380 ? -31.328 -9.812 10.367 1 59.5 380 GLU B O 1
ATOM 7819 N N . ASN B 1 381 ? -30.422 -11.398 11.477 1 67.12 381 ASN B N 1
ATOM 7820 C CA . ASN B 1 381 ? -30.734 -12.57 10.664 1 67.12 381 ASN B CA 1
ATOM 7821 C C . ASN B 1 381 ? -30.047 -12.5 9.305 1 67.12 381 ASN B C 1
ATOM 7823 O O . ASN B 1 381 ? -30.688 -12.734 8.273 1 67.12 381 ASN B O 1
ATOM 7827 N N . VAL B 1 382 ? -28.828 -11.992 9.266 1 76.44 382 VAL B N 1
ATOM 7828 C CA . VAL B 1 382 ? -28.094 -11.93 8.008 1 76.44 382 VAL B CA 1
ATOM 7829 C C . VAL B 1 382 ? -27.312 -13.219 7.797 1 76.44 382 VAL B C 1
ATOM 7831 O O . VAL B 1 382 ? -26.891 -13.859 8.758 1 76.44 382 VAL B O 1
ATOM 7834 N N . PRO B 1 383 ? -27.328 -13.656 6.531 1 81.5 383 PRO B N 1
ATOM 7835 C CA . PRO B 1 383 ? -26.484 -14.828 6.25 1 81.5 383 PRO B CA 1
ATOM 7836 C C . PRO B 1 383 ? -25.094 -14.719 6.863 1 81.5 383 PRO B C 1
ATOM 7838 O O . PRO B 1 383 ? -24.516 -13.633 6.895 1 81.5 383 PRO B O 1
ATOM 7841 N N . LYS B 1 384 ? -24.656 -15.797 7.461 1 86.12 384 LYS B N 1
ATOM 7842 C CA . LYS B 1 384 ? -23.297 -15.898 8.016 1 86.12 384 LYS B CA 1
ATOM 7843 C C . LYS B 1 384 ? -22.469 -16.906 7.238 1 86.12 384 LYS B C 1
ATOM 7845 O O . LYS B 1 384 ? -22.969 -17.938 6.805 1 86.12 384 LYS B O 1
ATOM 7850 N N . ALA B 1 385 ? -21.25 -16.562 7.035 1 89.94 385 ALA B N 1
ATOM 7851 C CA . ALA B 1 385 ? -20.359 -17.484 6.336 1 89.94 385 ALA B CA 1
ATOM 7852 C C . ALA B 1 385 ? -20.094 -18.734 7.172 1 89.94 385 ALA B C 1
ATOM 7854 O O . ALA B 1 385 ? -19.719 -18.641 8.344 1 89.94 385 ALA B O 1
ATOM 7855 N N . ALA B 1 386 ? -20.312 -19.875 6.605 1 90.81 386 ALA B N 1
ATOM 7856 C CA . ALA B 1 386 ? -19.953 -21.156 7.227 1 90.81 386 ALA B CA 1
ATOM 7857 C C . ALA B 1 386 ? -18.531 -21.562 6.84 1 90.81 386 ALA B C 1
ATOM 7859 O O . ALA B 1 386 ? -18.281 -21.922 5.688 1 90.81 386 ALA B O 1
ATOM 7860 N N . ILE B 1 387 ? -17.609 -21.547 7.797 1 92.19 387 ILE B N 1
ATOM 7861 C CA . ILE B 1 387 ? -16.219 -21.875 7.477 1 92.19 387 ILE B CA 1
ATOM 7862 C C . ILE B 1 387 ? -15.734 -23 8.391 1 92.19 387 ILE B C 1
ATOM 7864 O O . ILE B 1 387 ? -16.312 -23.234 9.461 1 92.19 387 ILE B O 1
ATOM 7868 N N . GLY B 1 388 ? -14.734 -23.688 7.98 1 91.69 388 GLY B N 1
ATOM 7869 C CA . GLY B 1 388 ? -14.164 -24.797 8.75 1 91.69 388 GLY B CA 1
ATOM 7870 C C . GLY B 1 388 ? -14.703 -26.156 8.336 1 91.69 388 GLY B C 1
ATOM 7871 O O . GLY B 1 388 ? -15.531 -26.25 7.438 1 91.69 388 GLY B O 1
ATOM 7872 N N . PRO B 1 389 ? -14.133 -27.188 8.984 1 91.56 389 PRO B N 1
ATOM 7873 C CA . PRO B 1 389 ? -14.602 -28.547 8.703 1 91.56 389 PRO B CA 1
ATOM 7874 C C . PRO B 1 389 ? -16.062 -28.766 9.117 1 91.56 389 PRO B C 1
ATOM 7876 O O . PRO B 1 389 ? -16.562 -28.094 10.016 1 91.56 389 PRO B O 1
ATOM 7879 N N . HIS B 1 390 ? -16.734 -29.641 8.5 1 85.06 390 HIS B N 1
ATOM 7880 C CA . HIS B 1 390 ? -18.094 -30.078 8.805 1 85.06 390 HIS B CA 1
ATOM 7881 C C . HIS B 1 390 ? -19.109 -29 8.414 1 85.06 390 HIS B C 1
ATOM 7883 O O . HIS B 1 390 ? -20.203 -28.953 8.969 1 85.06 390 HIS B O 1
ATOM 7889 N N . THR B 1 391 ? -18.719 -27.984 7.695 1 76.38 391 THR B N 1
ATOM 7890 C CA . THR B 1 391 ? -19.641 -27 7.156 1 76.38 391 THR B CA 1
ATOM 7891 C C . THR B 1 391 ? -19.953 -27.297 5.691 1 76.38 391 THR B C 1
ATOM 7893 O O . THR B 1 391 ? -20.281 -26.391 4.926 1 76.38 391 THR B O 1
ATOM 7896 N N . ASP B 1 392 ? -19.891 -28.484 5.25 1 64 392 ASP B N 1
ATOM 7897 C CA . ASP B 1 392 ? -19.812 -28.969 3.879 1 64 392 ASP B CA 1
ATOM 7898 C C . ASP B 1 392 ? -21.125 -28.781 3.145 1 64 392 ASP B C 1
ATOM 7900 O O . ASP B 1 392 ? -21.156 -28.688 1.915 1 64 392 ASP B O 1
ATOM 7904 N N . THR B 1 393 ? -22.203 -28.578 3.822 1 65.75 393 THR B N 1
ATOM 7905 C CA . THR B 1 393 ? -23.484 -28.625 3.137 1 65.75 393 THR B CA 1
ATOM 7906 C C . THR B 1 393 ? -23.906 -27.234 2.668 1 65.75 393 THR B C 1
ATOM 7908 O O . THR B 1 393 ? -24.891 -27.094 1.943 1 65.75 393 THR B O 1
ATOM 7911 N N . VAL B 1 394 ? -23.219 -26.281 2.762 1 71.31 394 VAL B N 1
ATOM 7912 C CA . VAL B 1 394 ? -23.766 -24.953 2.463 1 71.31 394 VAL B CA 1
ATOM 7913 C C . VAL B 1 394 ? -23.109 -24.391 1.213 1 71.31 394 VAL B C 1
ATOM 7915 O O . VAL B 1 394 ? -23.734 -23.672 0.437 1 71.31 394 VAL B O 1
ATOM 7918 N N . GLY B 1 395 ? -22.203 -24.938 0.579 1 88 395 GLY B N 1
ATOM 7919 C CA . GLY B 1 395 ? -21.453 -24.375 -0.525 1 88 395 GLY B CA 1
ATOM 7920 C C . GLY B 1 395 ? -21.312 -25.312 -1.708 1 88 395 GLY B C 1
ATOM 7921 O O . GLY B 1 395 ? -21.953 -26.359 -1.744 1 88 395 GLY B O 1
ATOM 7922 N N . TYR B 1 396 ? -20.688 -24.734 -2.781 1 94.62 396 TYR B N 1
ATOM 7923 C CA . TYR B 1 396 ? -20.484 -25.5 -4.004 1 94.62 396 TYR B CA 1
ATOM 7924 C C . TYR B 1 396 ? -19.391 -26.547 -3.816 1 94.62 396 TYR B C 1
ATOM 7926 O O . TYR B 1 396 ? -19.281 -27.484 -4.605 1 94.62 396 TYR B O 1
ATOM 7934 N N . MET B 1 397 ? -18.578 -26.344 -2.762 1 93.69 397 MET B N 1
ATOM 7935 C CA . MET B 1 397 ? -17.391 -27.172 -2.562 1 93.69 397 MET B CA 1
ATOM 7936 C C . MET B 1 397 ? -17.297 -27.641 -1.113 1 93.69 397 MET B C 1
ATOM 7938 O O . MET B 1 397 ? -17.516 -26.844 -0.188 1 93.69 397 MET B O 1
ATOM 7942 N N . ASN B 1 398 ? -17.016 -28.906 -0.935 1 92.69 398 ASN B N 1
ATOM 7943 C CA . ASN B 1 398 ? -16.812 -29.406 0.421 1 92.69 398 ASN B CA 1
ATOM 7944 C C . ASN B 1 398 ? -15.383 -29.219 0.89 1 92.69 398 ASN B C 1
ATOM 7946 O O . ASN B 1 398 ? -14.562 -28.641 0.168 1 92.69 398 ASN B O 1
ATOM 7950 N N . TYR B 1 399 ? -15.055 -29.688 2.094 1 93.44 399 TYR B N 1
ATOM 7951 C CA . TYR B 1 399 ? -13.766 -29.453 2.723 1 93.44 399 TYR B CA 1
ATOM 7952 C C . TYR B 1 399 ? -12.641 -30.094 1.917 1 93.44 399 TYR B C 1
ATOM 7954 O O . TYR B 1 399 ? -11.516 -29.594 1.909 1 93.44 399 TYR B O 1
ATOM 7962 N N . GLY B 1 400 ? -12.945 -31.188 1.234 1 91.56 400 GLY B N 1
ATOM 7963 C CA . GLY B 1 400 ? -11.945 -31.922 0.464 1 91.56 400 GLY B CA 1
ATOM 7964 C C . GLY B 1 400 ? -11.789 -31.391 -0.952 1 91.56 400 GLY B C 1
ATOM 7965 O O . GLY B 1 400 ? -11 -31.922 -1.732 1 91.56 400 GLY B O 1
ATOM 7966 N N . GLY B 1 401 ? -12.547 -30.406 -1.321 1 91.62 401 GLY B N 1
ATOM 7967 C CA . GLY B 1 401 ? -12.422 -29.797 -2.639 1 91.62 401 GLY B CA 1
ATOM 7968 C C . GLY B 1 401 ? -13.344 -30.422 -3.672 1 91.62 401 GLY B C 1
ATOM 7969 O O . GLY B 1 401 ? -13.219 -30.156 -4.867 1 91.62 401 GLY B O 1
ATOM 7970 N N . GLY B 1 402 ? -14.156 -31.25 -3.236 1 89.88 402 GLY B N 1
ATOM 7971 C CA . GLY B 1 402 ? -15.102 -31.875 -4.141 1 89.88 402 GLY B CA 1
ATOM 7972 C C . GLY B 1 402 ? -16.422 -31.125 -4.262 1 89.88 402 GLY B C 1
ATOM 7973 O O . GLY B 1 402 ? -16.781 -30.359 -3.365 1 89.88 402 GLY B O 1
ATOM 7974 N N . ASN B 1 403 ? -17.078 -31.344 -5.395 1 90.62 403 ASN B N 1
ATOM 7975 C CA . ASN B 1 403 ? -18.375 -30.703 -5.582 1 90.62 403 ASN B CA 1
ATOM 7976 C C . ASN B 1 403 ? -19.422 -31.266 -4.617 1 90.62 403 ASN B C 1
ATOM 7978 O O . ASN B 1 403 ? -19.406 -32.469 -4.312 1 90.62 403 ASN B O 1
ATOM 7982 N N . THR B 1 404 ? -20.359 -30.453 -4.207 1 90.81 404 THR B N 1
ATOM 7983 C CA . THR B 1 404 ? -21.359 -30.859 -3.23 1 90.81 404 THR B CA 1
ATOM 7984 C C . THR B 1 404 ? -22.594 -31.438 -3.926 1 90.81 404 THR B C 1
ATOM 7986 O O . THR B 1 404 ? -23.438 -32.062 -3.285 1 90.81 404 THR B O 1
ATOM 7989 N N . SER B 1 405 ? -22.766 -31.172 -5.207 1 89.94 405 SER B N 1
ATOM 7990 C CA . SER B 1 405 ? -23.875 -31.719 -5.984 1 89.94 405 SER B CA 1
ATOM 7991 C C . SER B 1 405 ? -23.5 -31.844 -7.457 1 89.94 405 SER B C 1
ATOM 7993 O O . SER B 1 405 ? -22.516 -31.266 -7.91 1 89.94 405 SER B O 1
ATOM 7995 N N . ALA B 1 406 ? -24.312 -32.562 -8.125 1 87.75 406 ALA B N 1
ATOM 7996 C CA . ALA B 1 406 ? -24.078 -32.812 -9.547 1 87.75 406 ALA B CA 1
ATOM 7997 C C . ALA B 1 406 ? -24.297 -31.547 -10.367 1 87.75 406 ALA B C 1
ATOM 7999 O O . ALA B 1 406 ? -23.797 -31.438 -11.492 1 87.75 406 ALA B O 1
ATOM 8000 N N . ASP B 1 407 ? -24.953 -30.594 -9.852 1 92.06 407 ASP B N 1
ATOM 8001 C CA . ASP B 1 407 ? -25.281 -29.375 -10.586 1 92.06 407 ASP B CA 1
ATOM 8002 C C . ASP B 1 407 ? -24.141 -28.375 -10.547 1 92.06 407 ASP B C 1
ATOM 8004 O O . ASP B 1 407 ? -24.141 -27.391 -11.281 1 92.06 407 ASP B O 1
ATOM 8008 N N . VAL B 1 408 ? -23.125 -28.656 -9.711 1 94.5 408 VAL B N 1
ATOM 8009 C CA . VAL B 1 408 ? -22 -27.75 -9.578 1 94.5 408 VAL B CA 1
ATOM 8010 C C . VAL B 1 408 ? -21.094 -27.875 -10.812 1 94.5 408 VAL B C 1
ATOM 8012 O O . VAL B 1 408 ? -20.594 -28.953 -11.109 1 94.5 408 VAL B O 1
ATOM 8015 N N . ARG B 1 409 ? -21.031 -26.859 -11.656 1 94.94 409 ARG B N 1
ATOM 8016 C CA . ARG B 1 409 ? -20.141 -26.797 -12.805 1 94.94 409 ARG B CA 1
ATOM 8017 C C . ARG B 1 409 ? -18.719 -26.422 -12.375 1 94.94 409 ARG B C 1
ATOM 8019 O O . ARG B 1 409 ? -18.516 -25.406 -11.711 1 94.94 409 ARG B O 1
ATOM 8026 N N . GLN B 1 410 ? -17.75 -27.156 -12.742 1 95.62 410 GLN B N 1
ATOM 8027 C CA . GLN B 1 410 ? -16.344 -26.922 -12.414 1 95.62 410 GLN B CA 1
ATOM 8028 C C . GLN B 1 410 ? -15.508 -26.719 -13.672 1 95.62 410 GLN B C 1
ATOM 8030 O O . GLN B 1 410 ? -15.68 -27.422 -14.664 1 95.62 410 GLN B O 1
ATOM 8035 N N . LEU B 1 411 ? -14.711 -25.688 -13.68 1 96.69 411 LEU B N 1
ATOM 8036 C CA . LEU B 1 411 ? -13.633 -25.562 -14.656 1 96.69 411 LEU B CA 1
ATOM 8037 C C . LEU B 1 411 ? -12.383 -26.281 -14.172 1 96.69 411 LEU B C 1
ATOM 8039 O O . LEU B 1 411 ? -11.688 -25.797 -13.273 1 96.69 411 LEU B O 1
ATOM 8043 N N . LEU B 1 412 ? -12.094 -27.375 -14.812 1 91.44 412 LEU B N 1
ATOM 8044 C CA . LEU B 1 412 ? -10.914 -28.141 -14.438 1 91.44 412 LEU B CA 1
ATOM 8045 C C . LEU B 1 412 ? -9.641 -27.422 -14.867 1 91.44 412 LEU B C 1
ATOM 8047 O O . LEU B 1 412 ? -9.641 -26.656 -15.844 1 91.44 412 LEU B O 1
ATOM 8051 N N . PHE B 1 413 ? -8.562 -27.719 -14.133 1 88.06 413 PHE B N 1
ATOM 8052 C CA . PHE B 1 413 ? -7.293 -27.062 -14.43 1 88.06 413 PHE B CA 1
ATOM 8053 C C . PHE B 1 413 ? -6.777 -27.469 -15.805 1 88.06 413 PHE B C 1
ATOM 8055 O O . PHE B 1 413 ? -5.914 -26.797 -16.375 1 88.06 413 PHE B O 1
ATOM 8062 N N . THR B 1 414 ? -7.281 -28.516 -16.391 1 86.12 414 THR B N 1
ATOM 8063 C CA . THR B 1 414 ? -6.848 -29 -17.688 1 86.12 414 THR B CA 1
ATOM 8064 C C . THR B 1 414 ? -7.691 -28.375 -18.797 1 86.12 414 THR B C 1
ATOM 8066 O O . THR B 1 414 ? -7.387 -28.547 -19.984 1 86.12 414 THR B O 1
ATOM 8069 N N . GLU B 1 415 ? -8.742 -27.766 -18.422 1 90.5 415 GLU B N 1
ATOM 8070 C CA . GLU B 1 415 ? -9.57 -27.094 -19.406 1 90.5 415 GLU B CA 1
ATOM 8071 C C . GLU B 1 415 ? -9.023 -25.703 -19.719 1 90.5 415 GLU B C 1
ATOM 8073 O O . GLU B 1 415 ? -8.938 -24.844 -18.828 1 90.5 415 GLU B O 1
ATOM 8078 N N . ASN B 1 416 ? -8.664 -25.531 -20.984 1 94 416 ASN B N 1
ATOM 8079 C CA . ASN B 1 416 ? -8.094 -24.266 -21.422 1 94 416 ASN B CA 1
ATOM 8080 C C . ASN B 1 416 ? -9.094 -23.453 -22.234 1 94 416 ASN B C 1
ATOM 8082 O O . ASN B 1 416 ? -9.516 -23.875 -23.312 1 94 416 ASN B O 1
ATOM 8086 N N . LEU B 1 417 ? -9.43 -22.281 -21.719 1 97 417 LEU B N 1
ATOM 8087 C CA . LEU B 1 417 ? -10.414 -21.438 -22.375 1 97 417 LEU B CA 1
ATOM 8088 C C . LEU B 1 417 ? -9.797 -20.688 -23.562 1 97 417 LEU B C 1
ATOM 8090 O O . LEU B 1 417 ? -8.641 -20.25 -23.484 1 97 417 LEU B O 1
ATOM 8094 N N . PRO B 1 418 ? -10.602 -20.5 -24.656 1 97.31 418 PRO B N 1
ATOM 8095 C CA . PRO B 1 418 ? -10.078 -19.766 -25.812 1 97.31 418 PRO B CA 1
ATOM 8096 C C . PRO B 1 418 ? -9.641 -18.344 -25.469 1 97.31 418 PRO B C 1
ATOM 8098 O O . PRO B 1 418 ? -10.359 -17.641 -24.75 1 97.31 418 PRO B O 1
ATOM 8101 N N . ALA B 1 419 ? -8.5 -18 -26 1 97.94 419 ALA B N 1
ATOM 8102 C CA . ALA B 1 419 ? -8.016 -16.641 -25.781 1 97.94 419 ALA B CA 1
ATOM 8103 C C . ALA B 1 419 ? -8.898 -15.617 -26.484 1 97.94 419 ALA B C 1
ATOM 8105 O O . ALA B 1 419 ? -9.328 -15.844 -27.625 1 97.94 419 ALA B O 1
ATOM 8106 N N . PHE B 1 420 ? -9.188 -14.516 -25.844 1 97.75 420 PHE B N 1
ATOM 8107 C CA . PHE B 1 420 ? -10.039 -13.477 -26.406 1 97.75 420 PHE B CA 1
ATOM 8108 C C . PHE B 1 420 ? -9.203 -12.328 -26.953 1 97.75 420 PHE B C 1
ATOM 8110 O O . PHE B 1 420 ? -8.25 -11.891 -26.312 1 97.75 420 PHE B O 1
ATOM 8117 N N . GLY B 1 421 ? -9.617 -11.875 -28.078 1 95.19 421 GLY B N 1
ATOM 8118 C CA . GLY B 1 421 ? -9.086 -10.641 -28.625 1 95.19 421 GLY B CA 1
ATOM 8119 C C . GLY B 1 421 ? -7.684 -10.789 -29.188 1 95.19 421 GLY B C 1
ATOM 8120 O O . GLY B 1 421 ? -6.945 -9.812 -29.312 1 95.19 421 GLY B O 1
ATOM 8121 N N . VAL B 1 422 ? -7.176 -11.953 -29.422 1 95.69 422 VAL B N 1
ATOM 8122 C CA . VAL B 1 422 ? -5.871 -12.203 -30.016 1 95.69 422 VAL B CA 1
ATOM 8123 C C . VAL B 1 422 ? -6.035 -13.07 -31.266 1 95.69 422 VAL B C 1
ATOM 8125 O O . VAL B 1 422 ? -7.02 -13.805 -31.391 1 95.69 422 VAL B O 1
ATOM 8128 N N . PRO B 1 423 ? -5.102 -12.961 -32.219 1 95.38 423 PRO B N 1
ATOM 8129 C CA . PRO B 1 423 ? -5.184 -13.828 -33.375 1 95.38 423 PRO B CA 1
ATOM 8130 C C . PRO B 1 423 ? -4.945 -15.297 -33.062 1 95.38 423 PRO B C 1
ATOM 8132 O O . PRO B 1 423 ? -4.281 -15.609 -32.062 1 95.38 423 PRO B O 1
ATOM 8135 N N . PRO B 1 424 ? -5.531 -16.172 -33.875 1 96.12 424 PRO B N 1
ATOM 8136 C CA . PRO B 1 424 ? -5.191 -17.594 -33.688 1 96.12 424 PRO B CA 1
ATOM 8137 C C . PRO B 1 424 ? -3.719 -17.875 -33.969 1 96.12 424 PRO B C 1
ATOM 8139 O O . PRO B 1 424 ? -3.041 -17.094 -34.625 1 96.12 424 PRO B O 1
ATOM 8142 N N . PRO B 1 425 ? -3.266 -18.984 -33.375 1 96.5 425 PRO B N 1
ATOM 8143 C CA . PRO B 1 425 ? -1.891 -19.359 -33.719 1 96.5 425 PRO B CA 1
ATOM 8144 C C . PRO B 1 425 ? -1.701 -19.625 -35.188 1 96.5 425 PRO B C 1
ATOM 8146 O O . PRO B 1 425 ? -2.633 -20.062 -35.875 1 96.5 425 PRO B O 1
ATOM 8149 N N . PRO B 1 426 ? -0.492 -19.406 -35.688 1 96.06 426 PRO B N 1
ATOM 8150 C CA . PRO B 1 426 ? -0.233 -19.703 -37.094 1 96.06 426 PRO B CA 1
ATOM 8151 C C . PRO B 1 426 ? -0.275 -21.203 -37.406 1 96.06 426 PRO B C 1
ATOM 8153 O O . PRO B 1 426 ? -0.101 -22.016 -36.5 1 96.06 426 PRO B O 1
ATOM 8156 N N . PRO B 1 427 ? -0.505 -21.484 -38.719 1 94.88 427 PRO B N 1
ATOM 8157 C CA . PRO B 1 427 ? -0.491 -22.891 -39.094 1 94.88 427 PRO B CA 1
ATOM 8158 C C . PRO B 1 427 ? 0.866 -23.562 -38.844 1 94.88 427 PRO B C 1
ATOM 8160 O O . PRO B 1 427 ? 1.889 -22.875 -38.781 1 94.88 427 PRO B O 1
ATOM 8163 N N . SER B 1 428 ? 0.848 -24.844 -38.719 1 93.25 428 SER B N 1
ATOM 8164 C CA . SER B 1 428 ? 2.051 -25.594 -38.406 1 93.25 428 SER B CA 1
ATOM 8165 C C . SER B 1 428 ? 3.107 -25.453 -39.5 1 93.25 428 SER B C 1
ATOM 8167 O O . SER B 1 428 ? 4.297 -25.641 -39.219 1 93.25 428 SER B O 1
ATOM 8169 N N . SER B 1 429 ? 2.682 -25.156 -40.656 1 90.94 429 SER B N 1
ATOM 8170 C CA . SER B 1 429 ? 3.611 -24.984 -41.75 1 90.94 429 SER B CA 1
ATOM 8171 C C . SER B 1 429 ? 4.523 -23.781 -41.531 1 90.94 429 SER B C 1
ATOM 8173 O O . SER B 1 429 ? 5.582 -23.672 -42.156 1 90.94 429 SER B O 1
ATOM 8175 N N . GLU B 1 430 ? 4.172 -22.938 -40.688 1 93.69 430 GLU B N 1
ATOM 8176 C CA . GLU B 1 430 ? 4.949 -21.734 -40.438 1 93.69 430 GLU B CA 1
ATOM 8177 C C . GLU B 1 430 ? 5.898 -21.906 -39.25 1 93.69 430 GLU B C 1
ATOM 8179 O O . GLU B 1 430 ? 6.691 -21.016 -38.938 1 93.69 430 GLU B O 1
ATOM 8184 N N . VAL B 1 431 ? 5.852 -23 -38.688 1 95.19 431 VAL B N 1
ATOM 8185 C CA . VAL B 1 431 ? 6.684 -23.266 -37.531 1 95.19 431 VAL B CA 1
ATOM 8186 C C . VAL B 1 431 ? 8.094 -23.656 -37.969 1 95.19 431 VAL B C 1
ATOM 8188 O O . VAL B 1 431 ? 8.258 -24.5 -38.844 1 95.19 431 VAL B O 1
ATOM 8191 N N . SER B 1 432 ? 9.055 -23.094 -37.312 1 93.38 432 SER B N 1
ATOM 8192 C CA . SER B 1 432 ? 10.445 -23.297 -37.719 1 93.38 432 SER B CA 1
ATOM 8193 C C . SER B 1 432 ? 11.031 -24.562 -37.062 1 93.38 432 SER B C 1
ATOM 8195 O O . SER B 1 432 ? 11.844 -25.25 -37.688 1 93.38 432 SER B O 1
ATOM 8197 N N . THR B 1 433 ? 10.75 -24.766 -35.906 1 95.25 433 THR B N 1
ATOM 8198 C CA . THR B 1 433 ? 11.359 -25.875 -35.156 1 95.25 433 THR B CA 1
ATOM 8199 C C . THR B 1 433 ? 10.383 -26.422 -34.125 1 95.25 433 THR B C 1
ATOM 8201 O O . THR B 1 433 ? 9.57 -25.688 -33.562 1 95.25 433 THR B O 1
ATOM 8204 N N . THR B 1 434 ? 10.406 -27.688 -34 1 96.62 434 THR B N 1
ATOM 8205 C CA . THR B 1 434 ? 9.719 -28.375 -32.906 1 96.62 434 THR B CA 1
ATOM 8206 C C . THR B 1 434 ? 10.719 -28.938 -31.922 1 96.62 434 THR B C 1
ATOM 8208 O O . THR B 1 434 ? 11.531 -29.797 -32.25 1 96.62 434 THR B O 1
ATOM 8211 N N . LEU B 1 435 ? 10.625 -28.406 -30.734 1 97.06 435 LEU B N 1
ATOM 8212 C CA . LEU B 1 435 ? 11.438 -28.906 -29.641 1 97.06 435 LEU B CA 1
ATOM 8213 C C . LEU B 1 435 ? 10.664 -29.922 -28.812 1 97.06 435 LEU B C 1
ATOM 8215 O O . LEU B 1 435 ? 9.438 -29.859 -28.719 1 97.06 435 LEU B O 1
ATOM 8219 N N . ARG B 1 436 ? 11.414 -30.859 -28.25 1 95.62 436 ARG B N 1
ATOM 8220 C CA . ARG B 1 436 ? 10.805 -31.859 -27.391 1 95.62 436 ARG B CA 1
ATOM 8221 C C . ARG B 1 436 ? 11.531 -31.953 -26.062 1 95.62 436 ARG B C 1
ATOM 8223 O O . ARG B 1 436 ? 12.766 -31.891 -26.016 1 95.62 436 ARG B O 1
ATOM 8230 N N . THR B 1 437 ? 10.781 -32 -25.031 1 94.69 437 THR B N 1
ATOM 8231 C CA . THR B 1 437 ? 11.312 -32.25 -23.703 1 94.69 437 THR B CA 1
ATOM 8232 C C . THR B 1 437 ? 10.328 -33.062 -22.875 1 94.69 437 THR B C 1
ATOM 8234 O O . THR B 1 437 ? 9.188 -33.281 -23.281 1 94.69 437 THR B O 1
ATOM 8237 N N . GLY B 1 438 ? 10.781 -33.656 -21.812 1 92.06 438 GLY B N 1
ATOM 8238 C CA . GLY B 1 438 ? 9.938 -34.531 -21.047 1 92.06 438 GLY B CA 1
ATOM 8239 C C . GLY B 1 438 ? 10.117 -34.375 -19.547 1 92.06 438 GLY B C 1
ATOM 8240 O O . GLY B 1 438 ? 11.055 -33.719 -19.094 1 92.06 438 GLY B O 1
ATOM 8241 N N . MET B 1 439 ? 9.211 -34.938 -18.828 1 92.38 439 MET B N 1
ATOM 8242 C CA . MET B 1 439 ? 9.203 -34.906 -17.375 1 92.38 439 MET B CA 1
ATOM 8243 C C . MET B 1 439 ? 9.422 -36.312 -16.812 1 92.38 439 MET B C 1
ATOM 8245 O O . MET B 1 439 ? 8.688 -37.25 -17.141 1 92.38 439 MET B O 1
ATOM 8249 N N . ILE B 1 440 ? 10.414 -36.375 -15.969 1 90.69 440 ILE B N 1
ATOM 8250 C CA . ILE B 1 440 ? 10.727 -37.688 -15.414 1 90.69 440 ILE B CA 1
ATOM 8251 C C . ILE B 1 440 ? 11.375 -37.531 -14.039 1 90.69 440 ILE B C 1
ATOM 8253 O O . ILE B 1 440 ? 12.023 -36.531 -13.766 1 90.69 440 ILE B O 1
ATOM 8257 N N . ARG B 1 441 ? 11.125 -38.5 -13.242 1 92.88 441 ARG B N 1
ATOM 8258 C CA . ARG B 1 441 ? 11.844 -38.594 -11.969 1 92.88 441 ARG B CA 1
ATOM 8259 C C . ARG B 1 441 ? 13.227 -39.219 -12.164 1 92.88 441 ARG B C 1
ATOM 8261 O O . ARG B 1 441 ? 13.391 -40.156 -12.945 1 92.88 441 ARG B O 1
ATOM 8268 N N . VAL B 1 442 ? 14.234 -38.656 -11.406 1 92.25 442 VAL B N 1
ATOM 8269 C CA . VAL B 1 442 ? 15.594 -39.156 -11.555 1 92.25 442 VAL B CA 1
ATOM 8270 C C . VAL B 1 442 ? 16.25 -39.281 -10.188 1 92.25 442 VAL B C 1
ATOM 8272 O O . VAL B 1 442 ? 15.922 -38.562 -9.258 1 92.25 442 VAL B O 1
ATOM 8275 N N . ASN B 1 443 ? 17.078 -40.312 -9.969 1 91.06 443 ASN B N 1
ATOM 8276 C CA . ASN B 1 443 ? 18.016 -40.5 -8.867 1 91.06 443 ASN B CA 1
ATOM 8277 C C . ASN B 1 443 ? 17.281 -40.938 -7.594 1 91.06 443 ASN B C 1
ATOM 8279 O O . ASN B 1 443 ? 17.625 -41.938 -6.992 1 91.06 443 ASN B O 1
ATOM 8283 N N . ASN B 1 444 ? 16.406 -40.156 -7.105 1 93.81 444 ASN B N 1
ATOM 8284 C CA . ASN B 1 444 ? 15.656 -40.375 -5.863 1 93.81 444 ASN B CA 1
ATOM 8285 C C . ASN B 1 444 ? 14.195 -39.969 -6.012 1 93.81 444 ASN B C 1
ATOM 8287 O O . ASN B 1 444 ? 13.789 -39.469 -7.062 1 93.81 444 ASN B O 1
ATOM 8291 N N . SER B 1 445 ? 13.414 -40.125 -4.961 1 94.44 445 SER B N 1
ATOM 8292 C CA . SER B 1 445 ? 11.969 -39.938 -5.035 1 94.44 445 SER B CA 1
ATOM 8293 C C . SER B 1 445 ? 11.633 -38.438 -5.176 1 94.44 445 SER B C 1
ATOM 8295 O O . SER B 1 445 ? 10.57 -38.094 -5.691 1 94.44 445 SER B O 1
ATOM 8297 N N . TYR B 1 446 ? 12.508 -37.594 -4.766 1 93.5 446 TYR B N 1
ATOM 8298 C CA . TYR B 1 446 ? 12.141 -36.156 -4.684 1 93.5 446 TYR B CA 1
ATOM 8299 C C . TYR B 1 446 ? 12.773 -35.375 -5.824 1 93.5 446 TYR B C 1
ATOM 8301 O O . TYR B 1 446 ? 12.555 -34.156 -5.945 1 93.5 446 TYR B O 1
ATOM 8309 N N . SER B 1 447 ? 13.547 -35.969 -6.73 1 94.5 447 SER B N 1
ATOM 8310 C CA . SER B 1 447 ? 14.211 -35.25 -7.824 1 94.5 447 SER B CA 1
ATOM 8311 C C . SER B 1 447 ? 13.492 -35.5 -9.148 1 94.5 447 SER B C 1
ATOM 8313 O O . SER B 1 447 ? 13.305 -36.656 -9.555 1 94.5 447 SER B O 1
ATOM 8315 N N . TRP B 1 448 ? 13.156 -34.375 -9.75 1 94.31 448 TRP B N 1
ATOM 8316 C CA . TRP B 1 448 ? 12.469 -34.406 -11.039 1 94.31 448 TRP B CA 1
ATOM 8317 C C . TRP B 1 448 ? 13.258 -33.656 -12.094 1 94.31 448 TRP B C 1
ATOM 8319 O O . TRP B 1 448 ? 13.891 -32.656 -11.797 1 94.31 448 TRP B O 1
ATOM 8329 N N . SER B 1 449 ? 13.195 -34.156 -13.297 1 95.19 449 SER B N 1
ATOM 8330 C CA . SER B 1 449 ? 13.883 -33.531 -14.43 1 95.19 449 SER B CA 1
ATOM 8331 C C . SER B 1 449 ? 12.898 -33.062 -15.5 1 95.19 449 SER B C 1
ATOM 8333 O O . SER B 1 449 ? 11.883 -33.719 -15.727 1 95.19 449 SER B O 1
ATOM 8335 N N . LEU B 1 450 ? 13.195 -31.906 -16.062 1 94.12 450 LEU B N 1
ATOM 8336 C CA . LEU B 1 450 ? 12.484 -31.438 -17.25 1 94.12 450 LEU B CA 1
ATOM 8337 C C . LEU B 1 450 ? 13.32 -31.641 -18.516 1 94.12 450 LEU B C 1
ATOM 8339 O O . LEU B 1 450 ? 13.945 -30.703 -19.016 1 94.12 450 LEU B O 1
ATOM 8343 N N . GLY B 1 451 ? 13.625 -32.875 -18.875 1 87.25 451 GLY B N 1
ATOM 8344 C CA . GLY B 1 451 ? 14.32 -33.219 -20.094 1 87.25 451 GLY B CA 1
ATOM 8345 C C . GLY B 1 451 ? 15.727 -33.75 -19.859 1 87.25 451 GLY B C 1
ATOM 8346 O O . GLY B 1 451 ? 16.422 -33.281 -18.953 1 87.25 451 GLY B O 1
ATOM 8347 N N . ASN B 1 452 ? 16.125 -34.656 -20.609 1 87.69 452 ASN B N 1
ATOM 8348 C CA . ASN B 1 452 ? 17.469 -35.188 -20.734 1 87.69 452 ASN B CA 1
ATOM 8349 C C . ASN B 1 452 ? 17.953 -35.812 -19.438 1 87.69 452 ASN B C 1
ATOM 8351 O O . ASN B 1 452 ? 19.156 -35.875 -19.188 1 87.69 452 ASN B O 1
ATOM 8355 N N . ASN B 1 453 ? 17.125 -36 -18.531 1 90.69 453 ASN B N 1
ATOM 8356 C CA . ASN B 1 453 ? 17.438 -36.656 -17.266 1 90.69 453 ASN B CA 1
ATOM 8357 C C . ASN B 1 453 ? 18.453 -35.844 -16.453 1 90.69 453 ASN B C 1
ATOM 8359 O O . ASN B 1 453 ? 19.328 -36.438 -15.805 1 90.69 453 ASN B O 1
ATOM 8363 N N . VAL B 1 454 ? 18.375 -34.562 -16.562 1 92.19 454 VAL B N 1
ATOM 8364 C CA . VAL B 1 454 ? 19.312 -33.688 -15.844 1 92.19 454 VAL B CA 1
ATOM 8365 C C . VAL B 1 454 ? 18.562 -32.844 -14.82 1 92.19 454 VAL B C 1
ATOM 8367 O O . VAL B 1 454 ? 17.344 -32.719 -14.891 1 92.19 454 VAL B O 1
ATOM 8370 N N . LEU B 1 455 ? 19.297 -32.469 -13.828 1 95.12 455 LEU B N 1
ATOM 8371 C CA . LEU B 1 455 ? 18.844 -31.453 -12.859 1 95.12 455 LEU B CA 1
ATOM 8372 C C . LEU B 1 455 ? 19.547 -30.125 -13.102 1 95.12 455 LEU B C 1
ATOM 8374 O O . LEU B 1 455 ? 20.766 -30.031 -12.945 1 95.12 455 LEU B O 1
ATOM 8378 N N . TYR B 1 456 ? 18.781 -29.094 -13.445 1 94.88 456 TYR B N 1
ATOM 8379 C CA . TYR B 1 456 ? 19.375 -27.828 -13.844 1 94.88 456 TYR B CA 1
ATOM 8380 C C . TYR B 1 456 ? 19.156 -26.766 -12.766 1 94.88 456 TYR B C 1
ATOM 8382 O O . TYR B 1 456 ? 18.016 -26.484 -12.383 1 94.88 456 TYR B O 1
ATOM 8390 N N . GLU B 1 457 ? 20.203 -26.234 -12.258 1 91.94 457 GLU B N 1
ATOM 8391 C CA . GLU B 1 457 ? 20.203 -25.078 -11.359 1 91.94 457 GLU B CA 1
ATOM 8392 C C . GLU B 1 457 ? 20.766 -23.844 -12.055 1 91.94 457 GLU B C 1
ATOM 8394 O O . GLU B 1 457 ? 21.984 -23.703 -12.203 1 91.94 457 GLU B O 1
ATOM 8399 N N . PRO B 1 458 ? 19.922 -22.891 -12.336 1 90.94 458 PRO B N 1
ATOM 8400 C CA . PRO B 1 458 ? 20.391 -21.75 -13.125 1 90.94 458 PRO B CA 1
ATOM 8401 C C . PRO B 1 458 ? 21.5 -20.969 -12.438 1 90.94 458 PRO B C 1
ATOM 8403 O O . PRO B 1 458 ? 22.297 -20.281 -13.102 1 90.94 458 PRO B O 1
ATOM 8406 N N . GLU B 1 459 ? 21.703 -21.094 -11.172 1 90.62 459 GLU B N 1
ATOM 8407 C CA . GLU B 1 459 ? 22.703 -20.375 -10.414 1 90.62 459 GLU B CA 1
ATOM 8408 C C . GLU B 1 459 ? 24.109 -20.828 -10.781 1 90.62 459 GLU B C 1
ATOM 8410 O O . GLU B 1 459 ? 25.094 -20.156 -10.453 1 90.62 459 GLU B O 1
ATOM 8415 N N . MET B 1 460 ? 24.188 -21.875 -11.508 1 89.38 460 MET B N 1
ATOM 8416 C CA . MET B 1 460 ? 25.484 -22.422 -11.859 1 89.38 460 MET B CA 1
ATOM 8417 C C . MET B 1 460 ? 26.266 -21.438 -12.734 1 89.38 460 MET B C 1
ATOM 8419 O O . MET B 1 460 ? 27.5 -21.516 -12.812 1 89.38 460 MET B O 1
ATOM 8423 N N . THR B 1 461 ? 25.594 -20.531 -13.312 1 90.25 461 THR B N 1
ATOM 8424 C CA . THR B 1 461 ? 26.234 -19.5 -14.125 1 90.25 461 THR B CA 1
ATOM 8425 C C . THR B 1 461 ? 25.969 -18.109 -13.555 1 90.25 461 THR B C 1
ATOM 8427 O O . THR B 1 461 ? 25.828 -17.141 -14.297 1 90.25 461 THR B O 1
ATOM 8430 N N . SER B 1 462 ? 25.875 -18 -12.266 1 87.81 462 SER B N 1
ATOM 8431 C CA . SER B 1 462 ? 25.422 -16.766 -11.648 1 87.81 462 SER B CA 1
ATOM 8432 C C . SER B 1 462 ? 26.547 -15.719 -11.594 1 87.81 462 SER B C 1
ATOM 8434 O O . SER B 1 462 ? 26.281 -14.523 -11.453 1 87.81 462 SER B O 1
ATOM 8436 N N . SER B 1 463 ? 27.844 -16.125 -11.672 1 89.31 463 SER B N 1
ATOM 8437 C CA . SER B 1 463 ? 28.922 -15.156 -11.672 1 89.31 463 SER B CA 1
ATOM 8438 C C . SER B 1 463 ? 28.875 -14.258 -12.898 1 89.31 463 SER B C 1
ATOM 8440 O O . SER B 1 463 ? 29.094 -13.047 -12.805 1 89.31 463 SER B O 1
ATOM 8442 N N . THR B 1 464 ? 28.594 -14.898 -14.031 1 93.81 464 THR B N 1
ATOM 8443 C CA . THR B 1 464 ? 28.312 -14.18 -15.273 1 93.81 464 THR B CA 1
ATOM 8444 C C . THR B 1 464 ? 27.062 -14.734 -15.961 1 93.81 464 THR B C 1
ATOM 8446 O O . THR B 1 464 ? 27.172 -15.633 -16.797 1 93.81 464 THR B O 1
ATOM 8449 N N . PRO B 1 465 ? 25.984 -14.117 -15.688 1 95.81 465 PRO B N 1
ATOM 8450 C CA . PRO B 1 465 ? 24.75 -14.625 -16.266 1 95.81 465 PRO B CA 1
ATOM 8451 C C . PRO B 1 465 ? 24.812 -14.734 -17.797 1 95.81 465 PRO B C 1
ATOM 8453 O O . PRO B 1 465 ? 25.5 -13.938 -18.438 1 95.81 465 PRO B O 1
ATOM 8456 N N . LEU B 1 466 ? 24.109 -15.656 -18.328 1 96.06 466 LEU B N 1
ATOM 8457 C CA . LEU B 1 466 ? 24.203 -15.992 -19.75 1 96.06 466 LEU B CA 1
ATOM 8458 C C . LEU B 1 466 ? 23.891 -14.781 -20.625 1 96.06 466 LEU B C 1
ATOM 8460 O O . LEU B 1 466 ? 24.438 -14.625 -21.703 1 96.06 466 LEU B O 1
ATOM 8464 N N . LEU B 1 467 ? 22.969 -13.938 -20.172 1 95.38 467 LEU B N 1
ATOM 8465 C CA . LEU B 1 467 ? 22.609 -12.734 -20.906 1 95.38 467 LEU B CA 1
ATOM 8466 C C . LEU B 1 467 ? 23.844 -11.875 -21.188 1 95.38 467 LEU B C 1
ATOM 8468 O O . LEU B 1 467 ? 23.906 -11.172 -22.188 1 95.38 467 LEU B O 1
ATOM 8472 N N . PHE B 1 468 ? 24.891 -12.008 -20.359 1 93.75 468 PHE B N 1
ATOM 8473 C CA . PHE B 1 468 ? 26.047 -11.117 -20.422 1 93.75 468 PHE B CA 1
ATOM 8474 C C . PHE B 1 468 ? 27.281 -11.883 -20.875 1 93.75 468 PHE B C 1
ATOM 8476 O O . PHE B 1 468 ? 28.391 -11.328 -20.906 1 93.75 468 PHE B O 1
ATOM 8483 N N . GLU B 1 469 ? 27.109 -13.148 -21.156 1 92.75 469 GLU B N 1
ATOM 8484 C CA . GLU B 1 469 ? 28.203 -13.961 -21.688 1 92.75 469 GLU B CA 1
ATOM 8485 C C . GLU B 1 469 ? 28.422 -13.719 -23.172 1 92.75 469 GLU B C 1
ATOM 8487 O O . GLU B 1 469 ? 27.453 -13.742 -23.953 1 92.75 469 GLU B O 1
ATOM 8492 N N . PRO B 1 470 ? 29.672 -13.562 -23.531 1 88.88 470 PRO B N 1
ATOM 8493 C CA . PRO B 1 470 ? 29.953 -13.375 -24.953 1 88.88 470 PRO B CA 1
ATOM 8494 C C . PRO B 1 470 ? 29.531 -14.578 -25.797 1 88.88 470 PRO B C 1
ATOM 8496 O O . PRO B 1 470 ? 29.016 -14.406 -26.906 1 88.88 470 PRO B O 1
ATOM 8499 N N . ASP B 1 471 ? 29.75 -15.734 -25.266 1 89.56 471 ASP B N 1
ATOM 8500 C CA . ASP B 1 471 ? 29.344 -16.969 -25.938 1 89.56 471 ASP B CA 1
ATOM 8501 C C . ASP B 1 471 ? 28.609 -17.891 -24.969 1 89.56 471 ASP B C 1
ATOM 8503 O O . ASP B 1 471 ? 29.172 -18.891 -24.5 1 89.56 471 ASP B O 1
ATOM 8507 N N . PRO B 1 472 ? 27.344 -17.625 -24.797 1 91.12 472 PRO B N 1
ATOM 8508 C CA . PRO B 1 472 ? 26.609 -18.406 -23.797 1 91.12 472 PRO B CA 1
ATOM 8509 C C . PRO B 1 472 ? 26.547 -19.891 -24.125 1 91.12 472 PRO B C 1
ATOM 8511 O O . PRO B 1 472 ? 26.562 -20.734 -23.203 1 91.12 472 PRO B O 1
ATOM 8514 N N . LEU B 1 473 ? 26.547 -20.25 -25.406 1 91.94 473 LEU B N 1
ATOM 8515 C CA . LEU B 1 473 ? 26.422 -21.641 -25.812 1 91.94 473 LEU B CA 1
ATOM 8516 C C . LEU B 1 473 ? 27.703 -22.422 -25.5 1 91.94 473 LEU B C 1
ATOM 8518 O O . LEU B 1 473 ? 27.688 -23.656 -25.453 1 91.94 473 LEU B O 1
ATOM 8522 N N . ALA B 1 474 ? 28.766 -21.703 -25.328 1 91.88 474 ALA B N 1
ATOM 8523 C CA . ALA B 1 474 ? 30.016 -22.344 -24.953 1 91.88 474 ALA B CA 1
ATOM 8524 C C . ALA B 1 474 ? 30.078 -22.594 -23.453 1 91.88 474 ALA B C 1
ATOM 8526 O O . ALA B 1 474 ? 30.875 -23.422 -22.984 1 91.88 474 ALA B O 1
ATOM 8527 N N . VAL B 1 475 ? 29.281 -21.906 -22.75 1 92.5 475 VAL B N 1
ATOM 8528 C CA . VAL B 1 475 ? 29.375 -21.938 -21.297 1 92.5 475 VAL B CA 1
ATOM 8529 C C . VAL B 1 475 ? 28.375 -22.969 -20.734 1 92.5 475 VAL B C 1
ATOM 8531 O O . VAL B 1 475 ? 28.688 -23.688 -19.797 1 92.5 475 VAL B O 1
ATOM 8534 N N . ILE B 1 476 ? 27.188 -23.047 -21.297 1 93.88 476 ILE B N 1
ATOM 8535 C CA . ILE B 1 476 ? 26.172 -23.953 -20.781 1 93.88 476 ILE B CA 1
ATOM 8536 C C . ILE B 1 476 ? 26.156 -25.234 -21.609 1 93.88 476 ILE B C 1
ATOM 8538 O O . ILE B 1 476 ? 26.156 -25.172 -22.844 1 93.88 476 ILE B O 1
ATOM 8542 N N . ALA B 1 477 ? 26.188 -26.359 -20.969 1 93.88 477 ALA B N 1
ATOM 8543 C CA . ALA B 1 477 ? 26.109 -27.625 -21.672 1 93.88 477 ALA B CA 1
ATOM 8544 C C . ALA B 1 477 ? 24.766 -27.781 -22.375 1 93.88 477 ALA B C 1
ATOM 8546 O O . ALA B 1 477 ? 23.719 -27.422 -21.828 1 93.88 477 ALA B O 1
ATOM 8547 N N . PRO B 1 478 ? 24.75 -28.375 -23.531 1 94.06 478 PRO B N 1
ATOM 8548 C CA . PRO B 1 478 ? 23.531 -28.5 -24.328 1 94.06 478 PRO B CA 1
ATOM 8549 C C . PRO B 1 478 ? 22.438 -29.281 -23.609 1 94.06 478 PRO B C 1
ATOM 8551 O O . PRO B 1 478 ? 21.25 -29.062 -23.844 1 94.06 478 PRO B O 1
ATOM 8554 N N . LYS B 1 479 ? 22.797 -30.156 -22.75 1 94.75 479 LYS B N 1
ATOM 8555 C CA . LYS B 1 479 ? 21.812 -30.984 -22.047 1 94.75 479 LYS B CA 1
ATOM 8556 C C . LYS B 1 479 ? 20.969 -30.141 -21.094 1 94.75 479 LYS B C 1
ATOM 8558 O O . LYS B 1 479 ? 19.906 -30.562 -20.656 1 94.75 479 LYS B O 1
ATOM 8563 N N . TYR B 1 480 ? 21.406 -28.891 -20.766 1 96.25 480 TYR B N 1
ATOM 8564 C CA . TYR B 1 480 ? 20.719 -28.031 -19.812 1 96.25 480 TYR B CA 1
ATOM 8565 C C . TYR B 1 480 ? 19.891 -26.969 -20.547 1 96.25 480 TYR B C 1
ATOM 8567 O O . TYR B 1 480 ? 19.281 -26.109 -19.906 1 96.25 480 TYR B O 1
ATOM 8575 N N . ALA B 1 481 ? 19.812 -27.094 -21.938 1 96.25 481 ALA B N 1
ATOM 8576 C CA . ALA B 1 481 ? 19.203 -25.953 -22.625 1 96.25 481 ALA B CA 1
ATOM 8577 C C . ALA B 1 481 ? 18.391 -26.391 -23.828 1 96.25 481 ALA B C 1
ATOM 8579 O O . ALA B 1 481 ? 18.688 -27.422 -24.453 1 96.25 481 ALA B O 1
ATOM 8580 N N . LEU B 1 482 ? 17.312 -25.688 -24.047 1 96.69 482 LEU B N 1
ATOM 8581 C CA . LEU B 1 482 ? 16.625 -25.625 -25.328 1 96.69 482 LEU B CA 1
ATOM 8582 C C . LEU B 1 482 ? 16.953 -24.328 -26.078 1 96.69 482 LEU B C 1
ATOM 8584 O O . LEU B 1 482 ? 17.062 -23.266 -25.453 1 96.69 482 LEU B O 1
ATOM 8588 N N . THR B 1 483 ? 17.188 -24.438 -27.344 1 96.75 483 THR B N 1
ATOM 8589 C CA . THR B 1 483 ? 17.594 -23.25 -28.094 1 96.75 483 THR B CA 1
ATOM 8590 C C . THR B 1 483 ? 16.625 -22.984 -29.25 1 96.75 483 THR B C 1
ATOM 8592 O O . THR B 1 483 ? 16.109 -23.922 -29.859 1 96.75 483 THR B O 1
ATOM 8595 N N . THR B 1 484 ? 16.406 -21.75 -29.5 1 97.25 484 THR B N 1
ATOM 8596 C CA . THR B 1 484 ? 15.547 -21.328 -30.609 1 97.25 484 THR B CA 1
ATOM 8597 C C . THR B 1 484 ? 16.172 -20.156 -31.359 1 97.25 484 THR B C 1
ATOM 8599 O O . THR B 1 484 ? 17.109 -19.531 -30.875 1 97.25 484 THR B O 1
ATOM 8602 N N . GLU B 1 485 ? 15.641 -19.938 -32.594 1 96.75 485 GLU B N 1
ATOM 8603 C CA . GLU B 1 485 ? 16.109 -18.828 -33.406 1 96.75 485 GLU B CA 1
ATOM 8604 C C . GLU B 1 485 ? 15.148 -17.641 -33.344 1 96.75 485 GLU B C 1
ATOM 8606 O O . GLU B 1 485 ? 13.945 -17.828 -33.188 1 96.75 485 GLU B O 1
ATOM 8611 N N . ASN B 1 486 ? 15.703 -16.453 -33.5 1 96.31 486 ASN B N 1
ATOM 8612 C CA . ASN B 1 486 ? 14.93 -15.219 -33.438 1 96.31 486 ASN B CA 1
ATOM 8613 C C . ASN B 1 486 ? 13.914 -15.117 -34.562 1 96.31 486 ASN B C 1
ATOM 8615 O O . ASN B 1 486 ? 14.141 -15.664 -35.656 1 96.31 486 ASN B O 1
ATOM 8619 N N . ASN B 1 487 ? 12.805 -14.43 -34.25 1 97 487 ASN B N 1
ATOM 8620 C CA . ASN B 1 487 ? 11.766 -14.109 -35.219 1 97 487 ASN B CA 1
ATOM 8621 C C . ASN B 1 487 ? 11.188 -15.359 -35.875 1 97 487 ASN B C 1
ATOM 8623 O O . ASN B 1 487 ? 11.023 -15.414 -37.094 1 97 487 ASN B O 1
ATOM 8627 N N . THR B 1 488 ? 10.969 -16.344 -35.125 1 97.75 488 THR B N 1
ATOM 8628 C CA . THR B 1 488 ? 10.398 -17.594 -35.594 1 97.75 488 THR B CA 1
ATOM 8629 C C . THR B 1 488 ? 9.297 -18.078 -34.656 1 97.75 488 THR B C 1
ATOM 8631 O O . THR B 1 488 ? 9.242 -17.688 -33.5 1 97.75 488 THR B O 1
ATOM 8634 N N . TRP B 1 489 ? 8.383 -18.844 -35.25 1 98 489 TRP B N 1
ATOM 8635 C CA . TRP B 1 489 ? 7.445 -19.625 -34.469 1 98 489 TRP B CA 1
ATOM 8636 C C . TRP B 1 489 ? 8.039 -20.984 -34.094 1 98 489 TRP B C 1
ATOM 8638 O O . TRP B 1 489 ? 8.664 -21.641 -34.906 1 98 489 TRP B O 1
ATOM 8648 N N . VAL B 1 490 ? 7.82 -21.375 -32.812 1 98.12 490 VAL B N 1
ATOM 8649 C CA . VAL B 1 490 ? 8.414 -22.594 -32.281 1 98.12 490 VAL B CA 1
ATOM 8650 C C . VAL B 1 490 ? 7.355 -23.406 -31.531 1 98.12 490 VAL B C 1
ATOM 8652 O O . VAL B 1 490 ? 6.48 -22.844 -30.875 1 98.12 490 VAL B O 1
ATOM 8655 N N . ASP B 1 491 ? 7.434 -24.734 -31.75 1 98.19 491 ASP B N 1
ATOM 8656 C CA . ASP B 1 491 ? 6.652 -25.656 -30.938 1 98.19 491 ASP B CA 1
ATOM 8657 C C . ASP B 1 491 ? 7.516 -26.297 -29.844 1 98.19 491 ASP B C 1
ATOM 8659 O O . ASP B 1 491 ? 8.688 -26.609 -30.078 1 98.19 491 ASP B O 1
ATOM 8663 N N . ILE B 1 492 ? 6.969 -26.453 -28.672 1 98.06 492 ILE B N 1
ATOM 8664 C CA . ILE B 1 492 ? 7.57 -27.297 -27.656 1 98.06 492 ILE B CA 1
ATOM 8665 C C . ILE B 1 492 ? 6.594 -28.406 -27.266 1 98.06 492 ILE B C 1
ATOM 8667 O O . ILE B 1 492 ? 5.469 -28.125 -26.844 1 98.06 492 ILE B O 1
ATOM 8671 N N . VAL B 1 493 ? 7.004 -29.625 -27.391 1 97.12 493 VAL B N 1
ATOM 8672 C CA . VAL B 1 493 ? 6.242 -30.781 -26.922 1 97.12 493 VAL B CA 1
ATOM 8673 C C . VAL B 1 493 ? 6.684 -31.156 -25.516 1 97.12 493 VAL B C 1
ATOM 8675 O O . VAL B 1 493 ? 7.84 -31.516 -25.297 1 97.12 493 VAL B O 1
ATOM 8678 N N . LEU B 1 494 ? 5.801 -31.062 -24.609 1 96.38 494 LEU B N 1
ATOM 8679 C CA . LEU B 1 494 ? 6 -31.5 -23.234 1 96.38 494 LEU B CA 1
ATOM 8680 C C . LEU B 1 494 ? 5.43 -32.906 -23.031 1 96.38 494 LEU B C 1
ATOM 8682 O O . LEU B 1 494 ? 4.211 -33.094 -23.062 1 96.38 494 LEU B O 1
ATOM 8686 N N . GLU B 1 495 ? 6.332 -33.75 -22.672 1 94.06 495 GLU B N 1
ATOM 8687 C CA . GLU B 1 495 ? 5.906 -35.156 -22.703 1 94.06 495 GLU B CA 1
ATOM 8688 C C . GLU B 1 495 ? 6.156 -35.844 -21.375 1 94.06 495 GLU B C 1
ATOM 8690 O O . GLU B 1 495 ? 7.105 -35.5 -20.656 1 94.06 495 GLU B O 1
ATOM 8695 N N . ILE B 1 496 ? 5.309 -36.719 -21.062 1 92.81 496 ILE B N 1
ATOM 8696 C CA . ILE B 1 496 ? 5.516 -37.719 -20.016 1 92.81 496 ILE B CA 1
ATOM 8697 C C . ILE B 1 496 ? 5.512 -39.094 -20.641 1 92.81 496 ILE B C 1
ATOM 8699 O O . ILE B 1 496 ? 4.664 -39.406 -21.484 1 92.81 496 ILE B O 1
ATOM 8703 N N . THR B 1 497 ? 6.48 -39.875 -20.297 1 89.31 497 THR B N 1
ATOM 8704 C CA . THR B 1 497 ? 6.547 -41.25 -20.766 1 89.31 497 THR B CA 1
ATOM 8705 C C . THR B 1 497 ? 6.449 -42.219 -19.609 1 89.31 497 THR B C 1
ATOM 8707 O O . THR B 1 497 ? 7.051 -42 -18.547 1 89.31 497 THR B O 1
ATOM 8710 N N . ALA B 1 498 ? 5.727 -43.25 -19.875 1 90.25 498 ALA B N 1
ATOM 8711 C CA . ALA B 1 498 ? 5.539 -44.25 -18.859 1 90.25 498 ALA B CA 1
ATOM 8712 C C . ALA B 1 498 ? 6.871 -44.875 -18.453 1 90.25 498 ALA B C 1
ATOM 8714 O O . ALA B 1 498 ? 7.738 -45.125 -19.297 1 90.25 498 ALA B O 1
ATOM 8715 N N . ASP B 1 499 ? 6.996 -45.062 -17.219 1 89.06 499 ASP B N 1
ATOM 8716 C CA . ASP B 1 499 ? 8.141 -45.719 -16.594 1 89.06 499 ASP B CA 1
ATOM 8717 C C . ASP B 1 499 ? 7.688 -46.656 -15.484 1 89.06 499 ASP B C 1
ATOM 8719 O O . ASP B 1 499 ? 7.008 -46.25 -14.539 1 89.06 499 ASP B O 1
ATOM 8723 N N . PRO B 1 500 ? 8.062 -47.906 -15.578 1 87.94 500 PRO B N 1
ATOM 8724 C CA . PRO B 1 500 ? 7.641 -48.875 -14.555 1 87.94 500 PRO B CA 1
ATOM 8725 C C . PRO B 1 500 ? 8.172 -48.531 -13.164 1 87.94 500 PRO B C 1
ATOM 8727 O O . PRO B 1 500 ? 7.633 -49 -12.164 1 87.94 500 PRO B O 1
ATOM 8730 N N . ARG B 1 501 ? 9.219 -47.812 -13.086 1 90.94 501 ARG B N 1
ATOM 8731 C CA . ARG B 1 501 ? 9.773 -47.438 -11.789 1 90.94 501 ARG B CA 1
ATOM 8732 C C . ARG B 1 501 ? 9.008 -46.25 -11.188 1 90.94 501 ARG B C 1
ATOM 8734 O O . ARG B 1 501 ? 9.156 -45.938 -10.008 1 90.94 501 ARG B O 1
ATOM 8741 N N . ASP B 1 502 ? 8.242 -45.625 -11.969 1 90 502 ASP B N 1
ATOM 8742 C CA . ASP B 1 502 ? 7.48 -44.438 -11.562 1 90 502 ASP B CA 1
ATOM 8743 C C . ASP B 1 502 ? 6.031 -44.531 -12.031 1 90 502 ASP B C 1
ATOM 8745 O O . ASP B 1 502 ? 5.68 -44 -13.078 1 90 502 ASP B O 1
ATOM 8749 N N . LEU B 1 503 ? 5.203 -45.031 -11.188 1 86.56 503 LEU B N 1
ATOM 8750 C CA . LEU B 1 503 ? 3.857 -45.438 -11.586 1 86.56 503 LEU B CA 1
ATOM 8751 C C . LEU B 1 503 ? 2.949 -44.219 -11.727 1 86.56 503 LEU B C 1
ATOM 8753 O O . LEU B 1 503 ? 2.074 -44.188 -12.602 1 86.56 503 LEU B O 1
ATOM 8757 N N . ILE B 1 504 ? 3.086 -43.281 -10.883 1 84.62 504 ILE B N 1
ATOM 8758 C CA . ILE B 1 504 ? 2.189 -42.125 -10.883 1 84.62 504 ILE B CA 1
ATOM 8759 C C . ILE B 1 504 ? 3.004 -40.844 -10.984 1 84.62 504 ILE B C 1
ATOM 8761 O O . ILE B 1 504 ? 3.957 -40.625 -10.234 1 84.62 504 ILE B O 1
ATOM 8765 N N . HIS B 1 505 ? 2.604 -40.062 -11.977 1 83.81 505 HIS B N 1
ATOM 8766 C CA . HIS B 1 505 ? 3.121 -38.719 -12.094 1 83.81 505 HIS B CA 1
ATOM 8767 C C . HIS B 1 505 ? 2.064 -37.688 -11.695 1 83.81 505 HIS B C 1
ATOM 8769 O O . HIS B 1 505 ? 0.954 -37.688 -12.234 1 83.81 505 HIS B O 1
ATOM 8775 N N . PRO B 1 506 ? 2.398 -36.844 -10.68 1 83.81 506 PRO B N 1
ATOM 8776 C CA . PRO B 1 506 ? 1.473 -35.75 -10.477 1 83.81 506 PRO B CA 1
ATOM 8777 C C . PRO B 1 506 ? 1.448 -34.781 -11.656 1 83.81 506 PRO B C 1
ATOM 8779 O O . PRO B 1 506 ? 2.381 -34.75 -12.461 1 83.81 506 PRO B O 1
ATOM 8782 N N . PRO B 1 507 ? 0.332 -34.031 -11.766 1 88.81 507 PRO B N 1
ATOM 8783 C CA . PRO B 1 507 ? 0.387 -32.969 -12.75 1 88.81 507 PRO B CA 1
ATOM 8784 C C . PRO B 1 507 ? 1.527 -31.969 -12.492 1 88.81 507 PRO B C 1
ATOM 8786 O O . PRO B 1 507 ? 1.815 -31.641 -11.336 1 88.81 507 PRO B O 1
ATOM 8789 N N . HIS B 1 508 ? 2.277 -31.672 -13.484 1 90.06 508 HIS B N 1
ATOM 8790 C CA . HIS B 1 508 ? 3.344 -30.672 -13.375 1 90.06 508 HIS B CA 1
ATOM 8791 C C . HIS B 1 508 ? 2.953 -29.375 -14.062 1 90.06 508 HIS B C 1
ATOM 8793 O O . HIS B 1 508 ? 2.711 -29.344 -15.273 1 90.06 508 HIS B O 1
ATOM 8799 N N . PRO B 1 509 ? 2.818 -28.297 -13.266 1 95.62 509 PRO B N 1
ATOM 8800 C CA . PRO B 1 509 ? 2.646 -26.984 -13.883 1 95.62 509 PRO B CA 1
ATOM 8801 C C . PRO B 1 509 ? 3.953 -26.406 -14.43 1 95.62 509 PRO B C 1
ATOM 8803 O O . PRO B 1 509 ? 4.801 -25.953 -13.656 1 95.62 509 PRO B O 1
ATOM 8806 N N . ILE B 1 510 ? 4.082 -26.422 -15.719 1 97.06 510 ILE B N 1
ATOM 8807 C CA . ILE B 1 510 ? 5.285 -25.922 -16.359 1 97.06 510 ILE B CA 1
ATOM 8808 C C . ILE B 1 510 ? 5.094 -24.453 -16.734 1 97.06 510 ILE B C 1
ATOM 8810 O O . ILE B 1 510 ? 4.133 -24.094 -17.422 1 97.06 510 ILE B O 1
ATOM 8814 N N . HIS B 1 511 ? 5.961 -23.656 -16.266 1 97.94 511 HIS B N 1
ATOM 8815 C CA . HIS B 1 511 ? 5.926 -22.219 -16.531 1 97.94 511 HIS B CA 1
ATOM 8816 C C . HIS B 1 511 ? 7.027 -21.812 -17.516 1 97.94 511 HIS B C 1
ATOM 8818 O O . HIS B 1 511 ? 8.18 -22.234 -17.359 1 97.94 511 HIS B O 1
ATOM 8824 N N . LYS B 1 512 ? 6.652 -21.047 -18.438 1 97.94 512 LYS B N 1
ATOM 8825 C CA . LYS B 1 512 ? 7.574 -20.438 -19.391 1 97.94 512 LYS B CA 1
ATOM 8826 C C . LYS B 1 512 ? 7.746 -18.953 -19.109 1 97.94 512 LYS B C 1
ATOM 8828 O O . LYS B 1 512 ? 6.762 -18.203 -19.062 1 97.94 512 LYS B O 1
ATOM 8833 N N . HIS B 1 513 ? 9.023 -18.562 -18.891 1 97.75 513 HIS B N 1
ATOM 8834 C CA . HIS B 1 513 ? 9.289 -17.125 -18.766 1 97.75 513 HIS B CA 1
ATOM 8835 C C . HIS B 1 513 ? 9.133 -16.422 -20.109 1 97.75 513 HIS B C 1
ATOM 8837 O O . HIS B 1 513 ? 9.234 -17.062 -21.172 1 97.75 513 HIS B O 1
ATOM 8843 N N . GLY B 1 514 ? 8.891 -15.117 -20.078 1 96.19 514 GLY B N 1
ATOM 8844 C CA . GLY B 1 514 ? 8.727 -14.352 -21.297 1 96.19 514 GLY B CA 1
ATOM 8845 C C . GLY B 1 514 ? 7.301 -14.344 -21.812 1 96.19 514 GLY B C 1
ATOM 8846 O O . GLY B 1 514 ? 6.352 -14.352 -21.031 1 96.19 514 GLY B O 1
ATOM 8847 N N . ASN B 1 515 ? 7.195 -14.273 -23.109 1 95.88 515 ASN B N 1
ATOM 8848 C CA . ASN B 1 515 ? 5.863 -14.133 -23.703 1 95.88 515 ASN B CA 1
ATOM 8849 C C . ASN B 1 515 ? 5.055 -15.422 -23.547 1 95.88 515 ASN B C 1
ATOM 8851 O O . ASN B 1 515 ? 5.621 -16.5 -23.359 1 95.88 515 ASN B O 1
ATOM 8855 N N . ARG B 1 516 ? 3.77 -15.312 -23.672 1 97.69 516 ARG B N 1
ATOM 8856 C CA . ARG B 1 516 ? 2.826 -16.422 -23.562 1 97.69 516 ARG B CA 1
ATOM 8857 C C . ARG B 1 516 ? 2.889 -17.328 -24.781 1 97.69 516 ARG B C 1
ATOM 8859 O O . ARG B 1 516 ? 3.434 -16.953 -25.812 1 97.69 516 ARG B O 1
ATOM 8866 N N . ALA B 1 517 ? 2.35 -18.5 -24.609 1 98.19 517 ALA B N 1
ATOM 8867 C CA . ALA B 1 517 ? 2.305 -19.484 -25.688 1 98.19 517 ALA B CA 1
ATOM 8868 C C . ALA B 1 517 ? 0.891 -20.031 -25.875 1 98.19 517 ALA B C 1
ATOM 8870 O O . ALA B 1 517 ? 0.141 -20.172 -24.906 1 98.19 517 ALA B O 1
ATOM 8871 N N . TYR B 1 518 ? 0.628 -20.344 -27.109 1 98.25 518 TYR B N 1
ATOM 8872 C CA . TYR B 1 518 ? -0.62 -21.047 -27.406 1 98.25 518 TYR B CA 1
ATOM 8873 C C . TYR B 1 518 ? -0.537 -22.516 -27 1 98.25 518 TYR B C 1
ATOM 8875 O O . TYR B 1 518 ? 0.494 -23.156 -27.188 1 98.25 518 TYR B O 1
ATOM 8883 N N . ILE B 1 519 ? -1.524 -22.969 -26.344 1 97.44 519 ILE B N 1
ATOM 8884 C CA . ILE B 1 519 ? -1.701 -24.406 -26.25 1 97.44 519 ILE B CA 1
ATOM 8885 C C . ILE B 1 519 ? -2.414 -24.938 -27.484 1 97.44 519 ILE B C 1
ATOM 8887 O O . ILE B 1 519 ? -3.59 -24.641 -27.719 1 97.44 519 ILE B O 1
ATOM 8891 N N . ILE B 1 520 ? -1.736 -25.812 -28.266 1 96.25 520 ILE B N 1
ATOM 8892 C CA . ILE B 1 520 ? -2.283 -26.094 -29.578 1 96.25 520 ILE B CA 1
ATOM 8893 C C . ILE B 1 520 ? -2.627 -27.578 -29.703 1 96.25 520 ILE B C 1
ATOM 8895 O O . ILE B 1 520 ? -3.168 -28.016 -30.719 1 96.25 520 ILE B O 1
ATOM 8899 N N . GLY B 1 521 ? -2.295 -28.297 -28.672 1 94.06 521 GLY B N 1
ATOM 8900 C CA . GLY B 1 521 ? -2.641 -29.703 -28.734 1 94.06 521 GLY B CA 1
ATOM 8901 C C . GLY B 1 521 ? -2.32 -30.453 -27.453 1 94.06 521 GLY B C 1
ATOM 8902 O O . GLY B 1 521 ? -1.491 -30 -26.656 1 94.06 521 GLY B O 1
ATOM 8903 N N . ASN B 1 522 ? -2.992 -31.547 -27.25 1 93.25 522 ASN B N 1
ATOM 8904 C CA . ASN B 1 522 ? -2.727 -32.5 -26.172 1 93.25 522 ASN B CA 1
ATOM 8905 C C . ASN B 1 522 ? -3.211 -33.906 -26.531 1 93.25 522 ASN B C 1
ATOM 8907 O O . ASN B 1 522 ? -4.094 -34.062 -27.375 1 93.25 522 ASN B O 1
ATOM 8911 N N . GLY B 1 523 ? -2.582 -34.875 -25.875 1 90.94 523 GLY B N 1
ATOM 8912 C CA . GLY B 1 523 ? -2.977 -36.25 -26.188 1 90.94 523 GLY B CA 1
ATOM 8913 C C . GLY B 1 523 ? -2.434 -37.25 -25.203 1 90.94 523 GLY B C 1
ATOM 8914 O O . GLY B 1 523 ? -1.557 -36.938 -24.391 1 90.94 523 GLY B O 1
ATOM 8915 N N . VAL B 1 524 ? -3.041 -38.406 -25.312 1 90.94 524 VAL B N 1
ATOM 8916 C CA . VAL B 1 524 ? -2.609 -39.562 -24.562 1 90.94 524 VAL B CA 1
ATOM 8917 C C . VAL B 1 524 ? -1.761 -40.469 -25.453 1 90.94 524 VAL B C 1
ATOM 8919 O O . VAL B 1 524 ? -2.051 -40.656 -26.641 1 90.94 524 VAL B O 1
ATOM 8922 N N . GLY B 1 525 ? -0.763 -41.031 -24.828 1 90.94 525 GLY B N 1
ATOM 8923 C CA . GLY B 1 525 ? 0.214 -41.812 -25.578 1 90.94 525 GLY B CA 1
ATOM 8924 C C . GLY B 1 525 ? 1.489 -41.031 -25.875 1 90.94 525 GLY B C 1
ATOM 8925 O O . GLY B 1 525 ? 1.617 -39.875 -25.5 1 90.94 525 GLY B O 1
ATOM 8926 N N . LYS B 1 526 ? 2.398 -41.719 -26.484 1 92.94 526 LYS B N 1
ATOM 8927 C CA . LYS B 1 526 ? 3.672 -41.094 -26.828 1 92.94 526 LYS B CA 1
ATOM 8928 C C . LYS B 1 526 ? 3.525 -40.188 -28.047 1 92.94 526 LYS B C 1
ATOM 8930 O O . LYS B 1 526 ? 2.797 -40.531 -28.984 1 92.94 526 LYS B O 1
ATOM 8935 N N . PHE B 1 527 ? 4.113 -39.125 -28 1 94.81 527 PHE B N 1
ATOM 8936 C CA . PHE B 1 527 ? 4.223 -38.312 -29.203 1 94.81 527 PHE B CA 1
ATOM 8937 C C . PHE B 1 527 ? 5.195 -38.938 -30.203 1 94.81 527 PHE B C 1
ATOM 8939 O O . PHE B 1 527 ? 6.414 -38.812 -30.047 1 94.81 527 PHE B O 1
ATOM 8946 N N . ARG B 1 528 ? 4.785 -39.438 -31.234 1 94.44 528 ARG B N 1
ATOM 8947 C CA . ARG B 1 528 ? 5.617 -40.281 -32.094 1 94.44 528 ARG B CA 1
ATOM 8948 C C . ARG B 1 528 ? 5.992 -39.562 -33.375 1 94.44 528 ARG B C 1
ATOM 8950 O O . ARG B 1 528 ? 6.68 -40.094 -34.25 1 94.44 528 ARG B O 1
ATOM 8957 N N . TRP B 1 529 ? 5.551 -38.406 -33.562 1 95.88 529 TRP B N 1
ATOM 8958 C CA . TRP B 1 529 ? 5.742 -37.688 -34.812 1 95.88 529 TRP B CA 1
ATOM 8959 C C . TRP B 1 529 ? 6.988 -36.812 -34.75 1 95.88 529 TRP B C 1
ATOM 8961 O O . TRP B 1 529 ? 7.441 -36.438 -33.656 1 95.88 529 TRP B O 1
ATOM 8971 N N . GLU B 1 530 ? 7.516 -36.531 -35.875 1 93.75 530 GLU B N 1
ATOM 8972 C CA . GLU B 1 530 ? 8.703 -35.688 -35.969 1 93.75 530 GLU B CA 1
ATOM 8973 C C . GLU B 1 530 ? 8.391 -34.25 -35.594 1 93.75 530 GLU B C 1
ATOM 8975 O O . GLU B 1 530 ? 9.227 -33.562 -35 1 93.75 530 GLU B O 1
ATOM 8980 N N . ASN B 1 531 ? 7.277 -33.844 -36 1 94.94 531 ASN B N 1
ATOM 8981 C CA . ASN B 1 531 ? 6.828 -32.5 -35.719 1 94.94 531 ASN B CA 1
ATOM 8982 C C . ASN B 1 531 ? 5.305 -32.406 -35.688 1 94.94 531 ASN B C 1
ATOM 8984 O O . ASN B 1 531 ? 4.613 -33.406 -35.906 1 94.94 531 ASN B O 1
ATOM 8988 N N . VAL B 1 532 ? 4.855 -31.203 -35.406 1 95.44 532 VAL B N 1
ATOM 8989 C CA . VAL B 1 532 ? 3.424 -31.016 -35.219 1 95.44 532 VAL B CA 1
ATOM 8990 C C . VAL B 1 532 ? 2.689 -31.141 -36.531 1 95.44 532 VAL B C 1
ATOM 8992 O O . VAL B 1 532 ? 1.571 -31.656 -36.594 1 95.44 532 VAL B O 1
ATOM 8995 N N . SER B 1 533 ? 3.311 -30.641 -37.562 1 94.38 533 SER B N 1
ATOM 8996 C CA . SER B 1 533 ? 2.691 -30.75 -38.875 1 94.38 533 SER B CA 1
ATOM 8997 C C . SER B 1 533 ? 2.391 -32.219 -39.219 1 94.38 533 SER B C 1
ATOM 8999 O O . SER B 1 533 ? 1.305 -32.531 -39.719 1 94.38 533 SER B O 1
ATOM 9001 N N . ALA B 1 534 ? 3.336 -33 -38.969 1 95.5 534 ALA B N 1
ATOM 9002 C CA . ALA B 1 534 ? 3.156 -34.438 -39.219 1 95.5 534 ALA B CA 1
ATOM 9003 C C . ALA B 1 534 ? 2.062 -35 -38.344 1 95.5 534 ALA B C 1
ATOM 9005 O O . ALA B 1 534 ? 1.274 -35.844 -38.781 1 95.5 534 ALA B O 1
ATOM 9006 N N . ALA B 1 535 ? 2.053 -34.625 -37.156 1 96.06 535 ALA B N 1
ATOM 9007 C CA . ALA B 1 535 ? 1.043 -35.094 -36.219 1 96.06 535 ALA B CA 1
ATOM 9008 C C . ALA B 1 535 ? -0.356 -34.656 -36.625 1 96.06 535 ALA B C 1
ATOM 9010 O O . ALA B 1 535 ? -1.289 -35.469 -36.625 1 96.06 535 ALA B O 1
ATOM 9011 N N . GLU B 1 536 ? -0.488 -33.438 -37.031 1 94.06 536 GLU B N 1
ATOM 9012 C CA . GLU B 1 536 ? -1.772 -32.906 -37.438 1 94.06 536 GLU B CA 1
ATOM 9013 C C . GLU B 1 536 ? -2.318 -33.625 -38.656 1 94.06 536 GLU B C 1
ATOM 9015 O O . GLU B 1 536 ? -3.531 -33.812 -38.781 1 94.06 536 GLU B O 1
ATOM 9020 N N . ALA B 1 537 ? -1.448 -33.969 -39.5 1 93.62 537 ALA B N 1
ATOM 9021 C CA . ALA B 1 537 ? -1.859 -34.688 -40.719 1 93.62 537 ALA B CA 1
ATOM 9022 C C . ALA B 1 537 ? -2.484 -36.031 -40.375 1 93.62 537 ALA B C 1
ATOM 9024 O O . ALA B 1 537 ? -3.406 -36.5 -41.062 1 93.62 537 ALA B O 1
ATOM 9025 N N . GLU B 1 538 ? -2.006 -36.594 -39.344 1 95.38 538 GLU B N 1
ATOM 9026 C CA . GLU B 1 538 ? -2.473 -37.938 -39 1 95.38 538 GLU B CA 1
ATOM 9027 C C . GLU B 1 538 ? -3.621 -37.875 -38 1 95.38 538 GLU B C 1
ATOM 9029 O O . GLU B 1 538 ? -4.57 -38.656 -38.094 1 95.38 538 GLU B O 1
ATOM 9034 N N . VAL B 1 539 ? -3.523 -37 -37 1 94.94 539 VAL B N 1
ATOM 9035 C CA . VAL B 1 539 ? -4.531 -36.938 -35.969 1 94.94 539 VAL B CA 1
ATOM 9036 C C . VAL B 1 539 ? -4.969 -35.5 -35.75 1 94.94 539 VAL B C 1
ATOM 9038 O O . VAL B 1 539 ? -4.828 -34.938 -34.656 1 94.94 539 VAL B O 1
ATOM 9041 N N . PRO B 1 540 ? -5.645 -34.969 -36.656 1 92.25 540 PRO B N 1
ATOM 9042 C CA . PRO B 1 540 ? -6.004 -33.562 -36.594 1 92.25 540 PRO B CA 1
ATOM 9043 C C . PRO B 1 540 ? -6.902 -33.219 -35.406 1 92.25 540 PRO B C 1
ATOM 9045 O O . PRO B 1 540 ? -6.883 -32.094 -34.906 1 92.25 540 PRO B O 1
ATOM 9048 N N . ASP B 1 541 ? -7.625 -34.156 -34.906 1 92.31 541 ASP B N 1
ATOM 9049 C CA . ASP B 1 541 ? -8.609 -33.906 -33.875 1 92.31 541 ASP B CA 1
ATOM 9050 C C . ASP B 1 541 ? -7.922 -33.594 -32.531 1 92.31 541 ASP B C 1
ATOM 9052 O O . ASP B 1 541 ? -8.555 -33.094 -31.609 1 92.31 541 ASP B O 1
ATOM 9056 N N . LEU B 1 542 ? -6.641 -33.812 -32.375 1 92.88 542 LEU B N 1
ATOM 9057 C CA . LEU B 1 542 ? -5.906 -33.594 -31.141 1 92.88 542 LEU B CA 1
ATOM 9058 C C . LEU B 1 542 ? -5.266 -32.188 -31.141 1 92.88 542 LEU B C 1
ATOM 9060 O O . LEU B 1 542 ? -4.629 -31.812 -30.156 1 92.88 542 LEU B O 1
ATOM 9064 N N . PHE B 1 543 ? -5.504 -31.5 -32.156 1 92.88 543 PHE B N 1
ATOM 9065 C CA . PHE B 1 543 ? -4.859 -30.203 -32.312 1 92.88 543 PHE B CA 1
ATOM 9066 C C . PHE B 1 543 ? -5.895 -29.109 -32.562 1 92.88 543 PHE B C 1
ATOM 9068 O O . PHE B 1 543 ? -6.902 -29.328 -33.219 1 92.88 543 PHE B O 1
ATOM 9075 N N . TYR B 1 544 ? -5.676 -27.938 -31.891 1 88.12 544 TYR B N 1
ATOM 9076 C CA . TYR B 1 544 ? -6.566 -26.781 -31.953 1 88.12 544 TYR B CA 1
ATOM 9077 C C . TYR B 1 544 ? -5.832 -25.562 -32.469 1 88.12 544 TYR B C 1
ATOM 9079 O O . TYR B 1 544 ? -5.836 -24.5 -31.828 1 88.12 544 TYR B O 1
ATOM 9087 N N . VAL B 1 545 ? -5.367 -25.656 -33.656 1 89.25 545 VAL B N 1
ATOM 9088 C CA . VAL B 1 545 ? -4.676 -24.531 -34.281 1 89.25 545 VAL B CA 1
ATOM 9089 C C . VAL B 1 545 ? -5.695 -23.609 -34.938 1 89.25 545 VAL B C 1
ATOM 9091 O O . VAL B 1 545 ? -5.707 -23.453 -36.156 1 89.25 545 VAL B O 1
ATOM 9094 N N . ASN B 1 546 ? -6.516 -23 -34.156 1 90.81 546 ASN B N 1
ATOM 9095 C CA . ASN B 1 546 ? -7.617 -22.141 -34.562 1 90.81 546 ASN B CA 1
ATOM 9096 C C . ASN B 1 546 ? -8.016 -21.172 -33.469 1 90.81 546 ASN B C 1
ATOM 9098 O O . ASN B 1 546 ? -7.234 -20.922 -32.531 1 90.81 546 ASN B O 1
ATOM 9102 N N . GLU B 1 547 ? -9.172 -20.516 -33.625 1 89 547 GLU B N 1
ATOM 9103 C CA . GLU B 1 547 ? -9.617 -19.438 -32.75 1 89 547 GLU B CA 1
ATOM 9104 C C . GLU B 1 547 ? -9.93 -19.969 -31.359 1 89 547 GLU B C 1
ATOM 9106 O O . GLU B 1 547 ? -10.078 -19.188 -30.406 1 89 547 GLU B O 1
ATOM 9111 N N . THR B 1 548 ? -9.867 -21.203 -31.156 1 92 548 THR B N 1
ATOM 9112 C CA . THR B 1 548 ? -10.227 -21.781 -29.859 1 92 548 THR B CA 1
ATOM 9113 C C . THR B 1 548 ? -8.984 -22 -29.016 1 92 548 THR B C 1
ATOM 9115 O O . THR B 1 548 ? -9.086 -22.406 -27.844 1 92 548 THR B O 1
ATOM 9118 N N . ALA B 1 549 ? -7.832 -21.734 -29.578 1 95.88 549 ALA B N 1
ATOM 9119 C CA . ALA B 1 549 ? -6.586 -21.969 -28.844 1 95.88 549 ALA B CA 1
ATOM 9120 C C . ALA B 1 549 ? -6.477 -21.031 -27.641 1 95.88 549 ALA B C 1
ATOM 9122 O O . ALA B 1 549 ? -6.855 -19.859 -27.719 1 95.88 549 ALA B O 1
ATOM 9123 N N . ALA B 1 550 ? -6.035 -21.656 -26.547 1 97.62 550 ALA B N 1
ATOM 9124 C CA . ALA B 1 550 ? -5.73 -20.859 -25.359 1 97.62 550 ALA B CA 1
ATOM 9125 C C . ALA B 1 550 ? -4.34 -20.234 -25.453 1 97.62 550 ALA B C 1
ATOM 9127 O O . ALA B 1 550 ? -3.461 -20.781 -26.141 1 97.62 550 ALA B O 1
ATOM 9128 N N . LEU B 1 551 ? -4.125 -19.062 -24.938 1 98.25 551 LEU B N 1
ATOM 9129 C CA . LEU B 1 551 ? -2.848 -18.375 -24.812 1 98.25 551 LEU B CA 1
ATOM 9130 C C . LEU B 1 551 ? -2.459 -18.188 -23.359 1 98.25 551 LEU B C 1
ATOM 9132 O O . LEU B 1 551 ? -3.078 -17.406 -22.641 1 98.25 551 LEU B O 1
ATOM 9136 N N . ARG B 1 552 ? -1.43 -18.953 -22.875 1 98.12 552 ARG B N 1
ATOM 9137 C CA . ARG B 1 552 ? -1.111 -19.047 -21.453 1 98.12 552 ARG B CA 1
ATOM 9138 C C . ARG B 1 552 ? 0.396 -19 -21.219 1 98.12 552 ARG B C 1
ATOM 9140 O O . ARG B 1 552 ? 1.174 -19 -22.172 1 98.12 552 ARG B O 1
ATOM 9147 N N . ASP B 1 553 ? 0.781 -18.875 -19.906 1 98.19 553 ASP B N 1
ATOM 9148 C CA . ASP B 1 553 ? 2.199 -18.969 -19.578 1 98.19 553 ASP B CA 1
ATOM 9149 C C . ASP B 1 553 ? 2.457 -20.125 -18.609 1 98.19 553 ASP B C 1
ATOM 9151 O O . ASP B 1 553 ? 3.6 -20.359 -18.203 1 98.19 553 ASP B O 1
ATOM 9155 N N . THR B 1 554 ? 1.477 -20.781 -18.156 1 97.81 554 THR B N 1
ATOM 9156 C CA . THR B 1 554 ? 1.552 -21.969 -17.312 1 97.81 554 THR B CA 1
ATOM 9157 C C . THR B 1 554 ? 0.812 -23.141 -17.953 1 97.81 554 THR B C 1
ATOM 9159 O O . THR B 1 554 ? -0.363 -23.016 -18.312 1 97.81 554 THR B O 1
ATOM 9162 N N . PHE B 1 555 ? 1.463 -24.266 -18.062 1 96.88 555 PHE B N 1
ATOM 9163 C CA . PHE B 1 555 ? 0.953 -25.438 -18.766 1 96.88 555 PHE B CA 1
ATOM 9164 C C . PHE B 1 555 ? 0.924 -26.656 -17.844 1 96.88 555 PHE B C 1
ATOM 9166 O O . PHE B 1 555 ? 1.974 -27.141 -17.422 1 96.88 555 PHE B O 1
ATOM 9173 N N . VAL B 1 556 ? -0.255 -27.094 -17.609 1 92.62 556 VAL B N 1
ATOM 9174 C CA . VAL B 1 556 ? -0.404 -28.172 -16.625 1 92.62 556 VAL B CA 1
ATOM 9175 C C . VAL B 1 556 ? -0.689 -29.484 -17.344 1 92.62 556 VAL B C 1
ATOM 9177 O O . VAL B 1 556 ? -1.66 -29.594 -18.094 1 92.62 556 VAL B O 1
ATOM 9180 N N . THR B 1 557 ? 0.134 -30.406 -17.094 1 84.44 557 THR B N 1
ATOM 9181 C CA . THR B 1 557 ? -0.121 -31.75 -17.609 1 84.44 557 THR B CA 1
ATOM 9182 C C . THR B 1 557 ? -1.186 -32.469 -16.766 1 84.44 557 THR B C 1
ATOM 9184 O O . THR B 1 557 ? -1.432 -32.094 -15.625 1 84.44 557 THR B O 1
ATOM 9187 N N . ASP B 1 558 ? -1.812 -33.375 -17.328 1 79.75 558 ASP B N 1
ATOM 9188 C CA . ASP B 1 558 ? -2.809 -34.125 -16.562 1 79.75 558 ASP B CA 1
ATOM 9189 C C . ASP B 1 558 ? -2.15 -35.188 -15.711 1 79.75 558 ASP B C 1
ATOM 9191 O O . ASP B 1 558 ? -0.966 -35.5 -15.875 1 79.75 558 ASP B O 1
ATOM 9195 N N . PHE B 1 559 ? -3.018 -35.656 -14.719 1 77.69 559 PHE B N 1
ATOM 9196 C CA . PHE B 1 559 ? -2.613 -36.812 -13.945 1 77.69 559 PHE B CA 1
ATOM 9197 C C . PHE B 1 559 ? -2.25 -37.969 -14.867 1 77.69 559 PHE B C 1
ATOM 9199 O O . PHE B 1 559 ? -2.92 -38.219 -15.875 1 77.69 559 PHE B O 1
ATOM 9206 N N . PHE B 1 560 ? -1.069 -38.625 -14.523 1 80.31 560 PHE B N 1
ATOM 9207 C CA . PHE B 1 560 ? -0.544 -39.656 -15.383 1 80.31 560 PHE B CA 1
ATOM 9208 C C . PHE B 1 560 ? -0.32 -40.938 -14.586 1 80.31 560 PHE B C 1
ATOM 9210 O O . PHE B 1 560 ? 0.308 -40.938 -13.523 1 80.31 560 PHE B O 1
ATOM 9217 N N . ASP B 1 561 ? -0.906 -41.969 -15.016 1 83.25 561 ASP B N 1
ATOM 9218 C CA . ASP B 1 561 ? -0.73 -43.312 -14.461 1 83.25 561 ASP B CA 1
ATOM 9219 C C . ASP B 1 561 ? -0.132 -44.25 -15.5 1 83.25 561 ASP B C 1
ATOM 9221 O O . ASP B 1 561 ? -0.807 -44.656 -16.453 1 83.25 561 ASP B O 1
ATOM 9225 N N . SER B 1 562 ? 1.11 -44.688 -15.227 1 85.25 562 SER B N 1
ATOM 9226 C CA . SER B 1 562 ? 1.886 -45.469 -16.156 1 85.25 562 SER B CA 1
ATOM 9227 C C . SER B 1 562 ? 1.239 -46.844 -16.375 1 85.25 562 SER B C 1
ATOM 9229 O O . SER B 1 562 ? 1.565 -47.562 -17.344 1 85.25 562 SER B O 1
ATOM 9231 N N . ARG B 1 563 ? 0.375 -47.375 -15.508 1 83.5 563 ARG B N 1
ATOM 9232 C CA . ARG B 1 563 ? -0.277 -48.688 -15.641 1 83.5 563 ARG B CA 1
ATOM 9233 C C . ARG B 1 563 ? -1.428 -48.625 -16.641 1 83.5 563 ARG B C 1
ATOM 9235 O O . ARG B 1 563 ? -1.848 -49.625 -17.188 1 83.5 563 ARG B O 1
ATOM 9242 N N . LEU B 1 564 ? -1.834 -47.312 -16.859 1 85.5 564 LEU B N 1
ATOM 9243 C CA . LEU B 1 564 ? -3.043 -47.125 -17.656 1 85.5 564 LEU B CA 1
ATOM 9244 C C . LEU B 1 564 ? -2.715 -46.531 -19.016 1 85.5 564 LEU B C 1
ATOM 9246 O O . LEU B 1 564 ? -3.504 -46.656 -19.953 1 85.5 564 LEU B O 1
ATOM 9250 N N . MET B 1 565 ? -1.594 -45.812 -19.141 1 88 565 MET B N 1
ATOM 9251 C CA . MET B 1 565 ? -1.253 -45.156 -20.406 1 88 565 MET B CA 1
ATOM 9252 C C . MET B 1 565 ? 0.256 -45.125 -20.609 1 88 565 MET B C 1
ATOM 9254 O O . MET B 1 565 ? 1.024 -45.062 -19.656 1 88 565 MET B O 1
ATOM 9258 N N . ASP B 1 566 ? 0.707 -45.062 -21.875 1 91 566 ASP B N 1
ATOM 9259 C CA . ASP B 1 566 ? 2.117 -45.156 -22.25 1 91 566 ASP B CA 1
ATOM 9260 C C . ASP B 1 566 ? 2.789 -43.781 -22.25 1 91 566 ASP B C 1
ATOM 9262 O O . ASP B 1 566 ? 4.02 -43.688 -22.234 1 91 566 ASP B O 1
ATOM 9266 N N . GLY B 1 567 ? 1.917 -42.844 -22.297 1 90.94 567 GLY B N 1
ATOM 9267 C CA . GLY B 1 567 ? 2.443 -41.5 -22.344 1 90.94 567 GLY B CA 1
ATOM 9268 C C . GLY B 1 567 ? 1.361 -40.438 -22.469 1 90.94 567 GLY B C 1
ATOM 9269 O O . GLY B 1 567 ? 0.186 -40.75 -22.641 1 90.94 567 GLY B O 1
ATOM 9270 N N . ALA B 1 568 ? 1.74 -39.25 -22.312 1 93.06 568 ALA B N 1
ATOM 9271 C CA . ALA B 1 568 ? 0.889 -38.062 -22.516 1 93.06 568 ALA B CA 1
ATOM 9272 C C . ALA B 1 568 ? 1.716 -36.844 -22.922 1 93.06 568 ALA B C 1
ATOM 9274 O O . ALA B 1 568 ? 2.924 -36.812 -22.688 1 93.06 568 ALA B O 1
ATOM 9275 N N . TRP B 1 569 ? 1.054 -35.969 -23.625 1 94.12 569 TRP B N 1
ATOM 9276 C CA . TRP B 1 569 ? 1.811 -34.812 -24.094 1 94.12 569 TRP B CA 1
ATOM 9277 C C . TRP B 1 569 ? 0.902 -33.594 -24.25 1 94.12 569 TRP B C 1
ATOM 9279 O O . TRP B 1 569 ? -0.31 -33.75 -24.422 1 94.12 569 TRP B O 1
ATOM 9289 N N . ILE B 1 570 ? 1.482 -32.438 -24.094 1 95.88 570 ILE B N 1
ATOM 9290 C CA . ILE B 1 570 ? 0.927 -31.125 -24.422 1 95.88 570 ILE B CA 1
ATOM 9291 C C . ILE B 1 570 ? 1.867 -30.391 -25.375 1 95.88 570 ILE B C 1
ATOM 9293 O O . ILE B 1 570 ? 3.09 -30.469 -25.25 1 95.88 570 ILE B O 1
ATOM 9297 N N . VAL B 1 571 ? 1.312 -29.766 -26.375 1 96.81 571 VAL B N 1
ATOM 9298 C CA . VAL B 1 571 ? 2.123 -28.984 -27.312 1 96.81 571 VAL B CA 1
ATOM 9299 C C . VAL B 1 571 ? 1.799 -27.5 -27.156 1 96.81 571 VAL B C 1
ATOM 9301 O O . VAL B 1 571 ? 0.633 -27.109 -27.219 1 96.81 571 VAL B O 1
ATOM 9304 N N . ILE B 1 572 ? 2.846 -26.734 -27.016 1 97.88 572 ILE B N 1
ATOM 9305 C CA . ILE B 1 572 ? 2.676 -25.281 -26.969 1 97.88 572 ILE B CA 1
ATOM 9306 C C . ILE B 1 572 ? 3.414 -24.641 -28.141 1 97.88 572 ILE B C 1
ATOM 9308 O O . ILE B 1 572 ? 4.395 -25.188 -28.641 1 97.88 572 ILE B O 1
ATOM 9312 N N . ARG B 1 573 ? 2.91 -23.531 -28.656 1 98.38 573 ARG B N 1
ATOM 9313 C CA . ARG B 1 573 ? 3.475 -22.75 -29.766 1 98.38 573 ARG B CA 1
ATOM 9314 C C . ARG B 1 573 ? 3.656 -21.281 -29.359 1 98.38 573 ARG B C 1
ATOM 9316 O O . ARG B 1 573 ? 2.736 -20.672 -28.844 1 98.38 573 ARG B O 1
ATOM 9323 N N . TYR B 1 574 ? 4.816 -20.719 -29.547 1 97.69 574 TYR B N 1
ATOM 9324 C CA . TYR B 1 574 ? 5.043 -19.312 -29.234 1 97.69 574 TYR B CA 1
ATOM 9325 C C . TYR B 1 574 ? 5.996 -18.672 -30.234 1 97.69 574 TYR B C 1
ATOM 9327 O O . TYR B 1 574 ? 6.617 -19.375 -31.047 1 97.69 574 TYR B O 1
ATOM 9335 N N . PHE B 1 575 ? 6.004 -17.359 -30.234 1 97.5 575 PHE B N 1
ATOM 9336 C CA . PHE B 1 575 ? 6.84 -16.594 -31.156 1 97.5 575 PHE B CA 1
ATOM 9337 C C . PHE B 1 575 ? 8.094 -16.094 -30.453 1 97.5 575 PHE B C 1
ATOM 9339 O O . PHE B 1 575 ? 8.008 -15.469 -29.391 1 97.5 575 PHE B O 1
ATOM 9346 N N . VAL B 1 576 ? 9.234 -16.328 -30.969 1 97.19 576 VAL B N 1
ATOM 9347 C CA . VAL B 1 576 ? 10.5 -15.891 -30.391 1 97.19 576 VAL B CA 1
ATOM 9348 C C . VAL B 1 576 ? 10.766 -14.43 -30.75 1 97.19 576 VAL B C 1
ATOM 9350 O O . VAL B 1 576 ? 10.867 -14.094 -31.938 1 97.19 576 VAL B O 1
ATOM 9353 N N . GLN B 1 577 ? 10.766 -13.633 -29.625 1 92.56 577 GLN B N 1
ATOM 9354 C CA . GLN B 1 577 ? 10.93 -12.195 -29.797 1 92.56 577 GLN B CA 1
ATOM 9355 C C . GLN B 1 577 ? 12.289 -11.727 -29.297 1 92.56 577 GLN B C 1
ATOM 9357 O O . GLN B 1 577 ? 12.398 -11.258 -28.156 1 92.56 577 GLN B O 1
ATOM 9362 N N . ASP B 1 578 ? 13.383 -11.891 -29.969 1 92.38 578 ASP B N 1
ATOM 9363 C CA . ASP B 1 578 ? 14.711 -11.367 -29.672 1 92.38 578 ASP B CA 1
ATOM 9364 C C . ASP B 1 578 ? 15.477 -12.312 -28.75 1 92.38 578 ASP B C 1
ATOM 9366 O O . ASP B 1 578 ? 14.984 -13.383 -28.406 1 92.38 578 ASP B O 1
ATOM 9370 N N . LYS B 1 579 ? 16.672 -11.883 -28.344 1 94.19 579 LYS B N 1
ATOM 9371 C CA . LYS B 1 579 ? 17.5 -12.68 -27.453 1 94.19 579 LYS B CA 1
ATOM 9372 C C . LYS B 1 579 ? 16.953 -12.672 -26.031 1 94.19 579 LYS B C 1
ATOM 9374 O O . LYS B 1 579 ? 16.641 -11.609 -25.484 1 94.19 579 LYS B O 1
ATOM 9379 N N . PHE B 1 580 ? 16.781 -13.828 -25.469 1 96.12 580 PHE B N 1
ATOM 9380 C CA . PHE B 1 580 ? 16.266 -13.969 -24.109 1 96.12 580 PHE B CA 1
ATOM 9381 C C . PHE B 1 580 ? 16.703 -15.297 -23.516 1 96.12 580 PHE B C 1
ATOM 9383 O O . PHE B 1 580 ? 16.141 -16.344 -23.844 1 96.12 580 PHE B O 1
ATOM 9390 N N . PRO B 1 581 ? 17.797 -15.227 -22.672 1 96.31 581 PRO B N 1
ATOM 9391 C CA . PRO B 1 581 ? 18.078 -16.438 -21.906 1 96.31 581 PRO B CA 1
ATOM 9392 C C . PRO B 1 581 ? 17.078 -16.672 -20.766 1 96.31 581 PRO B C 1
ATOM 9394 O O . PRO B 1 581 ? 17.375 -16.375 -19.609 1 96.31 581 PRO B O 1
ATOM 9397 N N . SER B 1 582 ? 16 -17.266 -21.141 1 94.56 582 SER B N 1
ATOM 9398 C CA . SER B 1 582 ? 14.922 -17.484 -20.172 1 94.56 582 SER B CA 1
ATOM 9399 C C . SER B 1 582 ? 14.977 -18.891 -19.578 1 94.56 582 SER B C 1
ATOM 9401 O O . SER B 1 582 ? 16.016 -19.547 -19.641 1 94.56 582 SER B O 1
ATOM 9403 N N . ILE B 1 583 ? 13.836 -19.266 -18.922 1 97.12 583 ILE B N 1
ATOM 9404 C CA . ILE B 1 583 ? 13.797 -20.547 -18.234 1 97.12 583 ILE B CA 1
ATOM 9405 C C . ILE B 1 583 ? 12.438 -21.219 -18.438 1 97.12 583 ILE B C 1
ATOM 9407 O O . ILE B 1 583 ? 11.422 -20.531 -18.562 1 97.12 583 ILE B O 1
ATOM 9411 N N . LEU B 1 584 ? 12.414 -22.469 -18.656 1 97.56 584 LEU B N 1
ATOM 9412 C CA . LEU B 1 584 ? 11.266 -23.375 -18.594 1 97.56 584 LEU B CA 1
ATOM 9413 C C . LEU B 1 584 ? 11.344 -24.281 -17.375 1 97.56 584 LEU B C 1
ATOM 9415 O O . LEU B 1 584 ? 12.336 -24.984 -17.172 1 97.56 584 LEU B O 1
ATOM 9419 N N . HIS B 1 585 ? 10.281 -24.234 -16.547 1 96.88 585 HIS B N 1
ATOM 9420 C CA . HIS B 1 585 ? 10.461 -24.969 -15.305 1 96.88 585 HIS B CA 1
ATOM 9421 C C . HIS B 1 585 ? 9.125 -25.359 -14.688 1 96.88 585 HIS B C 1
ATOM 9423 O O . HIS B 1 585 ? 8.086 -24.797 -15.039 1 96.88 585 HIS B O 1
ATOM 9429 N N . CYS B 1 586 ? 9.164 -26.422 -13.852 1 96.5 586 CYS B N 1
ATOM 9430 C CA . CYS B 1 586 ? 8.008 -26.766 -13.023 1 96.5 586 CYS B CA 1
ATOM 9431 C C . CYS B 1 586 ? 7.82 -25.766 -11.898 1 96.5 586 CYS B C 1
ATOM 9433 O O . CYS B 1 586 ? 8.789 -25.344 -11.266 1 96.5 586 CYS B O 1
ATOM 9435 N N . HIS B 1 587 ? 6.621 -25.375 -11.625 1 95.88 587 HIS B N 1
ATOM 9436 C CA . HIS B 1 587 ? 6.383 -24.312 -10.648 1 95.88 587 HIS B CA 1
ATOM 9437 C C . HIS B 1 587 ? 6.09 -24.891 -9.273 1 95.88 587 HIS B C 1
ATOM 9439 O O . HIS B 1 587 ? 5.805 -24.156 -8.328 1 95.88 587 HIS B O 1
ATOM 9445 N N . ILE B 1 588 ? 6.145 -26.172 -9.102 1 93.69 588 ILE B N 1
ATOM 9446 C CA . ILE B 1 588 ? 6.258 -26.734 -7.762 1 93.69 588 ILE B CA 1
ATOM 9447 C C . ILE B 1 588 ? 7.648 -26.453 -7.195 1 93.69 588 ILE B C 1
ATOM 9449 O O . ILE B 1 588 ? 8.656 -26.891 -7.758 1 93.69 588 ILE B O 1
ATOM 9453 N N . ALA B 1 589 ? 7.656 -25.781 -6.117 1 92.19 589 ALA B N 1
ATOM 9454 C CA . ALA B 1 589 ? 8.891 -25.172 -5.633 1 92.19 589 ALA B CA 1
ATOM 9455 C C . ALA B 1 589 ? 9.953 -26.234 -5.355 1 92.19 589 ALA B C 1
ATOM 9457 O O . ALA B 1 589 ? 11.125 -26.047 -5.691 1 92.19 589 ALA B O 1
ATOM 9458 N N . SER B 1 590 ? 9.633 -27.328 -4.75 1 90.19 590 SER B N 1
ATOM 9459 C CA . SER B 1 590 ? 10.617 -28.359 -4.438 1 90.19 590 SER B CA 1
ATOM 9460 C C . SER B 1 590 ? 11.172 -29 -5.707 1 90.19 590 SER B C 1
ATOM 9462 O O . SER B 1 590 ? 12.344 -29.375 -5.758 1 90.19 590 SER B O 1
ATOM 9464 N N . HIS B 1 591 ? 10.312 -29.141 -6.73 1 92.25 591 HIS B N 1
ATOM 9465 C CA . HIS B 1 591 ? 10.781 -29.672 -8 1 92.25 591 HIS B CA 1
ATOM 9466 C C . HIS B 1 591 ? 11.758 -28.719 -8.68 1 92.25 591 HIS B C 1
ATOM 9468 O O . HIS B 1 591 ? 12.812 -29.125 -9.156 1 92.25 591 HIS B O 1
ATOM 9474 N N . GLN B 1 592 ? 11.391 -27.516 -8.648 1 91.5 592 GLN B N 1
ATOM 9475 C CA . GLN B 1 592 ? 12.25 -26.516 -9.266 1 91.5 592 GLN B CA 1
ATOM 9476 C C . GLN B 1 592 ? 13.578 -26.391 -8.508 1 91.5 592 GLN B C 1
ATOM 9478 O O . GLN B 1 592 ? 14.641 -26.344 -9.125 1 91.5 592 GLN B O 1
ATOM 9483 N N . MET B 1 593 ? 13.477 -26.328 -7.23 1 87.69 593 MET B N 1
ATOM 9484 C CA . MET B 1 593 ? 14.672 -26.234 -6.406 1 87.69 593 MET B CA 1
ATOM 9485 C C . MET B 1 593 ? 15.578 -27.438 -6.621 1 87.69 593 MET B C 1
ATOM 9487 O O . MET B 1 593 ? 16.797 -27.328 -6.531 1 87.69 593 MET B O 1
ATOM 9491 N N . GLY B 1 594 ? 14.953 -28.5 -6.918 1 88.88 594 GLY B N 1
ATOM 9492 C CA . GLY B 1 594 ? 15.695 -29.719 -7.164 1 88.88 594 GLY B CA 1
ATOM 9493 C C . GLY B 1 594 ? 16.266 -29.797 -8.57 1 88.88 594 GLY B C 1
ATOM 9494 O O . GLY B 1 594 ? 17.031 -30.719 -8.883 1 88.88 594 GLY B O 1
ATOM 9495 N N . GLY B 1 595 ? 15.828 -28.906 -9.406 1 93.38 595 GLY B N 1
ATOM 9496 C CA . GLY B 1 595 ? 16.484 -28.844 -10.703 1 93.38 595 GLY B CA 1
ATOM 9497 C C . GLY B 1 595 ? 15.531 -29.109 -11.859 1 93.38 595 GLY B C 1
ATOM 9498 O O . GLY B 1 595 ? 15.961 -29.203 -13.016 1 93.38 595 GLY B O 1
ATOM 9499 N N . MET B 1 596 ? 14.289 -29.219 -11.609 1 95.75 596 MET B N 1
ATOM 9500 C CA . MET B 1 596 ? 13.352 -29.5 -12.688 1 95.75 596 MET B CA 1
ATOM 9501 C C . MET B 1 596 ? 13.141 -28.266 -13.562 1 95.75 596 MET B C 1
ATOM 9503 O O . MET B 1 596 ? 12.078 -27.656 -13.531 1 95.75 596 MET B O 1
ATOM 9507 N N . ALA B 1 597 ? 14.102 -28 -14.336 1 97.06 597 ALA B N 1
ATOM 9508 C CA . ALA B 1 597 ? 14.133 -26.812 -15.195 1 97.06 597 ALA B CA 1
ATOM 9509 C C . ALA B 1 597 ? 15.102 -27.016 -16.359 1 97.06 597 ALA B C 1
ATOM 9511 O O . ALA B 1 597 ? 15.906 -27.953 -16.359 1 97.06 597 ALA B O 1
ATOM 9512 N N . LEU B 1 598 ? 14.914 -26.25 -17.391 1 97.44 598 LEU B N 1
ATOM 9513 C CA . LEU B 1 598 ? 15.852 -26.078 -18.5 1 97.44 598 LEU B CA 1
ATOM 9514 C C . LEU B 1 598 ? 15.992 -24.609 -18.859 1 97.44 598 LEU B C 1
ATOM 9516 O O . LEU B 1 598 ? 15.023 -23.844 -18.812 1 97.44 598 LEU B O 1
ATOM 9520 N N . ALA B 1 599 ? 17.219 -24.25 -19.219 1 97.31 599 ALA B N 1
ATOM 9521 C CA . ALA B 1 599 ? 17.375 -22.938 -19.844 1 97.31 599 ALA B CA 1
ATOM 9522 C C . ALA B 1 599 ? 16.688 -22.906 -21.219 1 97.31 599 ALA B C 1
ATOM 9524 O O . ALA B 1 599 ? 16.828 -23.844 -22.016 1 97.31 599 ALA B O 1
ATOM 9525 N N . LEU B 1 600 ? 15.867 -21.984 -21.422 1 97.31 600 LEU B N 1
ATOM 9526 C CA . LEU B 1 600 ? 15.273 -21.719 -22.734 1 97.31 600 LEU B CA 1
ATOM 9527 C C . LEU B 1 600 ? 15.93 -20.516 -23.391 1 97.31 600 LEU B C 1
ATOM 9529 O O . LEU B 1 600 ? 15.57 -19.375 -23.109 1 97.31 600 LEU B O 1
ATOM 9533 N N . LEU B 1 601 ? 16.828 -20.812 -24.234 1 97 601 LEU B N 1
ATOM 9534 C CA . LEU B 1 601 ? 17.641 -19.781 -24.859 1 97 601 LEU B CA 1
ATOM 9535 C C . LEU B 1 601 ? 17.047 -19.344 -26.203 1 97 601 LEU B C 1
ATOM 9537 O O . LEU B 1 601 ? 17.297 -19.969 -27.234 1 97 601 LEU B O 1
ATOM 9541 N N . ASP B 1 602 ? 16.391 -18.234 -26.188 1 96.5 602 ASP B N 1
ATOM 9542 C CA . ASP B 1 602 ? 15.703 -17.734 -27.359 1 96.5 602 ASP B CA 1
ATOM 9543 C C . ASP B 1 602 ? 16.594 -16.797 -28.172 1 96.5 602 ASP B C 1
ATOM 9545 O O . ASP B 1 602 ? 17.359 -16.016 -27.609 1 96.5 602 ASP B O 1
ATOM 9549 N N . GLY B 1 603 ? 16.469 -16.906 -29.469 1 95.81 603 GLY B N 1
ATOM 9550 C CA . GLY B 1 603 ? 17.141 -15.992 -30.375 1 95.81 603 GLY B CA 1
ATOM 9551 C C . GLY B 1 603 ? 18.656 -16.156 -30.391 1 95.81 603 GLY B C 1
ATOM 9552 O O . GLY B 1 603 ? 19.391 -15.172 -30.391 1 95.81 603 GLY B O 1
ATOM 9553 N N . VAL B 1 604 ? 19.141 -17.359 -30.328 1 94.62 604 VAL B N 1
ATOM 9554 C CA . VAL B 1 604 ? 20.562 -17.609 -30.172 1 94.62 604 VAL B CA 1
ATOM 9555 C C . VAL B 1 604 ? 21.328 -17.094 -31.391 1 94.62 604 VAL B C 1
ATOM 9557 O O . VAL B 1 604 ? 22.5 -16.766 -31.297 1 94.62 604 VAL B O 1
ATOM 9560 N N . ASP B 1 605 ? 20.688 -16.953 -32.469 1 93.88 605 ASP B N 1
ATOM 9561 C CA . ASP B 1 605 ? 21.312 -16.5 -33.719 1 93.88 605 ASP B CA 1
ATOM 9562 C C . ASP B 1 605 ? 21.609 -15.008 -33.656 1 93.88 605 ASP B C 1
ATOM 9564 O O . ASP B 1 605 ? 22.375 -14.5 -34.5 1 93.88 605 ASP B O 1
ATOM 9568 N N . VAL B 1 606 ? 21.094 -14.312 -32.719 1 92.31 606 VAL B N 1
ATOM 9569 C CA . VAL B 1 606 ? 21.297 -12.867 -32.688 1 92.31 606 VAL B CA 1
ATOM 9570 C C . VAL B 1 606 ? 22.062 -12.492 -31.406 1 92.31 606 VAL B C 1
ATOM 9572 O O . VAL B 1 606 ? 22.062 -11.328 -31 1 92.31 606 VAL B O 1
ATOM 9575 N N . TRP B 1 607 ? 22.688 -13.359 -30.75 1 88.62 607 TRP B N 1
ATOM 9576 C CA . TRP B 1 607 ? 23.438 -13.07 -29.531 1 88.62 607 TRP B CA 1
ATOM 9577 C C . TRP B 1 607 ? 24.766 -12.398 -29.844 1 88.62 607 TRP B C 1
ATOM 9579 O O . TRP B 1 607 ? 25.297 -11.617 -29.047 1 88.62 607 TRP B O 1
ATOM 9589 N N . ASP B 1 608 ? 25.5 -12.711 -30.922 1 71.5 608 ASP B N 1
ATOM 9590 C CA . ASP B 1 608 ? 26.797 -12.156 -31.312 1 71.5 608 ASP B CA 1
ATOM 9591 C C . ASP B 1 608 ? 26.641 -10.742 -31.859 1 71.5 608 ASP B C 1
ATOM 9593 O O . ASP B 1 608 ? 27.641 -10.07 -32.156 1 71.5 608 ASP B O 1
ATOM 9597 N N . SER B 1 609 ? 25.484 -10.25 -31.969 1 54.53 609 SER B N 1
ATOM 9598 C CA . SER B 1 609 ? 25.375 -8.953 -32.625 1 54.53 609 SER B CA 1
ATOM 9599 C C . SER B 1 609 ? 25.328 -7.812 -31.625 1 54.53 609 SER B C 1
ATOM 9601 O O . SER B 1 609 ? 24.859 -7.996 -30.5 1 54.53 609 SER B O 1
#

pLDDT: mean 90.92, std 12.1, range [29.09, 98.94]

Sequence (1218 aa):
MYLSTVLFPLLALNLGLSHARFVRETLELTWEYGSPNGGTPREMVFTNGEYPGPDLIFDEDDDVEVLVINNLPFNTTVHWHGLEMRETPEADGVPGLTQTPIEPGATFTYRFRAYPAGTFWYHSHYKGLMQDGQVGAMYIRRKPDALRPYAVITEDPRELAEIQYAEDNPYLMLATDWTYLTSAEYHNIEVESGYNVFCVDSLLINGRGSVYCPGYQYLEEVSDDGLTAVLEGTHLTEKGCLQPDLHNVQGDYGPWNLSAVPTEVVFNCTPSSVEPPVIYVDPEFNGWVSLNFIGGAAQKAITFSVDNHPMWVYEVDGQFVEPREVEMVGVYSGARYAVMIKLDQTPGDYAIRIAVNGGDQVMSVYAILSYVNQDWIHRENVPKAAIGPHTDTVGYMNYGGGNTSADVRQLLFTENLPAFGVPPPPPSSEVSTTLRTGMIRVNNSYSWSLGNNVLYEPEMTSSTPLLFEPDPLAVIAPKYALTTENNTWVDIVLEITADPRDLIHPPHPIHKHGNRAYIIGNGVGKFRWENVSAAEAEVPDLFYVNETAALRDTFVTDFFDSRLMDGAWIVIRYFVQDKFPSILHCHIASHQMGGMALALLDGVDVWDSMYLSTVLFPLLALNLGLSHARFVRETLELTWEYGSPNGGTPREMVFTNGEYPGPDLIFDEDDDVEVLVINNLPFNTTVHWHGLEMRETPEADGVPGLTQTPIEPGATFTYRFRAYPAGTFWYHSHYKGLMQDGQVGAMYIRRKPDALRPYAVITEDPRELAEIQYAEDNPYLMLATDWTYLTSAEYHNIEVESGYNVFCVDSLLINGRGSVYCPGYQYLEEVSDDGLTAVLEGTHLTEKGCLQPDLHNVQGDYGPWNLSAVPTEVVFNCTPSSVEPPVIYVDPEFNGWVSLNFIGGAAQKAITFSVDNHPMWVYEVDGQFVEPREVEMVGVYSGARYAVMIKLDQTPGDYAIRIAVNGGDQVMSVYAILSYVNQDWIHRENVPKAAIGPHTDTVGYMNYGGGNTSADVRQLLFTENLPAFGVPPPPPSSEVSTTLRTGMIRVNNSYSWSLGNNVLYEPEMTSSTPLLFEPDPLAVIAPKYALTTENNTWVDIVLEITADPRDLIHPPHPIHKHGNRAYIIGNGVGKFRWENVSAAEAEVPDLFYVNETAALRDTFVTDFFDSRLMDGAWIVIRYFVQDKFPSILHCHIASHQMGGMALALLDGVDVWDS

InterPro domains:
  IPR001117 Multicopper oxidase, second cupredoxin domain [PF00394] (171-372)
  IPR002355 Multicopper oxidase, copper-binding site [PS00080] (585-596)
  IPR008972 Cupredoxin [G3DSA:2.60.40.420] (14-142)
  IPR008972 Cupredoxin [G3DSA:2.60.40.420] (164-398)
  IPR008972 Cupredoxin [G3DSA:2.60.40.420] (428-609)
  IPR008972 Cupredoxin [SSF49503] (21-145)
  IPR008972 Cupredoxin [SSF49503] (166-394)
  IPR008972 Cupredoxin [SSF49503] (416-601)
  IPR011706 Multicopper oxidase, C-terminal [PF07731] (481-602)
  IPR011707 Multicopper oxidase-like, N-terminal [PF07732] (30-143)
  IPR045087 Multicopper oxidase [PTHR11709] (40-598)

Solvent-accessible surface area (backbone atoms only — not comparable to full-atom values): 61893 Å² total; per-residue (Å²): 135,81,80,76,79,77,78,73,78,77,73,76,75,76,73,72,51,80,72,61,42,81,47,77,48,76,42,40,34,35,69,42,74,46,44,55,29,48,51,75,63,36,72,28,35,24,30,70,84,30,61,45,25,67,76,44,78,48,46,47,53,18,40,38,35,39,39,35,38,28,58,27,99,46,66,32,42,55,21,55,48,79,36,34,42,80,96,26,47,62,41,48,20,38,35,10,24,30,26,56,59,34,39,55,61,27,50,50,74,37,53,46,60,38,37,70,40,34,59,41,30,36,29,33,57,37,70,46,38,39,61,28,33,38,35,27,45,28,38,24,32,66,59,90,83,55,92,72,67,54,65,83,79,45,83,50,67,67,57,50,51,30,44,52,50,14,64,68,54,51,47,78,42,41,30,33,50,40,54,83,54,43,42,67,58,51,51,48,38,27,65,67,10,29,39,54,77,76,60,58,63,32,39,23,42,66,43,20,15,33,24,76,56,82,37,31,70,56,48,58,66,44,36,58,72,68,42,58,67,70,41,71,85,56,64,53,24,41,44,25,14,61,57,83,80,41,52,60,72,36,28,77,25,68,75,68,35,72,86,51,52,58,56,70,57,48,38,48,55,78,64,25,65,48,76,55,46,72,49,78,42,40,46,90,80,35,45,34,43,25,46,33,37,32,26,62,14,32,75,50,26,34,28,39,35,40,39,92,38,60,28,30,39,38,28,38,50,31,29,47,21,58,58,46,78,27,37,32,43,39,39,40,24,70,31,30,42,28,28,41,32,70,54,80,66,81,63,24,32,28,27,31,42,37,12,30,63,70,69,56,41,48,42,51,28,50,33,32,41,31,46,50,46,88,62,51,68,71,53,75,89,46,54,67,49,64,72,68,81,91,41,39,84,74,32,54,48,29,55,30,48,35,68,61,48,91,83,53,43,66,44,51,63,77,61,67,55,24,36,43,95,61,80,51,59,73,60,57,86,65,45,73,46,63,44,77,41,31,51,45,75,45,92,34,35,48,29,31,14,43,22,82,82,35,65,35,59,57,57,80,34,23,93,59,14,39,66,76,37,84,55,41,77,79,70,50,59,68,76,45,46,47,79,40,53,48,77,32,34,36,35,41,36,45,31,37,63,49,36,91,53,43,37,46,43,73,53,47,28,34,35,45,58,34,63,56,27,31,46,34,30,51,49,79,28,68,83,83,52,88,36,65,52,60,37,42,74,75,46,47,88,44,45,40,71,34,71,59,24,19,50,31,38,56,46,54,49,66,79,41,45,36,91,80,39,60,15,31,35,41,32,33,37,35,71,33,81,46,67,36,50,39,44,34,30,37,39,38,41,65,35,32,62,47,4,13,22,25,37,34,31,30,4,59,81,56,57,83,107,135,82,79,77,79,77,76,73,78,76,74,77,75,75,73,71,49,79,72,62,42,79,47,78,47,75,43,41,34,36,72,42,76,48,44,55,29,48,52,75,62,34,72,28,35,24,28,70,83,31,62,43,25,67,75,44,78,49,47,46,52,16,40,37,36,39,40,35,38,29,57,28,98,47,64,33,42,53,20,54,48,77,35,34,42,81,96,25,47,63,41,49,20,39,33,10,23,31,25,56,58,33,40,55,60,26,49,49,74,40,51,46,60,39,37,69,39,33,58,42,30,35,30,34,57,36,71,47,39,39,61,28,33,37,33,28,45,28,37,24,31,67,58,90,81,56,91,74,67,54,63,82,78,46,82,49,67,68,57,50,51,30,44,50,51,14,64,68,54,51,46,77,41,41,31,33,50,39,54,82,55,42,43,68,57,50,50,48,36,26,64,67,11,30,39,53,79,76,59,61,64,29,38,23,44,65,44,19,16,34,25,76,57,83,38,31,70,58,46,59,67,45,37,59,71,69,44,57,68,70,41,72,85,58,65,51,23,42,45,26,13,62,57,83,79,42,52,61,73,36,29,76,25,66,75,69,35,74,86,50,50,58,55,71,58,45,40,49,54,76,66,26,65,47,78,54,46,73,48,78,40,38,47,90,79,36,46,34,43,24,46,33,38,32,27,61,14,32,76,49,26,33,27,38,35,39,38,93,37,60,29,31,39,41,29,37,48,32,28,46,20,58,58,46,78,26,36,30,43,41,36,41,24,71,30,31,42,28,29,41,31,71,53,81,64,81,64,25,32,27,28,30,41,37,12,30,62,71,70,55,42,49,42,52,29,49,33,33,41,31,46,50,47,90,64,50,69,72,53,74,91,46,54,66,50,65,72,68,79,93,41,39,83,75,32,53,48,28,54,30,48,34,67,61,50,90,83,53,43,65,43,50,62,77,61,66,56,25,35,44,95,59,80,51,60,74,61,57,85,64,45,73,46,63,44,76,42,31,51,44,77,46,91,33,34,50,29,30,15,43,22,84,84,35,64,35,59,57,60,81,34,24,92,59,14,39,64,75,36,84,55,40,76,78,70,48,61,67,75,46,47,47,77,42,50,48,78,32,33,36,34,42,37,45,30,37,63,50,36,92,52,43,39,48,42,74,54,48,29,33,32,44,58,33,63,57,27,32,46,33,31,49,50,79,30,68,83,81,53,88,36,64,51,59,37,42,73,74,46,44,88,44,44,40,72,35,71,59,25,20,50,31,39,56,46,56,48,64,78,39,47,36,92,79,39,61,16,30,34,40,33,32,37,35,70,34,80,46,66,35,50,38,43,36,30,38,38,38,41,64,34,31,62,48,4,12,24,27,37,33,33,29,5,59,80,58,59,84,107

Organism: Emericella nidulans (strain FGSC A4 / ATCC 38163 / CBS 112.46 / NRRL 194 / M139) (NCBI:txid227321)